Protein 3PS0 (pdb70)

Secondary structure (DSSP, 8-state):
--EEEEEEEEEEEHHHH--EEEEEEEEETTEEEEEEEEEB-HHHHHHHHHHHHHHHHHHHT----TTGGGT-TT-S-SHHHHHHHT-PPPSSGGGHHHHHHHHHHH-HHHHHS-EEE-SSS-EEE--SEEEB-BEE---SS-HHHHHHHHSS---------S-SEEEEEEEEEE-GGGTT---S-SS--THHHHHHHHHHHHHHHHHHTHHHHH------EEEEEEEEEEESS---PPPSSSTTHHHHHHHHHHHHHHHTT-S-EEEEEEESS------B-S-HHHHHHHHH-/---EEEEEEEEEEES---BSSS-EEEEEEEETTEEEEEEEE-B-HHHHHHHHHHHHHHHHHHHT----HHHHTT---TT-SHHHHHHHT-PPP-SGGGHHHHHHHHHHH-HHHHHS-EEE-SSS-EEE--SEEE--BEE-----EEEEEEEEEE-GGGTT---S-S---TTHHHHHHSHHHHHHHHHHTTHHHHHT---EEEEEEEEEEESS---PPPTTSTTHHHHHHHHHHHHHHHHT-S-EEEEEEESS------EEES-HHHHHHHH-/---EEEEEEEEEEETTT---EEEEEEEE-SS-EEEEEEEEB-HHHHHHHHHHHHHHHHHHHT----TTGGGT-TT-S-SHHHHHHHT-PPP-SGGGHHHHHHHHHHH-HHHHHS-EEE-SSS-EEE--SEEE--BEE---SS-HHHHHHHHSS------SEEEEEEEEEE-GGGTT---S-SS--TTHHHHHHHHHHHHHHHHHTHHHHHH----EEEEEEEEEEESS---PPPTTSTTHHHHHHHHHHHHHHHTT-S-EEEEEEESS-----TT--EES-HHHHHHHH---/---EEEEEEEEEEETTT---EEEEEEE-SSSEEEEEEE-B-HHHHHHHHHHHHHHHHHHHT----TTGGGT-TTTT-SHHHHHHHT-PPPSSGGGHHHHHHHHHHH-HHHHHH-EEE-SSS-EEE--SEEE--BEE-------EEEEEEEEEE-GGGTT---SSSS--TTHHHHHHHHHHHHHHHHHTHHHHHS-----EEEEEEEEEEESS---PPPTTSTTHHHHHHHHHHHHHHHHT-S-EEEEEEESS-----EEES-HHHHHHHHH-

Structure (mmCIF, N/CA/C/O backbone):
data_3PS0
#
_entry.id   3PS0
#
_cell.length_a   74.642
_cell.length_b   120.876
_cell.length_c   158.056
_cell.angle_alpha   90.00
_cell.angle_beta   90.00
_cell.angle_gamma   90.00
#
_symmetry.space_group_name_H-M   'P 21 21 21'
#
loop_
_entity.id
_entity.type
_entity.pdbx_description
1 polymer 'CRISPR-Associated protein, CSA2'
2 water water
#
loop_
_atom_site.group_PDB
_atom_site.id
_atom_site.type_symbol
_atom_site.label_atom_id
_atom_site.label_alt_id
_atom_site.label_comp_id
_atom_site.label_asym_id
_atom_site.label_entity_id
_atom_site.label_seq_id
_atom_site.pdbx_PDB_ins_code
_atom_site.Cartn_x
_atom_site.Cartn_y
_atom_site.Cartn_z
_atom_site.occupancy
_atom_site.B_iso_or_equiv
_atom_site.auth_seq_id
_atom_site.auth_comp_id
_atom_site.auth_asym_id
_atom_site.auth_atom_id
_atom_site.pdbx_PDB_model_num
ATOM 1 N N . HIS A 1 6 ? 108.306 79.781 108.221 1.00 57.66 -1 HIS A N 1
ATOM 2 C CA . HIS A 1 6 ? 109.477 79.350 107.398 1.00 57.42 -1 HIS A CA 1
ATOM 3 C C . HIS A 1 6 ? 109.512 80.086 106.059 1.00 52.69 -1 HIS A C 1
ATOM 4 O O . HIS A 1 6 ? 108.468 80.386 105.476 1.00 57.64 -1 HIS A O 1
ATOM 11 N N . HIS A 1 7 ? 110.718 80.364 105.576 1.00 43.94 0 HIS A N 1
ATOM 12 C CA . HIS A 1 7 ? 110.911 80.962 104.258 1.00 43.66 0 HIS A CA 1
ATOM 13 C C . HIS A 1 7 ? 110.745 79.922 103.143 1.00 43.92 0 HIS A C 1
ATOM 14 O O . HIS A 1 7 ? 111.339 78.835 103.194 1.00 44.74 0 HIS A O 1
ATOM 21 N N . MET A 1 8 ? 109.947 80.263 102.137 1.00 55.49 1 MET A N 1
ATOM 22 C CA . MET A 1 8 ? 109.830 79.440 100.936 1.00 48.65 1 MET A CA 1
ATOM 23 C C . MET A 1 8 ? 109.944 80.310 99.696 1.00 45.41 1 MET A C 1
ATOM 24 O O . MET A 1 8 ? 109.602 81.494 99.723 1.00 48.99 1 MET A O 1
ATOM 29 N N . ILE A 1 9 ? 110.436 79.712 98.616 1.00 41.27 2 ILE A N 1
ATOM 30 C CA . ILE A 1 9 ? 110.463 80.354 97.310 1.00 37.88 2 ILE A CA 1
ATOM 31 C C . ILE A 1 9 ? 109.486 79.616 96.403 1.00 36.82 2 ILE A C 1
ATOM 32 O O . ILE A 1 9 ? 109.595 78.407 96.232 1.00 33.60 2 ILE A O 1
ATOM 37 N N . SER A 1 10 ? 108.536 80.350 95.827 1.00 37.02 3 SER A N 1
ATOM 38 C CA . SER A 1 10 ? 107.522 79.767 94.954 1.00 37.25 3 SER A CA 1
ATOM 39 C C . SER A 1 10 ? 107.483 80.509 93.629 1.00 33.88 3 SER A C 1
ATOM 40 O O . SER A 1 10 ? 107.905 81.660 93.539 1.00 39.85 3 SER A O 1
ATOM 43 N N . GLY A 1 11 ? 106.968 79.858 92.595 1.00 35.69 4 GLY A N 1
ATOM 44 C CA . GLY A 1 11 ? 106.982 80.457 91.271 1.00 33.16 4 GLY A CA 1
ATOM 45 C C . GLY A 1 11 ? 105.999 79.865 90.285 1.00 30.38 4 GLY A C 1
ATOM 46 O O . GLY A 1 11 ? 105.577 78.721 90.417 1.00 30.32 4 GLY A O 1
ATOM 47 N N . SER A 1 12 ? 105.635 80.686 89.309 1.00 31.33 5 SER A N 1
ATOM 48 C CA . SER A 1 12 ? 104.825 80.278 88.172 1.00 28.45 5 SER A CA 1
ATOM 49 C C . SER A 1 12 ? 105.521 80.802 86.933 1.00 31.57 5 SER A C 1
ATOM 50 O O . SER A 1 12 ? 105.909 81.972 86.879 1.00 36.92 5 SER A O 1
ATOM 53 N N . VAL A 1 13 ? 105.676 79.924 85.946 1.00 33.48 6 VAL A N 1
ATOM 54 C CA . VAL A 1 13 ? 106.507 80.179 84.771 1.00 30.09 6 VAL A CA 1
ATOM 55 C C . VAL A 1 13 ? 105.759 79.824 83.491 1.00 31.94 6 VAL A C 1
ATOM 56 O O . VAL A 1 13 ? 105.012 78.849 83.445 1.00 30.27 6 VAL A O 1
ATOM 60 N N . ARG A 1 14 ? 105.990 80.622 82.455 1.00 34.83 7 ARG A N 1
ATOM 61 C CA . ARG A 1 14 ? 105.414 80.405 81.136 1.00 35.80 7 ARG A CA 1
ATOM 62 C C . ARG A 1 14 ? 106.554 80.182 80.142 1.00 29.54 7 ARG A C 1
ATOM 63 O O . ARG A 1 14 ? 107.478 80.989 80.055 1.00 33.09 7 ARG A O 1
ATOM 71 N N . PHE A 1 15 ? 106.486 79.065 79.423 1.00 28.69 8 PHE A N 1
ATOM 72 C CA . PHE A 1 15 ? 107.463 78.699 78.397 1.00 28.74 8 PHE A CA 1
ATOM 73 C C . PHE A 1 15 ? 106.767 78.511 77.060 1.00 32.68 8 PHE A C 1
ATOM 74 O O . PHE A 1 15 ? 105.641 78.021 77.007 1.00 34.54 8 PHE A O 1
ATOM 82 N N . LEU A 1 16 ? 107.448 78.894 75.987 1.00 34.02 9 LEU A N 1
ATOM 83 C CA . LEU A 1 16 ? 107.023 78.541 74.634 1.00 39.00 9 LEU A CA 1
ATOM 84 C C . LEU A 1 16 ? 107.773 77.267 74.283 1.00 38.82 9 LEU A C 1
ATOM 85 O O . LEU A 1 16 ? 109.007 77.258 74.273 1.00 35.52 9 LEU A O 1
ATOM 90 N N . VAL A 1 17 ? 107.026 76.194 74.024 1.00 32.32 10 VAL A N 1
ATOM 91 C CA . VAL A 1 17 ? 107.604 74.866 73.822 1.00 34.87 10 VAL A CA 1
ATOM 92 C C . VAL A 1 17 ? 107.483 74.431 72.362 1.00 36.26 10 VAL A C 1
ATOM 93 O O . VAL A 1 17 ? 106.442 74.607 71.726 1.00 39.05 10 VAL A O 1
ATOM 97 N N . ASN A 1 18 ? 108.558 73.852 71.844 1.00 32.90 11 ASN A N 1
ATOM 98 C CA . ASN A 1 18 ? 108.570 73.313 70.490 1.00 37.76 11 ASN A CA 1
ATOM 99 C C . ASN A 1 18 ? 107.817 71.978 70.433 1.00 34.82 11 ASN A C 1
ATOM 100 O O . ASN A 1 18 ? 108.206 71.020 71.094 1.00 34.85 11 ASN A O 1
ATOM 105 N N . LEU A 1 19 ? 106.746 71.924 69.636 1.00 38.43 12 LEU A N 1
ATOM 106 C CA . LEU A 1 19 ? 105.872 70.741 69.586 1.00 38.13 12 LEU A CA 1
ATOM 107 C C . LEU A 1 19 ? 106.573 69.502 69.019 1.00 40.76 12 LEU A C 1
ATOM 108 O O . LEU A 1 19 ? 106.326 68.384 69.469 1.00 38.62 12 LEU A O 1
ATOM 113 N N . GLU A 1 20 ? 107.441 69.696 68.032 1.00 43.37 13 GLU A N 1
ATOM 114 C CA . GLU A 1 20 ? 108.203 68.579 67.468 1.00 50.71 13 GLU A CA 1
ATOM 115 C C . GLU A 1 20 ? 109.102 67.969 68.542 1.00 50.78 13 GLU A C 1
ATOM 116 O O . GLU A 1 20 ? 109.180 66.749 68.678 1.00 51.79 13 GLU A O 1
ATOM 122 N N . SER A 1 21 ? 109.771 68.838 69.296 1.00 50.54 14 SER A N 1
ATOM 123 C CA . SER A 1 21 ? 110.652 68.433 70.401 1.00 50.27 14 SER A CA 1
ATOM 124 C C . SER A 1 21 ? 109.886 67.761 71.549 1.00 48.31 14 SER A C 1
ATOM 125 O O . SER A 1 21 ? 110.407 66.863 72.208 1.00 45.49 14 SER A O 1
ATOM 128 N N . LEU A 1 22 ? 108.661 68.220 71.790 1.00 50.07 15 LEU A N 1
ATOM 129 C CA . LEU A 1 22 ? 107.777 67.618 72.794 1.00 52.48 15 LEU A CA 1
ATOM 130 C C . LEU A 1 22 ? 107.280 66.248 72.332 1.00 59.06 15 LEU A C 1
ATOM 131 O O . LEU A 1 22 ? 107.352 65.266 73.074 1.00 57.04 15 LEU A O 1
ATOM 136 N N . ASN A 1 23 ? 106.760 66.208 71.109 1.00 63.94 16 ASN A N 1
ATOM 137 C CA . ASN A 1 23 ? 106.222 64.985 70.513 1.00 72.46 16 ASN A CA 1
ATOM 138 C C . ASN A 1 23 ? 107.301 64.220 69.748 1.00 75.24 16 ASN A C 1
ATOM 139 O O . ASN A 1 23 ? 107.125 63.859 68.581 1.00 79.23 16 ASN A O 1
ATOM 144 N N . HIS A 1 34 ? 105.492 60.047 76.592 1.00 64.23 27 HIS A N 1
ATOM 145 C CA . HIS A 1 34 ? 104.362 60.839 76.107 1.00 64.17 27 HIS A CA 1
ATOM 146 C C . HIS A 1 34 ? 103.178 60.815 77.083 1.00 56.25 27 HIS A C 1
ATOM 147 O O . HIS A 1 34 ? 102.271 59.991 76.971 1.00 55.48 27 HIS A O 1
ATOM 154 N N . ARG A 1 35 ? 103.214 61.730 78.045 1.00 50.56 28 ARG A N 1
ATOM 155 C CA . ARG A 1 35 ? 102.151 61.888 79.029 1.00 42.55 28 ARG A CA 1
ATOM 156 C C . ARG A 1 35 ? 101.064 62.800 78.482 1.00 40.55 28 ARG A C 1
ATOM 157 O O . ARG A 1 35 ? 101.349 63.738 77.733 1.00 37.56 28 ARG A O 1
ATOM 165 N N . THR A 1 36 ? 99.818 62.522 78.852 1.00 37.81 29 THR A N 1
ATOM 166 C CA . THR A 1 36 ? 98.724 63.452 78.597 1.00 37.75 29 THR A CA 1
ATOM 167 C C . THR A 1 36 ? 97.913 63.654 79.872 1.00 37.53 29 THR A C 1
ATOM 168 O O . THR A 1 36 ? 97.955 62.822 80.789 1.00 34.36 29 THR A O 1
ATOM 172 N N . ALA A 1 37 ? 97.192 64.771 79.920 1.00 36.07 30 ALA A N 1
ATOM 173 C CA . ALA A 1 37 ? 96.345 65.120 81.060 1.00 35.21 30 ALA A CA 1
ATOM 174 C C . ALA A 1 37 ? 95.094 65.847 80.570 1.00 33.30 30 ALA A C 1
ATOM 175 O O . ALA A 1 37 ? 95.120 66.479 79.513 1.00 32.78 30 ALA A O 1
ATOM 177 N N . PRO A 1 38 ? 93.983 65.730 81.320 1.00 35.17 31 PRO A N 1
ATOM 178 C CA . PRO A 1 38 ? 92.713 66.303 80.883 1.00 35.58 31 PRO A CA 1
ATOM 179 C C . PRO A 1 38 ? 92.608 67.817 81.019 1.00 36.89 31 PRO A C 1
ATOM 180 O O . PRO A 1 38 ? 93.133 68.406 81.969 1.00 34.50 31 PRO A O 1
ATOM 184 N N . VAL A 1 39 ? 91.939 68.417 80.039 1.00 33.55 32 VAL A N 1
ATOM 185 C CA . VAL A 1 39 ? 91.507 69.806 80.075 1.00 37.01 32 VAL A CA 1
ATOM 186 C C . VAL A 1 39 ? 89.998 69.790 79.873 1.00 41.55 32 VAL A C 1
ATOM 187 O O . VAL A 1 39 ? 89.485 69.042 79.035 1.00 44.58 32 VAL A O 1
ATOM 191 N N . VAL A 1 40 ? 89.292 70.598 80.655 1.00 40.18 33 VAL A N 1
ATOM 192 C CA . VAL A 1 40 ? 87.833 70.647 80.605 1.00 43.53 33 VAL A CA 1
ATOM 193 C C . VAL A 1 40 ? 87.370 71.981 80.028 1.00 39.81 33 VAL A C 1
ATOM 194 O O . VAL A 1 40 ? 87.838 73.039 80.439 1.00 45.50 33 VAL A O 1
ATOM 198 N N . LEU A 1 41 ? 86.470 71.918 79.057 1.00 43.29 34 LEU A N 1
ATOM 199 C CA . LEU A 1 41 ? 85.876 73.117 78.478 1.00 42.38 34 LEU A CA 1
ATOM 200 C C . LEU A 1 41 ? 84.389 73.139 78.794 1.00 43.65 34 LEU A C 1
ATOM 201 O O . LEU A 1 41 ? 83.668 72.202 78.454 1.00 46.79 34 LEU A O 1
ATOM 206 N N . LYS A 1 42 ? 83.938 74.200 79.455 1.00 46.51 35 LYS A N 1
ATOM 207 C CA . LYS A 1 42 ? 82.503 74.411 79.658 1.00 49.24 35 LYS A CA 1
ATOM 208 C C . LYS A 1 42 ? 81.919 75.047 78.399 1.00 47.41 35 LYS A C 1
ATOM 209 O O . LYS A 1 42 ? 82.266 76.172 78.046 1.00 51.99 35 LYS A O 1
ATOM 215 N N . THR A 1 43 ? 81.047 74.313 77.719 1.00 54.46 36 THR A N 1
ATOM 216 C CA . THR A 1 43 ? 80.344 74.829 76.545 1.00 56.22 36 THR A CA 1
ATOM 217 C C . THR A 1 43 ? 78.938 75.262 76.943 1.00 62.18 36 THR A C 1
ATOM 218 O O . THR A 1 43 ? 78.507 75.052 78.081 1.00 63.58 36 THR A O 1
ATOM 222 N N . SER A 1 44 ? 78.228 75.859 75.990 1.00 68.35 37 SER A N 1
ATOM 223 C CA . SER A 1 44 ? 76.834 76.271 76.181 1.00 72.50 37 SER A CA 1
ATOM 224 C C . SER A 1 44 ? 75.892 75.093 76.458 1.00 75.64 37 SER A C 1
ATOM 225 O O . SER A 1 44 ? 74.842 75.271 77.079 1.00 81.24 37 SER A O 1
ATOM 228 N N . THR A 1 45 ? 76.267 73.902 75.993 1.00 74.11 38 THR A N 1
ATOM 229 C CA . THR A 1 45 ? 75.453 72.696 76.172 1.00 73.83 38 THR A CA 1
ATOM 230 C C . THR A 1 45 ? 76.190 71.594 76.946 1.00 73.25 38 THR A C 1
ATOM 231 O O . THR A 1 45 ? 75.978 70.406 76.689 1.00 77.64 38 THR A O 1
ATOM 235 N N . GLY A 1 46 ? 77.053 71.986 77.882 1.00 69.57 39 GLY A N 1
ATOM 236 C CA . GLY A 1 46 ? 77.725 71.030 78.770 1.00 67.38 39 GLY A CA 1
ATOM 237 C C . GLY A 1 46 ? 79.238 71.147 78.800 1.00 64.08 39 GLY A C 1
ATOM 238 O O . GLY A 1 46 ? 79.808 72.147 78.367 1.00 63.58 39 GLY A O 1
ATOM 239 N N . TYR A 1 47 ? 79.882 70.110 79.325 1.00 63.02 40 TYR A N 1
ATOM 240 C CA . TYR A 1 47 ? 81.339 70.077 79.466 1.00 60.72 40 TYR A CA 1
ATOM 241 C C . TYR A 1 47 ? 81.981 69.145 78.444 1.00 61.58 40 TYR A C 1
ATOM 242 O O . TYR A 1 47 ? 81.407 68.112 78.086 1.00 64.88 40 TYR A O 1
ATOM 251 N N . LEU A 1 48 ? 83.169 69.519 77.976 1.00 56.07 41 LEU A N 1
ATOM 252 C CA . LEU A 1 48 ? 83.967 68.660 77.105 1.00 53.37 41 LEU A CA 1
ATOM 253 C C . LEU A 1 48 ? 85.323 68.409 77.750 1.00 50.85 41 LEU A C 1
ATOM 254 O O . LEU A 1 48 ? 86.021 69.354 78.109 1.00 50.18 41 LEU A O 1
ATOM 259 N N . VAL A 1 49 ? 85.677 67.134 77.901 1.00 49.76 42 VAL A N 1
ATOM 260 C CA . VAL A 1 49 ? 86.972 66.733 78.460 1.00 50.41 42 VAL A CA 1
ATOM 261 C C . VAL A 1 49 ? 87.871 66.202 77.349 1.00 46.84 42 VAL A C 1
ATOM 262 O O . VAL A 1 49 ? 87.502 65.262 76.642 1.00 45.58 42 VAL A O 1
ATOM 266 N N . ARG A 1 50 ? 89.044 66.811 77.198 1.00 43.08 43 ARG A N 1
ATOM 267 C CA . ARG A 1 50 ? 90.037 66.363 76.218 1.00 41.11 43 ARG A CA 1
ATOM 268 C C . ARG A 1 50 ? 91.414 66.260 76.863 1.00 40.26 43 ARG A C 1
ATOM 269 O O . ARG A 1 50 ? 91.757 67.044 77.741 1.00 40.10 43 ARG A O 1
ATOM 277 N N . TYR A 1 51 ? 92.186 65.274 76.423 1.00 37.97 44 TYR A N 1
ATOM 278 C CA . TYR A 1 51 ? 93.533 65.055 76.922 1.00 39.51 44 TYR A CA 1
ATOM 279 C C . TYR A 1 51 ? 94.554 65.704 75.994 1.00 39.86 44 TYR A C 1
ATOM 280 O O . TYR A 1 51 ? 94.471 65.558 74.769 1.00 39.00 44 TYR A O 1
ATOM 289 N N . VAL A 1 52 ? 95.516 66.405 76.593 1.00 34.80 45 VAL A N 1
ATOM 290 C CA . VAL A 1 52 ? 96.569 67.105 75.858 1.00 31.88 45 VAL A CA 1
ATOM 291 C C . VAL A 1 52 ? 97.954 66.737 76.399 1.00 33.42 45 VAL A C 1
ATOM 292 O O . VAL A 1 52 ? 98.082 66.345 77.557 1.00 29.58 45 VAL A O 1
ATOM 296 N N . PRO A 1 53 ? 99.003 66.857 75.558 1.00 32.83 46 PRO A N 1
ATOM 297 C CA . PRO A 1 53 ? 100.349 66.517 75.996 1.00 32.61 46 PRO A CA 1
ATOM 298 C C . PRO A 1 53 ? 100.821 67.367 77.167 1.00 31.23 46 PRO A C 1
ATOM 299 O O . PRO A 1 53 ? 100.612 68.577 77.175 1.00 31.20 46 PRO A O 1
ATOM 303 N N . VAL A 1 54 ? 101.441 66.717 78.144 1.00 30.10 47 VAL A N 1
ATOM 304 C CA . VAL A 1 54 ? 102.001 67.398 79.300 1.00 30.14 47 VAL A CA 1
ATOM 305 C C . VAL A 1 54 ? 103.409 66.876 79.552 1.00 33.56 47 VAL A C 1
ATOM 306 O O . VAL A 1 54 ? 103.804 65.821 79.047 1.00 32.23 47 VAL A O 1
ATOM 310 N N . ILE A 1 55 ? 104.164 67.642 80.321 1.00 34.27 48 ILE A N 1
ATOM 311 C CA . ILE A 1 55 ? 105.456 67.201 80.834 1.00 36.52 48 ILE A CA 1
ATOM 312 C C . ILE A 1 55 ? 105.287 67.004 82.331 1.00 33.53 48 ILE A C 1
ATOM 313 O O . ILE A 1 55 ? 104.801 67.895 83.026 1.00 34.78 48 ILE A O 1
ATOM 318 N N . SER A 1 56 ? 105.672 65.829 82.823 1.00 33.66 49 SER A N 1
ATOM 319 C CA . SER A 1 56 ? 105.457 65.483 84.223 1.00 27.99 49 SER A CA 1
ATOM 320 C C . SER A 1 56 ? 106.395 66.240 85.147 1.00 30.23 49 SER A C 1
ATOM 321 O O . SER A 1 56 ? 107.531 66.547 84.779 1.00 30.01 49 SER A O 1
ATOM 324 N N . GLY A 1 57 ? 105.917 66.503 86.359 1.00 28.39 50 GLY A N 1
ATOM 325 C CA . GLY A 1 57 ? 106.749 67.049 87.429 1.00 32.19 50 GLY A CA 1
ATOM 326 C C . GLY A 1 57 ? 107.953 66.167 87.732 1.00 35.71 50 GLY A C 1
ATOM 327 O O . GLY A 1 57 ? 109.005 66.657 88.150 1.00 35.03 50 GLY A O 1
ATOM 328 N N . GLU A 1 58 ? 107.796 64.863 87.522 1.00 38.70 51 GLU A N 1
ATOM 329 C CA . GLU A 1 58 ? 108.896 63.898 87.678 1.00 40.06 51 GLU A CA 1
ATOM 330 C C . GLU A 1 58 ? 110.038 64.153 86.693 1.00 37.41 51 GLU A C 1
ATOM 331 O O . GLU A 1 58 ? 111.210 64.083 87.065 1.00 34.09 51 GLU A O 1
ATOM 337 N N . ALA A 1 59 ? 109.687 64.430 85.439 1.00 33.77 52 ALA A N 1
ATOM 338 C CA . ALA A 1 59 ? 110.663 64.802 84.407 1.00 34.03 52 ALA A CA 1
ATOM 339 C C . ALA A 1 59 ? 111.402 66.086 84.779 1.00 28.48 52 ALA A C 1
ATOM 340 O O . ALA A 1 59 ? 112.627 66.172 84.658 1.00 31.30 52 ALA A O 1
ATOM 342 N N . LEU A 1 60 ? 110.644 67.091 85.213 1.00 27.47 53 LEU A N 1
ATOM 343 C CA . LEU A 1 60 ? 111.218 68.348 85.678 1.00 27.07 53 LEU A CA 1
ATOM 344 C C . LEU A 1 60 ? 112.128 68.121 86.883 1.00 29.90 53 LEU A C 1
ATOM 345 O O . LEU A 1 60 ? 113.183 68.728 86.975 1.00 29.83 53 LEU A O 1
ATOM 350 N N . ALA A 1 61 ? 111.690 67.267 87.808 1.00 28.12 54 ALA A N 1
ATOM 351 C CA . ALA A 1 61 ? 112.468 66.931 89.005 1.00 30.78 54 ALA A CA 1
ATOM 352 C C . ALA A 1 61 ? 113.790 66.244 88.663 1.00 31.26 54 ALA A C 1
ATOM 353 O O . ALA A 1 61 ? 114.807 66.467 89.330 1.00 31.21 54 ALA A O 1
ATOM 355 N N . HIS A 1 62 ? 113.773 65.390 87.647 1.00 31.94 55 HIS A N 1
ATOM 356 C CA A HIS A 1 62 ? 114.987 64.713 87.183 0.50 31.66 55 HIS A CA 1
ATOM 357 C CA B HIS A 1 62 ? 115.000 64.721 87.231 0.50 34.65 55 HIS A CA 1
ATOM 358 C C . HIS A 1 62 ? 115.989 65.719 86.629 1.00 34.54 55 HIS A C 1
ATOM 359 O O . HIS A 1 62 ? 117.190 65.636 86.898 1.00 32.93 55 HIS A O 1
ATOM 372 N N . ALA A 1 63 ? 115.488 66.674 85.848 1.00 32.27 56 ALA A N 1
ATOM 373 C CA . ALA A 1 63 ? 116.331 67.747 85.316 1.00 33.30 56 ALA A CA 1
ATOM 374 C C . ALA A 1 63 ? 116.900 68.613 86.454 1.00 32.18 56 ALA A C 1
ATOM 375 O O . ALA A 1 63 ? 118.091 68.938 86.472 1.00 28.73 56 ALA A O 1
ATOM 377 N N . TYR A 1 64 ? 116.039 68.982 87.400 1.00 29.89 57 TYR A N 1
ATOM 378 C CA . TYR A 1 64 ? 116.452 69.752 88.567 1.00 31.29 57 TYR A CA 1
ATOM 379 C C . TYR A 1 64 ? 117.529 69.021 89.366 1.00 29.77 57 TYR A C 1
ATOM 380 O O . TYR A 1 64 ? 118.549 69.607 89.743 1.00 34.18 57 TYR A O 1
ATOM 389 N N . GLN A 1 65 ? 117.293 67.743 89.630 1.00 27.99 58 GLN A N 1
ATOM 390 C CA . GLN A 1 65 ? 118.212 66.964 90.458 1.00 33.75 58 GLN A CA 1
ATOM 391 C C . GLN A 1 65 ? 119.540 66.723 89.748 1.00 32.39 58 GLN A C 1
ATOM 392 O O . GLN A 1 65 ? 120.592 66.748 90.380 1.00 31.53 58 GLN A O 1
ATOM 398 N N . ALA A 1 66 ? 119.495 66.513 88.436 1.00 32.24 59 ALA A N 1
ATOM 399 C CA . ALA A 1 66 ? 120.726 66.369 87.647 1.00 34.53 59 ALA A CA 1
ATOM 400 C C . ALA A 1 66 ? 121.569 67.648 87.683 1.00 33.72 59 ALA A C 1
ATOM 401 O O . ALA A 1 66 ? 122.794 67.596 87.807 1.00 33.89 59 ALA A O 1
ATOM 403 N N . SER A 1 67 ? 120.904 68.795 87.581 1.00 31.36 60 SER A N 1
ATOM 404 C CA . SER A 1 67 ? 121.572 70.088 87.694 1.00 30.50 60 SER A CA 1
ATOM 405 C C . SER A 1 67 ? 122.178 70.295 89.084 1.00 32.60 60 SER A C 1
ATOM 406 O O . SER A 1 67 ? 123.281 70.823 89.204 1.00 30.98 60 SER A O 1
ATOM 409 N N . LEU A 1 68 ? 121.464 69.871 90.126 1.00 31.15 61 LEU A N 1
ATOM 410 C CA . LEU A 1 68 ? 121.946 70.015 91.491 1.00 30.60 61 LEU A CA 1
ATOM 411 C C . LEU A 1 68 ? 123.188 69.140 91.724 1.00 30.83 61 LEU A C 1
ATOM 412 O O . LEU A 1 68 ? 124.119 69.543 92.426 1.00 30.70 61 LEU A O 1
ATOM 417 N N . VAL A 1 69 ? 123.192 67.949 91.126 1.00 29.45 62 VAL A N 1
ATOM 418 C CA . VAL A 1 69 ? 124.361 67.062 91.163 1.00 30.36 62 VAL A CA 1
ATOM 419 C C . VAL A 1 69 ? 125.593 67.760 90.570 1.00 34.25 62 VAL A C 1
ATOM 420 O O . VAL A 1 69 ? 126.688 67.704 91.138 1.00 33.66 62 VAL A O 1
ATOM 424 N N . ASP A 1 70 ? 125.406 68.421 89.434 1.00 32.90 63 ASP A N 1
ATOM 425 C CA . ASP A 1 70 ? 126.500 69.141 88.774 1.00 33.90 63 ASP A CA 1
ATOM 426 C C . ASP A 1 70 ? 126.987 70.306 89.621 1.00 36.17 63 ASP A C 1
ATOM 427 O O . ASP A 1 70 ? 128.194 70.502 89.771 1.00 40.23 63 ASP A O 1
ATOM 432 N N . ILE A 1 71 ? 126.057 71.0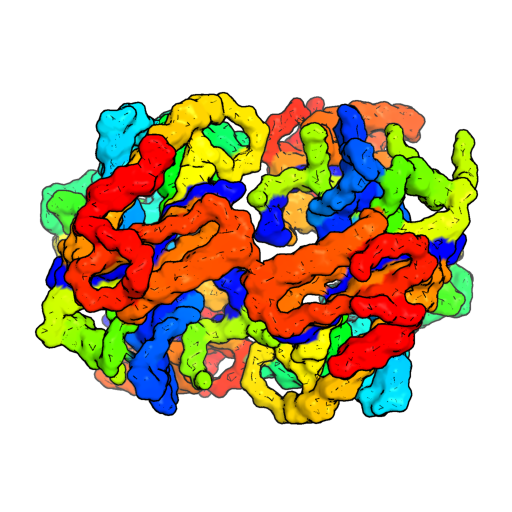70 90.188 1.00 32.38 64 ILE A N 1
ATOM 433 C CA . ILE A 1 71 ? 126.425 72.167 91.092 1.00 33.09 64 ILE A CA 1
ATOM 434 C C . ILE A 1 71 ? 127.176 71.656 92.328 1.00 40.86 64 ILE A C 1
ATOM 435 O O . ILE A 1 71 ? 128.242 72.175 92.678 1.00 37.12 64 ILE A O 1
ATOM 440 N N . ALA A 1 72 ? 126.616 70.635 92.973 1.00 39.79 65 ALA A N 1
ATOM 441 C CA . ALA A 1 72 ? 127.200 70.050 94.183 1.00 39.15 65 ALA A CA 1
ATOM 442 C C . ALA A 1 72 ? 128.621 69.548 93.954 1.00 42.79 65 ALA A C 1
ATOM 443 O O . ALA A 1 72 ? 129.496 69.763 94.790 1.00 47.41 65 ALA A O 1
ATOM 445 N N . LYS A 1 73 ? 128.844 68.875 92.827 1.00 41.32 66 LYS A N 1
ATOM 446 C CA . LYS A 1 73 ? 130.176 68.379 92.473 1.00 47.38 66 LYS A CA 1
ATOM 447 C C . LYS A 1 73 ? 131.163 69.517 92.216 1.00 50.20 66 LYS A C 1
ATOM 448 O O . LYS A 1 73 ? 132.340 69.428 92.573 1.00 43.99 66 LYS A O 1
ATOM 454 N N . LYS A 1 74 ? 130.675 70.580 91.586 1.00 47.43 67 LYS A N 1
ATOM 455 C CA . LYS A 1 74 ? 131.480 71.776 91.322 1.00 46.41 67 LYS A CA 1
ATOM 456 C C . LYS A 1 74 ? 131.846 72.470 92.637 1.00 43.41 67 LYS A C 1
ATOM 457 O O . LYS A 1 74 ? 132.951 72.974 92.797 1.00 43.98 67 LYS A O 1
ATOM 463 N N . GLU A 1 75 ? 130.910 72.458 93.582 1.00 37.89 68 GLU A N 1
ATOM 464 C CA . GLU A 1 75 ? 131.029 73.208 94.833 1.00 39.73 68 GLU A CA 1
ATOM 465 C C . GLU A 1 75 ? 131.565 72.384 96.013 1.00 39.57 68 GLU A C 1
ATOM 466 O O . GLU A 1 75 ? 131.785 72.925 97.097 1.00 42.23 68 GLU A O 1
ATOM 472 N N . GLY A 1 76 ? 131.768 71.086 95.800 1.00 37.30 69 GLY A N 1
ATOM 473 C CA . GLY A 1 76 ? 132.314 70.198 96.829 1.00 38.96 69 GLY A CA 1
ATOM 474 C C . GLY A 1 76 ? 131.329 69.702 97.875 1.00 37.85 69 GLY A C 1
ATOM 475 O O . GLY A 1 76 ? 131.742 69.260 98.946 1.00 35.68 69 GLY A O 1
ATOM 476 N N . LEU A 1 77 ? 130.031 69.773 97.579 1.00 36.73 70 LEU A N 1
ATOM 477 C CA . LEU A 1 77 ? 129.005 69.229 98.467 1.00 33.44 70 LEU A CA 1
ATOM 478 C C . LEU A 1 77 ? 128.863 67.724 98.236 1.00 33.51 70 LEU A C 1
ATOM 479 O O . LEU A 1 77 ? 129.070 67.252 97.121 1.00 31.97 70 LEU A O 1
ATOM 484 N N . PRO A 1 78 ? 128.481 66.969 99.283 1.00 29.22 71 PRO A N 1
ATOM 485 C CA . PRO A 1 78 ? 128.368 65.525 99.122 1.00 31.97 71 PRO A CA 1
ATOM 486 C C . PRO A 1 78 ? 127.229 65.106 98.188 1.00 28.98 71 PRO A C 1
ATOM 487 O O . PRO A 1 78 ? 126.117 65.627 98.263 1.00 28.23 71 PRO A O 1
ATOM 491 N N . VAL A 1 79 ? 127.544 64.183 97.291 1.00 27.86 72 VAL A N 1
ATOM 492 C CA . VAL A 1 79 ? 126.561 63.555 96.427 1.00 30.99 72 VAL A CA 1
ATOM 493 C C . VAL A 1 79 ? 126.781 62.054 96.548 1.00 33.93 72 VAL A C 1
ATOM 494 O O . VAL A 1 79 ? 127.921 61.584 96.571 1.00 33.93 72 VAL A O 1
ATOM 498 N N . GLY A 1 80 ? 125.686 61.314 96.655 1.00 31.91 73 GLY A N 1
ATOM 499 C CA . GLY A 1 80 ? 125.743 59.879 96.860 1.00 32.84 73 GLY A CA 1
ATOM 500 C C . GLY A 1 80 ? 126.235 59.127 95.641 1.00 35.56 73 GLY A C 1
ATOM 501 O O . GLY A 1 80 ? 126.398 59.704 94.569 1.00 36.13 73 GLY A O 1
ATOM 502 N N . SER A 1 81 ? 126.461 57.827 95.814 1.00 37.66 74 SER A N 1
ATOM 503 C CA . SER A 1 81 ? 126.977 56.973 94.742 1.00 38.53 74 SER A CA 1
ATOM 504 C C . SER A 1 81 ? 126.057 56.955 93.525 1.00 38.30 74 SER A C 1
ATOM 505 O O . SER A 1 81 ? 126.493 57.234 92.414 1.00 38.08 74 SER A O 1
ATOM 508 N N . LEU A 1 82 ? 124.785 56.633 93.743 1.00 38.51 75 LEU A N 1
ATOM 509 C CA . LEU A 1 82 ? 123.821 56.523 92.646 1.00 39.79 75 LEU A CA 1
ATOM 510 C C . LEU A 1 82 ? 123.407 57.890 92.089 1.00 37.61 75 LEU A C 1
ATOM 511 O O . LEU A 1 82 ? 123.288 58.055 90.875 1.00 39.82 75 LEU A O 1
ATOM 516 N N . SER A 1 83 ? 123.204 58.868 92.966 1.00 33.77 76 SER A N 1
ATOM 517 C CA . SER A 1 83 ? 122.848 60.225 92.531 1.00 31.40 76 SER A CA 1
ATOM 518 C C . SER A 1 83 ? 123.935 60.847 91.647 1.00 37.02 76 SER A C 1
ATOM 519 O O . SER A 1 83 ? 123.622 61.535 90.675 1.00 33.65 76 SER A O 1
ATOM 522 N N . SER A 1 84 ? 125.203 60.579 91.964 1.00 32.94 77 SER A N 1
ATOM 523 C CA . SER A 1 84 ? 126.333 61.069 91.151 1.00 38.80 77 SER A CA 1
ATOM 524 C C . SER A 1 84 ? 126.274 60.600 89.695 1.00 42.97 77 SER A C 1
ATOM 525 O O . SER A 1 84 ? 126.832 61.244 88.800 1.00 43.13 77 SER A O 1
ATOM 528 N N . GLN A 1 85 ? 125.603 59.472 89.479 1.00 41.50 78 GLN A N 1
ATOM 529 C CA . GLN A 1 85 ? 125.378 58.910 88.151 1.00 43.87 78 GLN A CA 1
ATOM 530 C C . GLN A 1 85 ? 123.983 59.254 87.606 1.00 47.71 78 GLN A C 1
ATOM 531 O O . GLN A 1 85 ? 123.493 58.610 86.672 1.00 46.24 78 GLN A O 1
ATOM 537 N N . TYR A 1 86 ? 123.356 60.275 88.190 1.00 38.74 79 TYR A N 1
ATOM 538 C CA . TYR A 1 86 ? 122.005 60.711 87.812 1.00 40.50 79 TYR A CA 1
ATOM 539 C C . TYR A 1 86 ? 120.989 59.577 87.885 1.00 41.35 79 TYR A C 1
ATOM 540 O O . TYR A 1 86 ? 120.057 59.508 87.083 1.00 42.14 79 TYR A O 1
ATOM 549 N N . GLU A 1 87 ? 121.193 58.683 88.845 1.00 41.53 80 GLU A N 1
ATOM 550 C CA . GLU A 1 87 ? 120.283 57.579 89.093 1.00 40.31 80 GLU A CA 1
ATOM 551 C C . GLU A 1 87 ? 119.668 57.827 90.452 1.00 40.82 80 GLU A C 1
ATOM 552 O O . GLU A 1 87 ? 120.258 57.536 91.486 1.00 38.55 80 GLU A O 1
ATOM 558 N N . PHE A 1 88 ? 118.471 58.388 90.445 1.00 40.29 81 PHE A N 1
ATOM 559 C CA . PHE A 1 88 ? 117.870 58.866 91.672 1.00 41.47 81 PHE A CA 1
ATOM 560 C C . PHE A 1 88 ? 116.973 57.841 92.350 1.00 40.29 81 PHE A C 1
ATOM 561 O O . PHE A 1 88 ? 115.863 58.164 92.772 1.00 43.91 81 PHE A O 1
ATOM 569 N N . ILE A 1 89 ? 117.492 56.619 92.479 1.00 42.35 82 ILE A N 1
ATOM 570 C CA . ILE A 1 89 ? 116.894 55.588 93.323 1.00 46.44 82 ILE A CA 1
ATOM 571 C C . ILE A 1 89 ? 116.812 56.109 94.763 1.00 43.35 82 ILE A C 1
ATOM 572 O O . ILE A 1 89 ? 115.833 55.866 95.465 1.00 45.84 82 ILE A O 1
ATOM 577 N N . LYS A 1 90 ? 117.850 56.825 95.187 1.00 37.68 83 LYS A N 1
ATOM 578 C CA . LYS A 1 90 ? 117.838 57.570 96.447 1.00 36.09 83 LYS A CA 1
ATOM 579 C C . LYS A 1 90 ? 117.434 56.716 97.653 1.00 34.91 83 LYS A C 1
ATOM 580 O O . LYS A 1 90 ? 116.387 56.940 98.273 1.00 35.80 83 LYS A O 1
ATOM 586 N N . PHE A 1 91 ? 118.268 55.728 97.962 1.00 32.24 84 PHE A N 1
ATOM 587 C CA . PHE A 1 91 ? 118.189 55.011 99.240 1.00 35.68 84 PHE A CA 1
ATOM 588 C C . PHE A 1 91 ? 116.817 54.371 99.482 1.00 35.01 84 PHE A C 1
ATOM 589 O O . PHE A 1 91 ? 116.369 54.258 100.623 1.00 36.80 84 PHE A O 1
ATOM 597 N N . SER A 1 92 ? 116.159 53.944 98.406 1.00 35.64 85 SER A N 1
ATOM 598 C CA . SER A 1 92 ? 114.764 53.516 98.483 1.00 37.00 85 SER A CA 1
ATOM 599 C C . SER A 1 92 ? 114.612 52.035 98.820 1.00 41.47 85 SER A C 1
ATOM 600 O O . SER A 1 92 ? 113.520 51.590 99.172 1.00 41.50 85 SER A O 1
ATOM 603 N N . THR A 1 93 ? 115.707 51.288 98.701 1.00 41.04 86 THR A N 1
ATOM 604 C CA . THR A 1 93 ? 115.721 49.842 98.925 1.00 45.40 86 THR A CA 1
ATOM 605 C C . THR A 1 93 ? 117.032 49.409 99.563 1.00 45.73 86 THR A C 1
ATOM 606 O O . THR A 1 93 ? 118.022 50.145 99.551 1.00 42.04 86 THR A O 1
ATOM 610 N N . ASP A 1 94 ? 117.032 48.189 100.091 1.00 49.00 87 ASP A N 1
ATOM 611 C CA . ASP A 1 94 ? 118.207 47.614 100.749 1.00 47.19 87 ASP A CA 1
ATOM 612 C C . ASP A 1 94 ? 119.419 47.500 99.829 1.00 43.85 87 ASP A C 1
ATOM 613 O O . ASP A 1 94 ? 120.556 47.644 100.283 1.00 40.10 87 ASP A O 1
ATOM 618 N N . GLU A 1 95 ? 119.176 47.247 98.544 1.00 45.66 88 GLU A N 1
ATOM 619 C CA . GLU A 1 95 ? 120.256 47.184 97.557 1.00 47.56 88 GLU A CA 1
ATOM 620 C C . GLU A 1 95 ? 120.934 48.539 97.442 1.00 44.88 88 GLU A C 1
ATOM 621 O O . GLU A 1 95 ? 122.162 48.625 97.396 1.00 47.54 88 GLU A O 1
ATOM 627 N N . ALA A 1 96 ? 120.121 49.592 97.390 1.00 42.63 89 ALA A N 1
ATOM 628 C CA . ALA A 1 96 ? 120.622 50.961 97.358 1.00 40.91 89 ALA A CA 1
ATOM 629 C C . ALA A 1 96 ? 121.454 51.257 98.600 1.00 39.91 89 ALA A C 1
ATOM 630 O O . ALA A 1 96 ? 122.554 51.797 98.499 1.00 39.83 89 ALA A O 1
ATOM 632 N N . LEU A 1 97 ? 120.928 50.896 99.769 1.00 38.59 90 LEU A N 1
ATOM 633 C CA . LEU A 1 97 ? 121.623 51.160 101.036 1.00 37.84 90 LEU A CA 1
ATOM 634 C C . LEU A 1 97 ? 122.977 50.457 101.099 1.00 35.70 90 LEU A C 1
ATOM 635 O O . LEU A 1 97 ? 123.949 51.028 101.587 1.00 38.81 90 LEU A O 1
ATOM 640 N N . LYS A 1 98 ? 123.027 49.219 100.608 1.00 38.06 91 LYS A N 1
ATOM 641 C CA . LYS A 1 98 ? 124.280 48.457 100.535 1.00 40.53 91 LYS A CA 1
ATOM 642 C C . LYS A 1 98 ? 125.288 49.155 99.621 1.00 42.54 91 LYS A C 1
ATOM 643 O O . LYS A 1 98 ? 126.459 49.298 99.969 1.00 43.11 91 LYS A O 1
ATOM 649 N N . ILE A 1 99 ? 124.827 49.592 98.455 1.00 43.10 92 ILE A N 1
ATOM 650 C CA . ILE A 1 99 ? 125.675 50.342 97.528 1.00 43.96 92 ILE A CA 1
ATOM 651 C C . ILE A 1 99 ? 126.210 51.618 98.201 1.00 40.30 92 ILE A C 1
ATOM 652 O O . ILE A 1 99 ? 127.396 51.930 98.101 1.00 43.08 92 ILE A O 1
ATOM 657 N N . GLU A 1 100 ? 125.340 52.312 98.931 1.00 37.72 93 GLU A N 1
ATOM 658 C CA . GLU A 1 100 ? 125.681 53.594 99.555 1.00 38.56 93 GLU A CA 1
ATOM 659 C C . GLU A 1 100 ? 126.455 53.457 100.874 1.00 36.95 93 GLU A C 1
ATOM 660 O O . GLU A 1 100 ? 127.021 54.434 101.363 1.00 41.34 93 GLU A O 1
ATOM 666 N N . GLY A 1 101 ? 126.476 52.255 101.442 1.00 38.18 94 GLY A N 1
ATOM 667 C CA . GLY A 1 101 ? 127.196 51.992 102.696 1.00 37.33 94 GLY A CA 1
ATOM 668 C C . GLY A 1 101 ? 126.470 52.494 103.935 1.00 38.31 94 GLY A C 1
ATOM 669 O O . GLY A 1 101 ? 127.095 52.871 104.928 1.00 40.86 94 GLY A O 1
ATOM 670 N N . ILE A 1 102 ? 125.144 52.490 103.884 1.00 36.90 95 ILE A N 1
ATOM 671 C CA . ILE A 1 102 ? 124.332 52.977 104.994 1.00 34.38 95 ILE A CA 1
ATOM 672 C C . ILE A 1 102 ? 123.493 51.831 105.539 1.00 34.78 95 ILE A C 1
ATOM 673 O O . ILE A 1 102 ? 122.834 51.123 104.783 1.00 36.37 95 ILE A O 1
ATOM 678 N N . LYS A 1 103 ? 123.526 51.656 106.854 1.00 35.78 96 LYS A N 1
ATOM 679 C CA . LYS A 1 103 ? 122.724 50.628 107.511 1.00 39.71 96 LYS A CA 1
ATOM 680 C C . LYS A 1 103 ? 121.275 51.084 107.649 1.00 37.33 96 LYS A C 1
ATOM 681 O O . LYS A 1 103 ? 121.007 52.241 107.961 1.00 36.06 96 LYS A O 1
ATOM 687 N N . GLU A 1 104 ? 120.344 50.165 107.420 1.00 40.91 97 GLU A N 1
ATOM 688 C CA . GLU A 1 104 ? 118.918 50.463 107.538 1.00 40.38 97 GLU A CA 1
ATOM 689 C C . GLU A 1 104 ? 118.555 50.852 108.973 1.00 41.14 97 GLU A C 1
ATOM 690 O O . GLU A 1 104 ? 119.280 50.508 109.909 1.00 41.05 97 GLU A O 1
ATOM 696 N N . PRO A 1 105 ? 117.427 51.562 109.156 1.00 39.14 98 PRO A N 1
ATOM 697 C CA . PRO A 1 105 ? 116.985 51.845 110.514 1.00 40.72 98 PRO A CA 1
ATOM 698 C C . PRO A 1 105 ? 116.691 50.544 111.271 1.00 42.37 98 PRO A C 1
ATOM 699 O O . PRO A 1 105 ? 115.980 49.685 110.759 1.00 40.71 98 PRO A O 1
ATOM 703 N N . LYS A 1 106 ? 117.264 50.401 112.460 1.00 44.08 99 LYS A N 1
ATOM 704 C CA . LYS A 1 106 ? 117.118 49.177 113.250 1.00 48.68 99 LYS A CA 1
ATOM 705 C C . LYS A 1 106 ? 115.806 49.178 114.041 1.00 50.45 99 LYS A C 1
ATOM 706 O O . LYS A 1 106 ? 115.283 48.123 114.397 1.00 49.71 99 LYS A O 1
ATOM 712 N N . ASP A 1 107 ? 115.300 50.374 114.325 1.00 45.61 100 ASP A N 1
ATOM 713 C CA . ASP A 1 107 ? 113.994 50.553 114.952 1.00 45.77 100 ASP A CA 1
ATOM 714 C C . ASP A 1 107 ? 113.479 51.956 114.643 1.00 43.62 100 ASP A C 1
ATOM 715 O O . ASP A 1 107 ? 114.171 52.742 113.991 1.00 40.25 100 ASP A O 1
ATOM 720 N N . TYR A 1 108 ? 112.270 52.273 115.104 1.00 45.12 101 TYR A N 1
ATOM 721 C CA . TYR A 1 108 ? 111.691 53.604 114.876 1.00 46.23 101 TYR A CA 1
ATOM 722 C C . TYR A 1 108 ? 112.554 54.723 115.468 1.00 46.08 101 TYR A C 1
ATOM 723 O O . TYR A 1 108 ? 112.602 55.827 114.926 1.00 48.42 101 TYR A O 1
ATOM 732 N N . ASN A 1 109 ? 113.250 54.429 116.562 1.00 43.15 102 ASN A N 1
ATOM 733 C CA . ASN A 1 109 ? 114.139 55.406 117.198 1.00 44.04 102 ASN A CA 1
ATOM 734 C C . ASN A 1 109 ? 115.440 55.655 116.421 1.00 43.87 102 ASN A C 1
ATOM 735 O O . ASN A 1 109 ? 116.156 56.615 116.695 1.00 43.64 102 ASN A O 1
ATOM 740 N N . ASP A 1 110 ? 115.740 54.779 115.466 1.00 36.96 103 ASP A N 1
ATOM 741 C CA . ASP A 1 110 ? 116.945 54.886 114.631 1.00 36.08 103 ASP A CA 1
ATOM 742 C C . ASP A 1 110 ? 116.665 55.659 113.336 1.00 34.23 103 ASP A C 1
ATOM 743 O O . ASP A 1 110 ? 117.577 55.908 112.532 1.00 33.61 103 ASP A O 1
ATOM 748 N N . ALA A 1 111 ? 115.407 56.060 113.155 1.00 33.35 104 ALA A N 1
ATOM 749 C CA . ALA A 1 111 ? 114.957 56.753 111.941 1.00 34.69 104 ALA A CA 1
ATOM 750 C C . ALA A 1 111 ? 115.687 58.071 111.720 1.00 34.41 104 ALA A C 1
ATOM 751 O O . ALA A 1 111 ? 116.045 58.401 110.587 1.00 32.71 104 ALA A O 1
ATOM 753 N N . ARG A 1 112 ? 115.908 58.823 112.794 1.00 33.43 105 ARG A N 1
ATOM 754 C CA . ARG A 1 112 ? 116.606 60.109 112.682 1.00 32.21 105 ARG A CA 1
ATOM 755 C C . ARG A 1 112 ? 118.086 59.925 112.337 1.00 30.89 105 ARG A C 1
ATOM 756 O O . ARG A 1 112 ? 118.601 60.607 111.455 1.00 29.86 105 ARG A O 1
ATOM 764 N N . ARG A 1 113 ? 118.767 59.006 113.020 1.00 28.06 106 ARG A N 1
ATOM 765 C CA . ARG A 1 113 ? 120.149 58.656 112.656 1.00 29.18 106 ARG A CA 1
ATOM 766 C C . ARG A 1 113 ? 120.237 58.361 111.153 1.00 31.97 106 ARG A C 1
ATOM 767 O O . ARG A 1 113 ? 121.088 58.911 110.446 1.00 27.41 106 ARG A O 1
ATOM 775 N N . PHE A 1 114 ? 119.345 57.492 110.683 1.00 28.48 107 PHE A N 1
ATOM 776 C CA . PHE A 1 114 ? 119.311 57.064 109.290 1.00 26.75 107 PHE A CA 1
ATOM 777 C C . PHE A 1 114 ? 119.101 58.239 108.343 1.00 30.85 107 PHE A C 1
ATOM 778 O O . PHE A 1 114 ? 119.854 58.409 107.371 1.00 27.00 107 PHE A O 1
ATOM 786 N N . GLU A 1 115 ? 118.083 59.054 108.620 1.00 27.95 108 GLU A N 1
ATOM 787 C CA . GLU A 1 115 ? 117.782 60.181 107.748 1.00 25.09 108 GLU A CA 1
ATOM 788 C C . GLU A 1 115 ? 118.969 61.141 107.669 1.00 24.08 108 GLU A C 1
ATOM 789 O O . GLU A 1 115 ? 119.329 61.581 106.590 1.00 24.33 108 GLU A O 1
ATOM 795 N N . VAL A 1 116 ? 119.573 61.454 108.811 1.00 25.48 109 VAL A N 1
ATOM 796 C CA . VAL A 1 116 ? 120.690 62.398 108.845 1.00 23.78 109 VAL A CA 1
ATOM 797 C C . VAL A 1 116 ? 121.888 61.829 108.068 1.00 26.04 109 VAL A C 1
ATOM 798 O O . VAL A 1 116 ? 122.542 62.545 107.318 1.00 23.89 109 VAL A O 1
ATOM 802 N N . GLU A 1 117 ? 122.153 60.537 108.240 1.00 25.18 110 GLU A N 1
ATOM 803 C CA . GLU A 1 117 ? 123.256 59.874 107.536 1.00 28.20 110 GLU A CA 1
ATOM 804 C C . GLU A 1 117 ? 123.068 59.921 106.015 1.00 27.18 110 GLU A C 1
ATOM 805 O O . GLU A 1 117 ? 124.010 60.186 105.263 1.00 23.94 110 GLU A O 1
ATOM 811 N N . VAL A 1 118 ? 121.843 59.653 105.577 1.00 26.37 111 VAL A N 1
ATOM 812 C CA . VAL A 1 118 ? 121.476 59.754 104.168 1.00 27.79 111 VAL A CA 1
ATOM 813 C C . VAL A 1 118 ? 121.673 61.181 103.663 1.00 24.19 111 VAL A C 1
ATOM 814 O O . VAL A 1 118 ? 122.267 61.400 102.610 1.00 25.43 111 VAL A O 1
ATOM 818 N N . MET A 1 119 ? 121.175 62.147 104.429 1.00 24.97 112 MET A N 1
ATOM 819 C CA . MET A 1 119 ? 121.322 63.558 104.066 1.00 23.39 112 MET A CA 1
ATOM 820 C C . MET A 1 119 ? 122.790 63.971 103.974 1.00 24.18 112 MET A C 1
ATOM 821 O O . MET A 1 119 ? 123.168 64.715 103.084 1.00 22.72 112 MET A O 1
ATOM 826 N N . LEU A 1 120 ? 123.612 63.487 104.893 1.00 24.90 113 LEU A N 1
ATOM 827 C CA . LEU A 1 120 ? 125.042 63.810 104.888 1.00 22.07 113 LEU A CA 1
ATOM 828 C C . LEU A 1 120 ? 125.775 63.185 103.700 1.00 26.76 113 LEU A C 1
ATOM 829 O O . LEU A 1 120 ? 126.709 63.780 103.169 1.00 27.72 113 LEU A O 1
ATOM 834 N N . LYS A 1 121 ? 125.315 62.010 103.274 1.00 27.24 114 LYS A N 1
ATOM 835 C CA . LYS A 1 121 ? 125.871 61.295 102.120 1.00 28.68 114 LYS A CA 1
ATOM 836 C C . LYS A 1 121 ? 125.470 61.924 100.782 1.00 28.23 114 LYS A C 1
ATOM 837 O O . LYS A 1 121 ? 126.236 61.890 99.822 1.00 25.69 114 LYS A O 1
ATOM 843 N N . ASP A 1 122 ? 124.270 62.488 100.714 1.00 26.03 115 ASP A N 1
ATOM 844 C CA . ASP A 1 122 ? 123.698 62.888 99.426 1.00 23.49 115 ASP A CA 1
ATOM 845 C C . ASP A 1 122 ? 122.810 64.105 99.549 1.00 24.53 115 ASP A C 1
ATOM 846 O O . ASP A 1 122 ? 121.686 64.012 100.038 1.00 25.89 115 ASP A O 1
ATOM 851 N N . VAL A 1 123 ? 123.296 65.247 99.065 1.00 24.36 116 VAL A N 1
ATOM 852 C CA . VAL A 1 123 ? 122.496 66.466 99.081 1.00 26.04 116 VAL A CA 1
ATOM 853 C C . VAL A 1 123 ? 121.214 66.326 98.237 1.00 24.21 116 VAL A C 1
ATOM 854 O O . VAL A 1 123 ? 120.230 67.023 98.477 1.00 24.81 116 VAL A O 1
ATOM 858 N N . ILE A 1 124 ? 121.216 65.415 97.267 1.00 24.92 117 ILE A N 1
ATOM 859 C CA . ILE A 1 124 ? 120.026 65.210 96.421 1.00 25.44 117 ILE A CA 1
ATOM 860 C C . ILE A 1 124 ? 118.886 64.591 97.237 1.00 24.36 117 ILE A C 1
ATOM 861 O O . ILE A 1 124 ? 117.723 64.958 97.057 1.00 27.76 117 ILE A O 1
ATOM 866 N N . ALA A 1 125 ? 119.229 63.659 98.128 1.00 25.34 118 ALA A N 1
ATOM 867 C CA . ALA A 1 125 ? 118.257 63.043 99.047 1.00 26.56 118 ALA A CA 1
ATOM 868 C C . ALA A 1 125 ? 117.784 64.035 100.111 1.00 26.96 118 ALA A C 1
ATOM 869 O O . ALA A 1 125 ? 116.652 63.956 100.583 1.00 27.73 118 ALA A O 1
ATOM 871 N N . ASP A 1 126 ? 118.657 64.969 100.486 1.00 24.35 119 ASP A N 1
ATOM 872 C CA . ASP A 1 126 ? 118.277 66.067 101.365 1.00 23.07 119 ASP A CA 1
ATOM 873 C C . ASP A 1 126 ? 117.241 66.972 100.678 1.00 27.60 119 ASP A C 1
ATOM 874 O O . ASP A 1 126 ? 116.086 67.086 101.120 1.00 25.32 119 ASP A O 1
ATOM 879 N N . VAL A 1 127 ? 117.661 67.619 99.602 1.00 26.36 120 VAL A N 1
ATOM 880 C CA . VAL A 1 127 ? 116.821 68.603 98.925 1.00 27.24 120 VAL A CA 1
ATOM 881 C C . VAL A 1 127 ? 115.636 67.928 98.212 1.00 26.81 120 VAL A C 1
ATOM 882 O O . VAL A 1 127 ? 114.509 68.404 98.295 1.00 28.49 120 VAL A O 1
ATOM 886 N N . GLY A 1 128 ? 115.896 66.816 97.530 1.00 25.05 121 GLY A N 1
ATOM 887 C CA . GLY A 1 128 ? 114.877 66.141 96.722 1.00 26.75 121 GLY A CA 1
ATOM 888 C C . GLY A 1 128 ? 114.058 65.119 97.480 1.00 33.31 121 GLY A C 1
ATOM 889 O O . GLY A 1 128 ? 113.117 64.532 96.930 1.00 30.38 121 GLY A O 1
ATOM 890 N N . GLY A 1 129 ? 114.418 64.897 98.742 1.00 29.80 122 GLY A N 1
ATOM 891 C CA . GLY A 1 129 ? 113.737 63.922 99.576 1.00 28.62 122 GLY A CA 1
ATOM 892 C C . GLY A 1 129 ? 114.087 62.507 99.175 1.00 33.91 122 GLY A C 1
ATOM 893 O O . GLY A 1 129 ? 114.827 62.277 98.219 1.00 31.90 122 GLY A O 1
ATOM 894 N N . PHE A 1 130 ? 113.548 61.555 99.921 1.00 31.43 123 PHE A N 1
ATOM 895 C CA . PHE A 1 130 ? 113.694 60.143 99.605 1.00 33.10 123 PHE A CA 1
ATOM 896 C C . PHE A 1 130 ? 112.654 59.359 100.384 1.00 34.38 123 PHE A C 1
ATOM 897 O O . PHE A 1 130 ? 111.992 59.901 101.269 1.00 33.78 123 PHE A O 1
ATOM 905 N N . MET A 1 131 ? 112.508 58.087 100.047 1.00 37.75 124 MET A N 1
ATOM 906 C CA . MET A 1 131 ? 111.634 57.203 100.815 1.00 40.58 124 MET A CA 1
ATOM 907 C C . MET A 1 131 ? 112.214 55.807 100.848 1.00 39.09 124 MET A C 1
ATOM 908 O O . MET A 1 131 ? 112.369 55.167 99.814 1.00 45.15 124 MET A O 1
ATOM 913 N N . TYR A 1 132 ? 112.550 55.360 102.051 1.00 37.12 125 TYR A N 1
ATOM 914 C CA . TYR A 1 132 ? 113.005 54.008 102.280 1.00 40.00 125 TYR A CA 1
ATOM 915 C C . TYR A 1 132 ? 111.852 53.170 102.814 1.00 44.87 125 TYR A C 1
ATOM 916 O O . TYR A 1 132 ? 111.314 53.445 103.892 1.00 43.41 125 TYR A O 1
ATOM 925 N N . ALA A 1 133 ? 111.476 52.158 102.037 1.00 53.37 126 ALA A N 1
ATOM 926 C CA . ALA A 1 133 ? 110.531 51.140 102.475 1.00 60.08 126 ALA A CA 1
ATOM 927 C C . ALA A 1 133 ? 111.324 50.024 103.146 1.00 63.46 126 ALA A C 1
ATOM 928 O O . ALA A 1 133 ? 112.358 49.593 102.636 1.00 68.31 126 ALA A O 1
ATOM 930 N N . GLY A 1 134 ? 110.840 49.564 104.293 1.00 65.43 127 GLY A N 1
ATOM 931 C CA . GLY A 1 134 ? 111.524 48.526 105.051 1.00 65.01 127 GLY A CA 1
ATOM 932 C C . GLY A 1 134 ? 110.855 48.282 106.387 1.00 69.09 127 GLY A C 1
ATOM 933 O O . GLY A 1 134 ? 109.737 48.745 106.621 1.00 70.77 127 GLY A O 1
ATOM 934 N N . GLY A 1 135 ? 111.543 47.551 107.259 1.00 69.03 128 GLY A N 1
ATOM 935 C CA . GLY A 1 135 ? 111.031 47.230 108.593 1.00 70.64 128 GLY A CA 1
ATOM 936 C C . GLY A 1 135 ? 110.584 48.472 109.340 1.00 69.77 128 GLY A C 1
ATOM 937 O O . GLY A 1 135 ? 109.457 48.543 109.833 1.00 73.19 128 GLY A O 1
ATOM 938 N N . ALA A 1 136 ? 111.484 49.447 109.421 1.00 65.81 129 ALA A N 1
ATOM 939 C CA . ALA A 1 136 ? 111.175 50.768 109.955 1.00 63.68 129 ALA A CA 1
ATOM 940 C C . ALA A 1 136 ? 111.286 51.774 108.810 1.00 61.12 129 ALA A C 1
ATOM 941 O O . ALA A 1 136 ? 112.377 52.277 108.543 1.00 56.32 129 ALA A O 1
ATOM 943 N N . PRO A 1 137 ? 110.166 52.053 108.111 1.00 58.59 130 PRO A N 1
ATOM 944 C CA . PRO A 1 137 ? 110.238 52.939 106.951 1.00 54.56 130 PRO A CA 1
ATOM 945 C C . PRO A 1 137 ? 110.520 54.389 107.318 1.00 51.51 130 PRO A C 1
ATOM 946 O O . PRO A 1 137 ? 110.045 54.874 108.346 1.00 46.26 130 PRO A O 1
ATOM 950 N N . VAL A 1 138 ? 111.297 55.062 106.473 1.00 49.02 131 VAL A N 1
ATOM 951 C CA . VAL A 1 138 ? 111.595 56.479 106.645 1.00 44.25 131 VAL A CA 1
ATOM 952 C C . VAL A 1 138 ? 111.297 57.224 105.346 1.00 42.00 131 VAL A C 1
ATOM 953 O O . VAL A 1 138 ? 111.788 56.855 104.285 1.00 41.12 131 VAL A O 1
ATOM 957 N N . ARG A 1 139 ? 110.480 58.266 105.440 1.00 38.09 132 ARG A N 1
ATOM 958 C CA . ARG A 1 139 ? 110.121 59.075 104.283 1.00 37.16 132 ARG A CA 1
ATOM 959 C C . ARG A 1 139 ? 110.508 60.519 104.533 1.00 38.26 132 ARG A C 1
ATOM 960 O O . ARG A 1 139 ? 110.079 61.117 105.514 1.00 39.54 132 ARG A O 1
ATOM 968 N N . ARG A 1 140 ? 111.327 61.068 103.642 1.00 32.07 133 ARG A N 1
ATOM 969 C CA . ARG A 1 140 ? 111.646 62.489 103.664 1.00 31.77 133 ARG A CA 1
ATOM 970 C C . ARG A 1 140 ? 111.004 63.136 102.459 1.00 31.39 133 ARG A C 1
ATOM 971 O O . ARG A 1 140 ? 111.395 62.862 101.321 1.00 29.84 133 ARG A O 1
ATOM 979 N N . THR A 1 141 ? 110.026 64.005 102.706 1.00 31.61 134 THR A N 1
ATOM 980 C CA . THR A 1 141 ? 109.341 64.698 101.623 1.00 33.31 134 THR A CA 1
ATOM 981 C C . THR A 1 141 ? 110.308 65.668 100.951 1.00 34.64 134 THR A C 1
ATOM 982 O O . THR A 1 141 ? 111.212 66.215 101.595 1.00 31.39 134 THR A O 1
ATOM 986 N N . SER A 1 142 ? 110.127 65.858 99.648 1.00 28.08 135 SER A N 1
ATOM 987 C CA . SER A 1 142 ? 110.981 66.745 98.870 1.00 27.55 135 SER A CA 1
ATOM 988 C C . SER A 1 142 ? 110.804 68.185 99.321 1.00 33.07 135 SER A C 1
ATOM 989 O O . SER A 1 142 ? 109.685 68.634 99.584 1.00 30.26 135 SER A O 1
ATOM 992 N N . ARG A 1 143 ? 111.920 68.898 99.429 1.00 27.53 136 ARG A N 1
ATOM 993 C CA . ARG A 1 143 ? 111.893 70.338 99.667 1.00 31.85 136 ARG A CA 1
ATOM 994 C C . ARG A 1 143 ? 111.662 71.103 98.367 1.00 29.60 136 ARG A C 1
ATOM 995 O O . ARG A 1 143 ? 111.302 72.274 98.402 1.00 30.51 136 ARG A O 1
ATOM 1003 N N . ILE A 1 144 ? 111.899 70.442 97.234 1.00 29.25 137 ILE A N 1
ATOM 1004 C CA . ILE A 1 144 ? 111.624 71.019 95.913 1.00 30.83 137 ILE A CA 1
ATOM 1005 C C . ILE A 1 144 ? 110.376 70.342 95.331 1.00 32.32 137 ILE A C 1
ATOM 1006 O O . ILE A 1 144 ? 110.345 69.133 95.117 1.00 32.64 137 ILE A O 1
ATOM 1011 N N . LYS A 1 145 ? 109.338 71.135 95.108 1.00 29.39 138 LYS A N 1
ATOM 1012 C CA . LYS A 1 145 ? 108.049 70.611 94.668 1.00 32.32 138 LYS A CA 1
ATOM 1013 C C . LYS A 1 145 ? 107.745 71.198 93.307 1.00 31.19 138 LYS A C 1
ATOM 1014 O O . LYS A 1 145 ? 107.624 72.405 93.169 1.00 30.00 138 LYS A O 1
ATOM 1020 N N . LEU A 1 146 ? 107.652 70.329 92.309 1.00 32.25 139 LEU A N 1
ATOM 1021 C CA . LEU A 1 146 ? 107.493 70.738 90.922 1.00 35.77 139 LEU A CA 1
ATOM 1022 C C . LEU A 1 146 ? 106.166 70.229 90.373 1.00 37.19 139 LEU A C 1
ATOM 1023 O O . LEU A 1 146 ? 105.859 69.042 90.449 1.00 39.42 139 LEU A O 1
ATOM 1028 N N . GLY A 1 147 ? 105.381 71.145 89.829 1.00 36.58 140 GLY A N 1
ATOM 1029 C CA . GLY A 1 147 ? 104.101 70.792 89.245 1.00 36.29 140 GLY A CA 1
ATOM 1030 C C . GLY A 1 147 ? 104.239 70.263 87.835 1.00 33.39 140 GLY A C 1
ATOM 1031 O O . GLY A 1 147 ? 105.301 70.360 87.214 1.00 31.56 140 GLY A O 1
ATOM 1032 N N . TYR A 1 148 ? 103.155 69.684 87.332 1.00 30.54 141 TYR A N 1
ATOM 1033 C CA . TYR A 1 148 ? 103.101 69.296 85.933 1.00 31.50 141 TYR A CA 1
ATOM 1034 C C . TYR A 1 148 ? 103.200 70.519 85.034 1.00 31.44 141 TYR A C 1
ATOM 1035 O O . TYR A 1 148 ? 102.698 71.602 85.364 1.00 31.30 141 TYR A O 1
ATOM 1044 N N . MET A 1 149 ? 103.866 70.343 83.902 1.00 28.00 142 MET A N 1
ATOM 1045 C CA . MET A 1 149 ? 103.937 71.387 82.903 1.00 29.89 142 MET A CA 1
ATOM 1046 C C . MET A 1 149 ? 102.879 71.121 81.842 1.00 29.00 142 MET A C 1
ATOM 1047 O O . MET A 1 149 ? 102.955 70.134 81.103 1.00 30.22 142 MET A O 1
ATOM 1052 N N . ILE A 1 150 ? 101.896 72.012 81.774 1.00 31.11 143 ILE A N 1
ATOM 1053 C CA . ILE A 1 150 ? 100.732 71.818 80.914 1.00 31.32 143 ILE A CA 1
ATOM 1054 C C . ILE A 1 150 ? 100.492 73.042 80.016 1.00 30.42 143 ILE A C 1
ATOM 1055 O O . ILE A 1 150 ? 101.047 74.115 80.265 1.00 30.78 143 ILE A O 1
ATOM 1060 N N . PRO A 1 151 ? 99.693 72.878 78.947 1.00 31.84 144 PRO A N 1
ATOM 1061 C CA . PRO A 1 151 ? 99.418 74.011 78.053 1.00 32.94 144 PRO A CA 1
ATOM 1062 C C . PRO A 1 151 ? 98.874 75.241 78.772 1.00 30.05 144 PRO A C 1
ATOM 1063 O O . PRO A 1 151 ? 97.967 75.123 79.596 1.00 34.23 144 PRO A O 1
ATOM 1067 N N . ALA A 1 152 ? 99.445 76.403 78.461 1.00 31.61 145 ALA A N 1
ATOM 1068 C CA . ALA A 1 152 ? 98.996 77.675 79.023 1.00 34.28 145 ALA A CA 1
ATOM 1069 C C . ALA A 1 152 ? 97.735 78.148 78.299 1.00 36.82 145 ALA A C 1
ATOM 1070 O O . ALA A 1 152 ? 97.756 78.414 77.097 1.00 42.01 145 ALA A O 1
ATOM 1072 N N . LEU A 1 153 ? 96.640 78.232 79.047 1.00 37.98 146 LEU A N 1
ATOM 1073 C CA . LEU A 1 153 ? 95.325 78.531 78.501 1.00 38.13 146 LEU A CA 1
ATOM 1074 C C . LEU A 1 153 ? 95.089 80.041 78.564 1.00 39.23 146 LEU A C 1
ATOM 1075 O O . LEU A 1 153 ? 94.386 80.549 79.444 1.00 40.90 146 LEU A O 1
ATOM 1080 N N . ARG A 1 154 ? 95.707 80.741 77.617 1.00 40.44 147 ARG A N 1
ATOM 1081 C CA . ARG A 1 154 ? 95.667 82.202 77.553 1.00 40.73 147 ARG A CA 1
ATOM 1082 C C . ARG A 1 154 ? 94.843 82.688 76.367 1.00 40.37 147 ARG A C 1
ATOM 1083 O O . ARG A 1 154 ? 94.623 81.957 75.402 1.00 37.60 147 ARG A O 1
ATOM 1091 N N . GLY A 1 155 ? 94.399 83.936 76.450 1.00 42.79 148 GLY A N 1
ATOM 1092 C CA . GLY A 1 155 ? 93.825 84.627 75.301 1.00 43.44 148 GLY A CA 1
ATOM 1093 C C . GLY A 1 155 ? 92.346 84.408 75.063 1.00 41.99 148 GLY A C 1
ATOM 1094 O O . GLY A 1 155 ? 91.631 83.850 75.897 1.00 38.57 148 GLY A O 1
ATOM 1095 N N . ASP A 1 156 ? 91.908 84.845 73.887 1.00 41.18 149 ASP A N 1
ATOM 1096 C CA . ASP A 1 156 ? 90.490 84.931 73.546 1.00 41.26 149 ASP A CA 1
ATOM 1097 C C . ASP A 1 156 ? 89.985 83.777 72.676 1.00 41.53 149 ASP A C 1
ATOM 1098 O O . ASP A 1 156 ? 88.824 83.781 72.273 1.00 39.59 149 ASP A O 1
ATOM 1103 N N . GLU A 1 157 ? 90.838 82.790 72.397 1.00 35.54 150 GLU A N 1
ATOM 1104 C CA . GLU A 1 157 ? 90.461 81.693 71.502 1.00 31.68 150 GLU A CA 1
ATOM 1105 C C . GLU A 1 157 ? 91.056 80.361 71.965 1.00 35.50 150 GLU A C 1
ATOM 1106 O O . GLU A 1 157 ? 91.633 79.609 71.179 1.00 33.62 150 GLU A O 1
ATOM 1112 N N . ILE A 1 158 ? 90.883 80.076 73.251 1.00 35.61 151 ILE A N 1
ATOM 1113 C CA . ILE A 1 158 ? 91.585 78.975 73.920 1.00 35.36 151 ILE A CA 1
ATOM 1114 C C . ILE A 1 158 ? 91.367 77.615 73.240 1.00 34.76 151 ILE A C 1
ATOM 1115 O O . ILE A 1 158 ? 92.344 76.950 72.886 1.00 31.30 151 ILE A O 1
ATOM 1120 N N . PRO A 1 159 ? 90.099 77.213 73.023 1.00 34.74 152 PRO A N 1
ATOM 1121 C CA . PRO A 1 159 ? 89.847 75.913 72.395 1.00 34.66 152 PRO A CA 1
ATOM 1122 C C . PRO A 1 159 ? 90.392 75.774 70.958 1.00 33.15 152 PRO A C 1
ATOM 1123 O O . PRO A 1 159 ? 90.842 74.694 70.584 1.00 33.74 152 PRO A O 1
ATOM 1127 N N . ALA A 1 160 ? 90.348 76.851 70.175 1.00 32.66 153 ALA A N 1
ATOM 1128 C CA . ALA A 1 160 ? 90.897 76.844 68.811 1.00 32.33 153 ALA A CA 1
ATOM 1129 C C . ALA A 1 160 ? 92.406 76.666 68.834 1.00 35.59 153 ALA A C 1
ATOM 1130 O O . ALA A 1 160 ? 92.976 75.947 68.012 1.00 29.59 153 ALA A O 1
ATOM 1132 N N . GLN A 1 161 ? 93.056 77.329 69.779 1.00 33.44 154 GLN A N 1
ATOM 1133 C CA . GLN A 1 161 ? 94.499 77.209 69.915 1.00 31.89 154 GLN A CA 1
ATOM 1134 C C . GLN A 1 161 ? 94.902 75.776 70.281 1.00 32.03 154 GLN A C 1
ATOM 1135 O O . GLN A 1 161 ? 95.885 75.251 69.761 1.00 30.68 154 GLN A O 1
ATOM 1141 N N . LEU A 1 162 ? 94.130 75.140 71.157 1.00 29.12 155 LEU A N 1
ATOM 1142 C CA . LEU A 1 162 ? 94.384 73.749 71.528 1.00 30.96 155 LEU A CA 1
ATOM 1143 C C . LEU A 1 162 ? 94.249 72.817 70.325 1.00 33.61 155 LEU A C 1
ATOM 1144 O O . LEU A 1 162 ? 95.081 71.934 70.124 1.00 30.89 155 LEU A O 1
ATOM 1149 N N . GLU A 1 163 ? 93.209 73.033 69.521 1.00 30.92 156 GLU A N 1
ATOM 1150 C CA . GLU A 1 163 ? 93.008 72.264 68.296 1.00 32.15 156 GLU A CA 1
ATOM 1151 C C . GLU A 1 163 ? 94.117 72.484 67.274 1.00 29.93 156 GLU A C 1
ATOM 1152 O O . GLU A 1 163 ? 94.466 71.571 66.531 1.00 33.23 156 GLU A O 1
ATOM 1158 N N . ALA A 1 164 ? 94.649 73.702 67.229 1.00 28.47 157 ALA A N 1
ATOM 1159 C CA . ALA A 1 164 ? 95.719 74.056 66.289 1.00 31.51 157 ALA A CA 1
ATOM 1160 C C . ALA A 1 164 ? 97.035 73.377 66.652 1.00 32.14 157 ALA A C 1
ATOM 1161 O O . ALA A 1 164 ? 97.863 73.111 65.780 1.00 29.50 157 ALA A O 1
ATOM 1163 N N . GLN A 1 165 ? 97.201 73.098 67.943 1.00 31.48 158 GLN A N 1
ATOM 1164 C CA . GLN A 1 165 ? 98.447 72.582 68.512 1.00 32.25 158 GLN A CA 1
ATOM 1165 C C . GLN A 1 165 ? 98.463 71.067 68.673 1.00 32.82 158 GLN A C 1
ATOM 1166 O O . GLN A 1 165 ? 99.509 70.435 68.530 1.00 33.32 158 GLN A O 1
ATOM 1172 N N . PHE A 1 166 ? 97.304 70.500 68.995 1.00 32.75 159 PHE A N 1
ATOM 1173 C CA . PHE A 1 166 ? 97.188 69.095 69.368 1.00 31.58 159 PHE A CA 1
ATOM 1174 C C . PHE A 1 166 ? 96.090 68.390 68.582 1.00 36.37 159 PHE A C 1
ATOM 1175 O O . PHE A 1 166 ? 95.191 69.030 68.049 1.00 34.40 159 PHE A O 1
ATOM 1183 N N . HIS A 1 167 ? 96.154 67.065 68.535 1.00 40.82 160 HIS A N 1
ATOM 1184 C CA . HIS A 1 167 ? 95.107 66.271 67.893 1.00 45.09 160 HIS A CA 1
ATOM 1185 C C . HIS A 1 167 ? 93.933 66.072 68.850 1.00 48.77 160 HIS A C 1
ATOM 1186 O O . HIS A 1 167 ? 93.706 64.981 69.382 1.00 51.46 160 HIS A O 1
ATOM 1193 N N . VAL A 1 168 ? 93.210 67.168 69.067 1.00 44.77 161 VAL A N 1
ATOM 1194 C CA . VAL A 1 168 ? 91.991 67.173 69.860 1.00 43.76 161 VAL A CA 1
ATOM 1195 C C . VAL A 1 168 ? 90.943 67.987 69.122 1.00 42.57 161 VAL A C 1
ATOM 1196 O O . VAL A 1 168 ? 91.274 68.908 68.374 1.00 40.63 161 VAL A O 1
ATOM 1200 N N . ARG A 1 169 ? 89.683 67.622 69.327 1.00 42.44 162 ARG A N 1
ATOM 1201 C CA . ARG A 1 169 ? 88.545 68.326 68.739 1.00 44.16 162 ARG A CA 1
ATOM 1202 C C . ARG A 1 169 ? 87.499 68.542 69.819 1.00 44.73 162 ARG A C 1
ATOM 1203 O O . ARG A 1 169 ? 87.109 67.595 70.494 1.00 48.34 162 ARG A O 1
ATOM 1211 N N . PHE A 1 170 ? 87.047 69.783 69.981 1.00 46.09 163 PHE A N 1
ATOM 1212 C CA . PHE A 1 170 ? 86.057 70.116 71.009 1.00 51.69 163 PHE A CA 1
ATOM 1213 C C . PHE A 1 170 ? 84.644 70.127 70.437 1.00 55.39 163 PHE A C 1
ATOM 1214 O O . PHE A 1 170 ? 83.969 71.157 70.423 1.00 59.30 163 PHE A O 1
ATOM 1222 N N . SER A 1 171 ? 84.210 68.962 69.971 1.00 61.39 164 SER A N 1
ATOM 1223 C CA . SER A 1 171 ? 82.855 68.772 69.453 1.00 67.94 164 SER A CA 1
ATOM 1224 C C . SER A 1 171 ? 82.364 67.350 69.711 1.00 70.95 164 SER A C 1
ATOM 1225 O O . SER A 1 171 ? 83.160 66.413 69.789 1.00 74.91 164 SER A O 1
ATOM 1228 N N . ALA A 1 180 ? 89.745 62.055 56.769 1.00 73.55 173 ALA A N 1
ATOM 1229 C CA . ALA A 1 180 ? 91.196 62.158 56.639 1.00 75.12 173 ALA A CA 1
ATOM 1230 C C . ALA A 1 180 ? 91.791 62.997 57.771 1.00 76.30 173 ALA A C 1
ATOM 1231 O O . ALA A 1 180 ? 91.245 64.046 58.129 1.00 74.40 173 ALA A O 1
ATOM 1233 N N . ILE A 1 181 ? 92.908 62.528 58.327 1.00 76.75 174 ILE A N 1
ATOM 1234 C CA . ILE A 1 181 ? 93.560 63.194 59.465 1.00 75.60 174 ILE A CA 1
ATOM 1235 C C . ILE A 1 181 ? 94.931 63.764 59.074 1.00 73.40 174 ILE A C 1
ATOM 1236 O O . ILE A 1 181 ? 95.823 63.032 58.639 1.00 73.50 174 ILE A O 1
ATOM 1241 N N . PHE A 1 182 ? 95.079 65.078 59.245 1.00 68.92 175 PHE A N 1
ATOM 1242 C CA . PHE A 1 182 ? 96.292 65.805 58.862 1.00 65.88 175 PHE A CA 1
ATOM 1243 C C . PHE A 1 182 ? 97.153 66.209 60.071 1.00 64.17 175 PHE A C 1
ATOM 1244 O O . PHE A 1 182 ? 96.754 66.032 61.225 1.00 61.89 175 PHE A O 1
ATOM 1252 N N . ASN A 1 183 ? 98.333 66.760 59.780 1.00 59.40 176 ASN A N 1
ATOM 1253 C CA . ASN A 1 183 ? 99.228 67.334 60.797 1.00 57.08 176 ASN A CA 1
ATOM 1254 C C . ASN A 1 183 ? 98.581 68.514 61.508 1.00 50.48 176 ASN A C 1
ATOM 1255 O O . ASN A 1 183 ? 97.730 69.195 60.937 1.00 45.24 176 ASN A O 1
ATOM 1260 N N . VAL A 1 184 ? 99.006 68.769 62.742 1.00 48.02 177 VAL A N 1
ATOM 1261 C CA . VAL A 1 184 ? 98.531 69.945 63.474 1.00 45.57 177 VAL A CA 1
ATOM 1262 C C . VAL A 1 184 ? 98.980 71.222 62.750 1.00 43.74 177 VAL A C 1
ATOM 1263 O O . VAL A 1 184 ? 99.946 71.204 61.987 1.00 43.38 177 VAL A O 1
ATOM 1267 N N . GLU A 1 185 ? 98.265 72.319 62.981 1.00 36.73 178 GLU A N 1
ATOM 1268 C CA . GLU A 1 185 ? 98.533 73.580 62.282 1.00 35.59 178 GLU A CA 1
ATOM 1269 C C . GLU A 1 185 ? 99.852 74.253 62.691 1.00 36.99 178 GLU A C 1
ATOM 1270 O O . GLU A 1 185 ? 100.681 74.586 61.835 1.00 37.83 178 GLU A O 1
ATOM 1276 N N . VAL A 1 186 ? 100.031 74.464 63.993 1.00 38.67 179 VAL A N 1
ATOM 1277 C CA . VAL A 1 186 ? 101.164 75.257 64.510 1.00 37.13 179 VAL A CA 1
ATOM 1278 C C . VAL A 1 186 ? 102.321 74.404 65.052 1.00 36.39 179 VAL A C 1
ATOM 1279 O O . VAL A 1 186 ? 102.173 73.203 65.284 1.00 34.05 179 VAL A O 1
ATOM 1283 N N . SER A 1 187 ? 103.468 75.055 65.254 1.00 36.78 180 SER A N 1
ATOM 1284 C CA . SER A 1 187 ? 104.731 74.383 65.592 1.00 39.66 180 SER A CA 1
ATOM 1285 C C . SER A 1 187 ? 105.155 74.546 67.056 1.00 39.14 180 SER A C 1
ATOM 1286 O O . SER A 1 187 ? 106.051 73.846 67.543 1.00 34.02 180 SER A O 1
ATOM 1289 N N . SER A 1 188 ? 104.536 75.494 67.746 1.00 36.59 181 SER A N 1
ATOM 1290 C CA . SER A 1 188 ? 104.865 75.746 69.133 1.00 40.16 181 SER A CA 1
ATOM 1291 C C . SER A 1 188 ? 103.605 75.958 69.938 1.00 39.62 181 SER A C 1
ATOM 1292 O O . SER A 1 188 ? 102.521 76.209 69.388 1.00 33.50 181 SER A O 1
ATOM 1295 N N . ALA A 1 189 ? 103.766 75.839 71.250 1.00 36.43 182 ALA A N 1
ATOM 1296 C CA . ALA A 1 189 ? 102.684 76.065 72.188 1.00 32.53 182 ALA A CA 1
ATOM 1297 C C . ALA A 1 189 ? 103.235 76.627 73.487 1.00 33.14 182 ALA A C 1
ATOM 1298 O O . ALA A 1 189 ? 104.330 76.262 73.928 1.00 32.90 182 ALA A O 1
ATOM 1300 N N . LEU A 1 190 ? 102.460 77.516 74.090 1.00 34.76 183 LEU A N 1
ATOM 1301 C CA . LEU A 1 190 ? 102.769 78.031 75.414 1.00 36.43 183 LEU A CA 1
ATOM 1302 C C . LEU A 1 190 ? 102.410 76.995 76.463 1.00 32.67 183 LEU A C 1
ATOM 1303 O O . LEU A 1 190 ? 101.325 76.405 76.422 1.00 29.16 183 LEU A O 1
ATOM 1308 N N . TYR A 1 191 ? 103.342 76.769 77.387 1.00 29.34 184 TYR A N 1
ATOM 1309 C CA . TYR A 1 191 ? 103.164 75.847 78.510 1.00 28.81 184 TYR A CA 1
ATOM 1310 C C . TYR A 1 191 ? 103.437 76.584 79.807 1.00 29.14 184 TYR A C 1
ATOM 1311 O O . TYR A 1 191 ? 104.157 77.583 79.815 1.00 27.99 184 TYR A O 1
ATOM 1320 N N . THR A 1 192 ? 102.868 76.079 80.896 1.00 28.27 185 THR A N 1
ATOM 1321 C CA . THR A 1 192 ? 103.146 76.617 82.220 1.00 32.64 185 THR A CA 1
ATOM 1322 C C . THR A 1 192 ? 103.356 75.514 83.260 1.00 33.64 185 THR A C 1
ATOM 1323 O O . THR A 1 192 ? 102.760 74.440 83.178 1.00 33.29 185 THR A O 1
ATOM 1327 N N . PHE A 1 193 ? 104.224 75.798 84.227 1.00 31.47 186 PHE A N 1
ATOM 1328 C CA . PHE A 1 193 ? 104.280 75.030 85.460 1.00 34.25 186 PHE A CA 1
ATOM 1329 C C . PHE A 1 193 ? 104.576 75.960 86.628 1.00 32.84 186 PHE A C 1
ATOM 1330 O O . PHE A 1 193 ? 104.961 77.116 86.437 1.00 30.05 186 PHE A O 1
ATOM 1338 N N . SER A 1 194 ? 104.357 75.443 87.830 1.00 31.94 187 SER A N 1
ATOM 1339 C CA . SER A 1 194 ? 104.640 76.162 89.061 1.00 30.08 187 SER A CA 1
ATOM 1340 C C . SER A 1 194 ? 105.523 75.291 89.952 1.00 32.05 187 SER A C 1
ATOM 1341 O O . SER A 1 194 ? 105.612 74.075 89.761 1.00 30.09 187 SER A O 1
ATOM 1344 N N . PHE A 1 195 ? 106.193 75.926 90.905 1.00 32.00 188 PHE A N 1
ATOM 1345 C CA . PHE A 1 195 ? 107.105 75.220 91.800 1.00 32.67 188 PHE A CA 1
ATOM 1346 C C . PHE A 1 195 ? 107.146 75.854 93.183 1.00 30.98 188 PHE A C 1
ATOM 1347 O O . PHE A 1 195 ? 106.774 77.012 93.359 1.00 29.98 188 PHE A O 1
ATOM 1355 N N . GLU A 1 196 ? 107.597 75.065 94.153 1.00 29.57 189 GLU A N 1
ATOM 1356 C CA . GLU A 1 196 ? 107.815 75.517 95.525 1.00 30.06 189 GLU A CA 1
ATOM 1357 C C . GLU A 1 196 ? 109.140 74.924 96.009 1.00 30.12 189 GLU A C 1
ATOM 1358 O O . GLU A 1 196 ? 109.373 73.731 95.859 1.00 29.44 189 GLU A O 1
ATOM 1364 N N . LEU A 1 197 ? 110.005 75.774 96.555 1.00 29.64 190 LEU A N 1
ATOM 1365 C CA . LEU A 1 197 ? 111.249 75.332 97.187 1.00 30.90 190 LEU A CA 1
ATOM 1366 C C . LEU A 1 197 ? 111.205 75.763 98.645 1.00 32.47 190 LEU A C 1
ATOM 1367 O O . LEU A 1 197 ? 111.220 76.957 98.949 1.00 33.62 190 LEU A O 1
ATOM 1372 N N . ASP A 1 198 ? 111.120 74.783 99.536 1.00 32.18 191 ASP A N 1
ATOM 1373 C CA . ASP A 1 198 ? 111.071 75.032 100.977 1.00 29.99 191 ASP A CA 1
ATOM 1374 C C . ASP A 1 198 ? 112.488 75.167 101.506 1.00 31.57 191 ASP A C 1
ATOM 1375 O O . ASP A 1 198 ? 113.005 74.267 102.180 1.00 30.86 191 ASP A O 1
ATOM 1380 N N . GLU A 1 199 ? 113.100 76.306 101.191 1.00 33.91 192 GLU A N 1
ATOM 1381 C CA . GLU A 1 199 ? 114.536 76.523 101.386 1.00 38.32 192 GLU A CA 1
ATOM 1382 C C . GLU A 1 199 ? 114.983 76.399 102.843 1.00 39.17 192 GLU A C 1
ATOM 1383 O O . GLU A 1 199 ? 116.069 75.894 103.111 1.00 34.69 192 GLU A O 1
ATOM 1389 N N . ASP A 1 200 ? 114.132 76.843 103.764 1.00 37.11 193 ASP A N 1
ATOM 1390 C CA . ASP A 1 200 ? 114.413 76.771 105.207 1.00 39.17 193 ASP A CA 1
ATOM 1391 C C . ASP A 1 200 ? 114.347 75.362 105.794 1.00 36.45 193 ASP A C 1
ATOM 1392 O O . ASP A 1 200 ? 114.783 75.149 106.927 1.00 34.33 193 ASP A O 1
ATOM 1397 N N . LEU A 1 201 ? 113.784 74.413 105.050 1.00 32.65 194 LEU A N 1
ATOM 1398 C CA . LEU A 1 201 ? 113.748 73.014 105.481 1.00 26.91 194 LEU A CA 1
ATOM 1399 C C . LEU A 1 201 ? 114.874 72.174 104.869 1.00 27.24 194 LEU A C 1
ATOM 1400 O O . LEU A 1 201 ? 115.021 70.997 105.191 1.00 28.68 194 LEU A O 1
ATOM 1405 N N . ILE A 1 202 ? 115.673 72.773 103.993 1.00 26.73 195 ILE A N 1
ATOM 1406 C CA . ILE A 1 202 ? 116.847 72.097 103.445 1.00 22.74 195 ILE A CA 1
ATOM 1407 C C . ILE A 1 202 ? 117.861 71.852 104.576 1.00 23.58 195 ILE A C 1
ATOM 1408 O O . ILE A 1 202 ? 118.119 72.735 105.391 1.00 25.07 195 ILE A O 1
ATOM 1413 N N . ALA A 1 203 ? 118.408 70.642 104.619 1.00 23.69 196 ALA A N 1
ATOM 1414 C CA . ALA A 1 203 ? 119.389 70.225 105.640 1.00 26.88 196 ALA A CA 1
ATOM 1415 C C . ALA A 1 203 ? 118.813 70.126 107.058 1.00 27.33 196 ALA A C 1
ATOM 1416 O O . ALA A 1 203 ? 119.567 69.981 108.030 1.00 25.99 196 ALA A O 1
ATOM 1418 N N . VAL A 1 204 ? 117.487 70.181 107.166 1.00 25.01 197 VAL A N 1
ATOM 1419 C CA . VAL A 1 204 ? 116.788 70.062 108.438 1.00 29.45 197 VAL A CA 1
ATOM 1420 C C . VAL A 1 204 ? 116.129 68.687 108.466 1.00 29.03 197 VAL A C 1
ATOM 1421 O O . VAL A 1 204 ? 115.317 68.396 107.598 1.00 27.46 197 VAL A O 1
ATOM 1425 N N . PRO A 1 205 ? 116.479 67.829 109.450 1.00 29.99 198 PRO A N 1
ATOM 1426 C CA . PRO A 1 205 ? 115.844 66.506 109.513 1.00 30.18 198 PRO A CA 1
ATOM 1427 C C . PRO A 1 205 ? 114.318 66.583 109.699 1.00 32.70 198 PRO A C 1
ATOM 1428 O O . PRO A 1 205 ? 113.824 67.531 110.295 1.00 32.23 198 PRO A O 1
ATOM 1432 N N . SER A 1 206 ? 113.600 65.598 109.158 1.00 32.40 199 SER A N 1
ATOM 1433 C CA . SER A 1 206 ? 112.128 65.551 109.197 1.00 31.56 199 SER A CA 1
ATOM 1434 C C . SER A 1 206 ? 111.569 64.451 110.107 1.00 33.33 199 SER A C 1
ATOM 1435 O O . SER A 1 206 ? 110.395 64.468 110.461 1.00 32.68 199 SER A O 1
ATOM 1438 N N . THR A 1 207 ? 112.408 63.488 110.466 1.00 29.76 200 THR A N 1
ATOM 1439 C CA . THR A 1 207 ? 111.981 62.336 111.251 1.00 34.57 200 THR A CA 1
ATOM 1440 C C . THR A 1 207 ? 111.985 62.680 112.723 1.00 38.87 200 THR A C 1
ATOM 1441 O O . THR A 1 207 ? 112.810 63.471 113.179 1.00 35.87 200 THR A O 1
ATOM 1445 N N . PHE A 1 208 ? 111.071 62.077 113.474 1.00 35.96 201 PHE A N 1
ATOM 1446 C CA . PHE A 1 208 ? 111.027 62.286 114.916 1.00 34.69 201 PHE A CA 1
ATOM 1447 C C . PHE A 1 208 ? 112.194 61.561 115.576 1.00 37.36 201 PHE A C 1
ATOM 1448 O O . PHE A 1 208 ? 112.567 60.466 115.154 1.00 34.62 201 PHE A O 1
ATOM 1456 N N . GLY A 1 209 ? 112.765 62.184 116.604 1.00 38.01 202 GLY A N 1
ATOM 1457 C CA . GLY A 1 209 ? 113.873 61.594 117.355 1.00 43.60 202 GLY A CA 1
ATOM 1458 C C . GLY A 1 209 ? 114.703 62.625 118.098 1.00 42.32 202 GLY A C 1
ATOM 1459 O O . GLY A 1 209 ? 114.614 63.825 117.834 1.00 45.46 202 GLY A O 1
ATOM 1460 N N . GLU A 1 210 ? 115.512 62.151 119.038 1.00 45.37 203 GLU A N 1
ATOM 1461 C CA . GLU A 1 210 ? 116.445 63.016 119.747 1.00 44.62 203 GLU A CA 1
ATOM 1462 C C . GLU A 1 210 ? 117.575 63.399 118.789 1.00 43.83 203 GLU A C 1
ATOM 1463 O O . GLU A 1 210 ? 117.879 62.663 117.844 1.00 37.91 203 GLU A O 1
ATOM 1469 N N . LYS A 1 211 ? 118.187 64.552 119.041 1.00 44.59 204 LYS A N 1
ATOM 1470 C CA . LYS A 1 211 ? 119.291 65.051 118.218 1.00 42.58 204 LYS A CA 1
ATOM 1471 C C . LYS A 1 211 ? 120.390 63.998 118.045 1.00 38.63 204 LYS A C 1
ATOM 1472 O O . LYS A 1 211 ? 120.787 63.352 119.008 1.00 44.92 204 LYS A O 1
ATOM 1478 N N . VAL A 1 212 ? 120.873 63.832 116.812 1.00 35.85 205 VAL A N 1
ATOM 1479 C CA . VAL A 1 212 ? 122.046 62.996 116.534 1.00 34.01 205 VAL A CA 1
ATOM 1480 C C . VAL A 1 212 ? 123.226 63.880 116.121 1.00 33.14 205 VAL A C 1
ATOM 1481 O O . VAL A 1 212 ? 123.036 64.986 115.622 1.00 29.61 205 VAL A O 1
ATOM 1485 N N . LYS A 1 213 ? 124.437 63.385 116.340 1.00 33.41 206 LYS A N 1
ATOM 1486 C CA . LYS A 1 213 ? 125.656 64.193 116.161 1.00 36.77 206 LYS A CA 1
ATOM 1487 C C . LYS A 1 213 ? 125.790 64.795 114.757 1.00 35.36 206 LYS A C 1
ATOM 1488 O O . LYS A 1 213 ? 126.179 65.956 114.618 1.00 32.69 206 LYS A O 1
ATOM 1494 N N . GLY A 1 214 ? 125.464 64.011 113.731 1.00 33.46 207 GLY A N 1
ATOM 1495 C CA . GLY A 1 214 ? 125.549 64.464 112.336 1.00 31.61 207 GLY A CA 1
ATOM 1496 C C . GLY A 1 214 ? 124.786 65.746 112.048 1.00 28.87 207 GLY A C 1
ATOM 1497 O O . GLY A 1 214 ? 125.070 66.435 111.073 1.00 26.19 207 GLY A O 1
ATOM 1498 N N . GLU A 1 215 ? 123.812 66.071 112.896 1.00 27.22 208 GLU A N 1
ATOM 1499 C CA . GLU A 1 215 ? 123.044 67.303 112.737 1.00 25.91 208 GLU A CA 1
ATOM 1500 C C . GLU A 1 215 ? 123.920 68.553 112.881 1.00 25.11 208 GLU A C 1
ATOM 1501 O O . GLU A 1 215 ? 123.630 69.576 112.279 1.00 25.95 208 GLU A O 1
ATOM 1507 N N . GLU A 1 216 ? 124.994 68.470 113.664 1.00 24.79 209 GLU A N 1
ATOM 1508 C CA . GLU A 1 216 ? 125.950 69.581 113.751 1.00 22.99 209 GLU A CA 1
ATOM 1509 C C . GLU A 1 216 ? 126.579 69.877 112.385 1.00 23.12 209 GLU A C 1
ATOM 1510 O O . GLU A 1 216 ? 126.767 71.031 112.013 1.00 25.68 209 GLU A O 1
ATOM 1516 N N . GLU A 1 217 ? 126.902 68.822 111.648 1.00 26.23 210 GLU A N 1
ATOM 1517 C CA . GLU A 1 217 ? 127.514 68.957 110.332 1.00 25.46 210 GLU A CA 1
ATOM 1518 C C . GLU A 1 217 ? 126.500 69.436 109.289 1.00 22.32 210 GLU A C 1
ATOM 1519 O O . GLU A 1 217 ? 126.833 70.254 108.448 1.00 23.37 210 GLU A O 1
ATOM 1525 N N . LEU A 1 218 ? 125.263 68.945 109.354 1.00 23.36 211 LEU A N 1
ATOM 1526 C CA . LEU A 1 218 ? 124.195 69.469 108.497 1.00 23.94 211 LEU A CA 1
ATOM 1527 C C . LEU A 1 218 ? 124.043 70.974 108.677 1.00 25.43 211 LEU A C 1
ATOM 1528 O O . LEU A 1 218 ? 123.933 71.710 107.701 1.00 25.05 211 LEU A O 1
ATOM 1533 N N . GLU A 1 219 ? 124.053 71.421 109.930 1.00 29.05 212 GLU A N 1
ATOM 1534 C CA . GLU A 1 219 ? 123.943 72.850 110.244 1.00 28.28 212 GLU A CA 1
ATOM 1535 C C . GLU A 1 219 ? 125.070 73.647 109.579 1.00 29.09 212 GLU A C 1
ATOM 1536 O O . GLU A 1 219 ? 124.837 74.717 109.025 1.00 28.59 212 GLU A O 1
ATOM 1542 N N . ARG A 1 220 ? 126.292 73.117 109.639 1.00 26.64 213 ARG A N 1
ATOM 1543 C CA . ARG A 1 220 ? 127.444 73.758 108.994 1.00 26.10 213 ARG A CA 1
ATOM 1544 C C . ARG A 1 220 ? 127.316 73.817 107.465 1.00 28.69 213 ARG A C 1
ATOM 1545 O O . ARG A 1 220 ? 127.773 74.775 106.836 1.00 27.54 213 ARG A O 1
ATOM 1553 N N . GLN A 1 221 ? 126.706 72.795 106.876 1.00 22.74 214 GLN A N 1
ATOM 1554 C CA . GLN A 1 221 ? 126.551 72.721 105.417 1.00 25.84 214 GLN A CA 1
ATOM 1555 C C . GLN A 1 221 ? 125.282 73.399 104.889 1.00 28.09 214 GLN A C 1
ATOM 1556 O O . GLN A 1 221 ? 125.132 73.566 103.672 1.00 27.51 214 GLN A O 1
ATOM 1562 N N . LYS A 1 222 ? 124.388 73.797 105.793 1.00 27.00 215 LYS A N 1
ATOM 1563 C CA . LYS A 1 222 ? 123.044 74.270 105.412 1.00 29.03 215 LYS A CA 1
ATOM 1564 C C . LYS A 1 222 ? 123.064 75.450 104.441 1.00 29.92 215 LYS A C 1
ATOM 1565 O O . LYS A 1 222 ? 122.369 75.430 103.425 1.00 28.75 215 LYS A O 1
ATOM 1571 N N . ALA A 1 223 ? 123.846 76.481 104.753 1.00 29.80 216 ALA A N 1
ATOM 1572 C CA . ALA A 1 223 ? 123.908 77.679 103.901 1.00 32.22 216 ALA A CA 1
ATOM 1573 C C . ALA A 1 223 ? 124.292 77.333 102.464 1.00 34.22 216 ALA A C 1
ATOM 1574 O O . ALA A 1 223 ? 123.670 77.807 101.510 1.00 33.17 216 ALA A O 1
ATOM 1576 N N . LYS A 1 224 ? 125.318 76.498 102.325 1.00 32.45 217 LYS A N 1
ATOM 1577 C CA . LYS A 1 224 ? 125.800 76.051 101.018 1.00 30.68 217 LYS A CA 1
ATOM 1578 C C . LYS A 1 224 ? 124.786 75.159 100.296 1.00 30.74 217 LYS A C 1
ATOM 1579 O O . LYS A 1 224 ? 124.634 75.253 99.075 1.00 29.61 217 LYS A O 1
ATOM 1585 N N . ARG A 1 225 ? 124.121 74.278 101.044 1.00 26.41 218 ARG A N 1
ATOM 1586 C CA . ARG A 1 225 ? 123.080 73.408 100.479 1.00 26.41 218 ARG A CA 1
ATOM 1587 C C . ARG A 1 225 ? 121.898 74.227 99.958 1.00 26.22 218 ARG A C 1
ATOM 1588 O O . ARG A 1 225 ? 121.361 73.940 98.887 1.00 26.34 218 ARG A O 1
ATOM 1596 N N . VAL A 1 226 ? 121.494 75.241 100.716 1.00 27.91 219 VAL A N 1
ATOM 1597 C CA . VAL A 1 226 ? 120.409 76.127 100.295 1.00 30.30 219 VAL A CA 1
ATOM 1598 C C . VAL A 1 226 ? 120.790 76.891 99.019 1.00 30.18 219 VAL A C 1
ATOM 1599 O O . VAL A 1 226 ? 120.003 76.962 98.073 1.00 32.00 219 VAL A O 1
ATOM 1603 N N . LYS A 1 227 ? 121.992 77.465 99.004 1.00 31.61 220 LYS A N 1
ATOM 1604 C CA . LYS A 1 227 ? 122.492 78.201 97.833 1.00 34.93 220 LYS A CA 1
ATOM 1605 C C . LYS A 1 227 ? 122.512 77.328 96.575 1.00 34.43 220 LYS A C 1
ATOM 1606 O O . LYS A 1 227 ? 122.104 77.766 95.496 1.00 32.50 220 LYS A O 1
ATOM 1612 N N . SER A 1 228 ? 122.987 76.096 96.730 1.00 31.09 221 SER A N 1
ATOM 1613 C CA . SER A 1 228 ? 123.065 75.141 95.626 1.00 28.45 221 SER A CA 1
ATOM 1614 C C . SER A 1 228 ? 121.681 74.749 95.108 1.00 29.14 221 SER A C 1
ATOM 1615 O O . SER A 1 228 ? 121.493 74.626 93.904 1.00 29.83 221 SER A O 1
ATOM 1618 N N . ALA A 1 229 ? 120.718 74.571 96.015 1.00 28.45 222 ALA A N 1
ATOM 1619 C CA . ALA A 1 229 ? 119.336 74.260 95.628 1.00 28.32 222 ALA A CA 1
ATOM 1620 C C . ALA A 1 229 ? 118.689 75.409 94.841 1.00 32.57 222 ALA A C 1
ATOM 1621 O O . ALA A 1 229 ? 117.934 75.172 93.892 1.00 29.68 222 ALA A O 1
ATOM 1623 N N . ILE A 1 230 ? 118.985 76.643 95.251 1.00 30.15 223 ILE A N 1
ATOM 1624 C CA . ILE A 1 230 ? 118.513 77.838 94.560 1.00 31.41 223 ILE A CA 1
ATOM 1625 C C . ILE A 1 230 ? 119.170 77.962 93.183 1.00 33.39 223 ILE A C 1
ATOM 1626 O O . ILE A 1 230 ? 118.505 78.276 92.205 1.00 34.12 223 ILE A O 1
ATOM 1631 N N . LYS A 1 231 ? 120.474 77.697 93.119 1.00 32.53 224 LYS A N 1
ATOM 1632 C CA . LYS A 1 231 ? 121.218 77.696 91.857 1.00 32.93 224 LYS A CA 1
ATOM 1633 C C . LYS A 1 231 ? 120.715 76.655 90.861 1.00 32.41 224 LYS A C 1
ATOM 1634 O O . LYS A 1 231 ? 120.687 76.912 89.655 1.00 33.78 224 LYS A O 1
ATOM 1640 N N . ALA A 1 232 ? 120.318 75.488 91.368 1.00 28.34 225 ALA A N 1
ATOM 1641 C CA . ALA A 1 232 ? 119.763 74.421 90.536 1.00 28.07 225 ALA A CA 1
ATOM 1642 C C . ALA A 1 232 ? 118.471 74.827 89.822 1.00 29.65 225 ALA A C 1
ATOM 1643 O O . ALA A 1 232 ? 118.088 74.201 88.835 1.00 34.74 225 ALA A O 1
ATOM 1645 N N . LEU A 1 233 ? 117.788 75.850 90.334 1.00 33.05 226 LEU A N 1
ATOM 1646 C CA . LEU A 1 233 ? 116.597 76.395 89.674 1.00 33.16 226 LEU A CA 1
ATOM 1647 C C . LEU A 1 233 ? 116.898 76.957 88.284 1.00 37.36 226 LEU A C 1
ATOM 1648 O O . LEU A 1 233 ? 116.031 76.949 87.405 1.00 37.75 226 LEU A O 1
ATOM 1653 N N . TYR A 1 234 ? 118.117 77.451 88.090 1.00 42.71 227 TYR A N 1
ATOM 1654 C CA . TYR A 1 234 ? 118.509 78.067 86.813 1.00 43.32 227 TYR A CA 1
ATOM 1655 C C . TYR A 1 234 ? 118.125 77.231 85.589 1.00 45.78 227 TYR A C 1
ATOM 1656 O O . TYR A 1 234 ? 117.510 77.743 84.658 1.00 44.02 227 TYR A O 1
ATOM 1665 N N . SER A 1 235 ? 118.476 75.948 85.591 1.00 48.66 228 SER A N 1
ATOM 1666 C CA . SER A 1 235 ? 118.219 75.094 84.420 1.00 53.10 228 SER A CA 1
ATOM 1667 C C . SER A 1 235 ? 116.730 74.778 84.175 1.00 47.70 228 SER A C 1
ATOM 1668 O O . SER A 1 235 ? 116.341 74.530 83.038 1.00 58.38 228 SER A O 1
ATOM 1671 N N . LEU A 1 236 ? 115.908 74.786 85.219 1.00 44.80 229 LEU A N 1
ATOM 1672 C CA . LEU A 1 236 ? 114.451 74.656 85.044 1.00 41.98 229 LEU A CA 1
ATOM 1673 C C . LEU A 1 236 ? 113.833 75.940 84.495 1.00 41.33 229 LEU A C 1
ATOM 1674 O O . LEU A 1 236 ? 112.898 75.892 83.700 1.00 41.22 229 LEU A O 1
ATOM 1679 N N . LEU A 1 237 ? 114.341 77.079 84.958 1.00 35.43 230 LEU A N 1
ATOM 1680 C CA . LEU A 1 237 ? 113.724 78.378 84.706 1.00 33.95 230 LEU A CA 1
ATOM 1681 C C . LEU A 1 237 ? 114.230 79.075 83.439 1.00 35.43 230 LEU A C 1
ATOM 1682 O O . LEU A 1 237 ? 113.549 79.948 82.899 1.00 35.50 230 LEU A O 1
ATOM 1687 N N . SER A 1 238 ? 115.411 78.687 82.969 1.00 35.35 231 SER A N 1
ATOM 1688 C CA . SER A 1 238 ? 116.048 79.345 81.830 1.00 40.62 231 SER A CA 1
ATOM 1689 C C . SER A 1 238 ? 115.620 78.763 80.485 1.00 46.13 231 SER A C 1
ATOM 1690 O O . SER A 1 238 ? 115.748 79.421 79.454 1.00 44.67 231 SER A O 1
ATOM 1693 N N . GLY A 1 239 ? 115.140 77.522 80.498 1.00 42.92 232 GLY A N 1
ATOM 1694 C CA . GLY A 1 239 ? 114.727 76.837 79.276 1.00 47.40 232 GLY A CA 1
ATOM 1695 C C . GLY A 1 239 ? 115.892 76.492 78.366 1.00 55.15 232 GLY A C 1
ATOM 1696 O O . GLY A 1 239 ? 117.050 76.502 78.791 1.00 58.13 232 GLY A O 1
ATOM 1697 N N . PHE A 1 248 ? 116.413 65.580 79.042 1.00 80.41 241 PHE A N 1
ATOM 1698 C CA . PHE A 1 248 ? 115.183 65.210 79.754 1.00 77.63 241 PHE A CA 1
ATOM 1699 C C . PHE A 1 248 ? 113.949 66.013 79.315 1.00 73.44 241 PHE A C 1
ATOM 1700 O O . PHE A 1 248 ? 112.826 65.505 79.367 1.00 75.07 241 PHE A O 1
ATOM 1708 N N . LEU A 1 249 ? 114.165 67.261 78.896 1.00 64.32 242 LEU A N 1
ATOM 1709 C CA . LEU A 1 249 ? 113.080 68.193 78.586 1.00 56.06 242 LEU A CA 1
ATOM 1710 C C . LEU A 1 249 ? 113.128 68.678 77.136 1.00 53.26 242 LEU A C 1
ATOM 1711 O O . LEU A 1 249 ? 114.200 68.743 76.537 1.00 50.21 242 LEU A O 1
ATOM 1716 N N . PRO A 1 250 ? 111.963 69.056 76.578 1.00 48.87 243 PRO A N 1
ATOM 1717 C CA . PRO A 1 250 ? 111.927 69.529 75.205 1.00 47.94 243 PRO A CA 1
ATOM 1718 C C . PRO A 1 250 ? 112.497 70.932 75.081 1.00 45.84 243 PRO A C 1
ATOM 1719 O O . PRO A 1 250 ? 112.700 71.620 76.085 1.00 38.61 243 PRO A O 1
ATOM 1723 N N . SER A 1 251 ? 112.750 71.341 73.844 1.00 44.81 244 SER A N 1
ATOM 1724 C CA . SER A 1 251 ? 113.213 72.686 73.555 1.00 42.08 244 SER A CA 1
ATOM 1725 C C . SER A 1 251 ? 112.137 73.682 73.940 1.00 39.68 244 SER A C 1
ATOM 1726 O O . SER A 1 251 ? 110.973 73.524 73.561 1.00 42.28 244 SER A O 1
ATOM 1729 N N . MET A 1 252 ? 112.528 74.697 74.701 1.00 38.56 245 MET A N 1
ATOM 1730 C CA . MET A 1 252 ? 111.590 75.712 75.162 1.00 38.52 245 MET A CA 1
ATOM 1731 C C . MET A 1 252 ? 112.284 77.037 75.462 1.00 40.20 245 MET A C 1
ATOM 1732 O O . MET A 1 252 ? 113.483 77.089 75.745 1.00 36.68 245 MET A O 1
ATOM 1737 N N . LYS A 1 253 ? 111.489 78.098 75.406 1.00 37.55 246 LYS A N 1
ATOM 1738 C CA . LYS A 1 253 ? 111.959 79.473 75.509 1.00 38.25 246 LYS A CA 1
ATOM 1739 C C . LYS A 1 253 ? 111.182 80.126 76.642 1.00 35.55 246 LYS A C 1
ATOM 1740 O O . LYS A 1 253 ? 109.954 80.052 76.666 1.00 34.96 246 LYS A O 1
ATOM 1746 N N . LEU A 1 254 ? 111.887 80.750 77.582 1.00 35.44 247 LEU A N 1
ATOM 1747 C CA . LEU A 1 254 ? 111.236 81.449 78.692 1.00 33.08 247 LEU A CA 1
ATOM 1748 C C . LEU A 1 254 ? 110.476 82.677 78.185 1.00 36.98 247 LEU A C 1
ATOM 1749 O O . LEU A 1 254 ? 111.064 83.581 77.591 1.00 38.51 247 LEU A O 1
ATOM 1754 N N . MET A 1 255 ? 109.174 82.707 78.437 1.00 32.67 248 MET A N 1
ATOM 1755 C CA . MET A 1 255 ? 108.342 83.838 78.040 1.00 36.16 248 MET A CA 1
ATOM 1756 C C . MET A 1 255 ? 108.171 84.816 79.191 1.00 38.01 248 MET A C 1
ATOM 1757 O O . MET A 1 255 ? 108.376 86.018 79.023 1.00 37.61 248 MET A O 1
ATOM 1762 N N . SER A 1 256 ? 107.771 84.295 80.347 1.00 39.42 249 SER A N 1
ATOM 1763 C CA . SER A 1 256 ? 107.689 85.090 81.573 1.00 38.67 249 SER A CA 1
ATOM 1764 C C . SER A 1 256 ? 107.582 84.232 82.827 1.00 40.27 249 SER A C 1
ATOM 1765 O O . SER A 1 256 ? 107.315 83.030 82.756 1.00 35.44 249 SER A O 1
ATOM 1768 N N . LEU A 1 257 ? 107.817 84.865 83.975 1.00 39.16 250 LEU A N 1
ATOM 1769 C CA . LEU A 1 257 ? 107.623 84.219 85.271 1.00 40.13 250 LEU A CA 1
ATOM 1770 C C . LEU A 1 257 ? 107.408 85.233 86.390 1.00 39.84 250 LEU A C 1
ATOM 1771 O O . LEU A 1 257 ? 107.754 86.406 86.259 1.00 41.06 250 LEU A O 1
ATOM 1776 N N . VAL A 1 258 ? 106.792 84.764 87.467 1.00 40.82 251 VAL A N 1
ATOM 1777 C CA . VAL A 1 258 ? 106.776 85.478 88.740 1.00 42.63 251 VAL A CA 1
ATOM 1778 C C . VAL A 1 258 ? 107.205 84.489 89.820 1.00 40.56 251 VAL A C 1
ATOM 1779 O O . VAL A 1 258 ? 106.660 83.386 89.920 1.00 41.26 251 VAL A O 1
ATOM 1783 N N . VAL A 1 259 ? 108.206 84.879 90.602 1.00 40.45 252 VAL A N 1
ATOM 1784 C CA . VAL A 1 259 ? 108.742 84.034 91.662 1.00 38.66 252 VAL A CA 1
ATOM 1785 C C . VAL A 1 259 ? 108.666 84.824 92.970 1.00 44.01 252 VAL A C 1
ATOM 1786 O O . VAL A 1 259 ? 109.121 85.972 93.026 1.00 42.49 252 VAL A O 1
ATOM 1790 N N . THR A 1 260 ? 108.070 84.216 94.000 1.00 40.97 253 THR A N 1
ATOM 1791 C CA . THR A 1 260 ? 107.866 84.874 95.295 1.00 39.07 253 THR A CA 1
ATOM 1792 C C . THR A 1 260 ? 108.744 84.288 96.397 1.00 43.36 253 THR A C 1
ATOM 1793 O O . THR A 1 260 ? 109.098 83.112 96.370 1.00 41.17 253 THR A O 1
ATOM 1797 N N . LYS A 1 261 ? 109.086 85.140 97.360 1.00 41.58 254 LYS A N 1
ATOM 1798 C CA . LYS A 1 261 ? 109.781 84.743 98.575 1.00 45.03 254 LYS A CA 1
ATOM 1799 C C . LYS A 1 261 ? 108.929 85.166 99.761 1.00 47.24 254 LYS A C 1
ATOM 1800 O O . LYS A 1 261 ? 108.735 86.357 99.989 1.00 48.03 254 LYS A O 1
ATOM 1806 N N . THR A 1 262 ? 108.424 84.193 100.511 1.00 46.85 255 THR A N 1
ATOM 1807 C CA . THR A 1 262 ? 107.526 84.469 101.629 1.00 47.68 255 THR A CA 1
ATOM 1808 C C . THR A 1 262 ? 107.962 83.740 102.895 1.00 50.62 255 THR A C 1
ATOM 1809 O O . THR A 1 262 ? 108.616 82.702 102.819 1.00 46.87 255 THR A O 1
ATOM 1813 N N . ASP A 1 263 ? 107.601 84.298 104.052 1.00 48.53 256 ASP A N 1
ATOM 1814 C CA . ASP A 1 263 ? 107.737 83.598 105.339 1.00 47.44 256 ASP A CA 1
ATOM 1815 C C . ASP A 1 263 ? 106.382 83.019 105.778 1.00 49.47 256 ASP A C 1
ATOM 1816 O O . ASP A 1 263 ? 106.054 82.959 106.965 1.00 48.76 256 ASP A O 1
ATOM 1821 N N . PHE A 1 264 ? 105.606 82.607 104.786 1.00 48.67 257 PHE A N 1
ATOM 1822 C CA . PHE A 1 264 ? 104.329 81.936 104.976 1.00 52.32 257 PHE A CA 1
ATOM 1823 C C . PHE A 1 264 ? 104.057 81.157 103.695 1.00 49.84 257 PHE A C 1
ATOM 1824 O O . PHE A 1 264 ? 104.590 81.512 102.642 1.00 47.55 257 PHE A O 1
ATOM 1832 N N . PRO A 1 265 ? 103.252 80.085 103.774 1.00 52.81 258 PRO A N 1
ATOM 1833 C CA . PRO A 1 265 ? 102.868 79.369 102.556 1.00 52.25 258 PRO A CA 1
ATOM 1834 C C . PRO A 1 265 ? 102.193 80.265 101.513 1.00 52.94 258 PRO A C 1
ATOM 1835 O O . PRO A 1 265 ? 101.193 80.925 101.811 1.00 50.20 258 PRO A O 1
ATOM 1839 N N . PHE A 1 266 ? 102.760 80.294 100.308 1.00 50.89 259 PHE A N 1
ATOM 1840 C CA . PHE A 1 266 ? 102.181 81.041 99.190 1.00 46.60 259 PHE A CA 1
ATOM 1841 C C . PHE A 1 266 ? 102.571 80.432 97.847 1.00 48.30 259 PHE A C 1
ATOM 1842 O O . PHE A 1 266 ? 103.734 80.080 97.622 1.00 50.30 259 PHE A O 1
ATOM 1850 N N . MET A 1 267 ? 101.582 80.315 96.965 1.00 49.86 260 MET A N 1
ATOM 1851 C CA . MET A 1 267 ? 101.785 79.835 95.602 1.00 47.45 260 MET A CA 1
ATOM 1852 C C . MET A 1 267 ? 101.219 80.867 94.634 1.00 47.39 260 MET A C 1
ATOM 1853 O O . MET A 1 267 ? 100.017 81.154 94.678 1.00 44.32 260 MET A O 1
ATOM 1858 N N . PRO A 1 268 ? 102.079 81.449 93.773 1.00 40.93 261 PRO A N 1
ATOM 1859 C CA . PRO A 1 268 ? 101.608 82.354 92.718 1.00 43.96 261 PRO A CA 1
ATOM 1860 C C . PRO A 1 268 ? 100.558 81.747 91.782 1.00 39.21 261 PRO A C 1
ATOM 1861 O O . PRO A 1 268 ? 100.415 80.522 91.712 1.00 41.41 261 PRO A O 1
ATOM 1865 N N . GLU A 1 269 ? 99.846 82.618 91.070 1.00 41.67 262 GLU A N 1
ATOM 1866 C CA . GLU A 1 269 ? 98.829 82.205 90.114 1.00 41.70 262 GLU A CA 1
ATOM 1867 C C . GLU A 1 269 ? 99.454 81.378 88.996 1.00 39.79 262 GLU A C 1
ATOM 1868 O O . GLU A 1 269 ? 100.545 81.697 88.528 1.00 41.45 262 GLU A O 1
ATOM 1874 N N . PRO A 1 270 ? 98.756 80.316 88.559 1.00 39.73 263 PRO A N 1
ATOM 1875 C CA . PRO A 1 270 ? 99.197 79.594 87.379 1.00 39.64 263 PRO A CA 1
ATOM 1876 C C . PRO A 1 270 ? 99.233 80.555 86.202 1.00 36.97 263 PRO A C 1
ATOM 1877 O O . PRO A 1 270 ? 98.422 81.480 86.147 1.00 39.49 263 PRO A O 1
ATOM 1881 N N . ALA A 1 271 ? 100.152 80.339 85.269 1.00 33.34 264 ALA A N 1
ATOM 1882 C CA . ALA A 1 271 ? 100.368 81.288 84.182 1.00 36.10 264 ALA A CA 1
ATOM 1883 C C . ALA A 1 271 ? 99.422 81.064 82.999 1.00 37.68 264 ALA A C 1
ATOM 1884 O O . ALA A 1 271 ? 99.851 81.098 81.850 1.00 35.68 264 ALA A O 1
ATOM 1886 N N . HIS A 1 272 ? 98.137 80.852 83.275 1.00 37.82 265 HIS A N 1
ATOM 1887 C CA . HIS A 1 272 ? 97.151 80.671 82.206 1.00 34.19 265 HIS A CA 1
ATOM 1888 C C . HIS A 1 272 ? 96.654 82.023 81.712 1.00 38.46 265 HIS A C 1
ATOM 1889 O O . HIS A 1 272 ? 96.843 82.367 80.553 1.00 40.75 265 HIS A O 1
ATOM 1896 N N . ASP A 1 273 ? 96.034 82.796 82.595 1.00 40.99 266 ASP A N 1
ATOM 1897 C CA . ASP A 1 273 ? 95.606 84.151 82.245 1.00 45.17 266 ASP A CA 1
ATOM 1898 C C . ASP A 1 273 ? 96.808 85.089 82.132 1.00 43.81 266 ASP A C 1
ATOM 1899 O O . ASP A 1 273 ? 97.775 84.965 82.880 1.00 44.05 266 ASP A O 1
ATOM 1904 N N . ASP A 1 274 ? 96.730 86.025 81.193 1.00 46.35 267 ASP A N 1
ATOM 1905 C CA . ASP A 1 274 ? 97.779 87.032 80.991 1.00 46.81 267 ASP A CA 1
ATOM 1906 C C . ASP A 1 274 ? 97.972 87.969 82.189 1.00 46.10 267 ASP A C 1
ATOM 1907 O O . ASP A 1 274 ? 99.021 88.600 82.316 1.00 42.12 267 ASP A O 1
ATOM 1912 N N . ASP A 1 275 ? 96.957 88.063 83.048 1.00 49.73 268 ASP A N 1
ATOM 1913 C CA . ASP A 1 275 ? 97.020 88.889 84.254 1.00 49.17 268 ASP A CA 1
ATOM 1914 C C . ASP A 1 275 ? 97.499 88.094 85.481 1.00 49.22 268 ASP A C 1
ATOM 1915 O O . ASP A 1 275 ? 97.292 88.528 86.617 1.00 51.70 268 ASP A O 1
ATOM 1920 N N . TYR A 1 276 ? 98.157 86.956 85.260 1.00 47.40 269 TYR A N 1
ATOM 1921 C CA . TYR A 1 276 ? 98.555 86.072 86.366 1.00 43.65 269 TYR A CA 1
ATOM 1922 C C . TYR A 1 276 ? 99.606 86.680 87.285 1.00 44.60 269 TYR A C 1
ATOM 1923 O O . TYR A 1 276 ? 99.647 86.370 88.477 1.00 45.18 269 TYR A O 1
ATOM 1932 N N . ILE A 1 277 ? 100.457 87.540 86.733 1.00 42.98 270 ILE A N 1
ATOM 1933 C CA . ILE A 1 277 ? 101.440 88.251 87.539 1.00 43.61 270 ILE A CA 1
ATOM 1934 C C . ILE A 1 277 ? 100.746 89.338 88.376 1.00 48.37 270 ILE A C 1
ATOM 1935 O O . ILE A 1 277 ? 101.003 89.462 89.569 1.00 45.12 270 ILE A O 1
ATOM 1940 N N . LYS A 1 278 ? 99.841 90.091 87.759 1.00 48.86 271 LYS A N 1
ATOM 1941 C CA . LYS A 1 278 ? 99.086 91.120 88.481 1.00 54.93 271 LYS A CA 1
ATOM 1942 C C . LYS A 1 278 ? 98.265 90.487 89.609 1.00 53.40 271 LYS A C 1
ATOM 1943 O O . LYS A 1 278 ? 98.306 90.946 90.749 1.00 61.47 271 LYS A O 1
ATOM 1949 N N . THR A 1 279 ? 97.543 89.419 89.283 1.00 53.31 272 THR A N 1
ATOM 1950 C CA . THR A 1 279 ? 96.713 88.700 90.254 1.00 54.66 272 THR A CA 1
ATOM 1951 C C . THR A 1 279 ? 97.533 88.079 91.396 1.00 56.84 272 THR A C 1
ATOM 1952 O O . THR A 1 279 ? 97.089 88.053 92.552 1.00 54.12 272 THR A O 1
ATOM 1956 N N . THR A 1 280 ? 98.724 87.579 91.070 1.00 51.80 273 THR A N 1
ATOM 1957 C CA . THR A 1 280 ? 99.636 87.031 92.075 1.00 47.69 273 THR A CA 1
ATOM 1958 C C . THR A 1 280 ? 99.982 88.062 93.162 1.00 52.08 273 THR A C 1
ATOM 1959 O O . THR A 1 280 ? 99.936 87.749 94.356 1.00 50.95 273 THR A O 1
ATOM 1963 N N . ILE A 1 281 ? 100.322 89.280 92.747 1.00 54.86 274 ILE A N 1
ATOM 1964 C CA . ILE A 1 281 ? 100.670 90.350 93.696 1.00 61.22 274 ILE A CA 1
ATOM 1965 C C . ILE A 1 281 ? 99.474 90.727 94.578 1.00 61.76 274 ILE A C 1
ATOM 1966 O O . ILE A 1 281 ? 99.635 90.999 95.766 1.00 64.80 274 ILE A O 1
ATOM 1971 N N . MET A 1 282 ? 98.279 90.747 93.994 1.00 62.42 275 MET A N 1
ATOM 1972 C CA . MET A 1 282 ? 97.059 91.014 94.757 1.00 65.89 275 MET A CA 1
ATOM 1973 C C . MET A 1 282 ? 96.913 90.001 95.892 1.00 63.89 275 MET A C 1
ATOM 1974 O O . MET A 1 282 ? 96.805 90.378 97.056 1.00 63.08 275 MET A O 1
ATOM 1979 N N . ARG A 1 283 ? 96.915 88.717 95.542 1.00 62.50 276 ARG A N 1
ATOM 1980 C CA . ARG A 1 283 ? 96.778 87.645 96.535 1.00 62.56 276 ARG A CA 1
ATOM 1981 C C . ARG A 1 283 ? 97.931 87.611 97.535 1.00 62.09 276 ARG A C 1
ATOM 1982 O O . ARG A 1 283 ? 97.731 87.284 98.710 1.00 64.44 276 ARG A O 1
ATOM 1990 N N . LEU A 1 284 ? 99.130 87.942 97.061 1.00 59.52 277 LEU A N 1
ATOM 1991 C CA . LEU A 1 284 ? 100.321 88.005 97.913 1.00 54.02 277 LEU A CA 1
ATOM 1992 C C . LEU A 1 284 ? 100.088 88.939 99.098 1.00 56.69 277 LEU A C 1
ATOM 1993 O O . LEU A 1 284 ? 100.305 88.560 100.251 1.00 55.07 277 LEU A O 1
ATOM 1998 N N . GLY A 1 285 ? 99.650 90.157 98.794 1.00 55.27 278 GLY A N 1
ATOM 1999 C CA . GLY A 1 285 ? 99.354 91.165 99.818 1.00 61.04 278 GLY A CA 1
ATOM 2000 C C . GLY A 1 285 ? 98.298 90.706 100.808 1.00 61.60 278 GLY A C 1
ATOM 2001 O O . GLY A 1 285 ? 98.461 90.867 102.021 1.00 61.65 278 GLY A O 1
ATOM 2002 N N . LYS A 1 286 ? 97.225 90.117 100.282 1.00 63.87 279 LYS A N 1
ATOM 2003 C CA . LYS A 1 286 ? 96.115 89.609 101.099 1.00 67.52 279 LYS A CA 1
ATOM 2004 C C . LYS A 1 286 ? 96.554 88.461 102.022 1.00 67.15 279 LYS A C 1
ATOM 2005 O O . LYS A 1 286 ? 96.263 88.472 103.223 1.00 64.10 279 LYS A O 1
ATOM 2011 N N . ALA A 1 287 ? 97.262 87.486 101.453 1.00 60.57 280 ALA A N 1
ATOM 2012 C CA . ALA A 1 287 ? 97.771 86.332 102.210 1.00 59.69 280 ALA A CA 1
ATOM 2013 C C . ALA A 1 287 ? 98.748 86.748 103.312 1.00 60.10 280 ALA A C 1
ATOM 2014 O O . ALA A 1 287 ? 98.697 86.221 104.428 1.00 56.89 280 ALA A O 1
ATOM 2016 N N . LYS A 1 288 ? 99.637 87.685 102.991 1.00 56.25 281 LYS A N 1
ATOM 2017 C CA . LYS A 1 288 ? 100.593 88.224 103.967 1.00 54.66 281 LYS A CA 1
ATOM 2018 C C . LYS A 1 288 ? 99.876 88.768 105.209 1.00 59.87 281 LYS A C 1
ATOM 2019 O O . LYS A 1 288 ? 100.282 88.496 106.343 1.00 58.77 281 LYS A O 1
ATOM 2025 N N . GLY A 1 289 ? 98.813 89.538 104.984 1.00 62.54 282 GLY A N 1
ATOM 2026 C CA . GLY A 1 289 ? 97.989 90.057 106.073 1.00 67.11 282 GLY A CA 1
ATOM 2027 C C . GLY A 1 289 ? 97.287 88.945 106.835 1.00 69.48 282 GLY A C 1
ATOM 2028 O O . GLY A 1 289 ? 97.344 88.896 108.064 1.00 69.94 282 GLY A O 1
ATOM 2029 N N . VAL A 1 290 ? 96.639 88.045 106.097 1.00 69.37 283 VAL A N 1
ATOM 2030 C CA . VAL A 1 290 ? 95.883 86.933 106.688 1.00 71.54 283 VAL A CA 1
ATOM 2031 C C . VAL A 1 290 ? 96.770 85.980 107.492 1.00 71.50 283 VAL A C 1
ATOM 2032 O O . VAL A 1 290 ? 96.412 85.582 108.606 1.00 70.84 283 VAL A O 1
ATOM 2036 N N . LEU A 1 291 ? 97.925 85.628 106.930 1.00 69.49 284 LEU A N 1
ATOM 2037 C CA . LEU A 1 291 ? 98.866 84.712 107.588 1.00 70.47 284 LEU A CA 1
ATOM 2038 C C . LEU A 1 291 ? 99.904 85.419 108.477 1.00 70.00 284 LEU A C 1
ATOM 2039 O O . LEU A 1 291 ? 100.792 84.765 109.026 1.00 71.15 284 LEU A O 1
ATOM 2044 N N . ASN A 1 292 ? 99.782 86.740 108.618 1.00 72.27 285 ASN A N 1
ATOM 2045 C CA . ASN A 1 292 ? 100.621 87.531 109.534 1.00 72.81 285 ASN A CA 1
ATOM 2046 C C . ASN A 1 292 ? 102.112 87.485 109.162 1.00 69.78 285 ASN A C 1
ATOM 2047 O O . ASN A 1 292 ? 102.982 87.288 110.015 1.00 67.15 285 ASN A O 1
ATOM 2052 N N . GLY A 1 293 ? 102.392 87.684 107.879 1.00 64.51 286 GLY A N 1
ATOM 2053 C CA . GLY A 1 293 ? 103.751 87.563 107.351 1.00 64.23 286 GLY A CA 1
ATOM 2054 C C . GLY A 1 293 ? 104.596 88.820 107.472 1.00 66.34 286 GLY A C 1
ATOM 2055 O O . GLY A 1 293 ? 104.073 89.932 107.562 1.00 69.32 286 GLY A O 1
ATOM 2056 N N . ASN A 1 294 ? 105.914 88.619 107.477 1.00 66.15 287 ASN A N 1
ATOM 2057 C CA . ASN A 1 294 ? 106.911 89.698 107.517 1.00 68.09 287 ASN A CA 1
ATOM 2058 C C . ASN A 1 294 ? 107.697 89.865 106.218 1.00 67.29 287 ASN A C 1
ATOM 2059 O O . ASN A 1 294 ? 108.235 90.941 105.954 1.00 67.96 287 ASN A O 1
ATOM 2064 N N . LEU A 1 295 ? 107.779 88.789 105.435 1.00 65.75 288 LEU A N 1
ATOM 2065 C CA . LEU A 1 295 ? 108.521 88.770 104.177 1.00 64.36 288 LEU A CA 1
ATOM 2066 C C . LEU A 1 295 ? 107.591 88.386 103.030 1.00 61.27 288 LEU A C 1
ATOM 2067 O O . LEU A 1 295 ? 106.842 87.404 103.109 1.00 52.89 288 LEU A O 1
ATOM 2072 N N . ALA A 1 296 ? 107.650 89.181 101.969 1.00 61.13 289 ALA A N 1
ATOM 2073 C CA . ALA A 1 296 ? 106.868 88.946 100.766 1.00 59.37 289 ALA A CA 1
ATOM 2074 C C . ALA A 1 296 ? 107.484 89.732 99.615 1.00 59.66 289 ALA A C 1
ATOM 2075 O O . ALA A 1 296 ? 107.044 90.837 99.303 1.00 62.22 289 ALA A O 1
ATOM 2077 N N . LYS A 1 297 ? 108.524 89.159 99.013 1.00 55.93 290 LYS A N 1
ATOM 2078 C CA . LYS A 1 297 ? 109.180 89.747 97.845 1.00 52.61 290 LYS A CA 1
ATOM 2079 C C . LYS A 1 297 ? 108.671 89.043 96.587 1.00 54.85 290 LYS A C 1
ATOM 2080 O O . LYS A 1 297 ? 108.342 87.854 96.627 1.00 48.02 290 LYS A O 1
ATOM 2086 N N . ALA A 1 298 ? 108.600 89.780 95.478 1.00 53.77 291 ALA A N 1
ATOM 2087 C CA . ALA A 1 298 ? 108.196 89.217 94.185 1.00 52.17 291 ALA A CA 1
ATOM 2088 C C . ALA A 1 298 ? 109.132 89.698 93.082 1.00 51.32 291 ALA A C 1
ATOM 2089 O O . ALA A 1 298 ? 109.391 90.890 92.961 1.00 54.10 291 ALA A O 1
ATOM 2091 N N . TYR A 1 299 ? 109.639 88.755 92.290 1.00 44.99 292 TYR A N 1
ATOM 2092 C CA . TYR A 1 299 ? 110.543 89.046 91.175 1.00 38.85 292 TYR A CA 1
ATOM 2093 C C . TYR A 1 299 ? 109.908 88.614 89.857 1.00 42.82 292 TYR A C 1
ATOM 2094 O O . TYR A 1 299 ? 109.280 87.553 89.777 1.00 41.30 292 TYR A O 1
ATOM 2103 N N . VAL A 1 300 ? 110.095 89.427 88.822 1.00 45.81 293 VAL A N 1
ATOM 2104 C CA . VAL A 1 300 ? 109.471 89.179 87.521 1.00 45.52 293 VAL A CA 1
ATOM 2105 C C . VAL A 1 300 ? 110.474 89.210 86.370 1.00 43.93 293 VAL A C 1
ATOM 2106 O O . VAL A 1 300 ? 111.364 90.053 86.327 1.00 47.86 293 VAL A O 1
ATOM 2110 N N . ILE A 1 301 ? 110.308 88.273 85.442 1.00 42.83 294 ILE A N 1
ATOM 2111 C CA . ILE A 1 301 ? 110.944 88.332 84.129 1.00 40.18 294 ILE A CA 1
ATOM 2112 C C . ILE A 1 301 ? 109.816 88.305 83.098 1.00 43.35 294 ILE A C 1
ATOM 2113 O O . ILE A 1 301 ? 108.932 87.454 83.160 1.00 39.11 294 ILE A O 1
ATOM 2118 N N . ASN A 1 302 ? 109.838 89.260 82.175 1.00 42.75 295 ASN A N 1
ATOM 2119 C CA . ASN A 1 302 ? 108.778 89.413 81.190 1.00 48.87 295 ASN A CA 1
ATOM 2120 C C . ASN A 1 302 ? 109.381 89.632 79.812 1.00 49.64 295 ASN A C 1
ATOM 2121 O O . ASN A 1 302 ? 109.800 90.739 79.482 1.00 58.66 295 ASN A O 1
ATOM 2126 N N . ASN A 1 303 ? 109.428 88.559 79.024 1.00 49.38 296 ASN A N 1
ATOM 2127 C CA . ASN A 1 303 ? 109.818 88.613 77.609 1.00 49.71 296 ASN A CA 1
ATOM 2128 C C . ASN A 1 303 ? 108.599 88.468 76.710 1.00 50.95 296 ASN A C 1
ATOM 2129 O O . ASN A 1 303 ? 108.706 88.034 75.560 1.00 50.32 296 ASN A O 1
ATOM 2134 N N . GLU A 1 304 ? 107.445 88.863 77.239 1.00 52.22 297 GLU A N 1
ATOM 2135 C CA . GLU A 1 304 ? 106.155 88.562 76.626 1.00 55.10 297 GLU A CA 1
ATOM 2136 C C . GLU A 1 304 ? 105.301 89.807 76.326 1.00 57.10 297 GLU A C 1
ATOM 2137 O O . GLU A 1 304 ? 104.391 89.750 75.501 1.00 58.44 297 GLU A O 1
ATOM 2143 N N . GLY A 1 305 ? 105.586 90.921 76.996 1.00 56.84 298 GLY A N 1
ATOM 2144 C CA . GLY A 1 305 ? 104.825 92.155 76.815 1.00 61.87 298 GLY A CA 1
ATOM 2145 C C . GLY A 1 305 ? 103.571 92.246 77.670 1.00 65.70 298 GLY A C 1
ATOM 2146 O O . GLY A 1 305 ? 102.792 93.188 77.525 1.00 69.99 298 GLY A O 1
ATOM 2147 N N . ILE A 1 306 ? 103.378 91.280 78.567 1.00 63.12 299 ILE A N 1
ATOM 2148 C CA . ILE A 1 306 ? 102.206 91.263 79.458 1.00 65.19 299 ILE A CA 1
ATOM 2149 C C . ILE A 1 306 ? 102.329 92.316 80.553 1.00 64.01 299 ILE A C 1
ATOM 2150 O O . ILE A 1 306 ? 103.424 92.792 80.848 1.00 62.80 299 ILE A O 1
ATOM 2155 N N . GLU A 1 307 ? 101.193 92.663 81.152 1.00 69.08 300 GLU A N 1
ATOM 2156 C CA . GLU A 1 307 ? 101.142 93.680 82.201 1.00 72.13 300 GLU A CA 1
ATOM 2157 C C . GLU A 1 307 ? 101.554 93.109 83.557 1.00 71.71 300 GLU A C 1
ATOM 2158 O O . GLU A 1 307 ? 101.157 92.004 83.922 1.00 72.27 300 GLU A O 1
ATOM 2164 N N . VAL A 1 308 ? 102.345 93.885 84.296 1.00 73.55 301 VAL A N 1
ATOM 2165 C CA . VAL A 1 308 ? 102.945 93.448 85.561 1.00 74.29 301 VAL A CA 1
ATOM 2166 C C . VAL A 1 308 ? 102.476 94.291 86.747 1.00 80.06 301 VAL A C 1
ATOM 2167 O O . VAL A 1 308 ? 102.038 93.749 87.766 1.00 80.82 301 VAL A O 1
ATOM 2171 N N . GLY A 1 309 ? 102.592 95.612 86.610 1.00 84.19 302 GLY A N 1
ATOM 2172 C CA . GLY A 1 309 ? 102.186 96.556 87.655 1.00 87.49 302 GLY A CA 1
ATOM 2173 C C . GLY A 1 309 ? 103.356 97.218 88.361 1.00 89.21 302 GLY A C 1
ATOM 2174 O O . GLY A 1 309 ? 104.520 96.933 88.075 1.00 89.55 302 GLY A O 1
ATOM 2175 N N . THR A 1 313 ? 109.356 94.256 91.319 1.00 65.11 306 THR A N 1
ATOM 2176 C CA . THR A 1 313 ? 110.752 94.118 90.914 1.00 64.32 306 THR A CA 1
ATOM 2177 C C . THR A 1 313 ? 110.876 93.294 89.637 1.00 63.16 306 THR A C 1
ATOM 2178 O O . THR A 1 313 ? 110.673 92.076 89.650 1.00 61.69 306 THR A O 1
ATOM 2182 N N . VAL A 1 314 ? 111.215 93.963 88.540 1.00 60.50 307 VAL A N 1
ATOM 2183 C CA . VAL A 1 314 ? 111.384 93.298 87.256 1.00 57.55 307 VAL A CA 1
ATOM 2184 C C . VAL A 1 314 ? 112.866 93.075 86.995 1.00 55.02 307 VAL A C 1
ATOM 2185 O O . VAL A 1 314 ? 113.666 94.000 87.095 1.00 54.82 307 VAL A O 1
ATOM 2189 N N . LEU A 1 315 ? 113.213 91.836 86.664 1.00 49.14 308 LEU A N 1
ATOM 2190 C CA . LEU A 1 315 ? 114.592 91.451 86.395 1.00 48.35 308 LEU A CA 1
ATOM 2191 C C . LEU A 1 315 ? 114.755 91.034 84.945 1.00 49.42 308 LEU A C 1
ATOM 2192 O O . LEU A 1 315 ? 113.795 90.628 84.281 1.00 49.62 308 LEU A O 1
ATOM 2197 N N . SER A 1 316 ? 115.997 91.090 84.486 1.00 46.33 309 SER A N 1
ATOM 2198 C CA . SER A 1 316 ? 116.327 90.873 83.078 1.00 51.69 309 SER A CA 1
ATOM 2199 C C . SER A 1 316 ? 116.492 89.404 82.720 1.00 47.61 309 SER A C 1
ATOM 2200 O O . SER A 1 316 ? 115.995 88.952 81.685 1.00 48.08 309 SER A O 1
ATOM 2203 N N . THR A 1 317 ? 117.204 88.668 83.570 1.00 47.25 310 THR A N 1
ATOM 2204 C CA . THR A 1 317 ? 117.567 87.278 83.290 1.00 45.49 310 THR A CA 1
ATOM 2205 C C . THR A 1 317 ? 117.360 86.361 84.488 1.00 45.21 310 THR A C 1
ATOM 2206 O O . THR A 1 317 ? 117.284 86.822 85.629 1.00 36.74 310 THR A O 1
ATOM 2210 N N . VAL A 1 318 ? 117.305 85.060 84.211 1.00 40.77 311 VAL A N 1
ATOM 2211 C CA . VAL A 1 318 ? 117.176 84.029 85.251 1.00 41.55 311 VAL A CA 1
ATOM 2212 C C . VAL A 1 318 ? 118.395 84.054 86.182 1.00 44.40 311 VAL A C 1
ATOM 2213 O O . VAL A 1 318 ? 118.277 83.789 87.376 1.00 44.13 311 VAL A O 1
ATOM 2217 N N . GLU A 1 319 ? 119.556 84.391 85.622 1.00 45.95 312 GLU A N 1
ATOM 2218 C CA . GLU A 1 319 ? 120.790 84.549 86.398 1.00 51.76 312 GLU A CA 1
ATOM 2219 C C . GLU A 1 319 ? 120.615 85.599 87.493 1.00 49.56 312 GLU A C 1
ATOM 2220 O O . GLU A 1 319 ? 120.987 85.376 88.644 1.00 51.87 312 GLU A O 1
ATOM 2226 N N . ASP A 1 320 ? 120.050 86.745 87.118 1.00 49.63 313 ASP A N 1
ATOM 2227 C CA . ASP A 1 320 ? 119.780 87.841 88.058 1.00 50.59 313 ASP A CA 1
ATOM 2228 C C . ASP A 1 320 ? 118.784 87.427 89.142 1.00 51.65 313 ASP A C 1
ATOM 2229 O O . ASP A 1 320 ? 118.871 87.880 90.282 1.00 50.23 313 ASP A O 1
ATOM 2234 N N . LEU A 1 321 ? 117.833 86.575 88.769 1.00 45.84 314 LEU A N 1
ATOM 2235 C CA . LEU A 1 321 ? 116.843 86.049 89.706 1.00 46.08 314 LEU A CA 1
ATOM 2236 C C . LEU A 1 321 ? 117.526 85.164 90.747 1.00 45.33 314 LEU A C 1
ATOM 2237 O O . LEU A 1 321 ? 117.294 85.316 91.948 1.00 44.84 314 LEU A O 1
ATOM 2242 N N . VAL A 1 322 ? 118.377 84.253 90.280 1.00 44.49 315 VAL A N 1
ATOM 2243 C CA . VAL A 1 322 ? 119.093 83.333 91.162 1.00 43.00 315 VAL A CA 1
ATOM 2244 C C . VAL A 1 322 ? 119.897 84.110 92.201 1.00 43.59 315 VAL A C 1
ATOM 2245 O O . VAL A 1 322 ? 119.763 83.871 93.399 1.00 43.94 315 VAL A O 1
ATOM 2249 N N . VAL A 1 323 ? 120.705 85.055 91.732 1.00 46.11 316 VAL A N 1
ATOM 2250 C CA . VAL A 1 323 ? 121.503 85.912 92.622 1.00 47.74 316 VAL A CA 1
ATOM 2251 C C . VAL A 1 323 ? 120.619 86.600 93.674 1.00 49.99 316 VAL A C 1
ATOM 2252 O O . VAL A 1 323 ? 120.951 86.601 94.853 1.00 52.32 316 VAL A O 1
ATOM 2256 N N . LYS A 1 324 ? 119.485 87.150 93.247 1.00 48.95 317 LYS A N 1
ATOM 2257 C CA . LYS A 1 324 ? 118.557 87.831 94.163 1.00 49.40 317 LYS A CA 1
ATOM 2258 C C . LYS A 1 324 ? 117.880 86.906 95.179 1.00 51.55 317 LYS A C 1
ATOM 2259 O O . LYS A 1 324 ? 117.674 87.292 96.331 1.00 53.50 317 LYS A O 1
ATOM 2265 N N . LEU A 1 325 ? 117.529 85.697 94.749 1.00 46.86 318 LEU A N 1
ATOM 2266 C CA . LEU A 1 325 ? 116.916 84.707 95.642 1.00 44.46 318 LEU A CA 1
ATOM 2267 C C . LEU A 1 325 ? 117.892 84.185 96.704 1.00 42.96 318 LEU A C 1
ATOM 2268 O O . LEU A 1 325 ? 117.478 83.770 97.786 1.00 43.30 318 LEU A O 1
ATOM 2273 N N . GLU A 1 326 ? 119.182 84.208 96.388 1.00 41.79 319 GLU A N 1
ATOM 2274 C CA . GLU A 1 326 ? 120.223 83.800 97.335 1.00 50.10 319 GLU A CA 1
ATOM 2275 C C . GLU A 1 326 ? 120.435 84.804 98.473 1.00 58.48 319 GLU A C 1
ATOM 2276 O O . GLU A 1 326 ? 120.927 84.435 99.541 1.00 58.45 319 GLU A O 1
ATOM 2282 N N . GLU A 1 327 ? 120.066 86.062 98.237 1.00 61.90 320 GLU A N 1
ATOM 2283 C CA . GLU A 1 327 ? 120.312 87.150 99.189 1.00 69.32 320 GLU A CA 1
ATOM 2284 C C . GLU A 1 327 ? 119.492 87.004 100.470 1.00 71.62 320 GLU A C 1
ATOM 2285 O O . GLU A 1 327 ? 118.286 86.764 100.423 1.00 74.39 320 GLU A O 1
ATOM 2291 N N . HIS B 1 5 ? 90.614 34.705 69.602 1.00 61.57 -2 HIS B N 1
ATOM 2292 C CA . HIS B 1 5 ? 90.785 36.186 69.649 1.00 60.56 -2 HIS B CA 1
ATOM 2293 C C . HIS B 1 5 ? 91.344 36.634 70.997 1.00 61.71 -2 HIS B C 1
ATOM 2294 O O . HIS B 1 5 ? 91.336 35.871 71.969 1.00 62.67 -2 HIS B O 1
ATOM 2301 N N . HIS B 1 6 ? 91.822 37.877 71.046 1.00 57.35 -1 HIS B N 1
ATOM 2302 C CA . HIS B 1 6 ? 92.360 38.460 72.280 1.00 55.43 -1 HIS B CA 1
ATOM 2303 C C . HIS B 1 6 ? 91.254 39.070 73.141 1.00 50.74 -1 HIS B C 1
ATOM 2304 O O . HIS B 1 6 ? 90.529 39.959 72.698 1.00 53.90 -1 HIS B O 1
ATOM 2311 N N . HIS B 1 7 ? 91.141 38.578 74.372 1.00 51.42 0 HIS B N 1
ATOM 2312 C CA . HIS B 1 7 ? 90.165 39.076 75.342 1.00 51.17 0 HIS B CA 1
ATOM 2313 C C . HIS B 1 7 ? 90.730 40.274 76.104 1.00 44.58 0 HIS B C 1
ATOM 2314 O O . HIS B 1 7 ? 91.909 40.281 76.467 1.00 44.79 0 HIS B O 1
ATOM 2321 N N . MET B 1 8 ? 89.886 41.272 76.351 1.00 61.41 1 MET B N 1
ATOM 2322 C CA . MET B 1 8 ? 90.263 42.410 77.188 1.00 57.44 1 MET B CA 1
ATOM 2323 C C . MET B 1 8 ? 89.157 42.767 78.180 1.00 53.50 1 MET B C 1
ATOM 2324 O O . MET B 1 8 ? 87.968 42.574 77.912 1.00 48.20 1 MET B O 1
ATOM 2329 N N . ILE B 1 9 ? 89.574 43.293 79.326 1.00 48.38 2 ILE B N 1
ATOM 2330 C CA . ILE B 1 9 ? 88.658 43.749 80.358 1.00 48.28 2 ILE B CA 1
ATOM 2331 C C . ILE B 1 9 ? 88.753 45.267 80.436 1.00 44.72 2 ILE B C 1
ATOM 2332 O O . ILE B 1 9 ? 89.840 45.814 80.605 1.00 48.12 2 ILE B O 1
ATOM 2337 N N . SER B 1 10 ? 87.614 45.933 80.289 1.00 40.77 3 SER B N 1
ATOM 2338 C CA . SER B 1 10 ? 87.538 47.387 80.338 1.00 41.33 3 SER B CA 1
ATOM 2339 C C . SER B 1 10 ? 86.425 47.815 81.274 1.00 41.63 3 SER B C 1
ATOM 2340 O O . SER B 1 10 ? 85.485 47.055 81.521 1.00 44.69 3 SER B O 1
ATOM 2343 N N . GLY B 1 11 ? 86.525 49.037 81.790 1.00 38.58 4 GLY B N 1
ATOM 2344 C CA . GLY B 1 11 ? 85.570 49.510 82.786 1.00 40.26 4 GLY B CA 1
ATOM 2345 C C . GLY B 1 11 ? 85.473 51.012 82.950 1.00 43.43 4 GLY B C 1
ATOM 2346 O O . GLY B 1 11 ? 86.387 51.760 82.594 1.00 35.54 4 GLY B O 1
ATOM 2347 N N . SER B 1 12 ? 84.333 51.435 83.485 1.00 42.69 5 SER B N 1
ATOM 2348 C CA . SER B 1 12 ? 84.076 52.824 83.847 1.00 45.23 5 SER B CA 1
ATOM 2349 C C . SER B 1 12 ? 83.412 52.829 85.221 1.00 44.97 5 SER B C 1
ATOM 2350 O O . SER B 1 12 ? 82.328 52.269 85.391 1.00 46.33 5 SER B O 1
ATOM 2353 N N . VAL B 1 13 ? 84.081 53.452 86.190 1.00 42.09 6 VAL B N 1
ATOM 2354 C CA . VAL B 1 13 ? 83.680 53.411 87.595 1.00 41.53 6 VAL B CA 1
ATOM 2355 C C . VAL B 1 13 ? 83.324 54.803 88.101 1.00 43.65 6 VAL B C 1
ATOM 2356 O O . VAL B 1 13 ? 83.975 55.786 87.746 1.00 46.03 6 VAL B O 1
ATOM 2360 N N . ARG B 1 14 ? 82.303 54.871 88.952 1.00 45.83 7 ARG B N 1
ATOM 2361 C CA . ARG B 1 14 ? 81.885 56.126 89.568 1.00 48.41 7 ARG B CA 1
ATOM 2362 C C . ARG B 1 14 ? 82.039 56.040 91.088 1.00 48.39 7 ARG B C 1
ATOM 2363 O O . ARG B 1 14 ? 81.495 55.132 91.729 1.00 50.61 7 ARG B O 1
ATOM 2371 N N . PHE B 1 15 ? 82.789 56.991 91.646 1.00 45.98 8 PHE B N 1
ATOM 2372 C CA . PHE B 1 15 ? 83.040 57.086 93.086 1.00 45.37 8 PHE B CA 1
ATOM 2373 C C . PHE B 1 15 ? 82.437 58.344 93.705 1.00 46.20 8 PHE B C 1
ATOM 2374 O O . PHE B 1 15 ? 82.362 59.388 93.067 1.00 45.11 8 PHE B O 1
ATOM 2382 N N . LEU B 1 16 ? 82.016 58.232 94.959 1.00 48.79 9 LEU B N 1
ATOM 2383 C CA . LEU B 1 16 ? 81.716 59.401 95.773 1.00 50.01 9 LEU B CA 1
ATOM 2384 C C . LEU B 1 16 ? 82.972 59.689 96.583 1.00 49.68 9 LEU B C 1
ATOM 2385 O O . LEU B 1 16 ? 83.391 58.865 97.388 1.00 48.20 9 LEU B O 1
ATOM 2390 N N . VAL B 1 17 ? 83.585 60.845 96.347 1.00 47.37 10 VAL B N 1
ATOM 2391 C CA . VAL B 1 17 ? 84.879 61.170 96.953 1.00 48.86 10 VAL B CA 1
ATOM 2392 C C . VAL B 1 17 ? 84.761 62.283 97.995 1.00 49.93 10 VAL B C 1
ATOM 2393 O O . VAL B 1 17 ? 84.182 63.336 97.729 1.00 50.40 10 VAL B O 1
ATOM 2397 N N . ASN B 1 18 ? 85.316 62.038 99.179 1.00 55.53 11 ASN B N 1
ATOM 2398 C CA . ASN B 1 18 ? 85.438 63.069 100.208 1.00 57.41 11 ASN B CA 1
ATOM 2399 C C . ASN B 1 18 ? 86.512 64.080 99.797 1.00 57.53 11 ASN B C 1
ATOM 2400 O O . ASN B 1 18 ? 87.679 63.720 99.661 1.00 56.82 11 ASN B O 1
ATOM 2405 N N . LEU B 1 19 ? 86.119 65.334 99.588 1.00 57.95 12 LEU B N 1
ATOM 2406 C CA . LEU B 1 19 ? 87.038 66.340 99.043 1.00 62.67 12 LEU B CA 1
ATOM 2407 C C . LEU B 1 19 ? 88.208 66.654 99.978 1.00 71.15 12 LEU B C 1
ATOM 2408 O O . LEU B 1 19 ? 89.290 67.023 99.515 1.00 73.84 12 LEU B O 1
ATOM 2413 N N . GLU B 1 20 ? 87.988 66.509 101.284 1.00 77.40 13 GLU B N 1
ATOM 2414 C CA . GLU B 1 20 ? 89.058 66.662 102.271 1.00 83.65 13 GLU B CA 1
ATOM 2415 C C . GLU B 1 20 ? 89.767 65.314 102.458 1.00 86.39 13 GLU B C 1
ATOM 2416 O O . GLU B 1 20 ? 89.667 64.675 103.507 1.00 92.30 13 GLU B O 1
ATOM 2422 N N . SER B 1 21 ? 90.474 64.891 101.414 1.00 86.50 14 SER B N 1
ATOM 2423 C CA . SER B 1 21 ? 91.244 63.645 101.431 1.00 87.17 14 SER B CA 1
ATOM 2424 C C . SER B 1 21 ? 92.215 63.605 100.252 1.00 85.56 14 SER B C 1
ATOM 2425 O O . SER B 1 21 ? 91.964 64.209 99.207 1.00 85.95 14 SER B O 1
ATOM 2428 N N . ASN B 1 30 ? 98.944 72.522 90.769 1.00 52.35 23 ASN B N 1
ATOM 2429 C CA . ASN B 1 30 ? 99.052 71.321 89.941 1.00 52.06 23 ASN B CA 1
ATOM 2430 C C . ASN B 1 30 ? 100.332 70.515 90.209 1.00 53.16 23 ASN B C 1
ATOM 2431 O O . ASN B 1 30 ? 100.941 69.961 89.283 1.00 48.20 23 ASN B O 1
ATOM 2436 N N . LEU B 1 31 ? 100.729 70.447 91.481 1.00 53.63 24 LEU B N 1
ATOM 2437 C CA . LEU B 1 31 ? 101.899 69.671 91.890 1.00 54.50 24 LEU B CA 1
ATOM 2438 C C . LEU B 1 31 ? 101.623 68.182 91.687 1.00 54.45 24 LEU B C 1
ATOM 2439 O O . LEU B 1 31 ? 100.468 67.755 91.687 1.00 55.19 24 LEU B O 1
ATOM 2444 N N . THR B 1 32 ? 102.686 67.403 91.508 1.00 56.99 25 THR B N 1
ATOM 2445 C CA . THR B 1 32 ? 102.571 65.958 91.275 1.00 60.59 25 THR B CA 1
ATOM 2446 C C . THR B 1 32 ? 101.681 65.261 92.312 1.00 59.91 25 THR B C 1
ATOM 2447 O O . THR B 1 32 ? 100.899 64.375 91.973 1.00 62.65 25 THR B O 1
ATOM 2451 N N . LYS B 1 33 ? 101.801 65.680 93.568 1.00 63.90 26 LYS B N 1
ATOM 2452 C CA . LYS B 1 33 ? 101.031 65.098 94.667 1.00 62.41 26 LYS B CA 1
ATOM 2453 C C . LYS B 1 33 ? 99.619 65.666 94.734 1.00 62.00 26 LYS B C 1
ATOM 2454 O O . LYS B 1 33 ? 98.702 65.012 95.236 1.00 65.65 26 LYS B O 1
ATOM 2460 N N . HIS B 1 34 ? 99.464 66.898 94.257 1.00 57.65 27 HIS B N 1
ATOM 2461 C CA . HIS B 1 34 ? 98.201 67.624 94.346 1.00 55.52 27 HIS B CA 1
ATOM 2462 C C . HIS B 1 34 ? 97.800 68.106 92.955 1.00 52.18 27 HIS B C 1
ATOM 2463 O O . HIS B 1 34 ? 98.000 69.268 92.591 1.00 52.73 27 HIS B O 1
ATOM 2470 N N . ARG B 1 35 ? 97.241 67.191 92.175 1.00 47.00 28 ARG B N 1
ATOM 2471 C CA . ARG B 1 35 ? 96.971 67.455 90.776 1.00 41.54 28 ARG B CA 1
ATOM 2472 C C . ARG B 1 35 ? 95.631 68.140 90.586 1.00 40.92 28 ARG B C 1
ATOM 2473 O O . ARG B 1 35 ? 94.684 67.916 91.341 1.00 35.61 28 ARG B O 1
ATOM 2481 N N . THR B 1 36 ? 95.572 68.992 89.572 1.00 39.30 29 THR B N 1
ATOM 2482 C CA . THR B 1 36 ? 94.321 69.600 89.155 1.00 40.47 29 THR B CA 1
ATOM 2483 C C . THR B 1 36 ? 94.193 69.534 87.644 1.00 38.94 29 THR B C 1
ATOM 2484 O O . THR B 1 36 ? 95.181 69.349 86.916 1.00 36.86 29 THR B O 1
ATOM 2488 N N . ALA B 1 37 ? 92.954 69.660 87.193 1.00 32.97 30 ALA B N 1
ATOM 2489 C CA . ALA B 1 37 ? 92.636 69.797 85.782 1.00 38.38 30 ALA B CA 1
ATOM 2490 C C . ALA B 1 37 ? 92.030 71.180 85.605 1.00 35.77 30 ALA B C 1
ATOM 2491 O O . ALA B 1 37 ? 91.185 71.590 86.406 1.00 38.57 30 ALA B O 1
ATOM 2493 N N . PRO B 1 38 ? 92.470 71.918 84.573 1.00 36.72 31 PRO B N 1
ATOM 2494 C CA . PRO B 1 38 ? 91.895 73.236 84.350 1.00 40.90 31 PRO B CA 1
ATOM 2495 C C . PRO B 1 38 ? 90.518 73.122 83.711 1.00 41.29 31 PRO B C 1
ATOM 2496 O O . PRO B 1 38 ? 90.299 72.251 82.862 1.00 37.72 31 PRO B O 1
ATOM 2500 N N . VAL B 1 39 ? 89.605 73.985 84.151 1.00 41.44 32 VAL B N 1
ATOM 2501 C CA . VAL B 1 39 ? 88.265 74.086 83.589 1.00 42.69 32 VAL B CA 1
ATOM 2502 C C . VAL B 1 39 ? 88.110 75.471 82.980 1.00 41.05 32 VAL B C 1
ATOM 2503 O O . VAL B 1 39 ? 88.202 76.484 83.677 1.00 46.23 32 VAL B O 1
ATOM 2507 N N . VAL B 1 40 ? 87.877 75.493 81.671 1.00 43.02 33 VAL B N 1
ATOM 2508 C CA . VAL B 1 40 ? 87.832 76.724 80.893 1.00 40.39 33 VAL B CA 1
ATOM 2509 C C . VAL B 1 40 ? 86.381 77.174 80.740 1.00 46.68 33 VAL B C 1
ATOM 2510 O O . VAL B 1 40 ? 85.553 76.449 80.185 1.00 42.81 33 VAL B O 1
ATOM 2514 N N . LEU B 1 41 ? 86.091 78.368 81.252 1.00 51.22 34 LEU B N 1
ATOM 2515 C CA . LEU B 1 41 ? 84.748 78.944 81.215 1.00 53.21 34 LEU B CA 1
ATOM 2516 C C . LEU B 1 41 ? 84.784 80.245 80.424 1.00 54.17 34 LEU B C 1
ATOM 2517 O O . LEU B 1 41 ? 85.678 81.070 80.619 1.00 49.85 34 LEU B O 1
ATOM 2522 N N . LYS B 1 42 ? 83.807 80.428 79.542 1.00 58.32 35 LYS B N 1
ATOM 2523 C CA . LYS B 1 42 ? 83.707 81.644 78.737 1.00 60.64 35 LYS B CA 1
ATOM 2524 C C . LYS B 1 42 ? 83.120 82.804 79.549 1.00 63.42 35 LYS B C 1
ATOM 2525 O O . LYS B 1 42 ? 82.115 82.638 80.244 1.00 63.61 35 LYS B O 1
ATOM 2531 N N . THR B 1 43 ? 83.758 83.970 79.449 1.00 66.66 36 THR B N 1
ATOM 2532 C CA . THR B 1 43 ? 83.285 85.198 80.102 1.00 74.19 36 THR B CA 1
ATOM 2533 C C . THR B 1 43 ? 83.191 86.351 79.108 1.00 75.97 36 THR B C 1
ATOM 2534 O O . THR B 1 43 ? 83.695 86.267 77.996 1.00 79.67 36 THR B O 1
ATOM 2538 N N . SER B 1 44 ? 82.558 87.439 79.529 1.00 82.49 37 SER B N 1
ATOM 2539 C CA . SER B 1 44 ? 82.462 88.647 78.704 1.00 87.29 37 SER B CA 1
ATOM 2540 C C . SER B 1 44 ? 83.838 89.165 78.272 1.00 90.18 37 SER B C 1
ATOM 2541 O O . SER B 1 44 ? 84.015 89.637 77.147 1.00 90.45 37 SER B O 1
ATOM 2544 N N . THR B 1 45 ? 84.801 89.053 79.184 1.00 93.17 38 THR B N 1
ATOM 2545 C CA . THR B 1 45 ? 86.146 89.604 79.012 1.00 95.54 38 THR B CA 1
ATOM 2546 C C . THR B 1 45 ? 87.122 88.609 78.374 1.00 91.54 38 THR B C 1
ATOM 2547 O O . THR B 1 45 ? 88.324 88.875 78.299 1.00 94.88 38 THR B O 1
ATOM 2551 N N . GLY B 1 46 ? 86.605 87.475 77.906 1.00 85.48 39 GLY B N 1
ATOM 2552 C CA . GLY B 1 46 ? 87.436 86.412 77.338 1.00 79.12 39 GLY B CA 1
ATOM 2553 C C . GLY B 1 46 ? 87.138 85.080 77.999 1.00 71.65 39 GLY B C 1
ATOM 2554 O O . GLY B 1 46 ? 86.076 84.500 77.787 1.00 69.53 39 GLY B O 1
ATOM 2555 N N . TYR B 1 47 ? 88.074 84.605 78.816 1.00 64.26 40 TYR B N 1
ATOM 2556 C CA . TYR B 1 47 ? 87.928 83.321 79.503 1.00 58.46 40 TYR B CA 1
ATOM 2557 C C . TYR B 1 47 ? 88.385 83.409 80.951 1.00 56.72 40 TYR B C 1
ATOM 2558 O O . TYR B 1 47 ? 89.221 84.243 81.305 1.00 52.22 40 TYR B O 1
ATOM 2567 N N . LEU B 1 48 ? 87.826 82.524 81.769 1.00 52.80 41 LEU B N 1
ATOM 2568 C CA . LEU B 1 48 ? 88.252 82.330 83.144 1.00 54.64 41 LEU B CA 1
ATOM 2569 C C . LEU B 1 48 ? 88.638 80.862 83.295 1.00 52.27 41 LEU B C 1
ATOM 2570 O O . LEU B 1 48 ? 87.910 79.973 82.846 1.00 49.04 41 LEU B O 1
ATOM 2575 N N . VAL B 1 49 ? 89.791 80.615 83.911 1.00 51.03 42 VAL B N 1
ATOM 2576 C CA . VAL B 1 49 ? 90.255 79.250 84.148 1.00 49.86 42 VAL B CA 1
ATOM 2577 C C . VAL B 1 49 ? 90.107 78.905 85.623 1.00 51.47 42 VAL B C 1
ATOM 2578 O O . VAL B 1 49 ? 90.718 79.543 86.483 1.00 53.54 42 VAL B O 1
ATOM 2582 N N . ARG B 1 50 ? 89.277 77.903 85.901 1.00 51.45 43 ARG B N 1
ATOM 2583 C CA . ARG B 1 50 ? 89.134 77.345 87.244 1.00 51.40 43 ARG B CA 1
ATOM 2584 C C . ARG B 1 50 ? 89.766 75.956 87.277 1.00 48.78 43 ARG B C 1
ATOM 2585 O O . ARG B 1 50 ? 90.147 75.416 86.243 1.00 41.73 43 ARG B O 1
ATOM 2593 N N . TYR B 1 51 ? 89.891 75.393 88.473 1.00 48.52 44 TYR B N 1
ATOM 2594 C CA . TYR B 1 51 ? 90.645 74.155 88.664 1.00 44.30 44 TYR B CA 1
ATOM 2595 C C . TYR B 1 51 ? 89.878 73.213 89.560 1.00 44.53 44 TYR B C 1
ATOM 2596 O O . TYR B 1 51 ? 89.288 73.634 90.557 1.00 45.10 44 TYR B O 1
ATOM 2605 N N . VAL B 1 52 ? 89.878 71.939 89.183 1.00 41.63 45 VAL B N 1
ATOM 2606 C CA . VAL B 1 52 ? 89.266 70.887 89.979 1.00 40.19 45 VAL B CA 1
ATOM 2607 C C . VAL B 1 52 ? 90.350 69.871 90.316 1.00 42.10 45 VAL B C 1
ATOM 2608 O O . VAL B 1 52 ? 91.229 69.616 89.492 1.00 37.39 45 VAL B O 1
ATOM 2612 N N . PRO B 1 53 ? 90.310 69.310 91.538 1.00 38.27 46 PRO B N 1
ATOM 2613 C CA . PRO B 1 53 ? 91.268 68.269 91.886 1.00 39.80 46 PRO B CA 1
ATOM 2614 C C . PRO B 1 53 ? 91.038 66.984 91.087 1.00 37.24 46 PRO B C 1
ATOM 2615 O O . PRO B 1 53 ? 89.891 66.599 90.844 1.00 39.44 46 PRO B O 1
ATOM 2619 N N . VAL B 1 54 ? 92.130 66.362 90.653 1.00 36.54 47 VAL B N 1
ATOM 2620 C CA . VAL B 1 54 ? 92.088 65.083 89.950 1.00 34.85 47 VAL B CA 1
ATOM 2621 C C . VAL B 1 54 ? 93.170 64.149 90.468 1.00 36.78 47 VAL B C 1
ATOM 2622 O O . VAL B 1 54 ? 94.118 64.581 91.132 1.00 33.97 47 VAL B O 1
ATOM 2626 N N . ILE B 1 55 ? 93.015 62.867 90.153 1.00 37.76 48 ILE B N 1
ATOM 2627 C CA . ILE B 1 55 ? 94.035 61.853 90.421 1.00 37.89 48 ILE B CA 1
ATOM 2628 C C . ILE B 1 55 ? 94.519 61.299 89.090 1.00 37.03 48 ILE B C 1
ATOM 2629 O O . ILE B 1 55 ? 93.711 60.876 88.264 1.00 38.93 48 ILE B O 1
ATOM 2634 N N . SER B 1 56 ? 95.833 61.283 88.889 1.00 35.20 49 SER B N 1
ATOM 2635 C CA . SER B 1 56 ? 96.401 60.830 87.620 1.00 34.92 49 SER B CA 1
ATOM 2636 C C . SER B 1 56 ? 96.296 59.318 87.462 1.00 36.76 49 SER B C 1
ATOM 2637 O O . SER B 1 56 ? 96.254 58.578 88.447 1.00 37.59 49 SER B O 1
ATOM 2640 N N . GLY B 1 57 ? 96.245 58.874 86.210 1.00 37.61 50 GLY B N 1
ATOM 2641 C CA . GLY B 1 57 ? 96.296 57.451 85.881 1.00 36.66 50 GLY B CA 1
ATOM 2642 C C . GLY B 1 57 ? 97.562 56.794 86.405 1.00 42.67 50 GLY B C 1
ATOM 2643 O O . GLY B 1 57 ? 97.540 55.635 86.823 1.00 39.50 50 GLY B O 1
ATOM 2644 N N . GLU B 1 58 ? 98.663 57.544 86.389 1.00 39.67 51 GLU B N 1
ATOM 2645 C CA . GLU B 1 58 ? 99.945 57.064 86.914 1.00 41.36 51 GLU B CA 1
ATOM 2646 C C . GLU B 1 58 ? 99.873 56.788 88.418 1.00 41.10 51 GLU B C 1
ATOM 2647 O O . GLU B 1 58 ? 100.419 55.801 88.895 1.00 43.60 51 GLU B O 1
ATOM 2653 N N . ALA B 1 59 ? 99.184 57.658 89.152 1.00 39.85 52 ALA B N 1
ATOM 2654 C CA . ALA B 1 59 ? 98.947 57.460 90.585 1.00 43.40 52 ALA B CA 1
ATOM 2655 C C . ALA B 1 59 ? 98.127 56.194 90.833 1.00 43.72 52 ALA B C 1
ATOM 2656 O O . ALA B 1 59 ? 98.433 55.404 91.733 1.00 40.75 52 ALA B O 1
ATOM 2658 N N . LEU B 1 60 ? 97.081 56.013 90.034 1.00 40.94 53 LEU B N 1
ATOM 2659 C CA . LEU B 1 60 ? 96.246 54.815 90.109 1.00 40.13 53 LEU B CA 1
ATOM 2660 C C . LEU B 1 60 ? 97.041 53.568 89.727 1.00 45.15 53 LEU B C 1
ATOM 2661 O O . LEU B 1 60 ? 96.869 52.512 90.335 1.00 47.06 53 LEU B O 1
ATOM 2666 N N . ALA B 1 61 ? 97.909 53.697 88.724 1.00 45.24 54 ALA B N 1
ATOM 2667 C CA . ALA B 1 61 ? 98.744 52.583 88.269 1.00 44.84 54 ALA B CA 1
ATOM 2668 C C . ALA B 1 61 ? 99.766 52.170 89.328 1.00 46.75 54 ALA B C 1
ATOM 2669 O O . ALA B 1 61 ? 100.135 50.997 89.415 1.00 46.74 54 ALA B O 1
ATOM 2671 N N . HIS B 1 62 ? 100.220 53.134 90.129 1.00 48.57 55 HIS B N 1
ATOM 2672 C CA . HIS B 1 62 ? 101.132 52.853 91.238 1.00 51.03 55 HIS B CA 1
ATOM 2673 C C . HIS B 1 62 ? 100.431 51.997 92.283 1.00 50.60 55 HIS B C 1
ATOM 2674 O O . HIS B 1 62 ? 100.986 51.003 92.750 1.00 49.63 55 HIS B O 1
ATOM 2681 N N . ALA B 1 63 ? 99.212 52.394 92.641 1.00 49.26 56 ALA B N 1
ATOM 2682 C CA . ALA B 1 63 ? 98.388 51.635 93.587 1.00 49.62 56 ALA B CA 1
ATOM 2683 C C . ALA B 1 63 ? 98.165 50.207 93.093 1.00 47.62 56 ALA B C 1
ATOM 2684 O O . ALA B 1 63 ? 98.351 49.245 93.837 1.00 43.60 56 ALA B O 1
ATOM 2686 N N . TYR B 1 64 ? 97.769 50.086 91.829 1.00 48.05 57 TYR B N 1
ATOM 2687 C CA . TYR B 1 64 ? 97.572 48.781 91.184 1.00 45.86 57 TYR B CA 1
ATOM 2688 C C . TYR B 1 64 ? 98.819 47.886 91.263 1.00 43.67 57 TYR B C 1
ATOM 2689 O O . TYR B 1 64 ? 98.736 46.726 91.663 1.00 45.59 57 TYR B O 1
ATOM 2698 N N . GLN B 1 65 ? 99.970 48.431 90.884 1.00 46.09 58 GLN B N 1
ATOM 2699 C CA . GLN B 1 65 ? 101.216 47.658 90.857 1.00 45.07 58 GLN B CA 1
ATOM 2700 C C . GLN B 1 65 ? 101.681 47.245 92.256 1.00 48.32 58 GLN B C 1
ATOM 2701 O O . GLN B 1 65 ? 102.223 46.158 92.428 1.00 45.20 58 GLN B O 1
ATOM 2707 N N . ALA B 1 66 ? 101.464 48.113 93.242 1.00 49.07 59 ALA B N 1
ATOM 2708 C CA . ALA B 1 66 ? 101.762 47.796 94.646 1.00 54.33 59 ALA B CA 1
ATOM 2709 C C . ALA B 1 66 ? 100.859 46.674 95.161 1.00 55.21 59 ALA B C 1
ATOM 2710 O O . ALA B 1 66 ? 101.314 45.770 95.859 1.00 57.64 59 ALA B O 1
ATOM 2712 N N . SER B 1 67 ? 99.577 46.751 94.820 1.00 53.46 60 SER B N 1
ATOM 2713 C CA . SER B 1 67 ? 98.633 45.678 95.124 1.00 52.32 60 SER B CA 1
ATOM 2714 C C . SER B 1 67 ? 99.029 44.373 94.430 1.00 52.83 60 SER B C 1
ATOM 2715 O O . SER B 1 67 ? 98.903 43.299 95.012 1.00 54.48 60 SER B O 1
ATOM 2718 N N . LEU B 1 68 ? 99.510 44.474 93.189 1.00 51.12 61 LEU B N 1
ATOM 2719 C CA . LEU B 1 68 ? 99.930 43.297 92.419 1.00 50.47 61 LEU B CA 1
ATOM 2720 C C . LEU B 1 68 ? 101.201 42.663 92.997 1.00 52.38 61 LEU B C 1
ATOM 2721 O O . LEU B 1 68 ? 101.377 41.442 92.921 1.00 50.84 61 LEU B O 1
ATOM 2726 N N . VAL B 1 69 ? 102.081 43.487 93.567 1.00 49.25 62 VAL B N 1
ATOM 2727 C CA . VAL B 1 69 ? 103.269 42.987 94.272 1.00 52.22 62 VAL B CA 1
ATOM 2728 C C . VAL B 1 69 ? 102.866 42.070 95.428 1.00 53.56 62 VAL B C 1
ATOM 2729 O O . VAL B 1 69 ? 103.435 40.991 95.601 1.00 56.50 62 VAL B O 1
ATOM 2733 N N . ASP B 1 70 ? 101.875 42.505 96.201 1.00 53.92 63 ASP B N 1
ATOM 2734 C CA . ASP B 1 70 ? 101.369 41.728 97.337 1.00 57.91 63 ASP B CA 1
ATOM 2735 C C . ASP B 1 70 ? 100.748 40.403 96.903 1.00 58.42 63 ASP B C 1
ATOM 2736 O O . ASP B 1 70 ? 100.989 39.369 97.529 1.00 54.45 63 ASP B O 1
ATOM 2741 N N . ILE B 1 71 ? 99.949 40.436 95.839 1.00 54.63 64 ILE B N 1
ATOM 2742 C CA . ILE B 1 71 ? 99.291 39.225 95.332 1.00 57.97 64 ILE B CA 1
ATOM 2743 C C . ILE B 1 71 ? 100.300 38.230 94.749 1.00 61.84 64 ILE B C 1
ATOM 2744 O O . ILE B 1 71 ? 100.237 37.030 95.040 1.00 60.46 64 ILE B O 1
ATOM 2749 N N . ALA B 1 72 ? 101.223 38.731 93.931 1.00 61.88 65 ALA B N 1
ATOM 2750 C CA . ALA B 1 72 ? 102.276 37.896 93.336 1.00 64.94 65 ALA B CA 1
ATOM 2751 C C . ALA B 1 72 ? 103.108 37.179 94.404 1.00 67.74 65 ALA B C 1
ATOM 2752 O O . ALA B 1 72 ? 103.490 36.020 94.227 1.00 71.09 65 ALA B O 1
ATOM 2754 N N . LYS B 1 73 ? 103.383 37.873 95.505 1.00 70.54 66 LYS B N 1
ATOM 2755 C CA . LYS B 1 73 ? 104.125 37.292 96.627 1.00 76.90 66 LYS B CA 1
ATOM 2756 C C . LYS B 1 73 ? 103.340 36.168 97.310 1.00 79.36 66 LYS B C 1
ATOM 2757 O O . LYS B 1 73 ? 103.927 35.181 97.757 1.00 80.67 66 LYS B O 1
ATOM 2763 N N . LYS B 1 74 ? 102.019 36.324 97.386 1.00 81.89 67 LYS B N 1
ATOM 2764 C CA . LYS B 1 74 ? 101.141 35.287 97.943 1.00 84.63 67 LYS B CA 1
ATOM 2765 C C . LYS B 1 74 ? 101.043 34.076 97.019 1.00 84.40 67 LYS B C 1
ATOM 2766 O O . LYS B 1 74 ? 101.254 32.941 97.447 1.00 87.78 67 LYS B O 1
ATOM 2772 N N . GLU B 1 75 ? 100.721 34.326 95.752 1.00 81.29 68 GLU B N 1
ATOM 2773 C CA . GLU B 1 75 ? 100.571 33.251 94.762 1.00 83.65 68 GLU B CA 1
ATOM 2774 C C . GLU B 1 75 ? 101.891 32.560 94.389 1.00 81.69 68 GLU B C 1
ATOM 2775 O O . GLU B 1 75 ? 101.880 31.496 93.766 1.00 83.57 68 GLU B O 1
ATOM 2781 N N . GLY B 1 76 ? 103.014 33.168 94.763 1.00 78.06 69 GLY B N 1
ATOM 2782 C CA . GLY B 1 76 ? 104.335 32.601 94.497 1.00 76.47 69 GLY B CA 1
ATOM 2783 C C . GLY B 1 76 ? 104.856 32.926 93.109 1.00 73.60 69 GLY B C 1
ATOM 2784 O O . GLY B 1 76 ? 105.716 32.214 92.581 1.00 70.75 69 GLY B O 1
ATOM 2785 N N . LEU B 1 77 ? 104.333 33.999 92.515 1.00 69.23 70 LEU B N 1
ATOM 2786 C CA . LEU B 1 77 ? 104.803 34.472 91.211 1.00 66.08 70 LEU B CA 1
ATOM 2787 C C . LEU B 1 77 ? 106.062 35.321 91.382 1.00 64.08 70 LEU B C 1
ATOM 2788 O O . LEU B 1 77 ? 106.241 35.962 92.417 1.00 64.47 70 LEU B O 1
ATOM 2793 N N . PRO B 1 78 ? 106.934 35.340 90.360 1.00 61.70 71 PRO B N 1
ATOM 2794 C CA . PRO B 1 78 ? 108.193 36.067 90.483 1.00 60.28 71 PRO B CA 1
ATOM 2795 C C . PRO B 1 78 ? 108.002 37.580 90.486 1.00 58.33 71 PRO B C 1
ATOM 2796 O O . PRO B 1 78 ? 107.411 38.133 89.556 1.00 54.41 71 PRO B O 1
ATOM 2800 N N . VAL B 1 79 ? 108.484 38.223 91.546 1.00 57.62 72 VAL B N 1
ATOM 2801 C CA . VAL B 1 79 ? 108.555 39.677 91.628 1.00 53.02 72 VAL B CA 1
ATOM 2802 C C . VAL B 1 79 ? 110.028 40.049 91.725 1.00 54.84 72 VAL B C 1
ATOM 2803 O O . VAL B 1 79 ? 110.787 39.414 92.453 1.00 58.21 72 VAL B O 1
ATOM 2807 N N . GLY B 1 80 ? 110.430 41.074 90.984 1.00 53.54 73 GLY B N 1
ATOM 2808 C CA . GLY B 1 80 ? 111.834 41.474 90.916 1.00 54.83 73 GLY B CA 1
ATOM 2809 C C . GLY B 1 80 ? 112.348 42.060 92.219 1.00 56.37 73 GLY B C 1
ATOM 2810 O O . GLY B 1 80 ? 111.568 42.378 93.118 1.00 55.01 73 GLY B O 1
ATOM 2811 N N . SER B 1 81 ? 113.667 42.201 92.316 1.00 57.57 74 SER B N 1
ATOM 2812 C CA . SER B 1 81 ? 114.312 42.691 93.540 1.00 57.23 74 SER B CA 1
ATOM 2813 C C . SER B 1 81 ? 113.765 44.060 93.945 1.00 55.88 74 SER B C 1
ATOM 2814 O O . SER B 1 81 ? 113.331 44.258 95.081 1.00 54.67 74 SER B O 1
ATOM 2817 N N . LEU B 1 82 ? 113.782 44.996 93.002 1.00 52.97 75 LEU B N 1
ATOM 2818 C CA . LEU B 1 82 ? 113.359 46.371 93.270 1.00 49.55 75 LEU B CA 1
ATOM 2819 C C . LEU B 1 82 ? 111.839 46.485 93.401 1.00 49.01 75 LEU B C 1
ATOM 2820 O O . LEU B 1 82 ? 111.339 47.151 94.311 1.00 47.73 75 LEU B O 1
ATOM 2825 N N . SER B 1 83 ? 111.112 45.823 92.502 1.00 51.59 76 SER B N 1
ATOM 2826 C CA . SER B 1 83 ? 109.642 45.813 92.539 1.00 48.95 76 SER B CA 1
ATOM 2827 C C . SER B 1 83 ? 109.093 45.227 93.844 1.00 54.06 76 SER B C 1
ATOM 2828 O O . SER B 1 83 ? 108.022 45.633 94.308 1.00 51.54 76 SER B O 1
ATOM 2831 N N . SER B 1 84 ? 109.833 44.279 94.422 1.00 55.07 77 SER B N 1
ATOM 2832 C CA . SER B 1 84 ? 109.487 43.673 95.716 1.00 59.55 77 SER B CA 1
ATOM 2833 C C . SER B 1 84 ? 109.351 44.705 96.837 1.00 59.87 77 SER B C 1
ATOM 2834 O O . SER B 1 84 ? 108.521 44.543 97.734 1.00 59.56 77 SER B O 1
ATOM 2837 N N . GLN B 1 85 ? 110.174 45.753 96.774 1.00 58.80 78 GLN B N 1
ATOM 2838 C CA . GLN B 1 85 ? 110.160 46.838 97.758 1.00 55.85 78 GLN B CA 1
ATOM 2839 C C . GLN B 1 85 ? 109.443 48.085 97.217 1.00 57.31 78 GLN B C 1
ATOM 2840 O O . GLN B 1 85 ? 109.720 49.208 97.646 1.00 57.43 78 GLN B O 1
ATOM 2846 N N . TYR B 1 86 ? 108.520 47.868 96.278 1.00 55.33 79 TYR B N 1
ATOM 2847 C CA . TYR B 1 86 ? 107.686 48.926 95.688 1.00 54.44 79 TYR B CA 1
ATOM 2848 C C . TYR B 1 86 ? 108.488 50.041 95.010 1.00 52.74 79 TYR B C 1
ATOM 2849 O O . TYR B 1 86 ? 108.014 51.168 94.890 1.00 50.81 79 TYR B O 1
ATOM 2858 N N . GLU B 1 87 ? 109.695 49.706 94.557 1.00 52.11 80 GLU B N 1
ATOM 2859 C CA . GLU B 1 87 ? 110.539 50.611 93.784 1.00 51.06 80 GLU B CA 1
ATOM 2860 C C . GLU B 1 87 ? 110.394 50.186 92.324 1.00 50.12 80 GLU B C 1
ATOM 2861 O O . GLU B 1 87 ? 110.930 49.153 91.915 1.00 52.64 80 GLU B O 1
ATOM 2867 N N . PHE B 1 88 ? 109.656 50.979 91.549 1.00 46.75 81 PHE B N 1
ATOM 2868 C CA . PHE B 1 88 ? 109.251 50.587 90.192 1.00 45.51 81 PHE B CA 1
ATOM 2869 C C . PHE B 1 88 ? 110.069 51.231 89.069 1.00 46.86 81 PHE B C 1
ATOM 2870 O O . PHE B 1 88 ? 109.530 51.574 88.008 1.00 49.40 81 PHE B O 1
ATOM 2878 N N . ILE B 1 89 ? 111.370 51.378 89.309 1.00 46.92 82 ILE B N 1
ATOM 2879 C CA . ILE B 1 89 ? 112.336 51.765 88.273 1.00 49.92 82 ILE B CA 1
ATOM 2880 C C . ILE B 1 89 ? 112.237 50.772 87.102 1.00 47.28 82 ILE B C 1
ATOM 2881 O O . ILE B 1 89 ? 112.488 51.120 85.946 1.00 48.40 82 ILE B O 1
ATOM 2886 N N . LYS B 1 90 ? 111.862 49.538 87.436 1.00 45.03 83 LYS B N 1
ATOM 2887 C CA . LYS B 1 90 ? 111.536 48.484 86.473 1.00 44.49 83 LYS B CA 1
ATOM 2888 C C . LYS B 1 90 ? 112.508 48.412 85.301 1.00 45.30 83 LYS B C 1
ATOM 2889 O O . LYS B 1 90 ? 112.152 48.696 84.159 1.00 45.50 83 LYS B O 1
ATOM 2895 N N . PHE B 1 91 ? 113.747 48.040 85.604 1.00 47.57 84 PHE B N 1
ATOM 2896 C CA . PHE B 1 91 ? 114.707 47.655 84.574 1.00 48.66 84 PHE B CA 1
ATOM 2897 C C . PHE B 1 91 ? 114.980 48.770 83.549 1.00 49.14 84 PHE B C 1
ATOM 2898 O O . PHE B 1 91 ? 115.359 48.493 82.411 1.00 49.11 84 PHE B O 1
ATOM 2906 N N . SER B 1 92 ? 114.801 50.024 83.960 1.00 46.90 85 SER B N 1
ATOM 2907 C CA . SER B 1 92 ? 114.889 51.159 83.038 1.00 51.41 85 SER B CA 1
ATOM 2908 C C . SER B 1 92 ? 116.315 51.688 82.868 1.00 56.30 85 SER B C 1
ATOM 2909 O O . SER B 1 92 ? 116.599 52.406 81.903 1.00 58.67 85 SER B O 1
ATOM 2912 N N . THR B 1 93 ? 117.200 51.336 83.799 1.00 58.68 86 THR B N 1
ATOM 2913 C CA . THR B 1 93 ? 118.592 51.798 83.767 1.00 60.87 86 THR B CA 1
ATOM 2914 C C . THR B 1 93 ? 119.587 50.646 83.890 1.00 62.40 86 THR B C 1
ATOM 2915 O O . THR B 1 93 ? 119.274 49.596 84.461 1.00 56.33 86 THR B O 1
ATOM 2919 N N . ASP B 1 94 ? 120.793 50.870 83.367 1.00 64.24 87 ASP B N 1
ATOM 2920 C CA . ASP B 1 94 ? 121.892 49.902 83.456 1.00 66.16 87 ASP B CA 1
ATOM 2921 C C . ASP B 1 94 ? 122.189 49.496 84.905 1.00 64.40 87 ASP B C 1
ATOM 2922 O O . ASP B 1 94 ? 122.525 48.343 85.180 1.00 63.79 87 ASP B O 1
ATOM 2927 N N . GLU B 1 95 ? 122.059 50.451 85.821 1.00 65.04 88 GLU B N 1
ATOM 2928 C CA . GLU B 1 95 ? 122.240 50.193 87.250 1.00 64.67 88 GLU B CA 1
ATOM 2929 C C . GLU B 1 95 ? 121.161 49.254 87.789 1.00 61.95 88 GLU B C 1
ATOM 2930 O O . GLU B 1 95 ? 121.454 48.340 88.559 1.00 60.67 88 GLU B O 1
ATOM 2936 N N . ALA B 1 96 ? 119.915 49.497 87.389 1.00 60.07 89 ALA B N 1
ATOM 2937 C CA . ALA B 1 96 ? 118.792 48.647 87.791 1.00 56.06 89 ALA B CA 1
ATOM 2938 C C . ALA B 1 96 ? 118.986 47.215 87.291 1.00 57.41 89 ALA B C 1
ATOM 2939 O O . ALA B 1 96 ? 118.686 46.256 88.000 1.00 53.69 89 ALA B O 1
ATOM 2941 N N . LEU B 1 97 ? 119.501 47.086 86.072 1.00 55.61 90 LEU B N 1
ATOM 2942 C CA . LEU B 1 97 ? 119.777 45.776 85.478 1.00 56.33 90 LEU B CA 1
ATOM 2943 C C . LEU B 1 97 ? 120.884 45.036 86.230 1.00 56.68 90 LEU B C 1
ATOM 2944 O O . LEU B 1 97 ? 120.793 43.827 86.447 1.00 56.47 90 LEU B O 1
ATOM 2949 N N . LYS B 1 98 ? 121.924 45.770 86.618 1.00 59.64 91 LYS B N 1
ATOM 2950 C CA . LYS B 1 98 ? 123.015 45.222 87.437 1.00 63.01 91 LYS B CA 1
ATOM 2951 C C . LYS B 1 98 ? 122.496 44.702 88.782 1.00 61.61 91 LYS B C 1
ATOM 2952 O O . LYS B 1 98 ? 122.852 43.603 89.207 1.00 64.24 91 LYS B O 1
ATOM 2958 N N . ILE B 1 99 ? 121.654 45.496 89.440 1.00 62.67 92 ILE B N 1
ATOM 2959 C CA . ILE B 1 99 ? 121.003 45.087 90.691 1.00 61.94 92 ILE B CA 1
ATOM 2960 C C . ILE B 1 99 ? 120.154 43.830 90.483 1.00 61.60 92 ILE B C 1
ATOM 2961 O O . ILE B 1 99 ? 120.238 42.880 91.260 1.00 62.87 92 ILE B O 1
ATOM 2966 N N . GLU B 1 100 ? 119.345 43.839 89.425 1.00 61.15 93 GLU B N 1
ATOM 2967 C CA . GLU B 1 100 ? 118.468 42.708 89.093 1.00 60.34 93 GLU B CA 1
ATOM 2968 C C . GLU B 1 100 ? 119.225 41.487 88.543 1.00 64.65 93 GLU B C 1
ATOM 2969 O O . GLU B 1 100 ? 118.701 40.369 88.553 1.00 62.51 93 GLU B O 1
ATOM 2975 N N . GLY B 1 101 ? 120.445 41.704 88.057 1.00 65.19 94 GLY B N 1
ATOM 2976 C CA . GLY B 1 101 ? 121.273 40.619 87.525 1.00 65.95 94 GLY B CA 1
ATOM 2977 C C . GLY B 1 101 ? 120.854 40.194 86.127 1.00 66.69 94 GLY B C 1
ATOM 2978 O O . GLY B 1 101 ? 120.781 38.999 85.825 1.00 68.33 94 GLY B O 1
ATOM 2979 N N . ILE B 1 102 ? 120.582 41.182 85.278 1.00 64.74 95 ILE B N 1
ATOM 2980 C CA . ILE B 1 102 ? 120.189 40.951 83.887 1.00 63.47 95 ILE B CA 1
ATOM 2981 C C . ILE B 1 102 ? 121.098 41.761 82.962 1.00 63.41 95 ILE B C 1
ATOM 2982 O O . ILE B 1 102 ? 121.292 42.957 83.169 1.00 59.47 95 ILE B O 1
ATOM 2987 N N . LYS B 1 103 ? 121.665 41.104 81.953 1.00 63.87 96 LYS B N 1
ATOM 2988 C CA . LYS B 1 103 ? 122.519 41.788 80.985 1.00 65.75 96 LYS B CA 1
ATOM 2989 C C . LYS B 1 103 ? 121.698 42.754 80.145 1.00 64.90 96 LYS B C 1
ATOM 2990 O O . LYS B 1 103 ? 120.557 42.463 79.793 1.00 67.79 96 LYS B O 1
ATOM 2996 N N . GLU B 1 104 ? 122.281 43.909 79.841 1.00 65.95 97 GLU B N 1
ATOM 2997 C CA . GLU B 1 104 ? 121.647 44.882 78.958 1.00 65.49 97 GLU B CA 1
ATOM 2998 C C . GLU B 1 104 ? 121.572 44.319 77.541 1.00 66.08 97 GLU B C 1
ATOM 2999 O O . GLU B 1 104 ? 122.436 43.533 77.145 1.00 69.25 97 GLU B O 1
ATOM 3005 N N . PRO B 1 105 ? 120.539 44.708 76.772 1.00 63.76 98 PRO B N 1
ATOM 3006 C CA . PRO B 1 105 ? 120.470 44.259 75.383 1.00 63.57 98 PRO B CA 1
ATOM 3007 C C . PRO B 1 105 ? 121.640 44.797 74.558 1.00 66.34 98 PRO B C 1
ATOM 3008 O O . PRO B 1 105 ? 121.870 46.007 74.526 1.00 65.78 98 PRO B O 1
ATOM 3012 N N . LYS B 1 106 ? 122.376 43.894 73.915 1.00 70.44 99 LYS B N 1
ATOM 3013 C CA . LYS B 1 106 ? 123.538 44.263 73.104 1.00 74.53 99 LYS B CA 1
ATOM 3014 C C . LYS B 1 106 ? 123.122 45.029 71.853 1.00 76.41 99 LYS B C 1
ATOM 3015 O O . LYS B 1 106 ? 123.756 46.018 71.477 1.00 76.68 99 LYS B O 1
ATOM 3021 N N . ASP B 1 107 ? 122.058 44.553 71.213 1.00 75.54 100 ASP B N 1
ATOM 3022 C CA . ASP B 1 107 ? 121.511 45.184 70.013 1.00 77.29 100 ASP B CA 1
ATOM 3023 C C . ASP B 1 107 ? 120.019 44.860 69.869 1.00 76.74 100 ASP B C 1
ATOM 3024 O O . ASP B 1 107 ? 119.438 44.199 70.733 1.00 76.08 100 ASP B O 1
ATOM 3029 N N . TYR B 1 108 ? 119.406 45.335 68.788 1.00 79.69 101 TYR B N 1
ATOM 3030 C CA . TYR B 1 108 ? 117.975 45.110 68.527 1.00 80.18 101 TYR B CA 1
ATOM 3031 C C . TYR B 1 108 ? 117.593 43.627 68.458 1.00 75.87 101 TYR B C 1
ATOM 3032 O O . TYR B 1 108 ? 116.492 43.246 68.860 1.00 72.28 101 TYR B O 1
ATOM 3041 N N . ASN B 1 109 ? 118.503 42.801 67.948 1.00 76.01 102 ASN B N 1
ATOM 3042 C CA . ASN B 1 109 ? 118.308 41.345 67.908 1.00 74.98 102 ASN B CA 1
ATOM 3043 C C . ASN B 1 109 ? 118.238 40.725 69.306 1.00 70.24 102 ASN B C 1
ATOM 3044 O O . ASN B 1 109 ? 117.651 39.658 69.493 1.00 66.53 102 ASN B O 1
ATOM 3049 N N . ASP B 1 110 ? 118.848 41.407 70.273 1.00 67.61 103 ASP B N 1
ATOM 3050 C CA . ASP B 1 110 ? 118.902 40.963 71.665 1.00 66.40 103 ASP B CA 1
ATOM 3051 C C . ASP B 1 110 ? 117.718 41.458 72.510 1.00 64.28 103 ASP B C 1
ATOM 3052 O O . ASP B 1 110 ? 117.628 41.146 73.701 1.00 64.54 103 ASP B O 1
ATOM 3057 N N . ALA B 1 111 ? 116.816 42.221 71.892 1.00 62.04 104 ALA B N 1
ATOM 3058 C CA . ALA B 1 111 ? 115.700 42.864 72.599 1.00 57.62 104 ALA B CA 1
ATOM 3059 C C . ALA B 1 111 ? 114.689 41.880 73.189 1.00 56.99 104 ALA B C 1
ATOM 3060 O O . ALA B 1 111 ? 114.193 42.088 74.295 1.00 54.06 104 ALA B O 1
ATOM 3062 N N . ARG B 1 112 ? 114.384 40.814 72.456 1.00 60.40 105 ARG B N 1
ATOM 3063 C CA . ARG B 1 112 ? 113.381 39.848 72.907 1.00 60.40 105 ARG B CA 1
ATOM 3064 C C . ARG B 1 112 ? 113.881 38.957 74.046 1.00 60.85 105 ARG B C 1
ATOM 3065 O O . ARG B 1 112 ? 113.105 38.625 74.947 1.00 57.29 105 ARG B O 1
ATOM 3073 N N . ARG B 1 113 ? 115.156 38.564 74.005 1.00 60.70 106 ARG B N 1
ATOM 3074 C CA . ARG B 1 113 ? 115.772 37.881 75.152 1.00 61.81 106 ARG B CA 1
ATOM 3075 C C . ARG B 1 113 ? 115.607 38.746 76.390 1.00 59.74 106 ARG B C 1
ATOM 3076 O O . ARG B 1 113 ? 115.118 38.287 77.421 1.00 61.54 106 ARG B O 1
ATOM 3084 N N . PHE B 1 114 ? 116.049 39.994 76.267 1.00 58.02 107 PHE B N 1
ATOM 3085 C CA . PHE B 1 114 ? 115.998 40.961 77.357 1.00 56.31 107 PHE B CA 1
ATOM 3086 C C . PHE B 1 114 ? 114.596 41.075 77.952 1.00 54.19 107 PHE B C 1
ATOM 3087 O O . PHE B 1 114 ? 114.434 41.016 79.169 1.00 56.08 107 PHE B O 1
ATOM 3095 N N . GLU B 1 115 ? 113.594 41.218 77.085 1.00 51.03 108 GLU B N 1
ATOM 3096 C CA . GLU B 1 115 ? 112.200 41.386 77.510 1.00 48.74 108 GLU B CA 1
ATOM 3097 C C . GLU B 1 115 ? 111.655 40.152 78.222 1.00 51.11 108 GLU B C 1
ATOM 3098 O O . GLU B 1 115 ? 111.004 40.268 79.258 1.00 49.21 108 GLU B O 1
ATOM 3104 N N . VAL B 1 116 ? 111.906 38.976 77.656 1.00 55.02 109 VAL B N 1
ATOM 3105 C CA . VAL B 1 116 ? 111.446 37.721 78.259 1.00 55.01 109 VAL B CA 1
ATOM 3106 C C . VAL B 1 116 ? 112.122 37.472 79.612 1.00 54.92 109 VAL B C 1
ATOM 3107 O O . VAL B 1 116 ? 111.477 37.023 80.560 1.00 54.37 109 VAL B O 1
ATOM 3111 N N . GLU B 1 117 ? 113.417 37.766 79.691 1.00 54.62 110 GLU B N 1
ATOM 3112 C CA . GLU B 1 117 ? 114.168 37.620 80.943 1.00 56.63 110 GLU B CA 1
ATOM 3113 C C . GLU B 1 117 ? 113.662 38.596 82.013 1.00 53.88 110 GLU B C 1
ATOM 3114 O O . GLU B 1 117 ? 113.581 38.246 83.192 1.00 53.11 110 GLU B O 1
ATOM 3120 N N . VAL B 1 118 ? 113.326 39.813 81.592 1.00 51.80 111 VAL B N 1
ATOM 3121 C CA . VAL B 1 118 ? 112.729 40.814 82.481 1.00 48.48 111 VAL B CA 1
ATOM 3122 C C . VAL B 1 118 ? 111.353 40.354 82.963 1.00 48.83 111 VAL B C 1
ATOM 3123 O O . VAL B 1 118 ? 111.042 40.436 84.153 1.00 48.31 111 VAL B O 1
ATOM 3127 N N . MET B 1 119 ? 110.538 39.861 82.034 1.00 48.37 112 MET B N 1
ATOM 3128 C CA . MET B 1 119 ? 109.186 39.406 82.357 1.00 49.48 112 MET B CA 1
ATOM 3129 C C . MET B 1 119 ? 109.227 38.253 83.349 1.00 50.99 112 MET B C 1
ATOM 3130 O O . MET B 1 119 ? 108.554 38.290 84.369 1.00 54.30 112 MET B O 1
ATOM 3135 N N . LEU B 1 120 ? 110.037 37.242 83.051 1.00 55.84 113 LEU B N 1
ATOM 3136 C CA . LEU B 1 120 ? 110.217 36.102 83.952 1.00 54.83 113 LEU B CA 1
ATOM 3137 C C . LEU B 1 120 ? 110.711 36.526 85.335 1.00 56.35 113 LEU B C 1
ATOM 3138 O O . LEU B 1 120 ? 110.334 35.929 86.339 1.00 58.18 113 LEU B O 1
ATOM 3143 N N . LYS B 1 121 ? 111.554 37.554 85.376 1.00 55.69 114 LYS B N 1
ATOM 3144 C CA . LYS B 1 121 ? 112.083 38.081 86.639 1.00 54.82 114 LYS B CA 1
ATOM 3145 C C . LYS B 1 121 ? 111.030 38.832 87.453 1.00 52.25 114 LYS B C 1
ATOM 3146 O O . LYS B 1 121 ? 111.055 38.799 88.683 1.00 52.31 114 LYS B O 1
ATOM 3152 N N . ASP B 1 122 ? 110.106 39.506 86.770 1.00 50.96 115 ASP B N 1
ATOM 3153 C CA . ASP B 1 122 ? 109.200 40.441 87.436 1.00 49.07 115 ASP B CA 1
ATOM 3154 C C . ASP B 1 122 ? 107.847 40.548 86.721 1.00 49.92 115 ASP B C 1
ATOM 3155 O O . ASP B 1 122 ? 107.734 41.171 85.660 1.00 49.20 115 ASP B O 1
ATOM 3160 N N . VAL B 1 123 ? 106.823 39.945 87.325 1.00 47.75 116 VAL B N 1
ATOM 3161 C CA . VAL B 1 123 ? 105.447 40.014 86.813 1.00 48.20 116 VAL B CA 1
ATOM 3162 C C . VAL B 1 123 ? 104.904 41.450 86.754 1.00 46.34 116 VAL B C 1
ATOM 3163 O O . VAL B 1 123 ? 103.983 41.741 85.990 1.00 50.62 116 VAL B O 1
ATOM 3167 N N . ILE B 1 124 ? 105.478 42.342 87.559 1.00 45.17 117 ILE B N 1
ATOM 3168 C CA . ILE B 1 124 ? 105.104 43.760 87.525 1.00 44.65 117 ILE B CA 1
ATOM 3169 C C . ILE B 1 124 ? 105.546 44.402 86.203 1.00 44.14 117 ILE B C 1
ATOM 3170 O O . ILE B 1 124 ? 104.806 45.189 85.609 1.00 41.43 117 ILE B O 1
ATOM 3175 N N . ALA B 1 125 ? 106.750 44.061 85.749 1.00 41.16 118 ALA B N 1
ATOM 3176 C CA . ALA B 1 125 ? 107.253 44.538 84.455 1.00 42.94 118 ALA B CA 1
ATOM 3177 C C . ALA B 1 125 ? 106.480 43.918 83.291 1.00 44.53 118 ALA B C 1
ATOM 3178 O O . ALA B 1 125 ? 106.396 44.503 82.211 1.00 45.04 118 ALA B O 1
ATOM 3180 N N . ASP B 1 126 ? 105.929 42.730 83.519 1.00 43.48 119 ASP B N 1
ATOM 3181 C CA . ASP B 1 126 ? 105.091 42.051 82.529 1.00 43.84 119 ASP B CA 1
ATOM 3182 C C . ASP B 1 126 ? 103.756 42.789 82.397 1.00 44.80 119 ASP B C 1
ATOM 3183 O O . ASP B 1 126 ? 103.453 43.373 81.358 1.00 47.87 119 ASP B O 1
ATOM 3188 N N . VAL B 1 127 ? 102.977 42.786 83.468 1.00 43.50 120 VAL B N 1
ATOM 3189 C CA . VAL B 1 127 ? 101.640 43.379 83.458 1.00 43.62 120 VAL B CA 1
ATOM 3190 C C . VAL B 1 127 ? 101.673 44.908 83.330 1.00 42.77 120 VAL B C 1
ATOM 3191 O O . VAL B 1 127 ? 100.898 45.493 82.570 1.00 42.85 120 VAL B O 1
ATOM 3195 N N . GLY B 1 128 ? 102.572 45.545 84.075 1.00 40.85 121 GLY B N 1
ATOM 3196 C CA . GLY B 1 128 ? 102.657 47.007 84.120 1.00 37.74 121 GLY B CA 1
ATOM 3197 C C . GLY B 1 128 ? 103.585 47.624 83.084 1.00 42.63 121 GLY B C 1
ATOM 3198 O O . GLY B 1 128 ? 103.664 48.851 82.965 1.00 41.48 121 GLY B O 1
ATOM 3199 N N . GLY B 1 129 ? 104.302 46.782 82.347 1.00 39.81 122 GLY B N 1
ATOM 3200 C CA . GLY B 1 129 ? 105.213 47.254 81.316 1.00 41.61 122 GLY B CA 1
ATOM 3201 C C . GLY B 1 129 ? 106.494 47.848 81.867 1.00 43.09 122 GLY B C 1
ATOM 3202 O O . GLY B 1 129 ? 106.671 47.991 83.081 1.00 45.79 122 GLY B O 1
ATOM 3203 N N . PHE B 1 130 ? 107.395 48.189 80.957 1.00 42.45 123 PHE B N 1
ATOM 3204 C CA . PHE B 1 130 ? 108.671 48.782 81.321 1.00 43.14 123 PHE B CA 1
ATOM 3205 C C . PHE B 1 130 ? 109.292 49.440 80.104 1.00 44.48 123 PHE B C 1
ATOM 3206 O O . PHE B 1 130 ? 108.887 49.184 78.966 1.00 43.20 123 PHE B O 1
ATOM 3214 N N . MET B 1 131 ? 110.285 50.281 80.358 1.00 43.63 124 MET B N 1
ATOM 3215 C CA . MET B 1 131 ? 111.029 50.939 79.294 1.00 47.45 124 MET B CA 1
ATOM 3216 C C . MET B 1 131 ? 112.495 51.076 79.684 1.00 47.52 124 MET B C 1
ATOM 3217 O O . MET B 1 131 ? 112.835 51.828 80.597 1.00 47.63 124 MET B O 1
ATOM 3222 N N . TYR B 1 132 ? 113.349 50.325 78.993 1.00 45.39 125 TYR B N 1
ATOM 3223 C CA . TYR B 1 132 ? 114.797 50.443 79.139 1.00 50.65 125 TYR B CA 1
ATOM 3224 C C . TYR B 1 132 ? 115.330 51.426 78.093 1.00 54.14 125 TYR B C 1
ATOM 3225 O O . TYR B 1 132 ? 115.208 51.186 76.891 1.00 53.76 125 TYR B O 1
ATOM 3234 N N . ALA B 1 133 ? 115.926 52.521 78.559 1.00 59.37 126 ALA B N 1
ATOM 3235 C CA . ALA B 1 133 ? 116.326 53.629 77.686 1.00 64.86 126 ALA B CA 1
ATOM 3236 C C . ALA B 1 133 ? 117.846 53.733 77.538 1.00 70.24 126 ALA B C 1
ATOM 3237 O O . ALA B 1 133 ? 118.414 54.828 77.593 1.00 72.83 126 ALA B O 1
ATOM 3239 N N . GLY B 1 134 ? 118.494 52.590 77.336 1.00 70.05 127 GLY B N 1
ATOM 3240 C CA . GLY B 1 134 ? 119.947 52.540 77.175 1.00 73.85 127 GLY B CA 1
ATOM 3241 C C . GLY B 1 134 ? 120.358 52.682 75.722 1.00 75.79 127 GLY B C 1
ATOM 3242 O O . GLY B 1 134 ? 119.656 53.309 74.925 1.00 76.49 127 GLY B O 1
ATOM 3243 N N . GLY B 1 135 ? 121.502 52.096 75.382 1.00 77.87 128 GLY B N 1
ATOM 3244 C CA . GLY B 1 135 ? 122.012 52.115 74.010 1.00 79.63 128 GLY B CA 1
ATOM 3245 C C . GLY B 1 135 ? 121.103 51.388 73.032 1.00 77.34 128 GLY B C 1
ATOM 3246 O O . GLY B 1 135 ? 120.884 51.857 71.914 1.00 78.85 128 GLY B O 1
ATOM 3247 N N . ALA B 1 136 ? 120.590 50.237 73.461 1.00 73.60 129 ALA B N 1
ATOM 3248 C CA . ALA B 1 136 ? 119.637 49.446 72.678 1.00 72.22 129 ALA B CA 1
ATOM 3249 C C . ALA B 1 136 ? 118.279 49.465 73.386 1.00 67.53 129 ALA B C 1
ATOM 3250 O O . ALA B 1 136 ? 117.980 48.569 74.178 1.00 62.07 129 ALA B O 1
ATOM 3252 N N . PRO B 1 137 ? 117.447 50.486 73.101 1.00 68.15 130 PRO B N 1
ATOM 3253 C CA . PRO B 1 137 ? 116.255 50.694 73.922 1.00 66.89 130 PRO B CA 1
ATOM 3254 C C . PRO B 1 137 ? 115.114 49.723 73.621 1.00 64.15 130 PRO B C 1
ATOM 3255 O O . PRO B 1 137 ? 114.756 49.524 72.457 1.00 64.86 130 PRO B O 1
ATOM 3259 N N . VAL B 1 138 ? 114.561 49.135 74.680 1.00 59.08 131 VAL B N 1
ATOM 3260 C CA . VAL B 1 138 ? 113.416 48.226 74.585 1.00 56.26 131 VAL B CA 1
ATOM 3261 C C . VAL B 1 138 ? 112.274 48.722 75.471 1.00 55.87 131 VAL B C 1
ATOM 3262 O O . VAL B 1 138 ? 112.488 49.070 76.634 1.00 53.70 131 VAL B O 1
ATOM 3266 N N . ARG B 1 139 ? 111.064 48.761 74.916 1.00 54.78 132 ARG B N 1
ATOM 3267 C CA . ARG B 1 139 ? 109.884 49.152 75.682 1.00 52.90 132 ARG B CA 1
ATOM 3268 C C . ARG B 1 139 ? 108.791 48.092 75.585 1.00 53.53 132 ARG B C 1
ATOM 3269 O O . ARG B 1 139 ? 108.499 47.571 74.505 1.00 56.81 132 ARG B O 1
ATOM 3277 N N . ARG B 1 140 ? 108.212 47.771 76.736 1.00 49.22 133 ARG B N 1
ATOM 3278 C CA . ARG B 1 140 ? 107.024 46.942 76.816 1.00 47.82 133 ARG B CA 1
ATOM 3279 C C . ARG B 1 140 ? 105.905 47.826 77.335 1.00 44.58 133 ARG B C 1
ATOM 3280 O O . ARG B 1 140 ? 105.979 48.319 78.456 1.00 44.32 133 ARG B O 1
ATOM 3288 N N . THR B 1 141 ? 104.881 48.039 76.516 1.00 44.42 134 THR B N 1
ATOM 3289 C CA . THR B 1 141 ? 103.745 48.864 76.913 1.00 45.47 134 THR B CA 1
ATOM 3290 C C . THR B 1 141 ? 102.950 48.160 78.013 1.00 43.64 134 THR B C 1
ATOM 3291 O O . THR B 1 141 ? 102.892 46.933 78.061 1.00 43.89 134 THR B O 1
ATOM 3295 N N . SER B 1 142 ? 102.349 48.947 78.896 1.00 38.87 135 SER B N 1
ATOM 3296 C CA . SER B 1 142 ? 101.565 48.410 80.004 1.00 39.84 135 SER B CA 1
ATOM 3297 C C . SER B 1 142 ? 100.294 47.711 79.517 1.00 42.60 135 SER B C 1
ATOM 3298 O O . SER B 1 142 ? 99.593 48.215 78.643 1.00 42.29 135 SER B O 1
ATOM 3301 N N . ARG B 1 143 ? 100.007 46.549 80.096 1.00 40.39 136 ARG B N 1
ATOM 3302 C CA . ARG B 1 143 ? 98.765 45.826 79.819 1.00 38.73 136 ARG B CA 1
ATOM 3303 C C . ARG B 1 143 ? 97.597 46.420 80.616 1.00 41.17 136 ARG B C 1
ATOM 3304 O O . ARG B 1 143 ? 96.429 46.233 80.257 1.00 37.83 136 ARG B O 1
ATOM 3312 N N . ILE B 1 144 ? 97.922 47.104 81.713 1.00 38.12 137 ILE B N 1
ATOM 3313 C CA . ILE B 1 144 ? 96.925 47.807 82.520 1.00 41.79 137 ILE B CA 1
ATOM 3314 C C . ILE B 1 144 ? 96.988 49.290 82.141 1.00 40.21 137 ILE B C 1
ATOM 3315 O O . ILE B 1 144 ? 98.024 49.938 82.285 1.00 41.69 137 ILE B O 1
ATOM 3320 N N . LYS B 1 145 ? 95.879 49.799 81.614 1.00 37.80 138 LYS B N 1
ATOM 3321 C CA . LYS B 1 145 ? 95.790 51.177 81.152 1.00 39.40 138 LYS B CA 1
ATOM 3322 C C . LYS B 1 145 ? 94.730 51.917 81.963 1.00 40.94 138 LYS B C 1
ATOM 3323 O O . LYS B 1 145 ? 93.580 51.498 82.022 1.00 34.99 138 LYS B O 1
ATOM 3329 N N . LEU B 1 146 ? 95.136 53.009 82.601 1.00 40.86 139 LEU B N 1
ATOM 3330 C CA . LEU B 1 146 ? 94.266 53.758 83.504 1.00 42.62 139 LEU B CA 1
ATOM 3331 C C . LEU B 1 146 ? 94.190 55.218 83.088 1.00 40.90 139 LEU B C 1
ATOM 3332 O O . LEU B 1 146 ? 95.215 55.854 82.857 1.00 37.91 139 LEU B O 1
ATOM 3337 N N . GLY B 1 147 ? 92.973 55.737 82.969 1.00 35.57 140 GLY B N 1
ATOM 3338 C CA . GLY B 1 147 ? 92.772 57.165 82.734 1.00 34.60 140 GLY B CA 1
ATOM 3339 C C . GLY B 1 147 ? 92.829 57.929 84.046 1.00 36.99 140 GLY B C 1
ATOM 3340 O O . GLY B 1 147 ? 92.963 57.334 85.121 1.00 39.07 140 GLY B O 1
ATOM 3341 N N . TYR B 1 148 ? 92.726 59.250 83.963 1.00 36.16 141 TYR B N 1
ATOM 3342 C CA . TYR B 1 148 ? 92.631 60.083 85.160 1.00 34.20 141 TYR B CA 1
ATOM 3343 C C . TYR B 1 148 ? 91.300 59.862 85.874 1.00 41.05 141 TYR B C 1
ATOM 3344 O O . TYR B 1 148 ? 90.299 59.470 85.256 1.00 37.04 141 TYR B O 1
ATOM 3353 N N . MET B 1 149 ? 91.299 60.114 87.181 1.00 34.64 142 MET B N 1
ATOM 3354 C CA . MET B 1 149 ? 90.059 60.193 87.933 1.00 35.27 142 MET B CA 1
ATOM 3355 C C . MET B 1 149 ? 89.681 61.665 88.039 1.00 34.39 142 MET B C 1
ATOM 3356 O O . MET B 1 149 ? 90.396 62.459 88.660 1.00 30.92 142 MET B O 1
ATOM 3361 N N . ILE B 1 150 ? 88.564 62.017 87.408 1.00 34.96 143 ILE B N 1
ATOM 3362 C CA . ILE B 1 150 ? 88.108 63.404 87.305 1.00 40.88 143 ILE B CA 1
ATOM 3363 C C . ILE B 1 150 ? 86.663 63.530 87.790 1.00 36.92 143 ILE B C 1
ATOM 3364 O O . ILE B 1 150 ? 85.946 62.532 87.846 1.00 38.08 143 ILE B O 1
ATOM 3369 N N . PRO B 1 151 ? 86.228 64.755 88.142 1.00 39.74 144 PRO B N 1
ATOM 3370 C CA . PRO B 1 151 ? 84.847 64.921 88.592 1.00 41.54 144 PRO B CA 1
ATOM 3371 C C . PRO B 1 151 ? 83.840 64.554 87.503 1.00 43.23 144 PRO B C 1
ATOM 3372 O O . PRO B 1 151 ? 84.110 64.754 86.319 1.00 45.66 144 PRO B O 1
ATOM 3376 N N . ALA B 1 152 ? 82.697 64.013 87.909 1.00 45.57 145 ALA B N 1
ATOM 3377 C CA . ALA B 1 152 ? 81.654 63.620 86.960 1.00 47.11 145 ALA B CA 1
ATOM 3378 C C . ALA B 1 152 ? 81.107 64.826 86.191 1.00 53.40 145 ALA B C 1
ATOM 3379 O O . ALA B 1 152 ? 80.950 64.767 84.975 1.00 57.32 145 ALA B O 1
ATOM 3381 N N . LEU B 1 153 ? 80.836 65.920 86.898 1.00 61.11 146 LEU B N 1
ATOM 3382 C CA . LEU B 1 153 ? 80.253 67.122 86.283 1.00 71.06 146 LEU B CA 1
ATOM 3383 C C . LEU B 1 153 ? 78.951 66.755 85.566 1.00 75.63 146 LEU B C 1
ATOM 3384 O O . LEU B 1 153 ? 78.779 67.020 84.373 1.00 77.40 146 LEU B O 1
ATOM 3389 N N . ARG B 1 154 ? 78.043 66.135 86.314 1.00 81.78 147 ARG B N 1
ATOM 3390 C CA . ARG B 1 154 ? 76.801 65.593 85.758 1.00 85.91 147 ARG B CA 1
ATOM 3391 C C . ARG B 1 154 ? 75.790 66.684 85.385 1.00 89.86 147 ARG B C 1
ATOM 3392 O O . ARG B 1 154 ? 74.804 66.409 84.699 1.00 94.23 147 ARG B O 1
ATOM 3400 N N . GLY B 1 155 ? 76.034 67.912 85.843 1.00 91.86 148 GLY B N 1
ATOM 3401 C CA . GLY B 1 155 ? 75.153 69.044 85.555 1.00 95.84 148 GLY B CA 1
ATOM 3402 C C . GLY B 1 155 ? 75.263 69.527 84.120 1.00 97.26 148 GLY B C 1
ATOM 3403 O O . GLY B 1 155 ? 76.347 69.537 83.537 1.00 96.33 148 GLY B O 1
ATOM 3404 N N . SER B 1 187 ? 82.810 69.409 100.265 1.00 69.64 180 SER B N 1
ATOM 3405 C CA . SER B 1 187 ? 82.371 68.298 101.106 1.00 68.90 180 SER B CA 1
ATOM 3406 C C . SER B 1 187 ? 82.607 66.943 100.423 1.00 63.81 180 SER B C 1
ATOM 3407 O O . SER B 1 187 ? 83.584 66.250 100.718 1.00 61.10 180 SER B O 1
ATOM 3410 N N . SER B 1 188 ? 81.718 66.583 99.502 1.00 61.22 181 SER B N 1
ATOM 3411 C CA . SER B 1 188 ? 81.775 65.292 98.816 1.00 58.71 181 SER B CA 1
ATOM 3412 C C . SER B 1 188 ? 81.349 65.471 97.362 1.00 54.85 181 SER B C 1
ATOM 3413 O O . SER B 1 188 ? 80.445 66.254 97.080 1.00 58.54 181 SER B O 1
ATOM 3416 N N . ALA B 1 189 ? 82.003 64.761 96.442 1.00 52.13 182 ALA B N 1
ATOM 3417 C CA . ALA B 1 189 ? 81.704 64.902 95.009 1.00 51.56 182 ALA B CA 1
ATOM 3418 C C . ALA B 1 189 ? 81.865 63.596 94.229 1.00 48.84 182 ALA B C 1
ATOM 3419 O O . ALA B 1 189 ? 82.656 62.722 94.594 1.00 45.73 182 ALA B O 1
ATOM 3421 N N . LEU B 1 190 ? 81.098 63.474 93.149 1.00 44.39 183 LEU B N 1
ATOM 3422 C CA . LEU B 1 190 ? 81.173 62.301 92.287 1.00 45.63 183 LEU B CA 1
ATOM 3423 C C . LEU B 1 190 ? 82.407 62.384 91.407 1.00 39.03 183 LEU B C 1
ATOM 3424 O O . LEU B 1 190 ? 82.649 63.407 90.767 1.00 39.78 183 LEU B O 1
ATOM 3429 N N . TYR B 1 191 ? 83.180 61.305 91.389 1.00 43.02 184 TYR B N 1
ATOM 3430 C CA . TYR B 1 191 ? 84.331 61.179 90.499 1.00 43.25 184 TYR B CA 1
ATOM 3431 C C . TYR B 1 191 ? 84.197 59.945 89.631 1.00 43.05 184 TYR B C 1
ATOM 3432 O O . TYR B 1 191 ? 83.455 59.019 89.959 1.00 43.97 184 TYR B O 1
ATOM 3441 N N . THR B 1 192 ? 84.921 59.950 88.517 1.00 42.73 185 THR B N 1
ATOM 3442 C CA . THR B 1 192 ? 84.917 58.831 87.590 1.00 42.76 185 THR B CA 1
ATOM 3443 C C . THR B 1 192 ? 86.305 58.584 86.998 1.00 40.21 185 THR B C 1
ATOM 3444 O O . THR B 1 192 ? 87.066 59.520 86.767 1.00 33.89 185 THR B O 1
ATOM 3448 N N . PHE B 1 193 ? 86.629 57.312 86.784 1.00 38.18 186 PHE B N 1
ATOM 3449 C CA . PHE B 1 193 ? 87.782 56.932 85.970 1.00 38.72 186 PHE B CA 1
ATOM 3450 C C . PHE B 1 193 ? 87.432 55.711 85.121 1.00 38.13 186 PHE B C 1
ATOM 3451 O O . PHE B 1 193 ? 86.455 55.008 85.382 1.00 40.94 186 PHE B O 1
ATOM 3459 N N . SER B 1 194 ? 88.233 55.492 84.088 1.00 36.63 187 SER B N 1
ATOM 3460 C CA . SER B 1 194 ? 88.073 54.353 83.190 1.00 35.04 187 SER B CA 1
ATOM 3461 C C . SER B 1 194 ? 89.387 53.593 83.105 1.00 36.28 187 SER B C 1
ATOM 3462 O O . SER B 1 194 ? 90.460 54.161 83.319 1.00 34.21 187 SER B O 1
ATOM 3465 N N . PHE B 1 195 ? 89.298 52.301 82.812 1.00 36.50 188 PHE B N 1
ATOM 3466 C CA . PHE B 1 195 ? 90.486 51.461 82.699 1.00 37.22 188 PHE B CA 1
ATOM 3467 C C . PHE B 1 195 ? 90.328 50.398 81.622 1.00 39.54 188 PHE B C 1
ATOM 3468 O O . PHE B 1 195 ? 89.220 50.110 81.167 1.00 36.36 188 PHE B O 1
ATOM 3476 N N . GLU B 1 196 ? 91.461 49.824 81.234 1.00 37.65 189 GLU B N 1
ATOM 3477 C CA . GLU B 1 196 ? 91.506 48.699 80.308 1.00 40.99 189 GLU B CA 1
ATOM 3478 C C . GLU B 1 196 ? 92.608 47.741 80.750 1.00 41.08 189 GLU B C 1
ATOM 3479 O O . GLU B 1 196 ? 93.729 48.163 81.042 1.00 41.51 189 GLU B O 1
ATOM 3485 N N . LEU B 1 197 ? 92.276 46.456 80.808 1.00 43.66 190 LEU B N 1
ATOM 3486 C CA . LEU B 1 197 ? 93.249 45.403 81.081 1.00 41.26 190 LEU B CA 1
ATOM 3487 C C . LEU B 1 197 ? 93.281 44.456 79.885 1.00 44.35 190 LEU B C 1
ATOM 3488 O O . LEU B 1 197 ? 92.294 43.778 79.591 1.00 39.69 190 LEU B O 1
ATOM 3493 N N . ASP B 1 198 ? 94.415 44.429 79.193 1.00 42.67 191 ASP B N 1
ATOM 3494 C CA . ASP B 1 198 ? 94.609 43.557 78.040 1.00 44.45 191 ASP B CA 1
ATOM 3495 C C . ASP B 1 198 ? 95.085 42.195 78.519 1.00 46.57 191 ASP B C 1
ATOM 3496 O O . ASP B 1 198 ? 96.233 41.811 78.297 1.00 44.51 191 ASP B O 1
ATOM 3501 N N . GLU B 1 199 ? 94.179 41.474 79.175 1.00 46.22 192 GLU B N 1
ATOM 3502 C CA . GLU B 1 199 ? 94.517 40.244 79.906 1.00 51.24 192 GLU B CA 1
ATOM 3503 C C . GLU B 1 199 ? 95.237 39.189 79.064 1.00 51.61 192 GLU B C 1
ATOM 3504 O O . GLU B 1 199 ? 96.197 38.577 79.534 1.00 54.53 192 GLU B O 1
ATOM 3510 N N . ASP B 1 200 ? 94.787 38.995 77.827 1.00 51.50 193 ASP B N 1
ATOM 3511 C CA . ASP B 1 200 ? 95.341 37.948 76.949 1.00 54.91 193 ASP B CA 1
ATOM 3512 C C . ASP B 1 200 ? 96.734 38.260 76.397 1.00 54.75 193 ASP B C 1
ATOM 3513 O O . ASP B 1 200 ? 97.382 37.387 75.809 1.00 56.68 193 ASP B O 1
ATOM 3518 N N . LEU B 1 201 ? 97.188 39.497 76.581 1.00 51.45 194 LEU B N 1
ATOM 3519 C CA . LEU B 1 201 ? 98.552 39.882 76.223 1.00 51.99 194 LEU B CA 1
ATOM 3520 C C . LEU B 1 201 ? 99.485 39.903 77.433 1.00 50.50 194 LEU B C 1
ATOM 3521 O O . LEU B 1 201 ? 100.662 40.223 77.300 1.00 54.09 194 LEU B O 1
ATOM 3526 N N . ILE B 1 202 ? 98.966 39.554 78.605 1.00 51.46 195 ILE B N 1
ATOM 3527 C CA . ILE B 1 202 ? 99.806 39.353 79.781 1.00 50.96 195 ILE B CA 1
ATOM 3528 C C . ILE B 1 202 ? 100.650 38.100 79.552 1.00 53.28 195 ILE B C 1
ATOM 3529 O O . ILE B 1 202 ? 100.133 37.074 79.115 1.00 57.52 195 ILE B O 1
ATOM 3534 N N . ALA B 1 203 ? 101.949 38.204 79.820 1.00 53.98 196 ALA B N 1
ATOM 3535 C CA . ALA B 1 203 ? 102.898 37.089 79.635 1.00 57.75 196 ALA B CA 1
ATOM 3536 C C . ALA B 1 203 ? 103.208 36.792 78.161 1.00 58.13 196 ALA B C 1
ATOM 3537 O O . ALA B 1 203 ? 103.942 35.852 77.854 1.00 59.65 196 ALA B O 1
ATOM 3539 N N . VAL B 1 204 ? 102.652 37.601 77.262 1.00 58.82 197 VAL B N 1
ATOM 3540 C CA . VAL B 1 204 ? 102.894 37.483 75.830 1.00 59.59 197 VAL B CA 1
ATOM 3541 C C . VAL B 1 204 ? 103.927 38.541 75.450 1.00 60.44 197 VAL B C 1
ATOM 3542 O O . VAL B 1 204 ? 103.657 39.735 75.592 1.00 57.47 197 VAL B O 1
ATOM 3546 N N . PRO B 1 205 ? 105.119 38.113 74.986 1.00 61.91 198 PRO B N 1
ATOM 3547 C CA . PRO B 1 205 ? 106.150 39.074 74.597 1.00 62.44 198 PRO B CA 1
ATOM 3548 C C . PRO B 1 205 ? 105.693 40.027 73.495 1.00 65.22 198 PRO B C 1
ATOM 3549 O O . PRO B 1 205 ? 104.964 39.624 72.587 1.00 61.31 198 PRO B O 1
ATOM 3553 N N . SER B 1 206 ? 106.124 41.280 73.596 1.00 54.89 199 SER B N 1
ATOM 3554 C CA . SER B 1 206 ? 105.742 42.330 72.650 1.00 59.54 199 SER B CA 1
ATOM 3555 C C . SER B 1 206 ? 106.874 42.715 71.691 1.00 62.05 199 SER B C 1
ATOM 3556 O O . SER B 1 206 ? 106.620 43.278 70.627 1.00 66.28 199 SER B O 1
ATOM 3559 N N . THR B 1 207 ? 108.116 42.419 72.068 1.00 63.87 200 THR B N 1
ATOM 3560 C CA . THR B 1 207 ? 109.273 42.815 71.270 1.00 64.56 200 THR B CA 1
ATOM 3561 C C . THR B 1 207 ? 109.359 41.990 69.987 1.00 63.82 200 THR B C 1
ATOM 3562 O O . THR B 1 207 ? 108.984 40.817 69.959 1.00 65.37 200 THR B O 1
ATOM 3566 N N . PHE B 1 208 ? 109.844 42.627 68.927 1.00 62.59 201 PHE B N 1
ATOM 3567 C CA . PHE B 1 208 ? 109.999 41.985 67.628 1.00 59.95 201 PHE B CA 1
ATOM 3568 C C . PHE B 1 208 ? 111.234 41.095 67.636 1.00 62.44 201 PHE B C 1
ATOM 3569 O O . PHE B 1 208 ? 112.315 41.534 68.033 1.00 61.46 201 PHE B O 1
ATOM 3577 N N . GLY B 1 209 ? 111.072 39.849 67.198 1.00 63.36 202 GLY B N 1
ATOM 3578 C CA . GLY B 1 209 ? 112.206 38.934 67.052 1.00 65.08 202 GLY B CA 1
ATOM 3579 C C . GLY B 1 209 ? 111.869 37.456 67.098 1.00 65.91 202 GLY B C 1
ATOM 3580 O O . GLY B 1 209 ? 110.708 37.059 67.218 1.00 63.03 202 GLY B O 1
ATOM 3581 N N . GLU B 1 210 ? 112.916 36.645 67.006 1.00 70.80 203 GLU B N 1
ATOM 3582 C CA . GLU B 1 210 ? 112.795 35.189 67.057 1.00 75.11 203 GLU B CA 1
ATOM 3583 C C . GLU B 1 210 ? 112.355 34.727 68.443 1.00 74.62 203 GLU B C 1
ATOM 3584 O O . GLU B 1 210 ? 112.610 35.400 69.444 1.00 72.61 203 GLU B O 1
ATOM 3590 N N . LYS B 1 211 ? 111.702 33.569 68.487 1.00 76.14 204 LYS B N 1
ATOM 3591 C CA . LYS B 1 211 ? 111.370 32.914 69.749 1.00 74.73 204 LYS B CA 1
ATOM 3592 C C . LYS B 1 211 ? 112.654 32.614 70.520 1.00 76.16 204 LYS B C 1
ATOM 3593 O O . LYS B 1 211 ? 113.583 32.002 69.982 1.00 76.45 204 LYS B O 1
ATOM 3599 N N . VAL B 1 212 ? 112.698 33.057 71.774 1.00 74.54 205 VAL B N 1
ATOM 3600 C CA . VAL B 1 212 ? 113.828 32.782 72.663 1.00 74.65 205 VAL B CA 1
ATOM 3601 C C . VAL B 1 212 ? 113.430 31.747 73.710 1.00 76.83 205 VAL B C 1
ATOM 3602 O O . VAL B 1 212 ? 112.245 31.450 73.883 1.00 76.26 205 VAL B O 1
ATOM 3606 N N . LYS B 1 213 ? 114.427 31.187 74.391 1.00 78.88 206 LYS B N 1
ATOM 3607 C CA . LYS B 1 213 ? 114.175 30.318 75.536 1.00 81.65 206 LYS B CA 1
ATOM 3608 C C . LYS B 1 213 ? 113.686 31.180 76.699 1.00 78.48 206 LYS B C 1
ATOM 3609 O O . LYS B 1 213 ? 114.189 32.285 76.922 1.00 78.21 206 LYS B O 1
ATOM 3615 N N . GLY B 1 214 ? 112.697 30.669 77.425 1.00 76.87 207 GLY B N 1
ATOM 3616 C CA . GLY B 1 214 ? 112.013 31.429 78.471 1.00 70.70 207 GLY B CA 1
ATOM 3617 C C . GLY B 1 214 ? 110.536 31.608 78.161 1.00 69.07 207 GLY B C 1
ATOM 3618 O O . GLY B 1 214 ? 109.716 31.716 79.072 1.00 67.68 207 GLY B O 1
ATOM 3619 N N . GLU B 1 215 ? 110.198 31.636 76.873 1.00 66.42 208 GLU B N 1
ATOM 3620 C CA . GLU B 1 215 ? 108.818 31.865 76.433 1.00 65.76 208 GLU B CA 1
ATOM 3621 C C . GLU B 1 215 ? 107.864 30.725 76.799 1.00 67.08 208 GLU B C 1
ATOM 3622 O O . GLU B 1 215 ? 106.666 30.949 76.974 1.00 66.21 208 GLU B O 1
ATOM 3628 N N . GLU B 1 216 ? 108.397 29.511 76.906 1.00 71.06 209 GLU B N 1
ATOM 3629 C CA . GLU B 1 216 ? 107.612 28.360 77.358 1.00 73.60 209 GLU B CA 1
ATOM 3630 C C . GLU B 1 216 ? 107.294 28.478 78.846 1.00 70.84 209 GLU B C 1
ATOM 3631 O O . GLU B 1 216 ? 106.155 28.263 79.262 1.00 70.88 209 GLU B O 1
ATOM 3637 N N . GLU B 1 217 ? 108.307 28.825 79.636 1.00 70.74 210 GLU B N 1
ATOM 3638 C CA . GLU B 1 217 ? 108.133 29.088 81.069 1.00 72.24 210 GLU B CA 1
ATOM 3639 C C . GLU B 1 217 ? 107.124 30.211 81.286 1.00 69.47 210 GLU B C 1
ATOM 3640 O O . GLU B 1 217 ? 106.252 30.117 82.149 1.00 69.89 210 GLU B O 1
ATOM 3646 N N . LEU B 1 218 ? 107.262 31.266 80.487 1.00 69.96 211 LEU B N 1
ATOM 3647 C CA . LEU B 1 218 ? 106.370 32.431 80.521 1.00 70.00 211 LEU B CA 1
ATOM 3648 C C . LEU B 1 218 ? 104.913 32.013 80.294 1.00 71.46 211 LEU B C 1
ATOM 3649 O O . LEU B 1 218 ? 104.029 32.359 81.076 1.00 72.12 211 LEU B O 1
ATOM 3654 N N . GLU B 1 219 ? 104.681 31.255 79.225 1.00 73.22 212 GLU B N 1
ATOM 3655 C CA . GLU B 1 219 ? 103.339 30.751 78.887 1.00 78.34 212 GLU B CA 1
ATOM 3656 C C . GLU B 1 219 ? 102.816 29.696 79.880 1.00 76.54 212 GLU B C 1
ATOM 3657 O O . GLU B 1 219 ? 101.613 29.432 79.940 1.00 76.94 212 GLU B O 1
ATOM 3663 N N . ARG B 1 220 ? 103.721 29.090 80.640 1.00 71.48 213 ARG B N 1
ATOM 3664 C CA . ARG B 1 220 ? 103.335 28.193 81.728 1.00 75.05 213 ARG B CA 1
ATOM 3665 C C . ARG B 1 220 ? 102.719 28.995 82.885 1.00 70.67 213 ARG B C 1
ATOM 3666 O O . ARG B 1 220 ? 101.745 28.563 83.504 1.00 66.56 213 ARG B O 1
ATOM 3674 N N . GLN B 1 221 ? 103.293 30.167 83.158 1.00 67.66 214 GLN B N 1
ATOM 3675 C CA . GLN B 1 221 ? 102.828 31.046 84.240 1.00 65.25 214 GLN B CA 1
ATOM 3676 C C . GLN B 1 221 ? 101.712 32.009 83.809 1.00 64.57 214 GLN B C 1
ATOM 3677 O O . GLN B 1 221 ? 101.199 32.769 84.631 1.00 66.03 214 GLN B O 1
ATOM 3683 N N . LYS B 1 222 ? 101.338 31.976 82.531 1.00 65.91 215 LYS B N 1
ATOM 3684 C CA . LYS B 1 222 ? 100.370 32.933 81.970 1.00 63.30 215 LYS B CA 1
ATOM 3685 C C . LYS B 1 222 ? 99.015 32.916 82.684 1.00 65.32 215 LYS B C 1
ATOM 3686 O O . LYS B 1 222 ? 98.419 33.971 82.915 1.00 61.58 215 LYS B O 1
ATOM 3692 N N . ALA B 1 223 ? 98.543 31.721 83.027 1.00 63.80 216 ALA B N 1
ATOM 3693 C CA . ALA B 1 223 ? 97.245 31.547 83.686 1.00 67.21 216 ALA B CA 1
ATOM 3694 C C . ALA B 1 223 ? 97.210 32.216 85.062 1.00 68.39 216 ALA B C 1
ATOM 3695 O O . ALA B 1 223 ? 96.252 32.918 85.396 1.00 69.94 216 ALA B O 1
ATOM 3697 N N . LYS B 1 224 ? 98.259 31.985 85.849 1.00 70.24 217 LYS B N 1
ATOM 3698 C CA . LYS B 1 224 ? 98.389 32.586 87.182 1.00 68.90 217 LYS B CA 1
ATOM 3699 C C . LYS B 1 224 ? 98.700 34.081 87.100 1.00 63.33 217 LYS B C 1
ATOM 3700 O O . LYS B 1 224 ? 98.207 34.861 87.915 1.00 59.62 217 LYS B O 1
ATOM 3706 N N . ARG B 1 225 ? 99.525 34.470 86.130 1.00 60.64 218 ARG B N 1
ATOM 3707 C CA . ARG B 1 225 ? 99.849 35.883 85.914 1.00 57.34 218 ARG B CA 1
ATOM 3708 C C . ARG B 1 225 ? 98.603 36.692 85.554 1.00 55.99 218 ARG B C 1
ATOM 3709 O O . ARG B 1 225 ? 98.407 37.799 86.062 1.00 48.96 218 ARG B O 1
ATOM 3717 N N . VAL B 1 226 ? 97.765 36.130 84.683 1.00 54.13 219 VAL B N 1
ATOM 3718 C CA . VAL B 1 226 ? 96.497 36.758 84.298 1.00 53.62 219 VAL B CA 1
ATOM 3719 C C . VAL B 1 226 ? 95.553 36.842 85.500 1.00 55.79 219 VAL B C 1
ATOM 3720 O O . VAL B 1 226 ? 94.938 37.881 85.744 1.00 53.28 219 VAL B O 1
ATOM 3724 N N . LYS B 1 227 ? 95.457 35.742 86.244 1.00 62.68 220 LYS B N 1
ATOM 3725 C CA . LYS B 1 227 ? 94.626 35.663 87.449 1.00 62.03 220 LYS B CA 1
ATOM 3726 C C . LYS B 1 227 ? 94.968 36.769 88.449 1.00 58.92 220 LYS B C 1
ATOM 3727 O O . LYS B 1 227 ? 94.085 37.480 88.926 1.00 59.86 220 LYS B O 1
ATOM 3733 N N . SER B 1 228 ? 96.254 36.893 88.758 1.00 57.92 221 SER B N 1
ATOM 3734 C CA . SER B 1 228 ? 96.749 37.896 89.709 1.00 58.62 221 SER B CA 1
ATOM 3735 C C . SER B 1 228 ? 96.479 39.328 89.240 1.00 55.35 221 SER B C 1
ATOM 3736 O O . SER B 1 228 ? 96.115 40.192 90.040 1.00 52.34 221 SER B O 1
ATOM 3739 N N . ALA B 1 229 ? 96.662 39.565 87.942 1.00 52.23 222 ALA B N 1
ATOM 3740 C CA . ALA B 1 229 ? 96.389 40.873 87.333 1.00 52.09 222 ALA B CA 1
ATOM 3741 C C . ALA B 1 229 ? 94.932 41.307 87.524 1.00 49.88 222 ALA B C 1
ATOM 3742 O O . ALA B 1 229 ? 94.654 42.468 87.822 1.00 49.24 222 ALA B O 1
ATOM 3744 N N . ILE B 1 230 ? 94.012 40.364 87.350 1.00 54.42 223 ILE B N 1
ATOM 3745 C CA . ILE B 1 230 ? 92.582 40.619 87.555 1.00 53.35 223 ILE B CA 1
ATOM 3746 C C . ILE B 1 230 ? 92.270 40.863 89.039 1.00 54.50 223 ILE B C 1
ATOM 3747 O O . ILE B 1 230 ? 91.515 41.773 89.376 1.00 55.19 223 ILE B O 1
ATOM 3752 N N . LYS B 1 231 ? 92.864 40.063 89.919 1.00 54.60 224 LYS B N 1
ATOM 3753 C CA . LYS B 1 231 ? 92.674 40.237 91.365 1.00 56.75 224 LYS B CA 1
ATOM 3754 C C . LYS B 1 231 ? 93.229 41.571 91.879 1.00 53.73 224 LYS B C 1
ATOM 3755 O O . LYS B 1 231 ? 92.730 42.121 92.864 1.00 53.22 224 LYS B O 1
ATOM 3761 N N . ALA B 1 232 ? 94.247 42.091 91.200 1.00 49.40 225 ALA B N 1
ATOM 3762 C CA . ALA B 1 232 ? 94.829 43.390 91.535 1.00 46.34 225 ALA B CA 1
ATOM 3763 C C . ALA B 1 232 ? 93.874 44.564 91.258 1.00 50.60 225 ALA B C 1
ATOM 3764 O O . ALA B 1 232 ? 94.094 45.674 91.751 1.00 50.51 225 ALA B O 1
ATOM 3766 N N . LEU B 1 233 ? 92.829 44.320 90.467 1.00 49.91 226 LEU B N 1
ATOM 3767 C CA . LEU B 1 233 ? 91.821 45.343 90.165 1.00 50.92 226 LEU B CA 1
ATOM 3768 C C . LEU B 1 233 ? 90.940 45.698 91.361 1.00 51.14 226 LEU B C 1
ATOM 3769 O O . LEU B 1 233 ? 90.351 46.779 91.390 1.00 52.68 226 LEU B O 1
ATOM 3774 N N . TYR B 1 234 ? 90.838 44.792 92.331 1.00 54.51 227 TYR B N 1
ATOM 3775 C CA . TYR B 1 234 ? 89.988 45.005 93.508 1.00 57.46 227 TYR B CA 1
ATOM 3776 C C . TYR B 1 234 ? 90.313 46.316 94.212 1.00 59.28 227 TYR B C 1
ATOM 3777 O O . TYR B 1 234 ? 89.414 47.051 94.617 1.00 56.50 227 TYR B O 1
ATOM 3786 N N . SER B 1 235 ? 91.606 46.590 94.36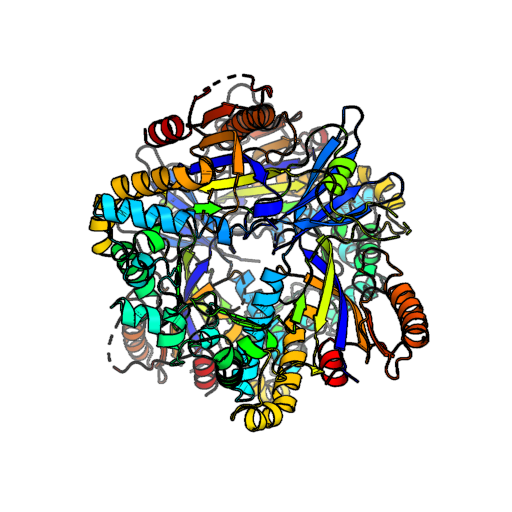1 1.00 64.67 228 SER B N 1
ATOM 3787 C CA . SER B 1 235 ? 92.080 47.814 95.012 1.00 66.22 228 SER B CA 1
ATOM 3788 C C . SER B 1 235 ? 91.540 49.073 94.330 1.00 64.48 228 SER B C 1
ATOM 3789 O O . SER B 1 235 ? 91.180 50.044 94.998 1.00 67.70 228 SER B O 1
ATOM 3792 N N . LEU B 1 236 ? 91.474 49.039 93.003 1.00 60.87 229 LEU B N 1
ATOM 3793 C CA . LEU B 1 236 ? 91.027 50.183 92.215 1.00 58.95 229 LEU B CA 1
ATOM 3794 C C . LEU B 1 236 ? 89.512 50.341 92.220 1.00 56.42 229 LEU B C 1
ATOM 3795 O O . LEU B 1 236 ? 89.006 51.450 92.365 1.00 59.40 229 LEU B O 1
ATOM 3800 N N . LEU B 1 237 ? 88.797 49.235 92.049 1.00 54.85 230 LEU B N 1
ATOM 3801 C CA . LEU B 1 237 ? 87.343 49.272 91.876 1.00 54.45 230 LEU B CA 1
ATOM 3802 C C . LEU B 1 237 ? 86.562 49.417 93.189 1.00 58.23 230 LEU B C 1
ATOM 3803 O O . LEU B 1 237 ? 85.446 49.945 93.194 1.00 55.73 230 LEU B O 1
ATOM 3808 N N . SER B 1 238 ? 87.144 48.948 94.291 1.00 61.82 231 SER B N 1
ATOM 3809 C CA . SER B 1 238 ? 86.504 49.031 95.608 1.00 66.35 231 SER B CA 1
ATOM 3810 C C . SER B 1 238 ? 86.739 50.384 96.279 1.00 70.25 231 SER B C 1
ATOM 3811 O O . SER B 1 238 ? 85.903 50.855 97.049 1.00 74.65 231 SER B O 1
ATOM 3814 N N . GLY B 1 239 ? 87.888 50.989 95.994 1.00 75.18 232 GLY B N 1
ATOM 3815 C CA . GLY B 1 239 ? 88.270 52.265 96.595 1.00 79.80 232 GLY B CA 1
ATOM 3816 C C . GLY B 1 239 ? 89.015 52.067 97.903 1.00 84.25 232 GLY B C 1
ATOM 3817 O O . GLY B 1 239 ? 88.404 51.789 98.936 1.00 86.88 232 GLY B O 1
ATOM 3818 N N . ASN B 1 240 ? 90.339 52.206 97.848 1.00 86.85 233 ASN B N 1
ATOM 3819 C CA . ASN B 1 240 ? 91.200 52.078 99.028 1.00 90.92 233 ASN B CA 1
ATOM 3820 C C . ASN B 1 240 ? 91.828 53.415 99.417 1.00 90.94 233 ASN B C 1
ATOM 3821 O O . ASN B 1 240 ? 92.583 54.007 98.646 1.00 89.97 233 ASN B O 1
ATOM 3826 N N . PRO B 1 250 ? 93.041 58.659 98.707 1.00 79.27 243 PRO B N 1
ATOM 3827 C CA . PRO B 1 250 ? 91.847 59.324 99.214 1.00 78.93 243 PRO B CA 1
ATOM 3828 C C . PRO B 1 250 ? 90.702 58.354 99.477 1.00 76.03 243 PRO B C 1
ATOM 3829 O O . PRO B 1 250 ? 90.625 57.294 98.850 1.00 71.78 243 PRO B O 1
ATOM 3833 N N . SER B 1 251 ? 89.821 58.733 100.397 1.00 75.86 244 SER B N 1
ATOM 3834 C CA . SER B 1 251 ? 88.677 57.909 100.776 1.00 75.52 244 SER B CA 1
ATOM 3835 C C . SER B 1 251 ? 87.528 58.137 99.804 1.00 71.52 244 SER B C 1
ATOM 3836 O O . SER B 1 251 ? 87.212 59.278 99.457 1.00 70.51 244 SER B O 1
ATOM 3839 N N . MET B 1 252 ? 86.899 57.050 99.374 1.00 66.64 245 MET B N 1
ATOM 3840 C CA . MET B 1 252 ? 85.826 57.142 98.393 1.00 64.52 245 MET B CA 1
ATOM 3841 C C . MET B 1 252 ? 84.913 55.920 98.392 1.00 61.37 245 MET B C 1
ATOM 3842 O O . MET B 1 252 ? 85.349 54.797 98.654 1.00 59.52 245 MET B O 1
ATOM 3847 N N . LYS B 1 253 ? 83.643 56.165 98.081 1.00 60.27 246 LYS B N 1
ATOM 3848 C CA . LYS B 1 253 ? 82.610 55.134 98.093 1.00 60.86 246 LYS B CA 1
ATOM 3849 C C . LYS B 1 253 ? 82.209 54.772 96.671 1.00 56.91 246 LYS B C 1
ATOM 3850 O O . LYS B 1 253 ? 81.951 55.654 95.852 1.00 56.21 246 LYS B O 1
ATOM 3856 N N . LEU B 1 254 ? 82.153 53.474 96.386 1.00 54.95 247 LEU B N 1
ATOM 3857 C CA . LEU B 1 254 ? 81.720 52.988 95.079 1.00 52.58 247 LEU B CA 1
ATOM 3858 C C . LEU B 1 254 ? 80.229 53.237 94.904 1.00 50.73 247 LEU B C 1
ATOM 3859 O O . LEU B 1 254 ? 79.402 52.668 95.625 1.00 56.53 247 LEU B O 1
ATOM 3864 N N . MET B 1 255 ? 79.899 54.104 93.954 1.00 45.45 248 MET B N 1
ATOM 3865 C CA . MET B 1 255 ? 78.513 54.409 93.628 1.00 47.07 248 MET B CA 1
ATOM 3866 C C . MET B 1 255 ? 78.002 53.403 92.608 1.00 50.47 248 MET B C 1
ATOM 3867 O O . MET B 1 255 ? 76.973 52.760 92.817 1.00 53.51 248 MET B O 1
ATOM 3872 N N . SER B 1 256 ? 78.735 53.265 91.508 1.00 47.53 249 SER B N 1
ATOM 3873 C CA . SER B 1 256 ? 78.427 52.258 90.499 1.00 47.59 249 SER B CA 1
ATOM 3874 C C . SER B 1 256 ? 79.614 52.024 89.570 1.00 47.70 249 SER B C 1
ATOM 3875 O O . SER B 1 256 ? 80.575 52.795 89.560 1.00 45.84 249 SER B O 1
ATOM 3878 N N . LEU B 1 257 ? 79.536 50.941 88.805 1.00 46.92 250 LEU B N 1
ATOM 3879 C CA . LEU B 1 257 ? 80.486 50.680 87.725 1.00 46.38 250 LEU B CA 1
ATOM 3880 C C . LEU B 1 257 ? 79.885 49.753 86.685 1.00 47.92 250 LEU B C 1
ATOM 3881 O O . LEU B 1 257 ? 78.948 49.005 86.965 1.00 49.83 250 LEU B O 1
ATOM 3886 N N . VAL B 1 258 ? 80.428 49.830 85.477 1.00 48.32 251 VAL B N 1
ATOM 3887 C CA . VAL B 1 258 ? 80.165 48.838 84.446 1.00 46.94 251 VAL B CA 1
ATOM 3888 C C . VAL B 1 258 ? 81.512 48.337 83.935 1.00 47.96 251 VAL B C 1
ATOM 3889 O O . VAL B 1 258 ? 82.389 49.132 83.568 1.00 41.05 251 VAL B O 1
ATOM 3893 N N . VAL B 1 259 ? 81.682 47.018 83.957 1.00 44.13 252 VAL B N 1
ATOM 3894 C CA . VAL B 1 259 ? 82.911 46.380 83.496 1.00 42.55 252 VAL B CA 1
ATOM 3895 C C . VAL B 1 259 ? 82.567 45.364 82.407 1.00 45.97 252 VAL B C 1
ATOM 3896 O O . VAL B 1 259 ? 81.709 44.504 82.604 1.00 49.71 252 VAL B O 1
ATOM 3900 N N . THR B 1 260 ? 83.229 45.477 81.258 1.00 45.83 253 THR B N 1
ATOM 3901 C CA . THR B 1 260 ? 82.945 44.605 80.114 1.00 49.68 253 THR B CA 1
ATOM 3902 C C . THR B 1 260 ? 84.092 43.649 79.808 1.00 49.15 253 THR B C 1
ATOM 3903 O O . THR B 1 260 ? 85.259 43.973 80.026 1.00 48.11 253 THR B O 1
ATOM 3907 N N . LYS B 1 261 ? 83.739 42.465 79.310 1.00 51.18 254 LYS B N 1
ATOM 3908 C CA . LYS B 1 261 ? 84.712 41.511 78.783 1.00 51.69 254 LYS B CA 1
ATOM 3909 C C . LYS B 1 261 ? 84.396 41.299 77.308 1.00 49.54 254 LYS B C 1
ATOM 3910 O O . LYS B 1 261 ? 83.294 40.890 76.957 1.00 48.23 254 LYS B O 1
ATOM 3916 N N . THR B 1 262 ? 85.368 41.597 76.451 1.00 46.24 255 THR B N 1
ATOM 3917 C CA . THR B 1 262 ? 85.173 41.535 75.006 1.00 45.08 255 THR B CA 1
ATOM 3918 C C . THR B 1 262 ? 86.363 40.870 74.321 1.00 46.52 255 THR B C 1
ATOM 3919 O O . THR B 1 262 ? 87.479 40.911 74.837 1.00 49.30 255 THR B O 1
ATOM 3923 N N . ASP B 1 263 ? 86.119 40.259 73.161 1.00 47.50 256 ASP B N 1
ATOM 3924 C CA . ASP B 1 263 ? 87.206 39.743 72.306 1.00 45.83 256 ASP B CA 1
ATOM 3925 C C . ASP B 1 263 ? 87.529 40.728 71.164 1.00 46.99 256 ASP B C 1
ATOM 3926 O O . ASP B 1 263 ? 87.886 40.333 70.043 1.00 47.26 256 ASP B O 1
ATOM 3931 N N . PHE B 1 264 ? 87.405 42.012 71.488 1.00 42.64 257 PHE B N 1
ATOM 3932 C CA . PHE B 1 264 ? 87.680 43.114 70.579 1.00 44.70 257 PHE B CA 1
ATOM 3933 C C . PHE B 1 264 ? 87.886 44.377 71.420 1.00 43.31 257 PHE B C 1
ATOM 3934 O O . PHE B 1 264 ? 87.405 44.441 72.557 1.00 45.23 257 PHE B O 1
ATOM 3942 N N . PRO B 1 265 ? 88.616 45.374 70.887 1.00 42.25 258 PRO B N 1
ATOM 3943 C CA . PRO B 1 265 ? 88.741 46.630 71.619 1.00 38.99 258 PRO B CA 1
ATOM 3944 C C . PRO B 1 265 ? 87.396 47.315 71.874 1.00 40.49 258 PRO B C 1
ATOM 3945 O O . PRO B 1 265 ? 86.589 47.482 70.959 1.00 42.88 258 PRO B O 1
ATOM 3949 N N . PHE B 1 266 ? 87.175 47.691 73.126 1.00 38.63 259 PHE B N 1
ATOM 3950 C CA . PHE B 1 266 ? 85.960 48.385 73.536 1.00 41.52 259 PHE B CA 1
ATOM 3951 C C . PHE B 1 266 ? 86.212 49.145 74.833 1.00 39.68 259 PHE B C 1
ATOM 3952 O O . PHE B 1 266 ? 86.851 48.625 75.742 1.00 43.28 259 PHE B O 1
ATOM 3960 N N . MET B 1 267 ? 85.718 50.376 74.905 1.00 44.29 260 MET B N 1
ATOM 3961 C CA . MET B 1 267 ? 85.808 51.178 76.125 1.00 46.20 260 MET B CA 1
ATOM 3962 C C . MET B 1 267 ? 84.416 51.640 76.533 1.00 46.39 260 MET B C 1
ATOM 3963 O O . MET B 1 267 ? 83.784 52.387 75.790 1.00 42.24 260 MET B O 1
ATOM 3968 N N . PRO B 1 268 ? 83.911 51.169 77.693 1.00 47.42 261 PRO B N 1
ATOM 3969 C CA . PRO B 1 268 ? 82.670 51.714 78.240 1.00 45.95 261 PRO B CA 1
ATOM 3970 C C . PRO B 1 268 ? 82.625 53.237 78.332 1.00 47.18 261 PRO B C 1
ATOM 3971 O O . PRO B 1 268 ? 83.657 53.905 78.348 1.00 41.87 261 PRO B O 1
ATOM 3975 N N . GLU B 1 269 ? 81.407 53.757 78.405 1.00 50.99 262 GLU B N 1
ATOM 3976 C CA . GLU B 1 269 ? 81.156 55.191 78.462 1.00 52.04 262 GLU B CA 1
ATOM 3977 C C . GLU B 1 269 ? 81.715 55.787 79.765 1.00 48.86 262 GLU B C 1
ATOM 3978 O O . GLU B 1 269 ? 81.560 55.186 80.825 1.00 53.57 262 GLU B O 1
ATOM 3984 N N . PRO B 1 270 ? 82.398 56.947 79.689 1.00 45.94 263 PRO B N 1
ATOM 3985 C CA . PRO B 1 270 ? 82.737 57.658 80.926 1.00 47.93 263 PRO B CA 1
ATOM 3986 C C . PRO B 1 270 ? 81.502 57.979 81.764 1.00 47.74 263 PRO B C 1
ATOM 3987 O O . PRO B 1 270 ? 80.429 58.226 81.212 1.00 50.06 263 PRO B O 1
ATOM 3991 N N . ALA B 1 271 ? 81.664 57.992 83.086 1.00 47.91 264 ALA B N 1
ATOM 3992 C CA . ALA B 1 271 ? 80.526 58.079 84.010 1.00 47.79 264 ALA B CA 1
ATOM 3993 C C . ALA B 1 271 ? 80.121 59.507 84.370 1.00 46.90 264 ALA B C 1
ATOM 3994 O O . ALA B 1 271 ? 79.852 59.794 85.528 1.00 55.36 264 ALA B O 1
ATOM 3996 N N . HIS B 1 272 ? 80.072 60.396 83.386 1.00 49.34 265 HIS B N 1
ATOM 3997 C CA . HIS B 1 272 ? 79.590 61.759 83.610 1.00 54.77 265 HIS B CA 1
ATOM 3998 C C . HIS B 1 272 ? 78.065 61.785 83.713 1.00 60.48 265 HIS B C 1
ATOM 3999 O O . HIS B 1 272 ? 77.509 62.314 84.678 1.00 60.01 265 HIS B O 1
ATOM 4006 N N . ASP B 1 273 ? 77.399 61.208 82.713 1.00 62.05 266 ASP B N 1
ATOM 4007 C CA . ASP B 1 273 ? 75.932 61.119 82.697 1.00 66.07 266 ASP B CA 1
ATOM 4008 C C . ASP B 1 273 ? 75.435 59.924 83.507 1.00 66.17 266 ASP B C 1
ATOM 4009 O O . ASP B 1 273 ? 76.127 58.912 83.624 1.00 64.41 266 ASP B O 1
ATOM 4014 N N . ASP B 1 274 ? 74.228 60.050 84.056 1.00 67.09 267 ASP B N 1
ATOM 4015 C CA . ASP B 1 274 ? 73.599 58.976 84.837 1.00 66.33 267 ASP B CA 1
ATOM 4016 C C . ASP B 1 274 ? 73.240 57.749 83.996 1.00 66.36 267 ASP B C 1
ATOM 4017 O O . ASP B 1 274 ? 73.150 56.640 84.528 1.00 66.10 267 ASP B O 1
ATOM 4022 N N . ASP B 1 275 ? 73.034 57.949 82.694 1.00 66.56 268 ASP B N 1
ATOM 4023 C CA . ASP B 1 275 ? 72.712 56.847 81.772 1.00 67.40 268 ASP B CA 1
ATOM 4024 C C . ASP B 1 275 ? 73.952 56.226 81.102 1.00 62.48 268 ASP B C 1
ATOM 4025 O O . ASP B 1 275 ? 73.845 55.611 80.041 1.00 61.66 268 ASP B O 1
ATOM 4030 N N . TYR B 1 276 ? 75.118 56.374 81.727 1.00 57.69 269 TYR B N 1
ATOM 4031 C CA . TYR B 1 276 ? 76.370 55.895 81.137 1.00 52.41 269 TYR B CA 1
ATOM 4032 C C . TYR B 1 276 ? 76.427 54.373 80.998 1.00 52.93 269 TYR B C 1
ATOM 4033 O O . TYR B 1 276 ? 77.050 53.854 80.071 1.00 51.80 269 TYR B O 1
ATOM 4042 N N . ILE B 1 277 ? 75.781 53.668 81.920 1.00 51.96 270 ILE B N 1
ATOM 4043 C CA . ILE B 1 277 ? 75.704 52.211 81.855 1.00 53.01 270 ILE B CA 1
ATOM 4044 C C . ILE B 1 277 ? 74.789 51.790 80.703 1.00 55.08 270 ILE B C 1
ATOM 4045 O O . ILE B 1 277 ? 75.109 50.865 79.955 1.00 51.80 270 ILE B O 1
ATOM 4050 N N . LYS B 1 278 ? 73.671 52.497 80.554 1.00 55.66 271 LYS B N 1
ATOM 4051 C CA . LYS B 1 278 ? 72.716 52.243 79.470 1.00 57.40 271 LYS B CA 1
ATOM 4052 C C . LYS B 1 278 ? 73.385 52.455 78.115 1.00 53.77 271 LYS B C 1
ATOM 4053 O O . LYS B 1 278 ? 73.274 51.617 77.219 1.00 52.60 271 LYS B O 1
ATOM 4059 N N . THR B 1 279 ? 74.083 53.579 77.983 1.00 49.78 272 THR B N 1
ATOM 4060 C CA . THR B 1 279 ? 74.797 53.921 76.749 1.00 50.94 272 THR B CA 1
ATOM 4061 C C . THR B 1 279 ? 75.892 52.899 76.425 1.00 48.03 272 THR B C 1
ATOM 4062 O O . THR B 1 279 ? 76.039 52.473 75.280 1.00 49.43 272 THR B O 1
ATOM 4066 N N . THR B 1 280 ? 76.653 52.515 77.445 1.00 47.95 273 THR B N 1
ATOM 4067 C CA . THR B 1 280 ? 77.676 51.478 77.320 1.00 46.90 273 THR B CA 1
ATOM 4068 C C . THR B 1 280 ? 77.127 50.184 76.687 1.00 49.38 273 THR B C 1
ATOM 4069 O O . THR B 1 280 ? 77.719 49.654 75.749 1.00 48.15 273 THR B O 1
ATOM 4073 N N . ILE B 1 281 ? 75.994 49.699 77.189 1.00 50.85 274 ILE B N 1
ATOM 4074 C CA . ILE B 1 281 ? 75.400 48.433 76.718 1.00 52.23 274 ILE B CA 1
ATOM 4075 C C . ILE B 1 281 ? 74.899 48.525 75.275 1.00 53.78 274 ILE B C 1
ATOM 4076 O O . ILE B 1 281 ? 75.025 47.572 74.499 1.00 57.61 274 ILE B O 1
ATOM 4081 N N . MET B 1 282 ? 74.315 49.668 74.930 1.00 52.76 275 MET B N 1
ATOM 4082 C CA . MET B 1 282 ? 73.900 49.951 73.552 1.00 52.63 275 MET B CA 1
ATOM 4083 C C . MET B 1 282 ? 75.102 49.980 72.602 1.00 52.09 275 MET B C 1
ATOM 4084 O O . MET B 1 282 ? 75.059 49.418 71.505 1.00 49.41 275 MET B O 1
ATOM 4089 N N . ARG B 1 283 ? 76.175 50.634 73.033 1.00 48.22 276 ARG B N 1
ATOM 4090 C CA . ARG B 1 283 ? 77.412 50.700 72.249 1.00 46.88 276 ARG B CA 1
ATOM 4091 C C . ARG B 1 283 ? 78.103 49.337 72.149 1.00 44.94 276 ARG B C 1
ATOM 4092 O O . ARG B 1 283 ? 78.660 48.992 71.106 1.00 46.88 276 ARG B O 1
ATOM 4100 N N . LEU B 1 284 ? 78.060 48.576 73.240 1.00 44.05 277 LEU B N 1
ATOM 4101 C CA . LEU B 1 284 ? 78.633 47.228 73.301 1.00 42.33 277 LEU B CA 1
ATOM 4102 C C . LEU B 1 284 ? 78.023 46.330 72.223 1.00 48.06 277 LEU B C 1
ATOM 4103 O O . LEU B 1 284 ? 78.741 45.641 71.488 1.00 46.40 277 LEU B O 1
ATOM 4108 N N . GLY B 1 285 ? 76.695 46.356 72.135 1.00 48.74 278 GLY B N 1
ATOM 4109 C CA . GLY B 1 285 ? 75.951 45.599 71.127 1.00 51.79 278 GLY B CA 1
ATOM 4110 C C . GLY B 1 285 ? 76.308 45.996 69.707 1.00 51.86 278 GLY B C 1
ATOM 4111 O O . GLY B 1 285 ? 76.593 45.139 68.866 1.00 51.78 278 GLY B O 1
ATOM 4112 N N . LYS B 1 286 ? 76.309 47.300 69.442 1.00 54.00 279 LYS B N 1
ATOM 4113 C CA . LYS B 1 286 ? 76.657 47.812 68.114 1.00 55.28 279 LYS B CA 1
ATOM 4114 C C . LYS B 1 286 ? 78.101 47.482 67.736 1.00 51.87 279 LYS B C 1
ATOM 4115 O O . LYS B 1 286 ? 78.372 47.076 66.609 1.00 50.35 279 LYS B O 1
ATOM 4121 N N . ALA B 1 287 ? 79.020 47.660 68.681 1.00 47.88 280 ALA B N 1
ATOM 4122 C CA . ALA B 1 287 ? 80.436 47.362 68.457 1.00 49.39 280 ALA B CA 1
ATOM 4123 C C . ALA B 1 287 ? 80.668 45.877 68.160 1.00 50.62 280 ALA B C 1
ATOM 4124 O O . ALA B 1 287 ? 81.457 45.531 67.282 1.00 48.74 280 ALA B O 1
ATOM 4126 N N . LYS B 1 288 ? 79.979 45.005 68.888 1.00 47.48 281 LYS B N 1
ATOM 4127 C CA . LYS B 1 288 ? 80.115 43.557 68.698 1.00 48.83 281 LYS B CA 1
ATOM 4128 C C . LYS B 1 288 ? 79.740 43.155 67.267 1.00 52.79 281 LYS B C 1
ATOM 4129 O O . LYS B 1 288 ? 80.408 42.320 66.648 1.00 50.78 281 LYS B O 1
ATOM 4135 N N . GLY B 1 289 ? 78.670 43.758 66.755 1.00 52.36 282 GLY B N 1
ATOM 4136 C CA . GLY B 1 289 ? 78.202 43.499 65.394 1.00 54.69 282 GLY B CA 1
ATOM 4137 C C . GLY B 1 289 ? 79.145 44.048 64.341 1.00 56.38 282 GLY B C 1
ATOM 4138 O O . GLY B 1 289 ? 79.558 43.330 63.434 1.00 54.84 282 GLY B O 1
ATOM 4139 N N . VAL B 1 290 ? 79.490 45.326 64.472 1.00 55.46 283 VAL B N 1
ATOM 4140 C CA . VAL B 1 290 ? 80.374 46.002 63.521 1.00 54.66 283 VAL B CA 1
ATOM 4141 C C . VAL B 1 290 ? 81.732 45.312 63.426 1.00 51.21 283 VAL B C 1
ATOM 4142 O O . VAL B 1 290 ? 82.233 45.057 62.331 1.00 50.41 283 VAL B O 1
ATOM 4146 N N . LEU B 1 291 ? 82.306 45.000 64.582 1.00 46.90 284 LEU B N 1
ATOM 4147 C CA . LEU B 1 291 ? 83.636 44.402 64.663 1.00 49.39 284 LEU B CA 1
ATOM 4148 C C . LEU B 1 291 ? 83.646 42.878 64.514 1.00 52.13 284 LEU B C 1
ATOM 4149 O O . LEU B 1 291 ? 84.719 42.273 64.432 1.00 56.87 284 LEU B O 1
ATOM 4154 N N . ASN B 1 292 ? 82.457 42.274 64.479 1.00 52.21 285 ASN B N 1
ATOM 4155 C CA . ASN B 1 292 ? 82.286 40.826 64.296 1.00 52.93 285 ASN B CA 1
ATOM 4156 C C . ASN B 1 292 ? 82.844 40.027 65.476 1.00 51.93 285 ASN B C 1
ATOM 4157 O O . ASN B 1 292 ? 83.468 38.977 65.301 1.00 52.32 285 ASN B O 1
ATOM 4162 N N . GLY B 1 293 ? 82.593 40.528 66.681 1.00 49.94 286 GLY B N 1
ATOM 4163 C CA . GLY B 1 293 ? 83.073 39.887 67.899 1.00 51.89 286 GLY B CA 1
ATOM 4164 C C . GLY B 1 293 ? 82.252 38.664 68.263 1.00 53.37 286 GLY B C 1
ATOM 4165 O O . GLY B 1 293 ? 81.095 38.547 67.866 1.00 55.98 286 GLY B O 1
ATOM 4166 N N . ASN B 1 294 ? 82.873 37.746 69.001 1.00 58.10 287 ASN B N 1
ATOM 4167 C CA . ASN B 1 294 ? 82.197 36.563 69.552 1.00 59.73 287 ASN B CA 1
ATOM 4168 C C . ASN B 1 294 ? 81.817 36.733 71.024 1.00 60.92 287 ASN B C 1
ATOM 4169 O O . ASN B 1 294 ? 80.886 36.086 71.505 1.00 64.38 287 ASN B O 1
ATOM 4174 N N . LEU B 1 295 ? 82.547 37.596 71.731 1.00 60.39 288 LEU B N 1
ATOM 4175 C CA . LEU B 1 295 ? 82.398 37.762 73.179 1.00 56.40 288 LEU B CA 1
ATOM 4176 C C . LEU B 1 295 ? 82.089 39.210 73.539 1.00 55.13 288 LEU B C 1
ATOM 4177 O O . LEU B 1 295 ? 82.814 40.121 73.145 1.00 46.98 288 LEU B O 1
ATOM 4182 N N . ALA B 1 296 ? 81.018 39.411 74.298 1.00 48.99 289 ALA B N 1
ATOM 4183 C CA . ALA B 1 296 ? 80.631 40.744 74.755 1.00 50.73 289 ALA B CA 1
ATOM 4184 C C . ALA B 1 296 ? 79.798 40.620 76.021 1.00 55.57 289 ALA B C 1
ATOM 4185 O O . ALA B 1 296 ? 78.571 40.522 75.964 1.00 60.64 289 ALA B O 1
ATOM 4187 N N . LYS B 1 297 ? 80.488 40.615 77.159 1.00 53.08 290 LYS B N 1
ATOM 4188 C CA . LYS B 1 297 ? 79.865 40.456 78.466 1.00 53.42 290 LYS B CA 1
ATOM 4189 C C . LYS B 1 297 ? 79.980 41.765 79.228 1.00 53.48 290 LYS B C 1
ATOM 4190 O O . LYS B 1 297 ? 80.983 42.467 79.113 1.00 52.72 290 LYS B O 1
ATOM 4196 N N . ALA B 1 298 ? 78.954 42.077 80.012 1.00 54.76 291 ALA B N 1
ATOM 4197 C CA . ALA B 1 298 ? 78.902 43.311 80.786 1.00 52.97 291 ALA B CA 1
ATOM 4198 C C . ALA B 1 298 ? 78.445 43.003 82.210 1.00 53.53 291 ALA B C 1
ATOM 4199 O O . ALA B 1 298 ? 77.422 42.355 82.411 1.00 59.97 291 ALA B O 1
ATOM 4201 N N . TYR B 1 299 ? 79.228 43.457 83.185 1.00 51.80 292 TYR B N 1
ATOM 4202 C CA . TYR B 1 299 ? 78.919 43.289 84.602 1.00 54.56 292 TYR B CA 1
ATOM 4203 C C . TYR B 1 299 ? 78.729 44.658 85.240 1.00 55.25 292 TYR B C 1
ATOM 4204 O O . TYR B 1 299 ? 79.464 45.604 84.936 1.00 51.79 292 TYR B O 1
ATOM 4213 N N . VAL B 1 300 ? 77.751 44.750 86.135 1.00 55.41 293 VAL B N 1
ATOM 4214 C CA . VAL B 1 300 ? 77.408 46.008 86.794 1.00 54.53 293 VAL B CA 1
ATOM 4215 C C . VAL B 1 300 ? 77.349 45.837 88.306 1.00 56.24 293 VAL B C 1
ATOM 4216 O O . VAL B 1 300 ? 76.802 44.860 88.807 1.00 55.39 293 VAL B O 1
ATOM 4220 N N . ILE B 1 301 ? 77.938 46.790 89.019 1.00 52.55 294 ILE B N 1
ATOM 4221 C CA . ILE B 1 301 ? 77.703 46.960 90.447 1.00 53.50 294 ILE B CA 1
ATOM 4222 C C . ILE B 1 301 ? 76.983 48.297 90.583 1.00 54.30 294 ILE B C 1
ATOM 4223 O O . ILE B 1 301 ? 77.378 49.279 89.965 1.00 56.40 294 ILE B O 1
ATOM 4228 N N . ASN B 1 302 ? 75.911 48.319 91.369 1.00 60.00 295 ASN B N 1
ATOM 4229 C CA . ASN B 1 302 ? 75.035 49.489 91.455 1.00 61.63 295 ASN B CA 1
ATOM 4230 C C . ASN B 1 302 ? 74.635 49.785 92.901 1.00 64.00 295 ASN B C 1
ATOM 4231 O O . ASN B 1 302 ? 73.805 49.078 93.479 1.00 67.15 295 ASN B O 1
ATOM 4236 N N . ASN B 1 303 ? 75.236 50.831 93.469 1.00 64.29 296 ASN B N 1
ATOM 4237 C CA . ASN B 1 303 ? 74.954 51.274 94.839 1.00 62.83 296 ASN B CA 1
ATOM 4238 C C . ASN B 1 303 ? 74.379 52.691 94.893 1.00 64.27 296 ASN B C 1
ATOM 4239 O O . ASN B 1 303 ? 74.461 53.361 95.928 1.00 63.58 296 ASN B O 1
ATOM 4244 N N . GLU B 1 304 ? 73.795 53.147 93.787 1.00 61.70 297 GLU B N 1
ATOM 4245 C CA . GLU B 1 304 ? 73.197 54.487 93.738 1.00 64.40 297 GLU B CA 1
ATOM 4246 C C . GLU B 1 304 ? 71.829 54.492 93.053 1.00 65.03 297 GLU B C 1
ATOM 4247 O O . GLU B 1 304 ? 71.403 55.513 92.507 1.00 62.16 297 GLU B O 1
ATOM 4253 N N . GLY B 1 305 ? 71.140 53.353 93.109 1.00 70.40 298 GLY B N 1
ATOM 4254 C CA . GLY B 1 305 ? 69.816 53.195 92.493 1.00 76.01 298 GLY B CA 1
ATOM 4255 C C . GLY B 1 305 ? 69.778 53.765 91.089 1.00 78.51 298 GLY B C 1
ATOM 4256 O O . GLY B 1 305 ? 68.829 54.450 90.705 1.00 78.93 298 GLY B O 1
ATOM 4257 N N . ILE B 1 306 ? 70.827 53.468 90.328 1.00 77.65 299 ILE B N 1
ATOM 4258 C CA . ILE B 1 306 ? 71.069 54.110 89.044 1.00 79.21 299 ILE B CA 1
ATOM 4259 C C . ILE B 1 306 ? 69.978 53.760 88.036 1.00 84.52 299 ILE B C 1
ATOM 4260 O O . ILE B 1 306 ? 69.348 52.703 88.124 1.00 84.04 299 ILE B O 1
ATOM 4265 N N . GLU B 1 307 ? 69.776 54.663 87.078 1.00 89.19 300 GLU B N 1
ATOM 4266 C CA . GLU B 1 307 ? 68.709 54.549 86.073 1.00 95.68 300 GLU B CA 1
ATOM 4267 C C . GLU B 1 307 ? 68.747 53.218 85.312 1.00 96.40 300 GLU B C 1
ATOM 4268 O O . GLU B 1 307 ? 67.713 52.723 84.858 1.00 99.71 300 GLU B O 1
ATOM 4274 N N . VAL B 1 308 ? 69.946 52.657 85.180 1.00 91.66 301 VAL B N 1
ATOM 4275 C CA . VAL B 1 308 ? 70.163 51.384 84.501 1.00 91.69 301 VAL B CA 1
ATOM 4276 C C . VAL B 1 308 ? 70.109 50.222 85.490 1.00 89.69 301 VAL B C 1
ATOM 4277 O O . VAL B 1 308 ? 69.928 49.067 85.103 1.00 87.89 301 VAL B O 1
ATOM 4281 N N . GLY B 1 311 ? 68.895 43.980 80.534 1.00 106.40 304 GLY B N 1
ATOM 4282 C CA . GLY B 1 311 ? 68.875 42.793 81.386 1.00 106.63 304 GLY B CA 1
ATOM 4283 C C . GLY B 1 311 ? 70.278 42.367 81.776 1.00 101.53 304 GLY B C 1
ATOM 4284 O O . GLY B 1 311 ? 70.677 41.221 81.551 1.00 101.69 304 GLY B O 1
ATOM 4285 N N . VAL B 1 312 ? 71.014 43.302 82.373 1.00 94.84 305 VAL B N 1
ATOM 4286 C CA . VAL B 1 312 ? 72.442 43.134 82.656 1.00 88.59 305 VAL B CA 1
ATOM 4287 C C . VAL B 1 312 ? 72.684 42.250 83.875 1.00 85.42 305 VAL B C 1
ATOM 4288 O O . VAL B 1 312 ? 71.853 42.186 84.784 1.00 89.58 305 VAL B O 1
ATOM 4292 N N . THR B 1 313 ? 73.832 41.578 83.885 1.00 77.94 306 THR B N 1
ATOM 4293 C CA . THR B 1 313 ? 74.298 40.849 85.062 1.00 75.61 306 THR B CA 1
ATOM 4294 C C . THR B 1 313 ? 74.775 41.821 86.147 1.00 71.83 306 THR B C 1
ATOM 4295 O O . THR B 1 313 ? 75.909 42.311 86.103 1.00 67.60 306 THR B O 1
ATOM 4299 N N . VAL B 1 314 ? 73.899 42.099 87.111 1.00 69.81 307 VAL B N 1
ATOM 4300 C CA . VAL B 1 314 ? 74.218 42.988 88.231 1.00 68.26 307 VAL B CA 1
ATOM 4301 C C . VAL B 1 314 ? 74.804 42.196 89.401 1.00 68.41 307 VAL B C 1
ATOM 4302 O O . VAL B 1 314 ? 74.234 41.193 89.824 1.00 71.32 307 VAL B O 1
ATOM 4306 N N . LEU B 1 315 ? 75.945 42.652 89.910 1.00 68.82 308 LEU B N 1
ATOM 4307 C CA . LEU B 1 315 ? 76.602 42.017 91.054 1.00 72.14 308 LEU B CA 1
ATOM 4308 C C . LEU B 1 315 ? 76.524 42.883 92.305 1.00 73.11 308 LEU B C 1
ATOM 4309 O O . LEU B 1 315 ? 76.278 44.090 92.232 1.00 70.28 308 LEU B O 1
ATOM 4314 N N . SER B 1 316 ? 76.754 42.246 93.449 1.00 75.80 309 SER B N 1
ATOM 4315 C CA . SER B 1 316 ? 76.613 42.888 94.755 1.00 74.74 309 SER B CA 1
ATOM 4316 C C . SER B 1 316 ? 77.910 43.543 95.219 1.00 70.72 309 SER B C 1
ATOM 4317 O O . SER B 1 316 ? 77.898 44.692 95.664 1.00 68.25 309 SER B O 1
ATOM 4320 N N . THR B 1 317 ? 79.020 42.810 95.114 1.00 68.67 310 THR B N 1
ATOM 4321 C CA . THR B 1 317 ? 80.330 43.295 95.573 1.00 66.98 310 THR B CA 1
ATOM 4322 C C . THR B 1 317 ? 81.394 43.301 94.467 1.00 65.28 310 THR B C 1
ATOM 4323 O O . THR B 1 317 ? 81.173 42.788 93.371 1.00 65.44 310 THR B O 1
ATOM 4327 N N . VAL B 1 318 ? 82.545 43.896 94.778 1.00 63.54 311 VAL B N 1
ATOM 4328 C CA . VAL B 1 318 ? 83.706 43.888 93.884 1.00 63.75 311 VAL B CA 1
ATOM 4329 C C . VAL B 1 318 ? 84.396 42.517 93.907 1.00 63.68 311 VAL B C 1
ATOM 4330 O O . VAL B 1 318 ? 84.932 42.066 92.892 1.00 59.90 311 VAL B O 1
ATOM 4334 N N . GLU B 1 319 ? 84.374 41.860 95.065 1.00 65.97 312 GLU B N 1
ATOM 4335 C CA . GLU B 1 319 ? 84.859 40.480 95.193 1.00 70.11 312 GLU B CA 1
ATOM 4336 C C . GLU B 1 319 ? 84.129 39.547 94.224 1.00 70.61 312 GLU B C 1
ATOM 4337 O O . GLU B 1 319 ? 84.749 38.678 93.605 1.00 73.28 312 GLU B O 1
ATOM 4343 N N . ASP B 1 320 ? 82.816 39.735 94.097 1.00 68.83 313 ASP B N 1
ATOM 4344 C CA . ASP B 1 320 ? 82.004 38.963 93.155 1.00 70.73 313 ASP B CA 1
ATOM 4345 C C . ASP B 1 320 ? 82.444 39.207 91.713 1.00 67.58 313 ASP B C 1
ATOM 4346 O O . ASP B 1 320 ? 82.568 38.265 90.931 1.00 69.00 313 ASP B O 1
ATOM 4351 N N . LEU B 1 321 ? 82.672 40.473 91.373 1.00 64.99 314 LEU B N 1
ATOM 4352 C CA . LEU B 1 321 ? 83.131 40.860 90.033 1.00 62.85 314 LEU B CA 1
ATOM 4353 C C . LEU B 1 321 ? 84.443 40.163 89.682 1.00 61.35 314 LEU B C 1
ATOM 4354 O O . LEU B 1 321 ? 84.562 39.541 88.626 1.00 60.67 314 LEU B O 1
ATOM 4359 N N . VAL B 1 322 ? 85.414 40.264 90.586 1.00 60.98 315 VAL B N 1
ATOM 4360 C CA . VAL B 1 322 ? 86.756 39.711 90.374 1.00 62.27 315 VAL B CA 1
ATOM 4361 C C . VAL B 1 322 ? 86.735 38.201 90.136 1.00 62.84 315 VAL B C 1
ATOM 4362 O O . VAL B 1 322 ? 87.463 37.697 89.284 1.00 60.53 315 VAL B O 1
ATOM 4366 N N . VAL B 1 323 ? 85.891 37.487 90.874 1.00 67.92 316 VAL B N 1
ATOM 4367 C CA . VAL B 1 323 ? 85.744 36.040 90.683 1.00 69.31 316 VAL B CA 1
ATOM 4368 C C . VAL B 1 323 ? 85.148 35.733 89.307 1.00 69.08 316 VAL B C 1
ATOM 4369 O O . VAL B 1 323 ? 85.613 34.831 88.612 1.00 68.13 316 VAL B O 1
ATOM 4373 N N . LYS B 1 324 ? 84.126 36.492 88.918 1.00 69.10 317 LYS B N 1
ATOM 4374 C CA . LYS B 1 324 ? 83.461 36.297 87.627 1.00 70.69 317 LYS B CA 1
ATOM 4375 C C . LYS B 1 324 ? 84.372 36.637 86.447 1.00 70.14 317 LYS B C 1
ATOM 4376 O O . LYS B 1 324 ? 84.402 35.910 85.454 1.00 72.62 317 LYS B O 1
ATOM 4382 N N . LEU B 1 325 ? 85.114 37.736 86.563 1.00 66.46 318 LEU B N 1
ATOM 4383 C CA . LEU B 1 325 ? 86.096 38.117 85.542 1.00 65.14 318 LEU B CA 1
ATOM 4384 C C . LEU B 1 325 ? 87.204 37.071 85.434 1.00 66.82 318 LEU B C 1
ATOM 4385 O O . LEU B 1 325 ? 87.720 36.814 84.343 1.00 70.70 318 LEU B O 1
ATOM 4390 N N . GLU B 1 326 ? 87.570 36.488 86.573 1.00 70.09 319 GLU B N 1
ATOM 4391 C CA . GLU B 1 326 ? 88.459 35.326 86.608 1.00 73.25 319 GLU B CA 1
ATOM 4392 C C . GLU B 1 326 ? 87.755 34.126 85.979 1.00 77.06 319 GLU B C 1
ATOM 4393 O O . GLU B 1 326 ? 88.394 33.251 85.398 1.00 81.44 319 GLU B O 1
ATOM 4399 N N . HIS C 1 5 ? 79.696 84.228 102.675 1.00 50.25 -2 HIS C N 1
ATOM 4400 C CA . HIS C 1 5 ? 79.985 84.938 103.958 1.00 46.73 -2 HIS C CA 1
ATOM 4401 C C . HIS C 1 5 ? 78.962 84.530 105.016 1.00 43.58 -2 HIS C C 1
ATOM 4402 O O . HIS C 1 5 ? 77.959 85.216 105.234 1.00 46.94 -2 HIS C O 1
ATOM 4409 N N . HIS C 1 6 ? 79.222 83.405 105.669 1.00 33.70 -1 HIS C N 1
ATOM 4410 C CA . HIS C 1 6 ? 78.280 82.860 106.632 1.00 33.61 -1 HIS C CA 1
ATOM 4411 C C . HIS C 1 6 ? 78.343 83.609 107.947 1.00 28.52 -1 HIS C C 1
ATOM 4412 O O . HIS C 1 6 ? 79.425 83.870 108.484 1.00 28.52 -1 HIS C O 1
ATOM 4419 N N . HIS C 1 7 ? 77.168 83.955 108.454 1.00 24.76 0 HIS C N 1
ATOM 4420 C CA . HIS C 1 7 ? 77.025 84.457 109.807 1.00 22.90 0 HIS C CA 1
ATOM 4421 C C . HIS C 1 7 ? 77.364 83.353 110.817 1.00 27.45 0 HIS C C 1
ATOM 4422 O O . HIS C 1 7 ? 76.824 82.247 110.751 1.00 25.71 0 HIS C O 1
ATOM 4429 N N . MET C 1 8 ? 78.246 83.687 111.754 1.00 29.13 1 MET C N 1
ATOM 4430 C CA . MET C 1 8 ? 78.635 82.805 112.840 1.00 32.68 1 MET C CA 1
ATOM 4431 C C . MET C 1 8 ? 78.461 83.560 114.150 1.00 28.47 1 MET C C 1
ATOM 4432 O O . MET C 1 8 ? 78.762 84.752 114.218 1.00 27.78 1 MET C O 1
ATOM 4437 N N . ILE C 1 9 ? 77.977 82.858 115.175 1.00 23.12 2 ILE C N 1
ATOM 4438 C CA . ILE C 1 9 ? 77.955 83.366 116.545 1.00 21.30 2 ILE C CA 1
ATOM 4439 C C . ILE C 1 9 ? 78.887 82.507 117.401 1.00 25.09 2 ILE C C 1
ATOM 4440 O O . ILE C 1 9 ? 78.736 81.285 117.460 1.00 24.02 2 ILE C O 1
ATOM 4445 N N . SER C 1 10 ? 79.864 83.144 118.041 1.00 22.48 3 SER C N 1
ATOM 4446 C CA . SER C 1 10 ? 80.843 82.436 118.869 1.00 23.58 3 SER C CA 1
ATOM 4447 C C . SER C 1 10 ? 80.975 83.119 120.217 1.00 25.80 3 SER C C 1
ATOM 4448 O O . SER C 1 10 ? 80.613 84.279 120.367 1.00 26.00 3 SER C O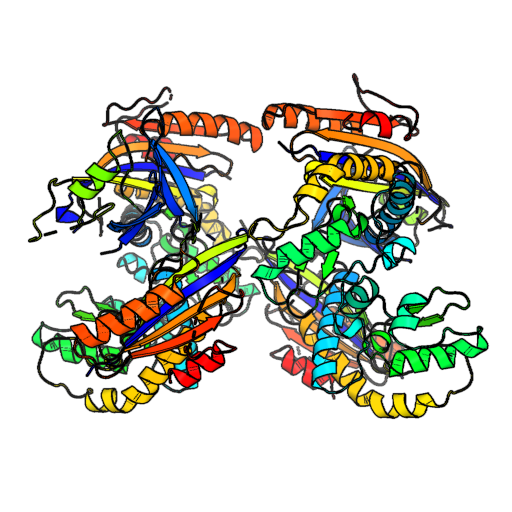 1
ATOM 4451 N N . GLY C 1 11 ? 81.502 82.395 121.203 1.00 23.56 4 GLY C N 1
ATOM 4452 C CA . GLY C 1 11 ? 81.586 82.927 122.546 1.00 26.69 4 GLY C CA 1
ATOM 4453 C C . GLY C 1 11 ? 82.543 82.196 123.470 1.00 25.76 4 GLY C C 1
ATOM 4454 O O . GLY C 1 11 ? 82.842 81.021 123.274 1.00 26.99 4 GLY C O 1
ATOM 4455 N N . SER C 1 12 ? 83.048 82.930 124.456 1.00 25.41 5 SER C N 1
ATOM 4456 C CA . SER C 1 12 ? 83.777 82.351 125.595 1.00 26.17 5 SER C CA 1
ATOM 4457 C C . SER C 1 12 ? 83.154 82.927 126.844 1.00 26.15 5 SER C C 1
ATOM 4458 O O . SER C 1 12 ? 82.897 84.129 126.916 1.00 30.50 5 SER C O 1
ATOM 4461 N N . VAL C 1 13 ? 82.890 82.053 127.808 1.00 27.61 6 VAL C N 1
ATOM 4462 C CA . VAL C 1 13 ? 82.102 82.382 128.986 1.00 26.79 6 VAL C CA 1
ATOM 4463 C C . VAL C 1 13 ? 82.816 81.887 130.240 1.00 29.05 6 VAL C C 1
ATOM 4464 O O . VAL C 1 13 ? 83.456 80.831 130.219 1.00 31.35 6 VAL C O 1
ATOM 4468 N N . ARG C 1 14 ? 82.693 82.660 131.317 1.00 32.21 7 ARG C N 1
ATOM 4469 C CA . ARG C 1 14 ? 83.175 82.275 132.635 1.00 33.05 7 ARG C CA 1
ATOM 4470 C C . ARG C 1 14 ? 82.006 82.093 133.586 1.00 32.03 7 ARG C C 1
ATOM 4471 O O . ARG C 1 14 ? 81.166 82.985 133.717 1.00 34.21 7 ARG C O 1
ATOM 4479 N N . PHE C 1 15 ? 81.973 80.942 134.250 1.00 33.37 8 PHE C N 1
ATOM 4480 C CA . PHE C 1 15 ? 80.969 80.629 135.258 1.00 35.19 8 PHE C CA 1
ATOM 4481 C C . PHE C 1 15 ? 81.631 80.318 136.592 1.00 37.39 8 PHE C C 1
ATOM 4482 O O . PHE C 1 15 ? 82.660 79.640 136.634 1.00 39.05 8 PHE C O 1
ATOM 4490 N N . LEU C 1 16 ? 81.021 80.801 137.672 1.00 39.52 9 LEU C N 1
ATOM 4491 C CA . LEU C 1 16 ? 81.363 80.366 139.019 1.00 44.13 9 LEU C CA 1
ATOM 4492 C C . LEU C 1 16 ? 80.522 79.124 139.297 1.00 44.73 9 LEU C C 1
ATOM 4493 O O . LEU C 1 16 ? 79.298 79.204 139.379 1.00 46.17 9 LEU C O 1
ATOM 4498 N N . VAL C 1 17 ? 81.186 77.982 139.433 1.00 42.53 10 VAL C N 1
ATOM 4499 C CA . VAL C 1 17 ? 80.506 76.697 139.582 1.00 43.41 10 VAL C CA 1
ATOM 4500 C C . VAL C 1 17 ? 80.570 76.202 141.025 1.00 48.54 10 VAL C C 1
ATOM 4501 O O . VAL C 1 17 ? 81.622 76.236 141.663 1.00 48.09 10 VAL C O 1
ATOM 4505 N N . ASN C 1 18 ? 79.427 75.746 141.524 1.00 52.16 11 ASN C N 1
ATOM 4506 C CA . ASN C 1 18 ? 79.338 75.130 142.842 1.00 56.87 11 ASN C CA 1
ATOM 4507 C C . ASN C 1 18 ? 79.982 73.739 142.802 1.00 54.11 11 ASN C C 1
ATOM 4508 O O . ASN C 1 18 ? 79.470 72.835 142.146 1.00 53.95 11 ASN C O 1
ATOM 4513 N N . LEU C 1 19 ? 81.116 73.595 143.489 1.00 57.49 12 LEU C N 1
ATOM 4514 C CA . LEU C 1 19 ? 81.877 72.337 143.508 1.00 58.20 12 LEU C CA 1
ATOM 4515 C C . LEU C 1 19 ? 81.097 71.190 144.153 1.00 63.33 12 LEU C C 1
ATOM 4516 O O . LEU C 1 19 ? 81.244 70.034 143.757 1.00 63.12 12 LEU C O 1
ATOM 4521 N N . GLU C 1 20 ? 80.280 71.521 145.150 1.00 67.29 13 GLU C N 1
ATOM 4522 C CA . GLU C 1 20 ? 79.415 70.544 145.818 1.00 71.79 13 GLU C CA 1
ATOM 4523 C C . GLU C 1 20 ? 78.399 69.998 144.813 1.00 71.13 13 GLU C C 1
ATOM 4524 O O . GLU C 1 20 ? 78.111 68.803 144.791 1.00 70.22 13 GLU C O 1
ATOM 4530 N N . SER C 1 21 ? 77.867 70.898 143.989 1.00 71.42 14 SER C N 1
ATOM 4531 C CA . SER C 1 21 ? 76.928 70.552 142.915 1.00 71.19 14 SER C CA 1
ATOM 4532 C C . SER C 1 21 ? 77.635 69.776 141.804 1.00 70.90 14 SER C C 1
ATOM 4533 O O . SER C 1 21 ? 77.065 68.860 141.217 1.00 71.11 14 SER C O 1
ATOM 4536 N N . LEU C 1 22 ? 78.879 70.159 141.522 1.00 74.49 15 LEU C N 1
ATOM 4537 C CA . LEU C 1 22 ? 79.709 69.479 140.526 1.00 73.32 15 LEU C CA 1
ATOM 4538 C C . LEU C 1 22 ? 80.039 68.059 140.979 1.00 75.89 15 LEU C C 1
ATOM 4539 O O . LEU C 1 22 ? 79.770 67.096 140.263 1.00 77.53 15 LEU C O 1
ATOM 4544 N N . LYS C 1 33 ? 77.145 63.420 134.949 1.00 79.29 26 LYS C N 1
ATOM 4545 C CA . LYS C 1 33 ? 78.143 62.443 135.383 1.00 81.58 26 LYS C CA 1
ATOM 4546 C C . LYS C 1 33 ? 79.484 63.099 135.717 1.00 77.15 26 LYS C C 1
ATOM 4547 O O . LYS C 1 33 ? 79.733 64.248 135.348 1.00 77.97 26 LYS C O 1
ATOM 4553 N N . HIS C 1 34 ? 80.340 62.349 136.408 1.00 74.47 27 HIS C N 1
ATOM 4554 C CA . HIS C 1 34 ? 81.564 62.893 137.016 1.00 70.57 27 HIS C CA 1
ATOM 4555 C C . HIS C 1 34 ? 82.838 62.577 136.218 1.00 62.48 27 HIS C C 1
ATOM 4556 O O . HIS C 1 34 ? 83.502 61.560 136.435 1.00 67.25 27 HIS C O 1
ATOM 4563 N N . ARG C 1 35 ? 83.170 63.482 135.305 1.00 50.30 28 ARG C N 1
ATOM 4564 C CA . ARG C 1 35 ? 84.312 63.336 134.409 1.00 45.27 28 ARG C CA 1
ATOM 4565 C C . ARG C 1 35 ? 85.505 64.154 134.878 1.00 39.83 28 ARG C C 1
ATOM 4566 O O . ARG C 1 35 ? 85.343 65.170 135.546 1.00 36.04 28 ARG C O 1
ATOM 4574 N N . THR C 1 36 ? 86.703 63.707 134.516 1.00 31.81 29 THR C N 1
ATOM 4575 C CA . THR C 1 36 ? 87.915 64.477 134.776 1.00 35.04 29 THR C CA 1
ATOM 4576 C C . THR C 1 36 ? 88.747 64.573 133.508 1.00 36.61 29 THR C C 1
ATOM 4577 O O . THR C 1 36 ? 88.589 63.770 132.585 1.00 37.35 29 THR C O 1
ATOM 4581 N N . ALA C 1 37 ? 89.628 65.564 133.465 1.00 31.62 30 ALA C N 1
ATOM 4582 C CA . ALA C 1 37 ? 90.514 65.747 132.322 1.00 32.60 30 ALA C CA 1
ATOM 4583 C C . ALA C 1 37 ? 91.847 66.320 132.766 1.00 31.14 30 ALA C C 1
ATOM 4584 O O . ALA C 1 37 ? 91.930 66.985 133.807 1.00 30.62 30 ALA C O 1
ATOM 4586 N N . PRO C 1 38 ? 92.899 66.063 131.977 1.00 31.21 31 PRO C N 1
ATOM 4587 C CA . PRO C 1 38 ? 94.231 66.460 132.384 1.00 31.98 31 PRO C CA 1
ATOM 4588 C C . PRO C 1 38 ? 94.514 67.956 132.222 1.00 35.76 31 PRO C C 1
ATOM 4589 O O . PRO C 1 38 ? 94.035 68.606 131.287 1.00 32.49 31 PRO C O 1
ATOM 4593 N N . VAL C 1 39 ? 95.269 68.475 133.179 1.00 32.82 32 VAL C N 1
ATOM 4594 C CA . VAL C 1 39 ? 95.880 69.791 133.112 1.00 33.23 32 VAL C CA 1
ATOM 4595 C C . VAL C 1 39 ? 97.369 69.543 133.282 1.00 33.84 32 VAL C C 1
ATOM 4596 O O . VAL C 1 39 ? 97.762 68.698 134.080 1.00 34.85 32 VAL C O 1
ATOM 4600 N N . VAL C 1 40 ? 98.188 70.264 132.521 1.00 33.68 33 VAL C N 1
ATOM 4601 C CA . VAL C 1 40 ? 99.638 70.066 132.524 1.00 33.34 33 VAL C CA 1
ATOM 4602 C C . VAL C 1 40 ? 100.311 71.314 133.089 1.00 36.48 33 VAL C C 1
ATOM 4603 O O . VAL C 1 40 ? 100.057 72.417 132.618 1.00 34.16 33 VAL C O 1
ATOM 4607 N N . LEU C 1 41 ? 101.143 71.132 134.109 1.00 36.48 34 LEU C N 1
ATOM 4608 C CA . LEU C 1 41 ? 101.887 72.231 134.712 1.00 36.68 34 LEU C CA 1
ATOM 4609 C C . LEU C 1 41 ? 103.366 72.062 134.404 1.00 38.77 34 LEU C C 1
ATOM 4610 O O . LEU C 1 41 ? 103.964 71.045 134.753 1.00 44.10 34 LEU C O 1
ATOM 4615 N N . LYS C 1 42 ? 103.955 73.058 133.748 1.00 39.68 35 LYS C N 1
ATOM 4616 C CA . LYS C 1 42 ? 105.398 73.065 133.525 1.00 42.99 35 LYS C CA 1
ATOM 4617 C C . LYS C 1 42 ? 106.101 73.589 134.776 1.00 44.47 35 LYS C C 1
ATOM 4618 O O . LYS C 1 42 ? 105.812 74.690 135.243 1.00 46.88 35 LYS C O 1
ATOM 4624 N N . THR C 1 43 ? 107.013 72.784 135.310 1.00 44.61 36 THR C N 1
ATOM 4625 C CA . THR C 1 43 ? 107.840 73.160 136.455 1.00 47.14 36 THR C CA 1
ATOM 4626 C C . THR C 1 43 ? 109.278 73.399 135.990 1.00 53.22 36 THR C C 1
ATOM 4627 O O . THR C 1 43 ? 109.588 73.258 134.804 1.00 51.79 36 THR C O 1
ATOM 4631 N N . SER C 1 44 ? 110.152 73.753 136.932 1.00 59.61 37 SER C N 1
ATOM 4632 C CA . SER C 1 44 ? 111.588 73.876 136.660 1.00 62.32 37 SER C CA 1
ATOM 4633 C C . SER C 1 44 ? 112.237 72.517 136.378 1.00 66.46 37 SER C C 1
ATOM 4634 O O . SER C 1 44 ? 113.223 72.433 135.645 1.00 73.52 37 SER C O 1
ATOM 4637 N N . THR C 1 45 ? 111.677 71.466 136.971 1.00 64.45 38 THR C N 1
ATOM 4638 C CA . THR C 1 45 ? 112.192 70.100 136.819 1.00 65.57 38 THR C CA 1
ATOM 4639 C C . THR C 1 45 ? 111.555 69.352 135.639 1.00 65.52 38 THR C C 1
ATOM 4640 O O . THR C 1 45 ? 112.110 68.358 135.163 1.00 65.35 38 THR C O 1
ATOM 4644 N N . GLY C 1 46 ? 110.399 69.826 135.176 1.00 60.43 39 GLY C N 1
ATOM 4645 C CA . GLY C 1 46 ? 109.698 69.198 134.054 1.00 59.12 39 GLY C CA 1
ATOM 4646 C C . GLY C 1 46 ? 108.217 69.531 134.026 1.00 56.29 39 GLY C C 1
ATOM 4647 O O . GLY C 1 46 ? 107.809 70.626 134.412 1.00 55.03 39 GLY C O 1
ATOM 4648 N N . TYR C 1 47 ? 107.413 68.584 133.552 1.00 55.30 40 TYR C N 1
ATOM 4649 C CA . TYR C 1 47 ? 105.958 68.743 133.503 1.00 51.72 40 TYR C CA 1
ATOM 4650 C C . TYR C 1 47 ? 105.262 67.825 134.505 1.00 51.46 40 TYR C C 1
ATOM 4651 O O . TYR C 1 47 ? 105.713 66.708 134.749 1.00 53.79 40 TYR C O 1
ATOM 4660 N N . LEU C 1 48 ? 104.168 68.311 135.087 1.00 43.84 41 LEU C N 1
ATOM 4661 C CA . LEU C 1 48 ? 103.323 67.502 135.957 1.00 42.57 41 LEU C CA 1
ATOM 4662 C C . LEU C 1 48 ? 101.926 67.456 135.364 1.00 40.25 41 LEU C C 1
ATOM 4663 O O . LEU C 1 48 ? 101.396 68.490 134.960 1.00 39.20 41 LEU C O 1
ATOM 4668 N N . VAL C 1 49 ? 101.344 66.262 135.300 1.00 39.66 42 VAL C N 1
ATOM 4669 C CA . VAL C 1 49 ? 99.983 66.086 134.784 1.00 43.06 42 VAL C CA 1
ATOM 4670 C C . VAL C 1 49 ? 99.046 65.704 135.916 1.00 40.87 42 VAL C C 1
ATOM 4671 O O . VAL C 1 49 ? 99.283 64.723 136.614 1.00 39.11 42 VAL C O 1
ATOM 4675 N N . ARG C 1 50 ? 97.986 66.484 136.100 1.00 34.99 43 ARG C N 1
ATOM 4676 C CA . ARG C 1 50 ? 96.962 66.161 137.089 1.00 31.14 43 ARG C CA 1
ATOM 4677 C C . ARG C 1 50 ? 95.587 66.266 136.454 1.00 34.76 43 ARG C C 1
ATOM 4678 O O . ARG C 1 50 ? 95.368 67.077 135.557 1.00 34.65 43 ARG C O 1
ATOM 4686 N N . TYR C 1 51 ? 94.672 65.417 136.910 1.00 37.25 44 TYR C N 1
ATOM 4687 C CA . TYR C 1 51 ? 93.305 65.417 136.416 1.00 37.13 44 TYR C CA 1
ATOM 4688 C C . TYR C 1 51 ? 92.403 66.231 137.343 1.00 36.53 44 TYR C C 1
ATOM 4689 O O . TYR C 1 51 ? 92.523 66.164 138.572 1.00 34.58 44 TYR C O 1
ATOM 4698 N N . VAL C 1 52 ? 91.507 67.003 136.740 1.00 34.59 45 VAL C N 1
ATOM 4699 C CA . VAL C 1 52 ? 90.589 67.870 137.470 1.00 31.06 45 VAL C CA 1
ATOM 4700 C C . VAL C 1 52 ? 89.178 67.656 136.938 1.00 33.25 45 VAL C C 1
ATOM 4701 O O . VAL C 1 52 ? 89.015 67.271 135.780 1.00 30.49 45 VAL C O 1
ATOM 4705 N N . PRO C 1 53 ? 88.156 67.903 137.774 1.00 31.38 46 PRO C N 1
ATOM 4706 C CA . PRO C 1 53 ? 86.780 67.716 137.334 1.00 36.14 46 PRO C CA 1
ATOM 4707 C C . PRO C 1 53 ? 86.373 68.678 136.216 1.00 33.12 46 PRO C C 1
ATOM 4708 O O . PRO C 1 53 ? 86.692 69.870 136.278 1.00 31.37 46 PRO C O 1
ATOM 4712 N N . VAL C 1 54 ? 85.679 68.146 135.209 1.00 32.21 47 VAL C N 1
ATOM 4713 C CA . VAL C 1 54 ? 85.182 68.935 134.081 1.00 29.28 47 VAL C CA 1
ATOM 4714 C C . VAL C 1 54 ? 83.726 68.580 133.786 1.00 32.38 47 VAL C C 1
ATOM 4715 O O . VAL C 1 54 ? 83.220 67.554 134.234 1.00 31.14 47 VAL C O 1
ATOM 4719 N N . ILE C 1 55 ? 83.059 69.451 133.039 1.00 31.46 48 ILE C N 1
ATOM 4720 C CA . ILE C 1 55 ? 81.721 69.174 132.508 1.00 35.79 48 ILE C CA 1
ATOM 4721 C C . ILE C 1 55 ? 81.863 69.009 131.004 1.00 35.16 48 ILE C C 1
ATOM 4722 O O . ILE C 1 55 ? 82.386 69.886 130.324 1.00 35.95 48 ILE C O 1
ATOM 4727 N N . SER C 1 56 ? 81.406 67.878 130.480 1.00 37.27 49 SER C N 1
ATOM 4728 C CA . SER C 1 56 ? 81.591 67.587 129.065 1.00 31.66 49 SER C CA 1
ATOM 4729 C C . SER C 1 56 ? 80.725 68.478 128.174 1.00 30.89 49 SER C C 1
ATOM 4730 O O . SER C 1 56 ? 79.662 68.948 128.585 1.00 31.42 49 SER C O 1
ATOM 4733 N N . GLY C 1 57 ? 81.208 68.699 126.957 1.00 29.89 50 GLY C N 1
ATOM 4734 C CA . GLY C 1 57 ? 80.451 69.365 125.908 1.00 34.66 50 GLY C CA 1
ATOM 4735 C C . GLY C 1 57 ? 79.147 68.655 125.589 1.00 34.68 50 GLY C C 1
ATOM 4736 O O . GLY C 1 57 ? 78.180 69.292 125.186 1.00 30.92 50 GLY C O 1
ATOM 4737 N N . GLU C 1 58 ? 79.131 67.337 125.778 1.00 33.70 51 GLU C N 1
ATOM 4738 C CA . GLU C 1 58 ? 77.923 66.522 125.624 1.00 34.84 51 GLU C CA 1
ATOM 4739 C C . GLU C 1 58 ? 76.848 66.907 126.629 1.00 31.30 51 GLU C C 1
ATOM 4740 O O . GLU C 1 58 ? 75.672 66.971 126.284 1.00 31.37 51 GLU C O 1
ATOM 4746 N N . ALA C 1 59 ? 77.258 67.162 127.870 1.00 29.97 52 ALA C N 1
ATOM 4747 C CA . ALA C 1 59 ? 76.344 67.631 128.917 1.00 30.39 52 ALA C CA 1
ATOM 4748 C C . ALA C 1 59 ? 75.777 69.014 128.572 1.00 29.62 52 ALA C C 1
ATOM 4749 O O . ALA C 1 59 ? 74.574 69.241 128.659 1.00 30.94 52 ALA C O 1
ATOM 4751 N N . LEU C 1 60 ? 76.656 69.924 128.167 1.00 29.95 53 LEU C N 1
ATOM 4752 C CA . LEU C 1 60 ? 76.247 71.247 127.704 1.00 24.44 53 LEU C CA 1
ATOM 4753 C C . LEU C 1 60 ? 75.291 71.132 126.520 1.00 27.08 53 LEU C C 1
ATOM 4754 O O . LEU C 1 60 ? 74.293 71.847 126.451 1.00 29.77 53 LEU C O 1
ATOM 4759 N N . ALA C 1 61 ? 75.614 70.239 125.587 1.00 25.90 54 ALA C N 1
ATOM 4760 C CA . ALA C 1 61 ? 74.774 70.006 124.411 1.00 28.80 54 ALA C CA 1
ATOM 4761 C C . ALA C 1 61 ? 73.387 69.497 124.801 1.00 28.63 54 ALA C C 1
ATOM 4762 O O . ALA C 1 61 ? 72.388 69.870 124.182 1.00 27.81 54 ALA C O 1
ATOM 4764 N N . HIS C 1 62 ? 73.316 68.642 125.818 1.00 29.59 55 HIS C N 1
ATOM 4765 C CA A HIS C 1 62 ? 72.023 68.146 126.307 0.50 27.44 55 HIS C CA 1
ATOM 4766 C CA B HIS C 1 62 ? 72.024 68.156 126.281 0.50 28.14 55 HIS C CA 1
ATOM 4767 C C . HIS C 1 62 ? 71.164 69.291 126.826 1.00 31.22 55 HIS C C 1
ATOM 4768 O O . HIS C 1 62 ? 69.971 69.373 126.512 1.00 27.42 55 HIS C O 1
ATOM 4781 N N . ALA C 1 63 ? 71.772 70.170 127.621 1.00 29.74 56 ALA C N 1
ATOM 4782 C CA . ALA C 1 63 ? 71.070 71.344 128.154 1.00 30.42 56 ALA C CA 1
ATOM 4783 C C . ALA C 1 63 ? 70.582 72.253 127.025 1.00 28.40 56 ALA C C 1
ATOM 4784 O O . ALA C 1 63 ? 69.438 72.698 127.029 1.00 25.87 56 ALA C O 1
ATOM 4786 N N . TYR C 1 64 ? 71.459 72.522 126.062 1.00 27.18 57 TYR C N 1
ATOM 4787 C CA . TYR C 1 64 ? 71.126 73.382 124.928 1.00 26.17 57 TYR C CA 1
ATOM 4788 C C . TYR C 1 64 ? 69.947 72.785 124.138 1.00 24.06 57 TYR C C 1
ATOM 4789 O O . TYR C 1 64 ? 68.970 73.475 123.831 1.00 26.16 57 TYR C O 1
ATOM 4798 N N . GLN C 1 65 ? 70.052 71.501 123.812 1.00 22.49 58 GLN C N 1
ATOM 4799 C CA . GLN C 1 65 ? 69.047 70.827 122.986 1.00 25.04 58 GLN C CA 1
ATOM 4800 C C . GLN C 1 65 ? 67.688 70.747 123.701 1.00 26.10 58 GLN C C 1
ATOM 4801 O O . GLN C 1 65 ? 66.641 70.888 123.070 1.00 25.51 58 GLN C O 1
ATOM 4807 N N . ALA C 1 66 ? 67.719 70.553 125.017 1.00 26.83 59 ALA C N 1
ATOM 4808 C CA . ALA C 1 66 ? 66.500 70.538 125.836 1.00 25.43 59 ALA C CA 1
ATOM 4809 C C . ALA C 1 66 ? 65.799 71.888 125.796 1.00 25.00 59 ALA C C 1
ATOM 4810 O O . ALA C 1 66 ? 64.574 71.965 125.687 1.00 25.73 59 ALA C O 1
ATOM 4812 N N . SER C 1 67 ? 66.584 72.956 125.900 1.00 28.20 60 SER C N 1
ATOM 4813 C CA . SER C 1 67 ? 66.054 74.307 125.774 1.00 32.75 60 SER C CA 1
ATOM 4814 C C . SER C 1 67 ? 65.468 74.539 124.378 1.00 27.04 60 SER C C 1
ATOM 4815 O O . SER C 1 67 ? 64.397 75.124 124.251 1.00 25.66 60 SER C O 1
ATOM 4818 N N . LEU C 1 68 ? 66.166 74.070 123.338 1.00 25.24 61 LEU C N 1
ATOM 4819 C CA . LEU C 1 68 ? 65.681 74.191 121.954 1.00 25.96 61 LEU C CA 1
ATOM 4820 C C . LEU C 1 68 ? 64.371 73.433 121.723 1.00 22.79 61 LEU C C 1
ATOM 4821 O O . LEU C 1 68 ? 63.495 73.903 120.993 1.00 24.92 61 LEU C O 1
ATOM 4826 N N . VAL C 1 69 ? 64.242 72.263 122.339 1.00 24.75 62 VAL C N 1
ATOM 4827 C CA . VAL C 1 69 ? 62.978 71.517 122.318 1.00 24.66 62 VAL C CA 1
ATOM 4828 C C . VAL C 1 69 ? 61.812 72.372 122.807 1.00 25.92 62 VAL C C 1
ATOM 4829 O O . VAL C 1 69 ? 60.771 72.456 122.148 1.00 24.75 62 VAL C O 1
ATOM 4833 N N . ASP C 1 70 ? 61.997 73.015 123.952 1.00 27.41 63 ASP C N 1
ATOM 4834 C CA . ASP C 1 70 ? 60.933 73.826 124.558 1.00 27.78 63 ASP C CA 1
ATOM 4835 C C . ASP C 1 70 ? 60.586 75.034 123.684 1.00 26.37 63 ASP C C 1
ATOM 4836 O O . ASP C 1 70 ? 59.414 75.361 123.491 1.00 28.43 63 ASP C O 1
ATOM 4841 N N . ILE C 1 71 ? 61.616 75.684 123.145 1.00 28.21 64 ILE C N 1
ATOM 4842 C CA . ILE C 1 71 ? 61.451 76.839 122.263 1.00 27.32 64 ILE C CA 1
ATOM 4843 C C . ILE C 1 71 ? 60.753 76.440 120.962 1.00 28.57 64 ILE C C 1
ATOM 4844 O O . ILE C 1 71 ? 59.779 77.079 120.543 1.00 26.98 64 ILE C O 1
ATOM 4849 N N . ALA C 1 72 ? 61.242 75.369 120.341 1.00 27.11 65 ALA C N 1
ATOM 4850 C CA . ALA C 1 72 ? 60.668 74.836 119.100 1.00 29.66 65 ALA C CA 1
ATOM 4851 C C . ALA C 1 72 ? 59.175 74.514 119.237 1.00 32.26 65 ALA C C 1
ATOM 4852 O O . ALA C 1 72 ? 58.368 74.912 118.394 1.00 34.98 65 ALA C O 1
ATOM 4854 N N . LYS C 1 73 ? 58.825 73.779 120.291 1.00 32.11 66 LYS C N 1
ATOM 4855 C CA . LYS C 1 73 ? 57.438 73.382 120.552 1.00 35.29 66 LYS C CA 1
ATOM 4856 C C . LYS C 1 73 ? 56.539 74.607 120.713 1.00 41.28 66 LYS C C 1
ATOM 4857 O O . LYS C 1 73 ? 55.413 74.636 120.207 1.00 38.99 66 LYS C O 1
ATOM 4863 N N . LYS C 1 74 ? 57.045 75.614 121.418 1.00 35.42 67 LYS C N 1
ATOM 4864 C CA . LYS C 1 74 ? 56.306 76.857 121.627 1.00 38.94 67 LYS C CA 1
ATOM 4865 C C . LYS C 1 74 ? 56.119 77.619 120.311 1.00 38.25 67 LYS C C 1
ATOM 4866 O O . LYS C 1 74 ? 55.091 78.246 120.090 1.00 39.71 67 LYS C O 1
ATOM 4872 N N . GLU C 1 75 ? 57.117 77.548 119.439 1.00 34.24 68 GLU C N 1
ATOM 4873 C CA . GLU C 1 75 ? 57.109 78.289 118.188 1.00 36.49 68 GLU C CA 1
ATOM 4874 C C . GLU C 1 75 ? 56.449 77.519 117.050 1.00 37.42 68 GLU C C 1
ATOM 4875 O O . GLU C 1 75 ? 56.253 78.066 115.970 1.00 37.59 68 GLU C O 1
ATOM 4881 N N . GLY C 1 76 ? 56.119 76.254 117.296 1.00 32.76 69 GLY C N 1
ATOM 4882 C CA . GLY C 1 76 ? 55.443 75.419 116.308 1.00 33.88 69 GLY C CA 1
ATOM 4883 C C . GLY C 1 76 ? 56.372 74.710 115.341 1.00 28.31 69 GLY C C 1
ATOM 4884 O O . GLY C 1 76 ? 55.929 74.251 114.299 1.00 30.74 69 GLY C O 1
ATOM 4885 N N . LEU C 1 77 ? 57.658 74.618 115.673 1.00 28.99 70 LEU C N 1
ATOM 4886 C CA . LEU C 1 77 ? 58.618 73.892 114.843 1.00 25.32 70 LEU C CA 1
ATOM 4887 C C . LEU C 1 77 ? 58.554 72.405 115.160 1.00 27.11 70 LEU C C 1
ATOM 4888 O O . LEU C 1 77 ? 58.179 72.033 116.270 1.00 26.68 70 LEU C O 1
ATOM 4893 N N . PRO C 1 78 ? 58.942 71.545 114.198 1.00 24.70 71 PRO C N 1
ATOM 4894 C CA . PRO C 1 78 ? 58.925 70.104 114.436 1.00 25.52 71 PRO C CA 1
ATOM 4895 C C . PRO C 1 78 ? 59.973 69.634 115.445 1.00 23.65 71 PRO C C 1
ATOM 4896 O O . PRO C 1 78 ? 61.135 69.985 115.321 1.00 23.87 71 PRO C O 1
ATOM 4900 N N . VAL C 1 79 ? 59.541 68.864 116.443 1.00 24.09 72 VAL C N 1
ATOM 4901 C CA . VAL C 1 79 ? 60.442 68.152 117.336 1.00 23.16 72 VAL C CA 1
ATOM 4902 C C . VAL C 1 79 ? 60.063 66.675 117.257 1.00 27.90 72 VAL C C 1
ATOM 4903 O O . VAL C 1 79 ? 58.894 66.320 117.353 1.00 27.45 72 VAL C O 1
ATOM 4907 N N . GLY C 1 80 ? 61.059 65.816 117.082 1.00 26.25 73 GLY C N 1
ATOM 4908 C CA . GLY C 1 80 ? 60.817 64.385 116.890 1.00 27.70 73 GLY C CA 1
ATOM 4909 C C . GLY C 1 80 ? 60.293 63.684 118.132 1.00 29.81 73 GLY C C 1
ATOM 4910 O O . GLY C 1 80 ? 60.206 64.287 119.199 1.00 27.88 73 GLY C O 1
ATOM 4911 N N . SER C 1 81 ? 59.950 62.406 117.994 1.00 29.02 74 SER C N 1
ATOM 4912 C CA . SER C 1 81 ? 59.349 61.649 119.096 1.00 31.70 74 SER C CA 1
ATOM 4913 C C . SER C 1 81 ? 60.293 61.512 120.284 1.00 28.69 74 SER C C 1
ATOM 4914 O O . SER C 1 81 ? 59.912 61.772 121.420 1.00 31.60 74 SER C O 1
ATOM 4917 N N . LEU C 1 82 ? 61.535 61.125 120.024 1.00 28.48 75 LEU C N 1
ATOM 4918 C CA . LEU C 1 82 ? 62.476 60.903 121.115 1.00 26.48 75 LEU C CA 1
ATOM 4919 C C . LEU C 1 82 ? 63.009 62.233 121.643 1.00 24.91 75 LEU C C 1
ATOM 4920 O O . LEU C 1 82 ? 63.093 62.426 122.850 1.00 28.07 75 LEU C O 1
ATOM 4925 N N . SER C 1 83 ? 63.346 63.156 120.744 1.00 26.30 76 SER C N 1
ATOM 4926 C CA . SER C 1 83 ? 63.795 64.490 121.156 1.00 24.66 76 SER C CA 1
ATOM 4927 C C . SER C 1 83 ? 62.740 65.202 122.018 1.00 25.99 76 SER C C 1
ATOM 4928 O O . SER C 1 83 ? 63.085 65.895 122.970 1.00 25.92 76 SER C O 1
ATOM 4931 N N . SER C 1 84 ? 61.459 65.007 121.701 1.00 27.56 77 SER C N 1
ATOM 4932 C CA . SER C 1 84 ? 60.377 65.603 122.494 1.00 31.88 77 SER C CA 1
ATOM 4933 C C . SER C 1 84 ? 60.370 65.154 123.964 1.00 33.57 77 SER C C 1
ATOM 4934 O O . SER C 1 84 ? 59.839 65.850 124.835 1.00 31.87 77 SER C O 1
ATOM 4937 N N . GLN C 1 85 ? 60.963 63.995 124.231 1.00 28.98 78 GLN C N 1
ATOM 4938 C CA . GLN C 1 85 ? 61.111 63.482 125.601 1.00 32.30 78 GLN C CA 1
ATOM 4939 C C . GLN C 1 85 ? 62.522 63.735 126.149 1.00 34.45 78 GLN C C 1
ATOM 4940 O O . GLN C 1 85 ? 62.932 63.123 127.132 1.00 32.95 78 GLN C O 1
ATOM 4946 N N . TYR C 1 86 ? 63.258 64.645 125.511 1.00 28.32 79 TYR C N 1
ATOM 4947 C CA . TYR C 1 86 ? 64.626 64.997 125.905 1.00 29.86 79 TYR C CA 1
ATOM 4948 C C . TYR C 1 86 ? 65.563 63.793 125.879 1.00 30.22 79 TYR C C 1
ATOM 4949 O O . TYR C 1 86 ? 66.490 63.691 126.683 1.00 34.42 79 TYR C O 1
ATOM 4958 N N . GLU C 1 87 ? 65.304 62.890 124.938 1.00 30.08 80 GLU C N 1
ATOM 4959 C CA . GLU C 1 87 ? 66.121 61.708 124.725 1.00 29.86 80 GLU C CA 1
ATOM 4960 C C . GLU C 1 87 ? 66.750 61.862 123.351 1.00 30.76 80 GLU C C 1
ATOM 4961 O O . GLU C 1 87 ? 66.139 61.580 122.312 1.00 29.51 80 GLU C O 1
ATOM 4967 N N . PHE C 1 88 ? 67.976 62.357 123.347 1.00 30.23 81 PHE C N 1
ATOM 4968 C CA . PHE C 1 88 ? 68.597 62.806 122.105 1.00 30.53 81 PHE C CA 1
ATOM 4969 C C . PHE C 1 88 ? 69.427 61.724 121.447 1.00 29.33 81 PHE C C 1
ATOM 4970 O O . PHE C 1 88 ? 70.592 61.941 121.099 1.00 30.36 81 PHE C O 1
ATOM 4978 N N . ILE C 1 89 ? 68.798 60.565 121.268 1.00 30.06 82 ILE C N 1
ATOM 4979 C CA . ILE C 1 89 ? 69.325 59.490 120.445 1.00 32.30 82 ILE C CA 1
ATOM 4980 C C . ILE C 1 89 ? 69.463 59.950 118.993 1.00 32.02 82 ILE C C 1
ATOM 4981 O O . ILE C 1 89 ? 70.399 59.567 118.298 1.00 30.95 82 ILE C O 1
ATOM 4986 N N . LYS C 1 90 ? 68.519 60.774 118.551 1.00 29.05 83 LYS C N 1
ATOM 4987 C CA . LYS C 1 90 ? 68.582 61.425 117.255 1.00 24.79 83 LYS C CA 1
ATOM 4988 C C . LYS C 1 90 ? 68.891 60.463 116.112 1.00 23.77 83 LYS C C 1
ATOM 4989 O O . LYS C 1 90 ? 69.952 60.537 115.491 1.00 23.61 83 LYS C O 1
ATOM 4995 N N . PHE C 1 91 ? 67.950 59.560 115.852 1.00 26.32 84 PHE C N 1
ATOM 4996 C CA . PHE C 1 91 ? 67.909 58.799 114.597 1.00 28.75 84 PHE C CA 1
ATOM 4997 C C . PHE C 1 91 ? 69.160 57.945 114.362 1.00 26.88 84 PHE C C 1
ATOM 4998 O O . PHE C 1 91 ? 69.552 57.719 113.220 1.00 28.42 84 PHE C O 1
ATOM 5006 N N . SER C 1 92 ? 69.765 57.456 115.443 1.00 27.69 85 SER C N 1
ATOM 5007 C CA . SER C 1 92 ? 71.092 56.845 115.376 1.00 28.46 85 SER C CA 1
ATOM 5008 C C . SER C 1 92 ? 71.080 55.372 114.975 1.00 29.40 85 SER C C 1
ATOM 5009 O O . SER C 1 92 ? 72.111 54.833 114.551 1.00 28.21 85 SER C O 1
ATOM 5012 N N . THR C 1 93 ? 69.930 54.724 115.123 1.00 26.46 86 THR C N 1
ATOM 5013 C CA . THR C 1 93 ? 69.795 53.296 114.835 1.00 25.32 86 THR C CA 1
ATOM 5014 C C . THR C 1 93 ? 68.473 53.027 114.139 1.00 26.96 86 THR C C 1
ATOM 5015 O O . THR C 1 93 ? 67.604 53.890 114.089 1.00 26.03 86 THR C O 1
ATOM 5019 N N . ASP C 1 94 ? 68.318 51.815 113.620 1.00 28.19 87 ASP C N 1
ATOM 5020 C CA . ASP C 1 94 ? 67.064 51.418 112.967 1.00 33.85 87 ASP C CA 1
ATOM 5021 C C . ASP C 1 94 ? 65.882 51.376 113.937 1.00 34.51 87 ASP C C 1
ATOM 5022 O O . ASP C 1 94 ? 64.729 51.551 113.534 1.00 29.58 87 ASP C O 1
ATOM 5027 N N . GLU C 1 95 ? 66.178 51.161 115.216 1.00 34.46 88 GLU C N 1
ATOM 5028 C CA . GLU C 1 95 ? 65.156 51.198 116.265 1.00 35.13 88 GLU C CA 1
ATOM 5029 C C . GLU C 1 95 ? 64.576 52.604 116.354 1.00 29.65 88 GLU C C 1
ATOM 5030 O O . GLU C 1 95 ? 63.359 52.786 116.375 1.00 32.64 88 GLU C O 1
ATOM 5036 N N . ALA C 1 96 ? 65.461 53.597 116.387 1.00 28.34 89 ALA C N 1
ATOM 5037 C CA . ALA C 1 96 ? 65.046 54.994 116.447 1.00 28.15 89 ALA C CA 1
ATOM 5038 C C . ALA C 1 96 ? 64.236 55.382 115.217 1.00 28.01 89 ALA C C 1
ATOM 5039 O O . ALA C 1 96 ? 63.216 56.059 115.336 1.00 29.62 89 ALA C O 1
ATOM 5041 N N . LEU C 1 97 ? 64.692 54.958 114.039 1.00 27.85 90 LEU C N 1
ATOM 5042 C CA . LEU C 1 97 ? 63.994 55.263 112.781 1.00 23.73 90 LEU C CA 1
ATOM 5043 C C . LEU C 1 97 ? 62.585 54.674 112.761 1.00 26.98 90 LEU C C 1
ATOM 5044 O O . LEU C 1 97 ? 61.652 55.301 112.258 1.00 30.92 90 LEU C O 1
ATOM 5049 N N . LYS C 1 98 ? 62.442 53.465 113.293 1.00 29.83 91 LYS C N 1
ATOM 5050 C CA . LYS C 1 98 ? 61.129 52.833 113.407 1.00 32.39 91 LYS C CA 1
ATOM 5051 C C . LYS C 1 98 ? 60.208 53.693 114.272 1.00 33.51 91 LYS C C 1
ATOM 5052 O O . LYS C 1 98 ? 59.092 54.005 113.879 1.00 32.58 91 LYS C O 1
ATOM 5058 N N . ILE C 1 99 ? 60.701 54.094 115.438 1.00 33.82 92 ILE C N 1
ATOM 5059 C CA . ILE C 1 99 ? 59.934 54.938 116.361 1.00 33.56 92 ILE C CA 1
ATOM 5060 C C . ILE C 1 99 ? 59.555 56.279 115.720 1.00 34.68 92 ILE C C 1
ATOM 5061 O O . ILE C 1 99 ? 58.448 56.783 115.905 1.00 32.02 92 ILE C O 1
ATOM 5066 N N . GLU C 1 100 ? 60.481 56.840 114.949 1.00 31.88 93 GLU C N 1
ATOM 5067 C CA . GLU C 1 100 ? 60.301 58.159 114.352 1.00 31.77 93 GLU C CA 1
ATOM 5068 C C . GLU C 1 100 ? 59.493 58.119 113.049 1.00 33.04 93 GLU C C 1
ATOM 5069 O O . GLU C 1 100 ? 59.020 59.152 112.591 1.00 32.31 93 GLU C O 1
ATOM 5075 N N . GLY C 1 101 ? 59.344 56.934 112.462 1.00 30.85 94 GLY C N 1
ATOM 5076 C CA . GLY C 1 101 ? 58.566 56.762 111.230 1.00 35.72 94 GLY C CA 1
ATOM 5077 C C . GLY C 1 101 ? 59.324 57.159 109.969 1.00 36.54 94 GLY C C 1
ATOM 5078 O O . GLY C 1 101 ? 58.742 57.694 109.025 1.00 33.03 94 GLY C O 1
ATOM 5079 N N . ILE C 1 102 ? 60.625 56.882 109.946 1.00 30.69 95 ILE C N 1
ATOM 5080 C CA . ILE C 1 102 ? 61.472 57.255 108.816 1.00 29.96 95 ILE C CA 1
ATOM 5081 C C . ILE C 1 102 ? 62.155 56.011 108.260 1.00 29.54 95 ILE C C 1
ATOM 5082 O O . ILE C 1 102 ? 62.711 55.215 109.012 1.00 34.99 95 ILE C O 1
ATOM 5087 N N . LYS C 1 103 ? 62.105 55.849 106.942 1.00 31.91 96 LYS C N 1
ATOM 5088 C CA . LYS C 1 103 ? 62.746 54.720 106.276 1.00 31.45 96 LYS C CA 1
ATOM 5089 C C . LYS C 1 103 ? 64.244 54.941 106.185 1.00 32.60 96 LYS C C 1
ATOM 5090 O O . LYS C 1 103 ? 64.695 56.031 105.856 1.00 31.59 96 LYS C O 1
ATOM 5096 N N . GLU C 1 104 ? 65.011 53.901 106.483 1.00 33.52 97 GLU C N 1
ATOM 5097 C CA . GLU C 1 104 ? 66.467 53.980 106.420 1.00 35.48 97 GLU C CA 1
ATOM 5098 C C . GLU C 1 104 ? 66.891 54.315 104.998 1.00 36.00 97 GLU C C 1
ATOM 5099 O O . GLU C 1 104 ? 66.174 53.990 104.044 1.00 35.18 97 GLU C O 1
ATOM 5105 N N . PRO C 1 105 ? 68.060 54.955 104.843 1.00 37.30 98 PRO C N 1
ATOM 5106 C CA . PRO C 1 105 ? 68.552 55.174 103.502 1.00 36.77 98 PRO C CA 1
ATOM 5107 C C . PRO C 1 105 ? 68.938 53.836 102.885 1.00 39.86 98 PRO C C 1
ATOM 5108 O O . PRO C 1 105 ? 69.601 53.023 103.533 1.00 45.09 98 PRO C O 1
ATOM 5112 N N . LYS C 1 106 ? 68.489 53.617 101.656 1.00 40.92 99 LYS C N 1
ATOM 5113 C CA . LYS C 1 106 ? 68.694 52.361 100.951 1.00 51.57 99 LYS C CA 1
ATOM 5114 C C . LYS C 1 106 ? 70.124 52.297 100.442 1.00 57.37 99 LYS C C 1
ATOM 5115 O O . LYS C 1 106 ? 70.841 51.314 100.651 1.00 62.23 99 LYS C O 1
ATOM 5121 N N . ASP C 1 107 ? 70.513 53.366 99.756 1.00 53.10 100 ASP C N 1
ATOM 5122 C CA . ASP C 1 107 ? 71.807 53.460 99.111 1.00 53.80 100 ASP C CA 1
ATOM 5123 C C . ASP C 1 107 ? 72.378 54.861 99.301 1.00 48.36 100 ASP C C 1
ATOM 5124 O O . ASP C 1 107 ? 71.770 55.707 99.961 1.00 42.07 100 ASP C O 1
ATOM 5129 N N . TYR C 1 108 ? 73.550 55.095 98.725 1.00 50.26 101 TYR C N 1
ATOM 5130 C CA . TYR C 1 108 ? 74.223 56.391 98.833 1.00 47.80 101 TYR C CA 1
ATOM 5131 C C . TYR C 1 108 ? 73.424 57.525 98.195 1.00 46.73 101 TYR C C 1
ATOM 5132 O O . TYR C 1 108 ? 73.470 58.659 98.671 1.00 47.25 101 TYR C O 1
ATOM 5141 N N . ASN C 1 109 ? 72.687 57.229 97.128 1.00 41.20 102 ASN C N 1
ATOM 5142 C CA . ASN C 1 109 ? 71.884 58.260 96.470 1.00 44.85 102 ASN C CA 1
ATOM 5143 C C . ASN C 1 109 ? 70.614 58.635 97.244 1.00 39.65 102 ASN C C 1
ATOM 5144 O O . ASN C 1 109 ? 69.930 59.591 96.886 1.00 39.85 102 ASN C O 1
ATOM 5149 N N . ASP C 1 110 ? 70.321 57.881 98.301 1.00 35.25 103 ASP C N 1
ATOM 5150 C CA . ASP C 1 110 ? 69.144 58.095 99.142 1.00 34.50 103 ASP C CA 1
ATOM 5151 C C . ASP C 1 110 ? 69.490 58.865 100.421 1.00 33.15 103 ASP C C 1
ATOM 5152 O O . ASP C 1 110 ? 68.613 59.128 101.243 1.00 32.57 103 ASP C O 1
ATOM 5157 N N . ALA C 1 111 ? 70.758 59.241 100.579 1.00 31.39 104 ALA C N 1
ATOM 5158 C CA . ALA C 1 111 ? 71.225 59.889 101.818 1.00 31.36 104 ALA C CA 1
ATOM 5159 C C . ALA C 1 111 ? 70.588 61.260 102.040 1.00 29.53 104 ALA C C 1
ATOM 5160 O O . ALA C 1 111 ? 70.237 61.612 103.165 1.00 29.00 104 ALA C O 1
ATOM 5162 N N . ARG C 1 112 ? 70.460 62.034 100.968 1.00 28.69 105 ARG C N 1
ATOM 5163 C CA . ARG C 1 112 ? 69.898 63.381 101.055 1.00 29.72 105 ARG C CA 1
ATOM 5164 C C . ARG C 1 112 ? 68.410 63.364 101.375 1.00 29.61 105 ARG C C 1
ATOM 5165 O O . ARG C 1 112 ? 67.945 64.137 102.208 1.00 26.35 105 ARG C O 1
ATOM 5173 N N . ARG C 1 113 ? 67.667 62.494 100.700 1.00 30.98 106 ARG C N 1
ATOM 5174 C CA . ARG C 1 113 ? 66.264 62.257 101.045 1.00 30.01 106 ARG C CA 1
ATOM 5175 C C . ARG C 1 113 ? 66.160 62.001 102.543 1.00 27.88 106 ARG C C 1
ATOM 5176 O O . ARG C 1 113 ? 65.402 62.654 103.241 1.00 26.66 106 ARG C O 1
ATOM 5184 N N . PHE C 1 114 ? 66.937 61.038 103.024 1.00 27.36 107 PHE C N 1
ATOM 5185 C CA . PHE C 1 114 ? 66.953 60.680 104.440 1.00 24.66 107 PHE C CA 1
ATOM 5186 C C . PHE C 1 114 ? 67.274 61.857 105.353 1.00 24.09 107 PHE C C 1
ATOM 5187 O O . PHE C 1 114 ? 66.557 62.115 106.317 1.00 23.74 107 PHE C O 1
ATOM 5195 N N . GLU C 1 115 ? 68.356 62.574 105.062 1.00 24.19 108 GLU C N 1
ATOM 5196 C CA . GLU C 1 115 ? 68.758 63.687 105.930 1.00 20.47 108 GLU C CA 1
ATOM 5197 C C . GLU C 1 115 ? 67.656 64.746 106.012 1.00 25.86 108 GLU C C 1
ATOM 5198 O O . GLU C 1 115 ? 67.320 65.216 107.093 1.00 22.71 108 GLU C O 1
ATOM 5204 N N . VAL C 1 116 ? 67.079 65.098 104.864 1.00 24.24 109 VAL C N 1
ATOM 5205 C CA . VAL C 1 116 ? 66.046 66.138 104.814 1.00 22.13 109 VAL C CA 1
ATOM 5206 C C . VAL C 1 116 ? 64.800 65.702 105.579 1.00 23.62 109 VAL C C 1
ATOM 5207 O O . VAL C 1 116 ? 64.208 66.495 106.306 1.00 23.15 109 VAL C O 1
ATOM 5211 N N . GLU C 1 117 ? 64.422 64.434 105.434 1.00 24.14 110 GLU C N 1
ATOM 5212 C CA . GLU C 1 117 ? 63.279 63.892 106.182 1.00 25.51 110 GLU C CA 1
ATOM 5213 C C . GLU C 1 117 ? 63.512 63.916 107.698 1.00 23.59 110 GLU C C 1
ATOM 5214 O O . GLU C 1 117 ? 62.606 64.255 108.478 1.00 22.76 110 GLU C O 1
ATOM 5220 N N . VAL C 1 118 ? 64.727 63.569 108.109 1.00 23.90 111 VAL C N 1
ATOM 5221 C CA . VAL C 1 118 ? 65.108 63.649 109.522 1.00 22.30 111 VAL C CA 1
ATOM 5222 C C . VAL C 1 118 ? 65.022 65.102 110.009 1.00 22.71 111 VAL C C 1
ATOM 5223 O O . VAL C 1 118 ? 64.406 65.394 111.043 1.00 21.03 111 VAL C O 1
ATOM 5227 N N . MET C 1 119 ? 65.609 66.019 109.243 1.00 22.09 112 MET C N 1
ATOM 5228 C CA . MET C 1 119 ? 65.569 67.441 109.599 1.00 20.24 112 MET C CA 1
ATOM 5229 C C . MET C 1 119 ? 64.139 67.991 109.681 1.00 23.31 112 MET C C 1
ATOM 5230 O O . MET C 1 119 ? 63.832 68.792 110.559 1.00 22.33 112 MET C O 1
ATOM 5235 N N . LEU C 1 120 ? 63.259 67.550 108.783 1.00 23.69 113 LEU C N 1
ATOM 5236 C CA . LEU C 1 120 ? 61.864 68.005 108.796 1.00 20.28 113 LEU C CA 1
ATOM 5237 C C . LEU C 1 120 ? 61.049 67.408 109.948 1.00 23.83 113 LEU C C 1
ATOM 5238 O O . LEU C 1 120 ? 60.047 67.986 110.383 1.00 27.00 113 LEU C O 1
ATOM 5243 N N . LYS C 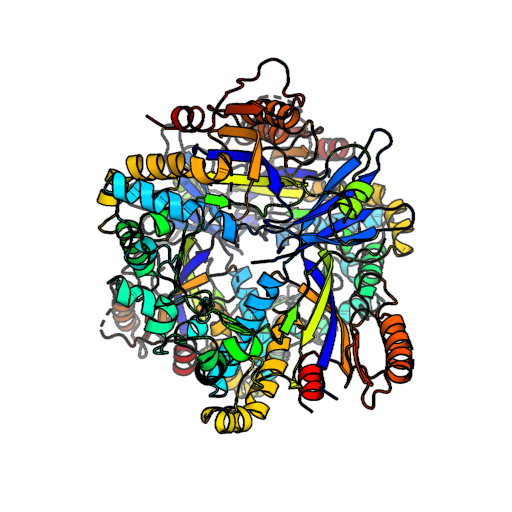1 121 ? 61.495 66.261 110.442 1.00 26.18 114 LYS C N 1
ATOM 5244 C CA . LYS C 1 121 ? 60.881 65.616 111.606 1.00 26.77 114 LYS C CA 1
ATOM 5245 C C . LYS C 1 121 ? 61.343 66.223 112.931 1.00 24.64 114 LYS C C 1
ATOM 5246 O O . LYS C 1 121 ? 60.596 66.237 113.922 1.00 21.22 114 LYS C O 1
ATOM 5252 N N . ASP C 1 122 ? 62.566 66.738 112.956 1.00 22.16 115 ASP C N 1
ATOM 5253 C CA . ASP C 1 122 ? 63.196 67.092 114.217 1.00 20.05 115 ASP C CA 1
ATOM 5254 C C . ASP C 1 122 ? 64.234 68.196 114.050 1.00 21.47 115 ASP C C 1
ATOM 5255 O O . ASP C 1 122 ? 65.350 67.949 113.595 1.00 22.07 115 ASP C O 1
ATOM 5260 N N . VAL C 1 123 ? 63.871 69.409 114.455 1.00 19.28 116 VAL C N 1
ATOM 5261 C CA . VAL C 1 123 ? 64.812 70.540 114.430 1.00 21.34 116 VAL C CA 1
ATOM 5262 C C . VAL C 1 123 ? 66.071 70.285 115.285 1.00 22.14 116 VAL C C 1
ATOM 5263 O O . VAL C 1 123 ? 67.138 70.829 115.010 1.00 19.70 116 VAL C O 1
ATOM 5267 N N . ILE C 1 124 ? 65.951 69.437 116.297 1.00 20.47 117 ILE C N 1
ATOM 5268 C CA . ILE C 1 124 ? 67.102 69.091 117.144 1.00 19.72 117 ILE C CA 1
ATOM 5269 C C . ILE C 1 124 ? 68.175 68.350 116.334 1.00 21.34 117 ILE C C 1
ATOM 5270 O O . ILE C 1 124 ? 69.370 68.611 116.500 1.00 21.53 117 ILE C O 1
ATOM 5275 N N . ALA C 1 125 ? 67.745 67.443 115.453 1.00 22.53 118 ALA C N 1
ATOM 5276 C CA . ALA C 1 125 ? 68.656 66.731 114.548 1.00 21.52 118 ALA C CA 1
ATOM 5277 C C . ALA C 1 125 ? 69.230 67.637 113.461 1.00 21.81 118 ALA C C 1
ATOM 5278 O O . ALA C 1 125 ? 70.318 67.383 112.953 1.00 23.75 118 ALA C O 1
ATOM 5280 N N . ASP C 1 126 ? 68.488 68.679 113.088 1.00 20.33 119 ASP C N 1
ATOM 5281 C CA . ASP C 1 126 ? 69.000 69.720 112.198 1.00 19.74 119 ASP C CA 1
ATOM 5282 C C . ASP C 1 126 ? 70.120 70.527 112.884 1.00 23.46 119 ASP C C 1
ATOM 5283 O O . ASP C 1 126 ? 71.292 70.487 112.478 1.00 18.39 119 ASP C O 1
ATOM 5288 N N . VAL C 1 127 ? 69.764 71.253 113.931 1.00 21.57 120 VAL C N 1
ATOM 5289 C CA . VAL C 1 127 ? 70.715 72.151 114.596 1.00 22.13 120 VAL C CA 1
ATOM 5290 C C . VAL C 1 127 ? 71.846 71.396 115.314 1.00 23.28 120 VAL C C 1
ATOM 5291 O O . VAL C 1 127 ? 73.013 71.772 115.208 1.00 24.15 120 VAL C O 1
ATOM 5295 N N . GLY C 1 128 ? 71.490 70.340 116.036 1.00 23.15 121 GLY C N 1
ATOM 5296 C CA . GLY C 1 128 ? 72.443 69.581 116.834 1.00 22.16 121 GLY C CA 1
ATOM 5297 C C . GLY C 1 128 ? 73.125 68.432 116.114 1.00 24.29 121 GLY C C 1
ATOM 5298 O O . GLY C 1 128 ? 73.962 67.744 116.696 1.00 22.90 121 GLY C O 1
ATOM 5299 N N . GLY C 1 129 ? 72.758 68.213 114.861 1.00 21.59 122 GLY C N 1
ATOM 5300 C CA . GLY C 1 129 ? 73.324 67.134 114.061 1.00 21.56 122 GLY C CA 1
ATOM 5301 C C . GLY C 1 129 ? 72.796 65.777 114.485 1.00 25.70 122 GLY C C 1
ATOM 5302 O O . GLY C 1 129 ? 72.034 65.669 115.435 1.00 25.19 122 GLY C O 1
ATOM 5303 N N . PHE C 1 130 ? 73.207 64.748 113.755 1.00 24.62 123 PHE C N 1
ATOM 5304 C CA . PHE C 1 130 ? 72.881 63.365 114.084 1.00 24.37 123 PHE C CA 1
ATOM 5305 C C . PHE C 1 130 ? 73.858 62.451 113.354 1.00 23.49 123 PHE C C 1
ATOM 5306 O O . PHE C 1 130 ? 74.534 62.867 112.406 1.00 24.65 123 PHE C O 1
ATOM 5314 N N . MET C 1 131 ? 73.973 61.217 113.824 1.00 27.27 124 MET C N 1
ATOM 5315 C CA . MET C 1 131 ? 74.696 60.204 113.080 1.00 29.58 124 MET C CA 1
ATOM 5316 C C . MET C 1 131 ? 73.922 58.907 113.094 1.00 30.67 124 MET C C 1
ATOM 5317 O O . MET C 1 131 ? 73.742 58.290 114.138 1.00 30.25 124 MET C O 1
ATOM 5322 N N . TYR C 1 132 ? 73.466 58.513 111.916 1.00 29.48 125 TYR C N 1
ATOM 5323 C CA . TYR C 1 132 ? 72.814 57.236 111.729 1.00 31.31 125 TYR C CA 1
ATOM 5324 C C . TYR C 1 132 ? 73.889 56.201 111.377 1.00 32.98 125 TYR C C 1
ATOM 5325 O O . TYR C 1 132 ? 74.598 56.355 110.382 1.00 31.16 125 TYR C O 1
ATOM 5334 N N . ALA C 1 133 ? 74.017 55.170 112.216 1.00 35.16 126 ALA C N 1
ATOM 5335 C CA . ALA C 1 133 ? 75.063 54.142 112.065 1.00 36.53 126 ALA C CA 1
ATOM 5336 C C . ALA C 1 133 ? 74.510 52.798 111.583 1.00 44.46 126 ALA C C 1
ATOM 5337 O O . ALA C 1 133 ? 75.000 51.729 111.986 1.00 42.55 126 ALA C O 1
ATOM 5339 N N . GLY C 1 134 ? 73.492 52.851 110.728 1.00 41.85 127 GLY C N 1
ATOM 5340 C CA . GLY C 1 134 ? 72.938 51.648 110.115 1.00 46.18 127 GLY C CA 1
ATOM 5341 C C . GLY C 1 134 ? 73.745 51.227 108.902 1.00 47.43 127 GLY C C 1
ATOM 5342 O O . GLY C 1 134 ? 74.910 51.601 108.767 1.00 46.08 127 GLY C O 1
ATOM 5343 N N . GLY C 1 135 ? 73.109 50.463 108.014 1.00 48.62 128 GLY C N 1
ATOM 5344 C CA . GLY C 1 135 ? 73.771 49.881 106.842 1.00 49.91 128 GLY C CA 1
ATOM 5345 C C . GLY C 1 135 ? 74.395 50.895 105.903 1.00 48.99 128 GLY C C 1
ATOM 5346 O O . GLY C 1 135 ? 75.501 50.691 105.413 1.00 52.60 128 GLY C O 1
ATOM 5347 N N . ALA C 1 136 ? 73.676 51.979 105.639 1.00 48.27 129 ALA C N 1
ATOM 5348 C CA . ALA C 1 136 ? 74.207 53.085 104.844 1.00 50.26 129 ALA C CA 1
ATOM 5349 C C . ALA C 1 136 ? 74.302 54.321 105.745 1.00 48.73 129 ALA C C 1
ATOM 5350 O O . ALA C 1 136 ? 73.368 55.125 105.797 1.00 47.89 129 ALA C O 1
ATOM 5352 N N . PRO C 1 137 ? 75.425 54.459 106.480 1.00 47.41 130 PRO C N 1
ATOM 5353 C CA . PRO C 1 137 ? 75.542 55.524 107.477 1.00 44.66 130 PRO C CA 1
ATOM 5354 C C . PRO C 1 137 ? 75.491 56.933 106.897 1.00 41.29 130 PRO C C 1
ATOM 5355 O O . PRO C 1 137 ? 75.993 57.185 105.807 1.00 41.13 130 PRO C O 1
ATOM 5359 N N . VAL C 1 138 ? 74.860 57.827 107.647 1.00 39.61 131 VAL C N 1
ATOM 5360 C CA . VAL C 1 138 ? 74.687 59.223 107.262 1.00 33.82 131 VAL C CA 1
ATOM 5361 C C . VAL C 1 138 ? 74.996 60.051 108.504 1.00 29.59 131 VAL C C 1
ATOM 5362 O O . VAL C 1 138 ? 74.432 59.803 109.564 1.00 28.60 131 VAL C O 1
ATOM 5366 N N . ARG C 1 139 ? 75.924 60.996 108.375 1.00 26.26 132 ARG C N 1
ATOM 5367 C CA . ARG C 1 139 ? 76.306 61.865 109.483 1.00 27.45 132 ARG C CA 1
ATOM 5368 C C . ARG C 1 139 ? 76.065 63.330 109.132 1.00 28.57 132 ARG C C 1
ATOM 5369 O O . ARG C 1 139 ? 76.531 63.821 108.101 1.00 35.32 132 ARG C O 1
ATOM 5377 N N . ARG C 1 140 ? 75.350 64.018 110.011 1.00 23.67 133 ARG C N 1
ATOM 5378 C CA . ARG C 1 140 ? 75.181 65.463 109.925 1.00 23.00 133 ARG C CA 1
ATOM 5379 C C . ARG C 1 140 ? 75.912 66.077 111.104 1.00 22.06 133 ARG C C 1
ATOM 5380 O O . ARG C 1 140 ? 75.548 65.838 112.247 1.00 23.09 133 ARG C O 1
ATOM 5388 N N . THR C 1 141 ? 76.941 66.868 110.835 1.00 24.53 134 THR C N 1
ATOM 5389 C CA . THR C 1 141 ? 77.701 67.492 111.915 1.00 25.20 134 THR C CA 1
ATOM 5390 C C . THR C 1 141 ? 76.828 68.536 112.623 1.00 26.12 134 THR C C 1
ATOM 5391 O O . THR C 1 141 ? 75.965 69.139 112.005 1.00 23.85 134 THR C O 1
ATOM 5395 N N . SER C 1 142 ? 77.018 68.703 113.928 1.00 22.37 135 SER C N 1
ATOM 5396 C CA . SER C 1 142 ? 76.274 69.703 114.691 1.00 25.62 135 SER C CA 1
ATOM 5397 C C . SER C 1 142 ? 76.576 71.097 114.167 1.00 24.71 135 SER C C 1
ATOM 5398 O O . SER C 1 142 ? 77.724 71.394 113.853 1.00 24.44 135 SER C O 1
ATOM 5401 N N . ARG C 1 143 ? 75.549 71.944 114.073 1.00 22.27 136 ARG C N 1
ATOM 5402 C CA . ARG C 1 143 ? 75.760 73.370 113.846 1.00 24.01 136 ARG C CA 1
ATOM 5403 C C . ARG C 1 143 ? 76.117 74.107 115.138 1.00 23.87 136 ARG C C 1
ATOM 5404 O O . ARG C 1 143 ? 76.598 75.231 115.081 1.00 27.40 136 ARG C O 1
ATOM 5412 N N . ILE C 1 144 ? 75.827 73.493 116.284 1.00 25.08 137 ILE C N 1
ATOM 5413 C CA . ILE C 1 144 ? 76.188 74.036 117.595 1.00 24.25 137 ILE C CA 1
ATOM 5414 C C . ILE C 1 144 ? 77.383 73.229 118.126 1.00 25.61 137 ILE C C 1
ATOM 5415 O O . ILE C 1 144 ? 77.289 72.025 118.357 1.00 28.27 137 ILE C O 1
ATOM 5420 N N . LYS C 1 145 ? 78.506 73.912 118.303 1.00 26.49 138 LYS C N 1
ATOM 5421 C CA . LYS C 1 145 ? 79.746 73.283 118.725 1.00 29.48 138 LYS C CA 1
ATOM 5422 C C . LYS C 1 145 ? 80.101 73.813 120.104 1.00 27.13 138 LYS C C 1
ATOM 5423 O O . LYS C 1 145 ? 80.211 75.016 120.302 1.00 25.36 138 LYS C O 1
ATOM 5429 N N . LEU C 1 146 ? 80.243 72.902 121.051 1.00 27.63 139 LEU C N 1
ATOM 5430 C CA . LEU C 1 146 ? 80.466 73.238 122.442 1.00 30.76 139 LEU C CA 1
ATOM 5431 C C . LEU C 1 146 ? 81.736 72.559 122.926 1.00 35.14 139 LEU C C 1
ATOM 5432 O O . LEU C 1 146 ? 81.893 71.353 122.783 1.00 33.19 139 LEU C O 1
ATOM 5437 N N . GLY C 1 147 ? 82.651 73.340 123.480 1.00 30.67 140 GLY C N 1
ATOM 5438 C CA . GLY C 1 147 ? 83.835 72.778 124.115 1.00 34.06 140 GLY C CA 1
ATOM 5439 C C . GLY C 1 147 ? 83.500 72.219 125.484 1.00 31.64 140 GLY C C 1
ATOM 5440 O O . GLY C 1 147 ? 82.432 72.481 126.027 1.00 33.85 140 GLY C O 1
ATOM 5441 N N . TYR C 1 148 ? 84.418 71.437 126.042 1.00 32.30 141 TYR C N 1
ATOM 5442 C CA . TYR C 1 148 ? 84.327 71.041 127.448 1.00 30.58 141 TYR C CA 1
ATOM 5443 C C . TYR C 1 148 ? 84.378 72.268 128.343 1.00 30.33 141 TYR C C 1
ATOM 5444 O O . TYR C 1 148 ? 85.027 73.261 128.016 1.00 29.79 141 TYR C O 1
ATOM 5453 N N . MET C 1 149 ? 83.691 72.190 129.477 1.00 29.33 142 MET C N 1
ATOM 5454 C CA . MET C 1 149 ? 83.782 73.217 130.501 1.00 32.30 142 MET C CA 1
ATOM 5455 C C . MET C 1 149 ? 84.846 72.806 131.532 1.00 28.42 142 MET C C 1
ATOM 5456 O O . MET C 1 149 ? 84.695 71.794 132.222 1.00 29.23 142 MET C O 1
ATOM 5461 N N . ILE C 1 150 ? 85.918 73.592 131.612 1.00 30.97 143 ILE C N 1
ATOM 5462 C CA . ILE C 1 150 ? 87.075 73.256 132.451 1.00 30.61 143 ILE C CA 1
ATOM 5463 C C . ILE C 1 150 ? 87.467 74.403 133.387 1.00 33.83 143 ILE C C 1
ATOM 5464 O O . ILE C 1 150 ? 87.107 75.556 133.143 1.00 30.29 143 ILE C O 1
ATOM 5469 N N . PRO C 1 151 ? 88.206 74.094 134.468 1.00 31.07 144 PRO C N 1
ATOM 5470 C CA . PRO C 1 151 ? 88.627 75.166 135.373 1.00 30.59 144 PRO C CA 1
ATOM 5471 C C . PRO C 1 151 ? 89.312 76.326 134.652 1.00 30.67 144 PRO C C 1
ATOM 5472 O O . PRO C 1 151 ? 90.179 76.105 133.804 1.00 33.81 144 PRO C O 1
ATOM 5476 N N . ALA C 1 152 ? 88.897 77.551 134.979 1.00 34.08 145 ALA C N 1
ATOM 5477 C CA . ALA C 1 152 ? 89.521 78.751 134.441 1.00 35.84 145 ALA C CA 1
ATOM 5478 C C . ALA C 1 152 ? 90.860 78.958 135.139 1.00 38.69 145 ALA C C 1
ATOM 5479 O O . ALA C 1 152 ? 90.929 79.149 136.351 1.00 39.57 145 ALA C O 1
ATOM 5481 N N . LEU C 1 153 ? 91.922 78.899 134.349 1.00 37.59 146 LEU C N 1
ATOM 5482 C CA . LEU C 1 153 ? 93.283 78.943 134.846 1.00 35.39 146 LEU C CA 1
ATOM 5483 C C . LEU C 1 153 ? 93.755 80.390 134.809 1.00 36.03 146 LEU C C 1
ATOM 5484 O O . LEU C 1 153 ? 94.509 80.786 133.924 1.00 32.93 146 LEU C O 1
ATOM 5489 N N . ARG C 1 154 ? 93.279 81.161 135.784 1.00 38.47 147 ARG C N 1
ATOM 5490 C CA . ARG C 1 154 ? 93.504 82.606 135.858 1.00 40.53 147 ARG C CA 1
ATOM 5491 C C . ARG C 1 154 ? 94.398 82.991 137.036 1.00 40.30 147 ARG C C 1
ATOM 5492 O O . ARG C 1 154 ? 94.605 82.207 137.961 1.00 41.56 147 ARG C O 1
ATOM 5500 N N . GLY C 1 155 ? 94.918 84.210 136.994 1.00 43.02 148 GLY C N 1
ATOM 5501 C CA . GLY C 1 155 ? 95.586 84.797 138.155 1.00 43.10 148 GLY C CA 1
ATOM 5502 C C . GLY C 1 155 ? 97.021 84.358 138.365 1.00 42.56 148 GLY C C 1
ATOM 5503 O O . GLY C 1 155 ? 97.603 83.651 137.545 1.00 42.22 148 GLY C O 1
ATOM 5504 N N . ASP C 1 156 ? 97.582 84.770 139.497 1.00 44.88 149 ASP C N 1
ATOM 5505 C CA . ASP C 1 156 ? 99.020 84.649 139.740 1.00 43.16 149 ASP C CA 1
ATOM 5506 C C . ASP C 1 156 ? 99.435 83.448 140.604 1.00 45.05 149 ASP C C 1
ATOM 5507 O O . ASP C 1 156 ? 100.591 83.365 141.023 1.00 42.14 149 ASP C O 1
ATOM 5512 N N . GLU C 1 157 ? 98.507 82.526 140.870 1.00 40.91 150 GLU C N 1
ATOM 5513 C CA . GLU C 1 157 ? 98.809 81.364 141.717 1.00 42.05 150 GLU C CA 1
ATOM 5514 C C . GLU C 1 157 ? 98.007 80.127 141.302 1.00 42.72 150 GLU C C 1
ATOM 5515 O O . GLU C 1 157 ? 97.369 79.469 142.131 1.00 40.53 150 GLU C O 1
ATOM 5521 N N . ILE C 1 158 ? 98.077 79.808 140.013 1.00 39.59 151 ILE C N 1
ATOM 5522 C CA . ILE C 1 158 ? 97.214 78.797 139.400 1.00 37.96 151 ILE C CA 1
ATOM 5523 C C . ILE C 1 158 ? 97.330 77.405 140.050 1.00 38.20 151 ILE C C 1
ATOM 5524 O O . ILE C 1 158 ? 96.314 76.809 140.395 1.00 39.09 151 ILE C O 1
ATOM 5529 N N . PRO C 1 159 ? 98.561 76.897 140.245 1.00 37.44 152 PRO C N 1
ATOM 5530 C CA . PRO C 1 159 ? 98.697 75.558 140.839 1.00 42.24 152 PRO C CA 1
ATOM 5531 C C . PRO C 1 159 ? 98.143 75.453 142.268 1.00 40.41 152 PRO C C 1
ATOM 5532 O O . PRO C 1 159 ? 97.536 74.444 142.616 1.00 42.27 152 PRO C O 1
ATOM 5536 N N . ALA C 1 160 ? 98.356 76.490 143.076 1.00 41.67 153 ALA C N 1
ATOM 5537 C CA . ALA C 1 160 ? 97.820 76.543 144.442 1.00 41.09 153 ALA C CA 1
ATOM 5538 C C . ALA C 1 160 ? 96.284 76.561 144.469 1.00 38.76 153 ALA C C 1
ATOM 5539 O O . ALA C 1 160 ? 95.666 75.906 145.313 1.00 33.62 153 ALA C O 1
ATOM 5541 N N . GLN C 1 161 ? 95.673 77.299 143.544 1.00 38.18 154 GLN C N 1
ATOM 5542 C CA . GLN C 1 161 ? 94.210 77.354 143.453 1.00 38.20 154 GLN C CA 1
ATOM 5543 C C . GLN C 1 161 ? 93.609 76.001 143.077 1.00 36.12 154 GLN C C 1
ATOM 5544 O O . GLN C 1 161 ? 92.558 75.624 143.594 1.00 38.48 154 GLN C O 1
ATOM 5550 N N . LEU C 1 162 ? 94.269 75.285 142.172 1.00 33.56 155 LEU C N 1
ATOM 5551 C CA . LEU C 1 162 ? 93.824 73.942 141.783 1.00 35.37 155 LEU C CA 1
ATOM 5552 C C . LEU C 1 162 ? 93.906 72.975 142.969 1.00 35.81 155 LEU C C 1
ATOM 5553 O O . LEU C 1 162 ? 92.982 72.200 143.209 1.00 36.94 155 LEU C O 1
ATOM 5558 N N . GLU C 1 163 ? 95.007 73.037 143.714 1.00 36.50 156 GLU C N 1
ATOM 5559 C CA . GLU C 1 163 ? 95.163 72.225 144.925 1.00 36.13 156 GLU C CA 1
ATOM 5560 C C . GLU C 1 163 ? 94.113 72.576 145.974 1.00 38.87 156 GLU C C 1
ATOM 5561 O O . GLU C 1 163 ? 93.605 71.699 146.659 1.00 41.51 156 GLU C O 1
ATOM 5567 N N . ALA C 1 164 ? 93.800 73.864 146.094 1.00 39.78 157 ALA C N 1
ATOM 5568 C CA . ALA C 1 164 ? 92.798 74.347 147.053 1.00 39.74 157 ALA C CA 1
ATOM 5569 C C . ALA C 1 164 ? 91.381 73.896 146.688 1.00 41.75 157 ALA C C 1
ATOM 5570 O O . ALA C 1 164 ? 90.577 73.572 147.565 1.00 42.23 157 ALA C O 1
ATOM 5572 N N . GLN C 1 165 ? 91.088 73.883 145.391 1.00 38.81 158 GLN C N 1
ATOM 5573 C CA . GLN C 1 165 ? 89.753 73.560 144.881 1.00 37.59 158 GLN C CA 1
ATOM 5574 C C . GLN C 1 165 ? 89.523 72.066 144.733 1.00 43.57 158 GLN C C 1
ATOM 5575 O O . GLN C 1 165 ? 88.436 71.570 145.020 1.00 40.19 158 GLN C O 1
ATOM 5581 N N . PHE C 1 166 ? 90.549 71.364 144.263 1.00 41.87 159 PHE C N 1
ATOM 5582 C CA . PHE C 1 166 ? 90.431 69.960 143.891 1.00 44.88 159 PHE C CA 1
ATOM 5583 C C . PHE C 1 166 ? 91.414 69.095 144.689 1.00 48.84 159 PHE C C 1
ATOM 5584 O O . PHE C 1 166 ? 92.308 69.604 145.373 1.00 48.75 159 PHE C O 1
ATOM 5592 N N . HIS C 1 167 ? 91.266 67.780 144.576 1.00 53.26 160 HIS C N 1
ATOM 5593 C CA . HIS C 1 167 ? 92.050 66.843 145.394 1.00 60.17 160 HIS C CA 1
ATOM 5594 C C . HIS C 1 167 ? 93.519 66.670 144.956 1.00 60.30 160 HIS C C 1
ATOM 5595 O O . HIS C 1 167 ? 94.242 65.855 145.533 1.00 68.76 160 HIS C O 1
ATOM 5602 N N . VAL C 1 168 ? 93.966 67.454 143.975 1.00 53.01 161 VAL C N 1
ATOM 5603 C CA . VAL C 1 168 ? 95.251 67.220 143.312 1.00 48.93 161 VAL C CA 1
ATOM 5604 C C . VAL C 1 168 ? 96.434 67.776 144.093 1.00 51.13 161 VAL C C 1
ATOM 5605 O O . VAL C 1 168 ? 96.285 68.688 144.904 1.00 48.72 161 VAL C O 1
ATOM 5609 N N . ARG C 1 169 ? 97.610 67.221 143.817 1.00 48.88 162 ARG C N 1
ATOM 5610 C CA . ARG C 1 169 ? 98.849 67.639 144.462 1.00 52.12 162 ARG C CA 1
ATOM 5611 C C . ARG C 1 169 ? 99.968 67.716 143.435 1.00 53.47 162 ARG C C 1
ATOM 5612 O O . ARG C 1 169 ? 100.393 66.693 142.909 1.00 53.02 162 ARG C O 1
ATOM 5620 N N . PHE C 1 170 ? 100.438 68.928 143.152 1.00 51.06 163 PHE C N 1
ATOM 5621 C CA . PHE C 1 170 ? 101.568 69.129 142.247 1.00 54.74 163 PHE C CA 1
ATOM 5622 C C . PHE C 1 170 ? 102.883 68.988 142.996 1.00 55.05 163 PHE C C 1
ATOM 5623 O O . PHE C 1 170 ? 103.415 67.890 143.120 1.00 63.37 163 PHE C O 1
ATOM 5631 N N . VAL C 1 184 ? 90.230 69.772 150.555 1.00 72.66 177 VAL C N 1
ATOM 5632 C CA . VAL C 1 184 ? 89.593 70.790 149.724 1.00 68.92 177 VAL C CA 1
ATOM 5633 C C . VAL C 1 184 ? 89.294 72.060 150.535 1.00 65.91 177 VAL C C 1
ATOM 5634 O O . VAL C 1 184 ? 88.341 72.108 151.313 1.00 64.52 177 VAL C O 1
ATOM 5638 N N . GLU C 1 185 ? 90.126 73.081 150.342 1.00 61.92 178 GLU C N 1
ATOM 5639 C CA . GLU C 1 185 ? 89.999 74.352 151.062 1.00 61.12 178 GLU C CA 1
ATOM 5640 C C . GLU C 1 185 ? 88.742 75.137 150.662 1.00 61.72 178 GLU C C 1
ATOM 5641 O O . GLU C 1 185 ? 87.998 75.606 151.525 1.00 59.30 178 GLU C O 1
ATOM 5647 N N . VAL C 1 186 ? 88.510 75.251 149.354 1.00 61.36 179 VAL C N 1
ATOM 5648 C CA . VAL C 1 186 ? 87.492 76.155 148.788 1.00 62.34 179 VAL C CA 1
ATOM 5649 C C . VAL C 1 186 ? 86.257 75.401 148.246 1.00 60.50 179 VAL C C 1
ATOM 5650 O O . VAL C 1 186 ? 86.346 74.224 147.891 1.00 56.91 179 VAL C O 1
ATOM 5654 N N . SER C 1 187 ? 85.117 76.098 148.197 1.00 61.02 180 SER C N 1
ATOM 5655 C CA . SER C 1 187 ? 83.810 75.519 147.819 1.00 60.60 180 SER C CA 1
ATOM 5656 C C . SER C 1 187 ? 83.294 75.919 146.422 1.00 60.65 180 SER C C 1
ATOM 5657 O O . SER C 1 187 ? 82.278 75.399 145.944 1.00 49.62 180 SER C O 1
ATOM 5660 N N . SER C 1 188 ? 83.965 76.871 145.789 1.00 55.88 181 SER C N 1
ATOM 5661 C CA . SER C 1 188 ? 83.593 77.300 144.452 1.00 54.58 181 SER C CA 1
ATOM 5662 C C . SER C 1 188 ? 84.822 77.355 143.572 1.00 50.35 181 SER C C 1
ATOM 5663 O O . SER C 1 188 ? 85.951 77.523 144.054 1.00 50.27 181 SER C O 1
ATOM 5666 N N . ALA C 1 189 ? 84.594 77.206 142.273 1.00 41.78 182 ALA C N 1
ATOM 5667 C CA . ALA C 1 189 ? 85.668 77.293 141.301 1.00 38.48 182 ALA C CA 1
ATOM 5668 C C . ALA C 1 189 ? 85.159 77.965 140.039 1.00 38.81 182 ALA C C 1
ATOM 5669 O O . ALA C 1 189 ? 84.004 77.783 139.639 1.00 38.39 182 ALA C O 1
ATOM 5671 N N . LEU C 1 190 ? 86.039 78.758 139.441 1.00 37.22 183 LEU C N 1
ATOM 5672 C CA . LEU C 1 190 ? 85.785 79.417 138.177 1.00 39.80 183 LEU C CA 1
ATOM 5673 C C . LEU C 1 190 ? 86.020 78.408 137.061 1.00 36.64 183 LEU C C 1
ATOM 5674 O O . LEU C 1 190 ? 87.045 77.720 137.036 1.00 30.99 183 LEU C O 1
ATOM 5679 N N . TYR C 1 191 ? 85.045 78.313 136.162 1.00 33.23 184 TYR C N 1
ATOM 5680 C CA . TYR C 1 191 ? 85.091 77.418 135.017 1.00 32.36 184 TYR C CA 1
ATOM 5681 C C . TYR C 1 191 ? 84.842 78.221 133.751 1.00 33.38 184 TYR C C 1
ATOM 5682 O O . TYR C 1 191 ? 84.275 79.313 133.801 1.00 33.57 184 TYR C O 1
ATOM 5691 N N . THR C 1 192 ? 85.273 77.669 132.623 1.00 34.49 185 THR C N 1
ATOM 5692 C CA . THR C 1 192 ? 85.048 78.289 131.327 1.00 32.45 185 THR C CA 1
ATOM 5693 C C . THR C 1 192 ? 84.753 77.274 130.220 1.00 34.14 185 THR C C 1
ATOM 5694 O O . THR C 1 192 ? 85.221 76.137 130.255 1.00 29.00 185 THR C O 1
ATOM 5698 N N . PHE C 1 193 ? 83.967 77.707 129.240 1.00 31.87 186 PHE C N 1
ATOM 5699 C CA . PHE C 1 193 ? 83.857 76.991 127.971 1.00 32.20 186 PHE C CA 1
ATOM 5700 C C . PHE C 1 193 ? 83.654 77.987 126.843 1.00 29.20 186 PHE C C 1
ATOM 5701 O O . PHE C 1 193 ? 83.352 79.155 127.085 1.00 27.97 186 PHE C O 1
ATOM 5709 N N . SER C 1 194 ? 83.851 77.508 125.620 1.00 28.17 187 SER C N 1
ATOM 5710 C CA . SER C 1 194 ? 83.602 78.282 124.416 1.00 27.17 187 SER C CA 1
ATOM 5711 C C . SER C 1 194 ? 82.626 77.526 123.510 1.00 27.13 187 SER C C 1
ATOM 5712 O O . SER C 1 194 ? 82.473 76.302 123.608 1.00 27.61 187 SER C O 1
ATOM 5715 N N . PHE C 1 195 ? 81.962 78.268 122.639 1.00 24.42 188 PHE C N 1
ATOM 5716 C CA . PHE C 1 195 ? 80.992 77.689 121.725 1.00 22.78 188 PHE C CA 1
ATOM 5717 C C . PHE C 1 195 ? 81.033 78.392 120.377 1.00 25.77 188 PHE C C 1
ATOM 5718 O O . PHE C 1 195 ? 81.577 79.492 120.236 1.00 21.69 188 PHE C O 1
ATOM 5726 N N . GLU C 1 196 ? 80.460 77.722 119.391 1.00 25.24 189 GLU C N 1
ATOM 5727 C CA . GLU C 1 196 ? 80.304 78.263 118.055 1.00 28.37 189 GLU C CA 1
ATOM 5728 C C . GLU C 1 196 ? 78.969 77.782 117.526 1.00 26.80 189 GLU C C 1
ATOM 5729 O O . GLU C 1 196 ? 78.671 76.589 117.598 1.00 25.63 189 GLU C O 1
ATOM 5735 N N . LEU C 1 197 ? 78.177 78.717 117.000 1.00 24.59 190 LEU C N 1
ATOM 5736 C CA . LEU C 1 197 ? 76.895 78.405 116.352 1.00 24.94 190 LEU C CA 1
ATOM 5737 C C . LEU C 1 197 ? 76.988 78.829 114.893 1.00 23.59 190 LEU C C 1
ATOM 5738 O O . LEU C 1 197 ? 77.097 80.018 114.593 1.00 23.10 190 LEU C O 1
ATOM 5743 N N . ASP C 1 198 ? 76.980 77.844 114.000 1.00 26.13 191 ASP C N 1
ATOM 5744 C CA . ASP C 1 198 ? 77.043 78.079 112.567 1.00 27.05 191 ASP C CA 1
ATOM 5745 C C . ASP C 1 198 ? 75.634 78.343 112.072 1.00 23.82 191 ASP C C 1
ATOM 5746 O O . ASP C 1 198 ? 74.996 77.482 111.467 1.00 24.42 191 ASP C O 1
ATOM 5751 N N . GLU C 1 199 ? 75.147 79.547 112.344 1.00 23.88 192 GLU C N 1
ATOM 5752 C CA . GLU C 1 199 ? 73.728 79.825 112.145 1.00 26.91 192 GLU C CA 1
ATOM 5753 C C . GLU C 1 199 ? 73.272 79.676 110.696 1.00 22.29 192 GLU C C 1
ATOM 5754 O O . GLU C 1 199 ? 72.140 79.266 110.448 1.00 24.92 192 GLU C O 1
ATOM 5760 N N . ASP C 1 200 ? 74.145 79.997 109.743 1.00 24.78 193 ASP C N 1
ATOM 5761 C CA . ASP C 1 200 ? 73.777 79.919 108.325 1.00 23.34 193 ASP C CA 1
ATOM 5762 C C . ASP C 1 200 ? 73.797 78.511 107.737 1.00 26.12 193 ASP C C 1
ATOM 5763 O O . ASP C 1 200 ? 73.414 78.320 106.582 1.00 24.73 193 ASP C O 1
ATOM 5768 N N . LEU C 1 201 ? 74.223 77.524 108.520 1.00 23.51 194 LEU C N 1
ATOM 5769 C CA . LEU C 1 201 ? 74.148 76.124 108.086 1.00 19.44 194 LEU C CA 1
ATOM 5770 C C . LEU C 1 201 ? 72.934 75.402 108.667 1.00 21.00 194 LEU C C 1
ATOM 5771 O O . LEU C 1 201 ? 72.674 74.237 108.340 1.00 21.23 194 LEU C O 1
ATOM 5776 N N . ILE C 1 202 ? 72.182 76.098 109.518 1.00 19.36 195 ILE C N 1
ATOM 5777 C CA . ILE C 1 202 ? 70.947 75.564 110.053 1.00 20.48 195 ILE C CA 1
ATOM 5778 C C . ILE C 1 202 ? 69.947 75.415 108.900 1.00 20.59 195 ILE C C 1
ATOM 5779 O O . ILE C 1 202 ? 69.828 76.297 108.038 1.00 22.43 195 ILE C O 1
ATOM 5784 N N . ALA C 1 203 ? 69.265 74.274 108.886 1.00 23.21 196 ALA C N 1
ATOM 5785 C CA . ALA C 1 203 ? 68.255 73.940 107.872 1.00 21.74 196 ALA C CA 1
ATOM 5786 C C . ALA C 1 203 ? 68.819 73.701 106.463 1.00 25.25 196 ALA C C 1
ATOM 5787 O O . ALA C 1 203 ? 68.051 73.566 105.503 1.00 26.72 196 ALA C O 1
ATOM 5789 N N . VAL C 1 204 ? 70.146 73.634 106.351 1.00 24.20 197 VAL C N 1
ATOM 5790 C CA . VAL C 1 204 ? 70.824 73.385 105.088 1.00 24.84 197 VAL C CA 1
ATOM 5791 C C . VAL C 1 204 ? 71.318 71.940 105.076 1.00 25.54 197 VAL C C 1
ATOM 5792 O O . VAL C 1 204 ? 72.118 71.567 105.926 1.00 23.62 197 VAL C O 1
ATOM 5796 N N . PRO C 1 205 ? 70.847 71.122 104.110 1.00 24.75 198 PRO C N 1
ATOM 5797 C CA . PRO C 1 205 ? 71.355 69.753 103.989 1.00 24.42 198 PRO C CA 1
ATOM 5798 C C . PRO C 1 205 ? 72.872 69.708 103.792 1.00 26.58 198 PRO C C 1
ATOM 5799 O O . PRO C 1 205 ? 73.440 70.572 103.122 1.00 29.07 198 PRO C O 1
ATOM 5803 N N . SER C 1 206 ? 73.502 68.703 104.392 1.00 26.57 199 SER C N 1
ATOM 5804 C CA . SER C 1 206 ? 74.953 68.524 104.358 1.00 29.68 199 SER C CA 1
ATOM 5805 C C . SER C 1 206 ? 75.369 67.369 103.450 1.00 30.79 199 SER C C 1
ATOM 5806 O O . SER C 1 206 ? 76.535 67.236 103.115 1.00 31.81 199 SER C O 1
ATOM 5809 N N . THR C 1 207 ? 74.406 66.540 103.058 1.00 27.57 200 THR C N 1
ATOM 5810 C CA . THR C 1 207 ? 74.669 65.314 102.316 1.00 31.19 200 THR C CA 1
ATOM 5811 C C . THR C 1 207 ? 74.734 65.582 100.821 1.00 32.98 200 THR C C 1
ATOM 5812 O O . THR C 1 207 ? 74.079 66.485 100.314 1.00 35.86 200 THR C O 1
ATOM 5816 N N . PHE C 1 208 ? 75.533 64.801 100.109 1.00 33.90 201 PHE C N 1
ATOM 5817 C CA . PHE C 1 208 ? 75.591 64.934 98.657 1.00 36.15 201 PHE C CA 1
ATOM 5818 C C . PHE C 1 208 ? 74.313 64.417 97.998 1.00 38.02 201 PHE C C 1
ATOM 5819 O O . PHE C 1 208 ? 73.765 63.396 98.416 1.00 39.09 201 PHE C O 1
ATOM 5827 N N . GLY C 1 209 ? 73.851 65.121 96.965 1.00 36.18 202 GLY C N 1
ATOM 5828 C CA . GLY C 1 209 ? 72.742 64.638 96.139 1.00 41.20 202 GLY C CA 1
ATOM 5829 C C . GLY C 1 209 ? 71.960 65.719 95.421 1.00 41.71 202 GLY C C 1
ATOM 5830 O O . GLY C 1 209 ? 72.094 66.901 95.723 1.00 41.98 202 GLY C O 1
ATOM 5831 N N . GLU C 1 210 ? 71.127 65.298 94.473 1.00 45.02 203 GLU C N 1
ATOM 5832 C CA . GLU C 1 210 ? 70.200 66.202 93.798 1.00 48.28 203 GLU C CA 1
ATOM 5833 C C . GLU C 1 210 ? 69.095 66.628 94.761 1.00 50.06 203 GLU C C 1
ATOM 5834 O O . GLU C 1 210 ? 68.825 65.938 95.749 1.00 41.84 203 GLU C O 1
ATOM 5840 N N . LYS C 1 211 ? 68.451 67.749 94.444 1.00 50.06 204 LYS C N 1
ATOM 5841 C CA . LYS C 1 211 ? 67.387 68.309 95.272 1.00 49.34 204 LYS C CA 1
ATOM 5842 C C . LYS C 1 211 ? 66.297 67.280 95.530 1.00 46.46 204 LYS C C 1
ATOM 5843 O O . LYS C 1 211 ? 65.877 66.568 94.623 1.00 47.24 204 LYS C O 1
ATOM 5849 N N . VAL C 1 212 ? 65.848 67.214 96.779 1.00 38.96 205 VAL C N 1
ATOM 5850 C CA . VAL C 1 212 ? 64.807 66.279 97.177 1.00 39.03 205 VAL C CA 1
ATOM 5851 C C . VAL C 1 212 ? 63.577 67.031 97.660 1.00 40.64 205 VAL C C 1
ATOM 5852 O O . VAL C 1 212 ? 63.650 68.209 98.010 1.00 39.51 205 VAL C O 1
ATOM 5856 N N . LYS C 1 213 ? 62.440 66.344 97.655 1.00 45.52 206 LYS C N 1
ATOM 5857 C CA . LYS C 1 213 ? 61.229 66.886 98.239 1.00 50.47 206 LYS C CA 1
ATOM 5858 C C . LYS C 1 213 ? 61.502 67.125 99.715 1.00 45.33 206 LYS C C 1
ATOM 5859 O O . LYS C 1 213 ? 62.113 66.292 100.393 1.00 49.46 206 LYS C O 1
ATOM 5865 N N . GLY C 1 214 ? 61.058 68.276 100.197 1.00 42.81 207 GLY C N 1
ATOM 5866 C CA . GLY C 1 214 ? 61.279 68.669 101.572 1.00 33.34 207 GLY C CA 1
ATOM 5867 C C . GLY C 1 214 ? 62.186 69.874 101.680 1.00 28.58 207 GLY C C 1
ATOM 5868 O O . GLY C 1 214 ? 62.072 70.646 102.616 1.00 27.87 207 GLY C O 1
ATOM 5869 N N . GLU C 1 215 ? 63.101 70.038 100.733 1.00 29.06 208 GLU C N 1
ATOM 5870 C CA . GLU C 1 215 ? 64.022 71.173 100.792 1.00 28.56 208 GLU C CA 1
ATOM 5871 C C . GLU C 1 215 ? 63.298 72.521 100.715 1.00 26.43 208 GLU C C 1
ATOM 5872 O O . GLU C 1 215 ? 63.715 73.485 101.357 1.00 25.95 208 GLU C O 1
ATOM 5878 N N . GLU C 1 216 ? 62.203 72.596 99.961 1.00 26.26 209 GLU C N 1
ATOM 5879 C CA . GLU C 1 216 ? 61.422 73.838 99.932 1.00 28.32 209 GLU C CA 1
ATOM 5880 C C . GLU C 1 216 ? 60.833 74.147 101.317 1.00 29.52 209 GLU C C 1
ATOM 5881 O O . GLU C 1 216 ? 60.837 75.295 101.755 1.00 25.30 209 GLU C O 1
ATOM 5887 N N . GLU C 1 217 ? 60.318 73.123 101.996 1.00 27.44 210 GLU C N 1
ATOM 5888 C CA . GLU C 1 217 ? 59.761 73.299 103.330 1.00 26.10 210 GLU C CA 1
ATOM 5889 C C . GLU C 1 217 ? 60.856 73.687 104.322 1.00 20.89 210 GLU C C 1
ATOM 5890 O O . GLU C 1 217 ? 60.635 74.526 105.192 1.00 25.69 210 GLU C O 1
ATOM 5896 N N . LEU C 1 218 ? 62.036 73.081 104.198 1.00 25.58 211 LEU C N 1
ATOM 5897 C CA . LEU C 1 218 ? 63.169 73.461 105.045 1.00 24.04 211 LEU C CA 1
ATOM 5898 C C . LEU C 1 218 ? 63.523 74.932 104.885 1.00 25.35 211 LEU C C 1
ATOM 5899 O O . LEU C 1 218 ? 63.738 75.636 105.873 1.00 27.58 211 LEU C O 1
ATOM 5904 N N . GLU C 1 219 ? 63.614 75.387 103.635 1.00 28.21 212 GLU C N 1
ATOM 5905 C CA . GLU C 1 219 ? 63.898 76.801 103.349 1.00 27.83 212 GLU C CA 1
ATOM 5906 C C . GLU C 1 219 ? 62.860 77.733 103.964 1.00 28.81 212 GLU C C 1
ATOM 5907 O O . GLU C 1 219 ? 63.208 78.777 104.502 1.00 30.56 212 GLU C O 1
ATOM 5913 N N . ARG C 1 220 ? 61.586 77.353 103.874 1.00 30.23 213 ARG C N 1
ATOM 5914 C CA . ARG C 1 220 ? 60.507 78.126 104.488 1.00 29.91 213 ARG C CA 1
ATOM 5915 C C . ARG C 1 220 ? 60.656 78.209 106.008 1.00 30.00 213 ARG C C 1
ATOM 5916 O O . ARG C 1 220 ? 60.372 79.245 106.606 1.00 28.10 213 ARG C O 1
ATOM 5924 N N . GLN C 1 221 ? 61.108 77.119 106.627 1.00 27.20 214 GLN C N 1
ATOM 5925 C CA . GLN C 1 221 ? 61.260 77.067 108.086 1.00 24.36 214 GLN C CA 1
ATOM 5926 C C . GLN C 1 221 ? 62.589 77.628 108.582 1.00 27.91 214 GLN C C 1
ATOM 5927 O O . GLN C 1 221 ? 62.768 77.800 109.782 1.00 23.45 214 GLN C O 1
ATOM 5933 N N . LYS C 1 222 ? 63.518 77.915 107.672 1.00 24.15 215 LYS C N 1
ATOM 5934 C CA . LYS C 1 222 ? 64.897 78.228 108.065 1.00 24.63 215 LYS C CA 1
ATOM 5935 C C . LYS C 1 222 ? 64.978 79.388 109.055 1.00 24.15 215 LYS C C 1
ATOM 5936 O O . LYS C 1 222 ? 65.677 79.300 110.065 1.00 25.02 215 LYS C O 1
ATOM 5942 N N . ALA C 1 223 ? 64.271 80.474 108.771 1.00 26.43 216 ALA C N 1
ATOM 5943 C CA . ALA C 1 223 ? 64.340 81.667 109.625 1.00 27.51 216 ALA C CA 1
ATOM 5944 C C . ALA C 1 223 ? 63.947 81.381 111.077 1.00 27.12 216 ALA C C 1
ATOM 5945 O O . ALA C 1 223 ? 64.630 81.813 112.011 1.00 26.92 216 ALA C O 1
ATOM 5947 N N . LYS C 1 224 ? 62.851 80.648 111.258 1.00 25.97 217 LYS C N 1
ATOM 5948 C CA . LYS C 1 224 ? 62.366 80.288 112.590 1.00 25.66 217 LYS C CA 1
ATOM 5949 C C . LYS C 1 224 ? 63.295 79.282 113.278 1.00 21.93 217 LYS C C 1
ATOM 5950 O O . LYS C 1 224 ? 63.504 79.359 114.491 1.00 22.20 217 LYS C O 1
ATOM 5956 N N . ARG C 1 225 ? 63.854 78.346 112.508 1.00 22.35 218 ARG C N 1
ATOM 5957 C CA . ARG C 1 225 ? 64.829 77.387 113.047 1.00 22.56 218 ARG C CA 1
ATOM 5958 C C . ARG C 1 225 ? 66.063 78.115 113.576 1.00 23.49 218 ARG C C 1
ATOM 5959 O O . ARG C 1 225 ? 66.546 77.815 114.676 1.00 24.24 218 ARG C O 1
ATOM 5967 N N . VAL C 1 226 ? 66.561 79.078 112.799 1.00 22.70 219 VAL C N 1
ATOM 5968 C CA . VAL C 1 226 ? 67.693 79.904 113.216 1.00 22.97 219 VAL C CA 1
ATOM 5969 C C . VAL C 1 226 ? 67.355 80.707 114.477 1.00 22.90 219 VAL C C 1
ATOM 5970 O O . VAL C 1 226 ? 68.138 80.729 115.434 1.00 23.01 219 VAL C O 1
ATOM 5974 N N . LYS C 1 227 ? 66.207 81.381 114.462 1.00 24.26 220 LYS C N 1
ATOM 5975 C CA . LYS C 1 227 ? 65.760 82.179 115.611 1.00 23.05 220 LYS C CA 1
ATOM 5976 C C . LYS C 1 227 ? 65.707 81.332 116.895 1.00 23.35 220 LYS C C 1
ATOM 5977 O O . LYS C 1 227 ? 66.185 81.748 117.955 1.00 24.52 220 LYS C O 1
ATOM 5983 N N . SER C 1 228 ? 65.133 80.142 116.785 1.00 24.80 221 SER C N 1
ATOM 5984 C CA . SER C 1 228 ? 65.027 79.220 117.913 1.00 25.22 221 SER C CA 1
ATOM 5985 C C . SER C 1 228 ? 66.407 78.775 118.411 1.00 23.84 221 SER C C 1
ATOM 5986 O O . SER C 1 228 ? 66.636 78.686 119.614 1.00 23.59 221 SER C O 1
ATOM 5989 N N . ALA C 1 229 ? 67.329 78.523 117.485 1.00 22.99 222 ALA C N 1
ATOM 5990 C CA . ALA C 1 229 ? 68.662 78.081 117.852 1.00 22.14 222 ALA C CA 1
ATOM 5991 C C . ALA C 1 229 ? 69.421 79.188 118.585 1.00 21.88 222 ALA C C 1
ATOM 5992 O O . ALA C 1 229 ? 70.209 78.914 119.484 1.00 27.13 222 ALA C O 1
ATOM 5994 N N . ILE C 1 230 ? 69.176 80.436 118.193 1.00 21.81 223 ILE C N 1
ATOM 5995 C CA . ILE C 1 230 ? 69.794 81.585 118.853 1.00 23.92 223 ILE C CA 1
ATOM 5996 C C . ILE C 1 230 ? 69.178 81.780 120.242 1.00 24.50 223 ILE C C 1
ATOM 5997 O O . ILE C 1 230 ? 69.901 81.963 121.216 1.00 25.50 223 ILE C O 1
ATOM 6002 N N . LYS C 1 231 ? 67.850 81.712 120.338 1.00 25.37 224 LYS C N 1
ATOM 6003 C CA . LYS C 1 231 ? 67.171 81.849 121.633 1.00 25.40 224 LYS C CA 1
ATOM 6004 C C . LYS C 1 231 ? 67.586 80.761 122.617 1.00 27.27 224 LYS C C 1
ATOM 6005 O O . LYS C 1 231 ? 67.653 81.008 123.818 1.00 27.05 224 LYS C O 1
ATOM 6011 N N . ALA C 1 232 ? 67.880 79.566 122.104 1.00 26.26 225 ALA C N 1
ATOM 6012 C CA . ALA C 1 232 ? 68.327 78.449 122.940 1.00 25.28 225 ALA C CA 1
ATOM 6013 C C . ALA C 1 232 ? 69.704 78.676 123.575 1.00 23.18 225 ALA C C 1
ATOM 6014 O O . ALA C 1 232 ? 70.071 77.990 124.537 1.00 27.02 225 ALA C O 1
ATOM 6016 N N . LEU C 1 233 ? 70.470 79.631 123.056 1.00 25.09 226 LEU C N 1
ATOM 6017 C CA . LEU C 1 233 ? 71.726 80.020 123.699 1.00 24.44 226 LEU C CA 1
ATOM 6018 C C . LEU C 1 233 ? 71.519 80.552 125.114 1.00 32.61 226 LEU C C 1
ATOM 6019 O O . LEU C 1 233 ? 72.411 80.429 125.957 1.00 29.38 226 LEU C O 1
ATOM 6024 N N . TYR C 1 234 ? 70.350 81.134 125.379 1.00 33.92 227 TYR C N 1
ATOM 6025 C CA . TYR C 1 234 ? 70.046 81.649 126.718 1.00 35.67 227 TYR C CA 1
ATOM 6026 C C . TYR C 1 234 ? 70.376 80.623 127.805 1.00 40.71 227 TYR C C 1
ATOM 6027 O O . TYR C 1 234 ? 70.974 80.967 128.829 1.00 36.56 227 TYR C O 1
ATOM 6036 N N . SER C 1 235 ? 70.007 79.367 127.551 1.00 43.47 228 SER C N 1
ATOM 6037 C CA . SER C 1 235 ? 70.240 78.249 128.473 1.00 43.80 228 SER C CA 1
ATOM 6038 C C . SER C 1 235 ? 71.715 78.050 128.809 1.00 43.59 228 SER C C 1
ATOM 6039 O O . SER C 1 235 ? 72.075 77.891 129.976 1.00 51.80 228 SER C O 1
ATOM 6042 N N . LEU C 1 236 ? 72.560 78.050 127.783 1.00 41.56 229 LEU C N 1
ATOM 6043 C CA . LEU C 1 236 ? 74.003 77.889 127.966 1.00 39.93 229 LEU C CA 1
ATOM 6044 C C . LEU C 1 236 ? 74.633 79.045 128.737 1.00 41.36 229 LEU C C 1
ATOM 6045 O O . LEU C 1 236 ? 75.539 78.837 129.543 1.00 44.40 229 LEU C O 1
ATOM 6050 N N . LEU C 1 237 ? 74.168 80.264 128.470 1.00 34.87 230 LEU C N 1
ATOM 6051 C CA . LEU C 1 237 ? 74.906 81.462 128.871 1.00 32.80 230 LEU C CA 1
ATOM 6052 C C . LEU C 1 237 ? 74.430 82.111 130.171 1.00 29.97 230 LEU C C 1
ATOM 6053 O O . LEU C 1 237 ? 75.153 82.917 130.751 1.00 34.96 230 LEU C O 1
ATOM 6058 N N . SER C 1 238 ? 73.236 81.761 130.638 1.00 27.30 231 SER C N 1
ATOM 6059 C CA . SER C 1 238 ? 72.627 82.470 131.770 1.00 36.18 231 SER C CA 1
ATOM 6060 C C . SER C 1 238 ? 72.982 81.867 133.132 1.00 42.10 231 SER C C 1
ATOM 6061 O O . SER C 1 238 ? 72.836 82.528 134.162 1.00 43.84 231 SER C O 1
ATOM 6064 N N . GLY C 1 239 ? 73.451 80.622 133.130 1.00 41.71 232 GLY C N 1
ATOM 6065 C CA . GLY C 1 239 ? 73.781 79.922 134.364 1.00 47.81 232 GLY C CA 1
ATOM 6066 C C . GLY C 1 239 ? 72.536 79.380 135.038 1.00 54.67 232 GLY C C 1
ATOM 6067 O O . GLY C 1 239 ? 71.583 78.985 134.365 1.00 58.06 232 GLY C O 1
ATOM 6068 N N . LEU C 1 249 ? 73.173 69.827 134.383 1.00 63.27 242 LEU C N 1
ATOM 6069 C CA . LEU C 1 249 ? 74.282 70.724 134.719 1.00 60.02 242 LEU C CA 1
ATOM 6070 C C . LEU C 1 249 ? 74.280 71.127 136.196 1.00 61.08 242 LEU C C 1
ATOM 6071 O O . LEU C 1 249 ? 73.223 71.176 136.828 1.00 60.41 242 LEU C O 1
ATOM 6076 N N . PRO C 1 250 ? 75.469 71.432 136.747 1.00 58.16 243 PRO C N 1
ATOM 6077 C CA . PRO C 1 250 ? 75.535 71.887 138.128 1.00 58.96 243 PRO C CA 1
ATOM 6078 C C . PRO C 1 250 ? 75.091 73.342 138.265 1.00 59.58 243 PRO C C 1
ATOM 6079 O O . PRO C 1 250 ? 74.995 74.064 137.269 1.00 54.42 243 PRO C O 1
ATOM 6083 N N . SER C 1 251 ? 74.816 73.757 139.496 1.00 59.59 244 SER C N 1
ATOM 6084 C CA . SER C 1 251 ? 74.482 75.149 139.780 1.00 56.61 244 SER C CA 1
ATOM 6085 C C . SER C 1 251 ? 75.671 76.036 139.438 1.00 51.55 244 SER C C 1
ATOM 6086 O O . SER C 1 251 ? 76.802 75.739 139.824 1.00 50.68 244 SER C O 1
ATOM 6089 N N . MET C 1 252 ? 75.409 77.116 138.706 1.00 49.37 245 MET C N 1
ATOM 6090 C CA . MET C 1 252 ? 76.464 78.023 138.275 1.00 46.47 245 MET C CA 1
ATOM 6091 C C . MET C 1 252 ? 75.939 79.437 138.018 1.00 43.72 245 MET C C 1
ATOM 6092 O O . MET C 1 252 ? 74.776 79.625 137.672 1.00 44.55 245 MET C O 1
ATOM 6097 N N . LYS C 1 253 ? 76.829 80.411 138.196 1.00 42.25 246 LYS C N 1
ATOM 6098 C CA . LYS C 1 253 ? 76.524 81.841 138.087 1.00 41.90 246 LYS C CA 1
ATOM 6099 C C . LYS C 1 253 ? 77.431 82.479 137.037 1.00 40.37 246 LYS C C 1
ATOM 6100 O O . LYS C 1 253 ? 78.656 82.318 137.086 1.00 33.49 246 LYS C O 1
ATOM 6106 N N . LEU C 1 254 ? 76.828 83.203 136.093 1.00 36.43 247 LEU C N 1
ATOM 6107 C CA . LEU C 1 254 ? 77.575 83.887 135.038 1.00 35.26 247 LEU C CA 1
ATOM 6108 C C . LEU C 1 254 ? 78.452 84.999 135.612 1.00 37.16 247 LEU C C 1
ATOM 6109 O O . LEU C 1 254 ? 77.949 85.956 136.206 1.00 38.19 247 LEU C O 1
ATOM 6114 N N . MET C 1 255 ? 79.761 84.874 135.413 1.00 32.92 248 MET C N 1
ATOM 6115 C CA . MET C 1 255 ? 80.709 85.880 135.885 1.00 35.64 248 MET C CA 1
ATOM 6116 C C . MET C 1 255 ? 81.057 86.856 134.778 1.00 36.02 248 MET C C 1
ATOM 6117 O O . MET C 1 255 ? 81.055 88.069 134.997 1.00 37.02 248 MET C O 1
ATOM 6122 N N . SER C 1 256 ? 81.384 86.326 133.603 1.00 34.83 249 SER C N 1
ATOM 6123 C CA . SER C 1 256 ? 81.597 87.159 132.418 1.00 34.68 249 SER C CA 1
ATOM 6124 C C . SER C 1 256 ? 81.499 86.367 131.119 1.00 33.76 249 SER C C 1
ATOM 6125 O O . SER C 1 256 ? 81.553 85.135 131.107 1.00 31.90 249 SER C O 1
ATOM 6128 N N . LEU C 1 257 ? 81.336 87.097 130.025 1.00 31.16 250 LEU C N 1
ATOM 6129 C CA . LEU C 1 257 ? 81.389 86.507 128.693 1.00 33.51 250 LEU C CA 1
ATOM 6130 C C . LEU C 1 257 ? 81.674 87.545 127.627 1.00 31.14 250 LEU C C 1
ATOM 6131 O O . LEU C 1 257 ? 81.418 88.739 127.815 1.00 29.18 250 LEU C O 1
ATOM 6136 N N . VAL C 1 258 ? 82.241 87.075 126.520 1.00 29.53 251 VAL C N 1
ATOM 6137 C CA . VAL C 1 258 ? 82.229 87.823 125.276 1.00 29.27 251 VAL C CA 1
ATOM 6138 C C . VAL C 1 258 ? 81.623 86.923 124.199 1.00 30.50 251 VAL C C 1
ATOM 6139 O O . VAL C 1 258 ? 81.999 85.753 124.052 1.00 24.79 251 VAL C O 1
ATOM 6143 N N . VAL C 1 259 ? 80.653 87.469 123.478 1.00 27.60 252 VAL C N 1
ATOM 6144 C CA . VAL C 1 259 ? 80.018 86.766 122.378 1.00 26.75 252 VAL C CA 1
ATOM 6145 C C . VAL C 1 259 ? 80.172 87.633 121.139 1.00 27.65 252 VAL C C 1
ATOM 6146 O O . VAL C 1 259 ? 79.916 88.834 121.184 1.00 29.23 252 VAL C O 1
ATOM 6150 N N . THR C 1 260 ? 80.606 87.018 120.044 1.00 26.87 253 THR C N 1
ATOM 6151 C CA . THR C 1 260 ? 80.832 87.718 118.789 1.00 28.89 253 THR C CA 1
ATOM 6152 C C . THR C 1 260 ? 79.904 87.203 117.689 1.00 27.51 253 THR C C 1
ATOM 6153 O O . THR C 1 260 ? 79.517 86.031 117.671 1.00 27.75 253 THR C O 1
ATOM 6157 N N . LYS C 1 261 ? 79.522 88.104 116.798 1.00 27.20 254 LYS C N 1
ATOM 6158 C CA . LYS C 1 261 ? 78.811 87.743 115.587 1.00 25.41 254 LYS C CA 1
ATOM 6159 C C . LYS C 1 261 ? 79.588 88.309 114.409 1.00 25.37 254 LYS C C 1
ATOM 6160 O O . LYS C 1 261 ? 79.854 89.509 114.326 1.00 26.49 254 LYS C O 1
ATOM 6166 N N . THR C 1 262 ? 79.975 87.414 113.516 1.00 22.89 255 THR C N 1
ATOM 6167 C CA . THR C 1 262 ? 80.837 87.740 112.395 1.00 24.28 255 THR C CA 1
ATOM 6168 C C . THR C 1 262 ? 80.286 87.119 111.117 1.00 28.70 255 THR C C 1
ATOM 6169 O O . THR C 1 262 ? 79.445 86.223 111.164 1.00 27.79 255 THR C O 1
ATOM 6173 N N . ASP C 1 263 ? 80.758 87.606 109.972 1.00 27.18 256 ASP C N 1
ATOM 6174 C CA . ASP C 1 263 ? 80.464 86.962 108.695 1.00 28.70 256 ASP C CA 1
ATOM 6175 C C . ASP C 1 263 ? 81.727 86.275 108.179 1.00 31.58 256 ASP C C 1
ATOM 6176 O O . ASP C 1 263 ? 81.965 86.198 106.976 1.00 34.27 256 ASP C O 1
ATOM 6181 N N . PHE C 1 264 ? 82.533 85.793 109.123 1.00 29.71 257 PHE C N 1
ATOM 6182 C CA . PHE C 1 264 ? 83.737 85.028 108.838 1.00 34.31 257 PHE C CA 1
ATOM 6183 C C . PHE C 1 264 ? 84.018 84.146 110.053 1.00 31.47 257 PHE C C 1
ATOM 6184 O O . PHE C 1 264 ? 83.511 84.424 111.139 1.00 30.83 257 PHE C O 1
ATOM 6192 N N . PRO C 1 265 ? 84.799 83.066 109.878 1.00 32.76 258 PRO C N 1
ATOM 6193 C CA . PRO C 1 265 ? 85.099 82.229 111.038 1.00 32.90 258 PRO C CA 1
ATOM 6194 C C . PRO C 1 265 ? 85.918 82.971 112.084 1.00 32.42 258 PRO C C 1
ATOM 6195 O O . PRO C 1 265 ? 86.910 83.615 111.745 1.00 35.04 258 PRO C O 1
ATOM 6199 N N . PHE C 1 266 ? 85.484 82.889 113.337 1.00 31.99 259 PHE C N 1
ATOM 6200 C CA . PHE C 1 266 ? 86.164 83.554 114.446 1.00 33.88 259 PHE C CA 1
ATOM 6201 C C . PHE C 1 266 ? 85.835 82.854 115.767 1.00 37.01 259 PHE C C 1
ATOM 6202 O O . PHE C 1 266 ? 84.680 82.518 116.025 1.00 36.60 259 PHE C O 1
ATOM 6210 N N . MET C 1 267 ? 86.855 82.642 116.594 1.00 37.00 260 MET C N 1
ATOM 6211 C CA . MET C 1 267 ? 86.668 82.078 117.934 1.00 38.58 260 MET C CA 1
ATOM 6212 C C . MET C 1 267 ? 87.319 83.007 118.951 1.00 38.22 260 MET C C 1
ATOM 6213 O O . MET C 1 267 ? 88.523 83.242 118.879 1.00 35.86 260 MET C O 1
ATOM 6218 N N . PRO C 1 268 ? 86.523 83.575 119.877 1.00 35.81 261 PRO C N 1
ATOM 6219 C CA . PRO C 1 268 ? 87.098 84.341 120.983 1.00 32.20 261 PRO C CA 1
ATOM 6220 C C . PRO C 1 268 ? 88.140 83.577 121.800 1.00 32.02 261 PRO C C 1
ATOM 6221 O O . PRO C 1 268 ? 88.246 82.352 121.700 1.00 29.97 261 PRO C O 1
ATOM 6225 N N . GLU C 1 269 ? 88.904 84.318 122.597 1.00 34.73 262 GLU C N 1
ATOM 6226 C CA . GLU C 1 269 ? 89.911 83.735 123.476 1.00 36.21 262 GLU C CA 1
ATOM 6227 C C . GLU C 1 269 ? 89.294 82.789 124.493 1.00 34.03 262 GLU C C 1
ATOM 6228 O O . GLU C 1 269 ? 88.251 83.096 125.061 1.00 36.06 262 GLU C O 1
ATOM 6234 N N . PRO C 1 270 ? 89.947 81.639 124.742 1.00 38.89 263 PRO C N 1
ATOM 6235 C CA . PRO C 1 270 ? 89.561 80.867 125.919 1.00 36.89 263 PRO C CA 1
ATOM 6236 C C . PRO C 1 270 ? 89.630 81.768 127.143 1.00 33.87 263 PRO C C 1
ATOM 6237 O O . PRO C 1 270 ? 90.513 82.619 127.223 1.00 36.58 263 PRO C O 1
ATOM 6241 N N . ALA C 1 271 ? 88.698 81.607 128.074 1.00 31.20 264 ALA C N 1
ATOM 6242 C CA . ALA C 1 271 ? 88.560 82.549 129.190 1.00 32.85 264 ALA C CA 1
ATOM 6243 C C . ALA C 1 271 ? 89.473 82.247 130.393 1.00 36.03 264 ALA C C 1
ATOM 6244 O O . ALA C 1 271 ? 89.062 82.395 131.536 1.00 36.53 264 ALA C O 1
ATOM 6246 N N . HIS C 1 272 ? 90.709 81.839 130.144 1.00 36.20 265 HIS C N 1
ATOM 6247 C CA . HIS C 1 272 ? 91.635 81.559 131.239 1.00 34.97 265 HIS C CA 1
ATOM 6248 C C . HIS C 1 272 ? 92.262 82.851 131.745 1.00 35.45 265 HIS C C 1
ATOM 6249 O O . HIS C 1 272 ? 92.162 83.170 132.921 1.00 40.07 265 HIS C O 1
ATOM 6256 N N . ASP C 1 273 ? 92.886 83.602 130.851 1.00 41.79 266 ASP C N 1
ATOM 6257 C CA . ASP C 1 273 ? 93.464 84.895 131.219 1.00 42.41 266 ASP C CA 1
ATOM 6258 C C . ASP C 1 273 ? 92.379 85.948 131.441 1.00 40.58 266 ASP C C 1
ATOM 6259 O O . ASP C 1 273 ? 91.444 86.055 130.656 1.00 34.92 266 ASP C O 1
ATOM 6264 N N . ASP C 1 274 ? 92.524 86.737 132.504 1.00 41.72 267 ASP C N 1
ATOM 6265 C CA . ASP C 1 274 ? 91.587 87.831 132.804 1.00 43.20 267 ASP C CA 1
ATOM 6266 C C . ASP C 1 274 ? 91.403 88.840 131.669 1.00 43.32 267 ASP C C 1
ATOM 6267 O O . ASP C 1 274 ? 90.385 89.526 131.619 1.00 43.51 267 ASP C O 1
ATOM 6272 N N . ASP C 1 275 ? 92.392 88.947 130.783 1.00 39.14 268 ASP C N 1
ATOM 6273 C CA . ASP C 1 275 ? 92.320 89.866 129.644 1.00 38.84 268 ASP C CA 1
ATOM 6274 C C . ASP C 1 275 ? 91.696 89.245 128.388 1.00 38.52 268 ASP C C 1
ATOM 6275 O O . ASP C 1 275 ? 91.816 89.810 127.297 1.00 39.02 268 ASP C O 1
ATOM 6280 N N . TYR C 1 276 ? 91.028 88.100 128.531 1.00 38.41 269 TYR C N 1
ATOM 6281 C CA . TYR C 1 276 ? 90.524 87.359 127.361 1.00 33.33 269 TYR C CA 1
ATOM 6282 C C . TYR C 1 276 ? 89.533 88.157 126.513 1.00 33.36 269 TYR C C 1
ATOM 6283 O O . TYR C 1 276 ? 89.472 87.978 125.291 1.00 34.01 269 TYR C O 1
ATOM 6292 N N . ILE C 1 277 ? 88.767 89.038 127.154 1.00 31.75 270 ILE C N 1
ATOM 6293 C CA . ILE C 1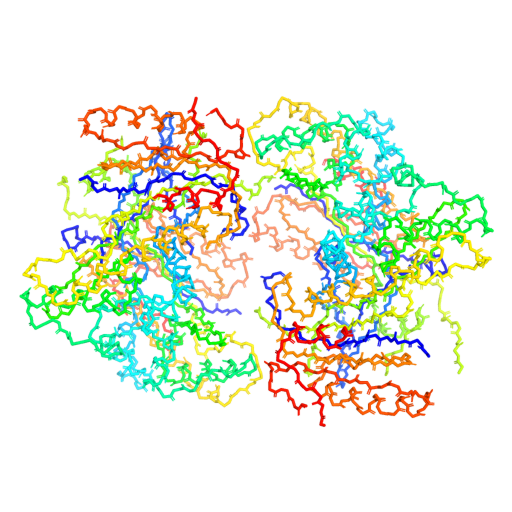 277 ? 87.779 89.851 126.447 1.00 33.25 270 ILE C CA 1
ATOM 6294 C C . ILE C 1 277 ? 88.478 90.957 125.664 1.00 35.43 270 ILE C C 1
ATOM 6295 O O . ILE C 1 277 ? 88.201 91.161 124.479 1.00 36.82 270 ILE C O 1
ATOM 6300 N N . LYS C 1 278 ? 89.382 91.664 126.340 1.00 37.18 271 LYS C N 1
ATOM 6301 C CA . LYS C 1 278 ? 90.214 92.684 125.714 1.00 38.65 271 LYS C CA 1
ATOM 6302 C C . LYS C 1 278 ? 90.935 92.112 124.494 1.00 39.06 271 LYS C C 1
ATOM 6303 O O . LYS C 1 278 ? 90.898 92.691 123.410 1.00 36.94 271 LYS C O 1
ATOM 6309 N N . THR C 1 279 ? 91.559 90.950 124.670 1.00 38.63 272 THR C N 1
ATOM 6310 C CA . THR C 1 279 ? 92.303 90.293 123.595 1.00 39.44 272 THR C CA 1
ATOM 6311 C C . THR C 1 279 ? 91.394 89.852 122.442 1.00 36.91 272 THR C C 1
ATOM 6312 O O . THR C 1 279 ? 91.747 90.010 121.271 1.00 40.35 272 THR C O 1
ATOM 6316 N N . THR C 1 280 ? 90.227 89.306 122.775 1.00 35.70 273 THR C N 1
ATOM 6317 C CA . THR C 1 280 ? 89.258 88.891 121.762 1.00 33.06 273 THR C CA 1
ATOM 6318 C C . THR C 1 280 ? 88.835 90.068 120.875 1.00 35.03 273 THR C C 1
ATOM 6319 O O . THR C 1 280 ? 88.795 89.947 119.642 1.00 35.64 273 THR C O 1
ATOM 6323 N N . ILE C 1 281 ? 88.510 91.196 121.503 1.00 34.09 274 ILE C N 1
ATOM 6324 C CA . ILE C 1 281 ? 88.035 92.373 120.771 1.00 37.64 274 ILE C CA 1
ATOM 6325 C C . ILE C 1 281 ? 89.128 92.940 119.862 1.00 39.42 274 ILE C C 1
ATOM 6326 O O . ILE C 1 281 ? 88.852 93.336 118.732 1.00 34.59 274 ILE C O 1
ATOM 6331 N N . MET C 1 282 ? 90.361 92.966 120.364 1.00 38.27 275 MET C N 1
ATOM 6332 C CA . MET C 1 282 ? 91.531 93.354 119.565 1.00 41.64 275 MET C CA 1
ATOM 6333 C C . MET C 1 282 ? 91.680 92.425 118.360 1.00 40.69 275 MET C C 1
ATOM 6334 O O . MET C 1 282 ? 91.848 92.880 117.227 1.00 39.39 275 MET C O 1
ATOM 6339 N N . ARG C 1 283 ? 91.603 91.122 118.613 1.00 38.53 276 ARG C N 1
ATOM 6340 C CA . ARG C 1 283 ? 91.687 90.117 117.550 1.00 37.38 276 ARG C CA 1
ATOM 6341 C C . ARG C 1 283 ? 90.526 90.201 116.551 1.00 38.45 276 ARG C C 1
ATOM 6342 O O . ARG C 1 283 ? 90.715 90.009 115.346 1.00 34.89 276 ARG C O 1
ATOM 6350 N N . LEU C 1 284 ? 89.327 90.476 117.060 1.00 37.35 277 LEU C N 1
ATOM 6351 C CA . LEU C 1 284 ? 88.137 90.617 116.216 1.00 32.78 277 LEU C CA 1
ATOM 6352 C C . LEU C 1 284 ? 88.315 91.721 115.169 1.00 37.97 277 LEU C C 1
ATOM 6353 O O . LEU C 1 284 ? 88.084 91.501 113.977 1.00 37.64 277 LEU C O 1
ATOM 6358 N N . GLY C 1 285 ? 88.716 92.904 115.630 1.00 38.70 278 GLY C N 1
ATOM 6359 C CA . GLY C 1 285 ? 88.929 94.058 114.760 1.00 39.76 278 GLY C CA 1
ATOM 6360 C C . GLY C 1 285 ? 89.951 93.778 113.676 1.00 41.84 278 GLY C C 1
ATOM 6361 O O . GLY C 1 285 ? 89.738 94.105 112.512 1.00 42.02 278 GLY C O 1
ATOM 6362 N N . LYS C 1 286 ? 91.064 93.160 114.062 1.00 42.92 279 LYS C N 1
ATOM 6363 C CA . LYS C 1 286 ? 92.102 92.786 113.108 1.00 45.09 279 LYS C CA 1
ATOM 6364 C C . LYS C 1 286 ? 91.590 91.764 112.094 1.00 40.08 279 LYS C C 1
ATOM 6365 O O . LYS C 1 286 ? 91.861 91.886 110.902 1.00 45.85 279 LYS C O 1
ATOM 6371 N N . ALA C 1 287 ? 90.852 90.765 112.574 1.00 40.76 280 ALA C N 1
ATOM 6372 C CA . ALA C 1 287 ? 90.313 89.703 111.710 1.00 39.60 280 ALA C CA 1
ATOM 6373 C C . ALA C 1 287 ? 89.330 90.242 110.666 1.00 39.36 280 ALA C C 1
ATOM 6374 O O . ALA C 1 287 ? 89.352 89.812 109.513 1.00 40.96 280 ALA C O 1
ATOM 6376 N N . LYS C 1 288 ? 88.475 91.182 111.061 1.00 39.29 281 LYS C N 1
ATOM 6377 C CA . LYS C 1 288 ? 87.534 91.790 110.116 1.00 37.26 281 LYS C CA 1
ATOM 6378 C C . LYS C 1 288 ? 88.292 92.434 108.957 1.00 41.49 281 LYS C C 1
ATOM 6379 O O . LYS C 1 288 ? 87.958 92.217 107.791 1.00 44.57 281 LYS C O 1
ATOM 6385 N N . GLY C 1 289 ? 89.314 93.219 109.287 1.00 44.30 282 GLY C N 1
ATOM 6386 C CA . GLY C 1 289 ? 90.111 93.909 108.273 1.00 48.53 282 GLY C CA 1
ATOM 6387 C C . GLY C 1 289 ? 90.833 92.910 107.392 1.00 50.30 282 GLY C C 1
ATOM 6388 O O . GLY C 1 289 ? 90.719 92.941 106.168 1.00 53.63 282 GLY C O 1
ATOM 6389 N N . VAL C 1 290 ? 91.563 92.014 108.046 1.00 50.95 283 VAL C N 1
ATOM 6390 C CA . VAL C 1 290 ? 92.324 90.953 107.390 1.00 56.88 283 VAL C CA 1
ATOM 6391 C C . VAL C 1 290 ? 91.496 90.136 106.397 1.00 56.08 283 VAL C C 1
ATOM 6392 O O . VAL C 1 290 ? 91.906 89.952 105.247 1.00 61.13 283 VAL C O 1
ATOM 6396 N N . LEU C 1 291 ? 90.337 89.659 106.845 1.00 55.29 284 LEU C N 1
ATOM 6397 C CA . LEU C 1 291 ? 89.486 88.765 106.045 1.00 52.55 284 LEU C CA 1
ATOM 6398 C C . LEU C 1 291 ? 88.453 89.506 105.184 1.00 51.38 284 LEU C C 1
ATOM 6399 O O . LEU C 1 291 ? 87.590 88.878 104.566 1.00 49.95 284 LEU C O 1
ATOM 6404 N N . ASN C 1 292 ? 88.552 90.833 105.138 1.00 51.00 285 ASN C N 1
ATOM 6405 C CA . ASN C 1 292 ? 87.607 91.672 104.394 1.00 52.78 285 ASN C CA 1
ATOM 6406 C C . ASN C 1 292 ? 86.152 91.362 104.759 1.00 49.38 285 ASN C C 1
ATOM 6407 O O . ASN C 1 292 ? 85.287 91.260 103.888 1.00 47.80 285 ASN C O 1
ATOM 6412 N N . GLY C 1 293 ? 85.905 91.192 106.055 1.00 41.13 286 GLY C N 1
ATOM 6413 C CA . GLY C 1 293 ? 84.569 90.904 106.562 1.00 40.36 286 GLY C CA 1
ATOM 6414 C C . GLY C 1 293 ? 83.678 92.130 106.558 1.00 35.54 286 GLY C C 1
ATOM 6415 O O . GLY C 1 293 ? 84.155 93.262 106.618 1.00 33.90 286 GLY C O 1
ATOM 6416 N N . ASN C 1 294 ? 82.377 91.893 106.471 1.00 33.73 287 ASN C N 1
ATOM 6417 C CA . ASN C 1 294 ? 81.382 92.961 106.497 1.00 33.35 287 ASN C CA 1
ATOM 6418 C C . ASN C 1 294 ? 80.572 92.987 107.792 1.00 33.07 287 ASN C C 1
ATOM 6419 O O . ASN C 1 294 ? 79.667 93.808 107.947 1.00 38.00 287 ASN C O 1
ATOM 6424 N N . LEU C 1 295 ? 80.897 92.087 108.718 1.00 29.26 288 LEU C N 1
ATOM 6425 C CA . LEU C 1 295 ? 80.216 92.032 110.012 1.00 30.74 288 LEU C CA 1
ATOM 6426 C C . LEU C 1 295 ? 81.167 91.516 111.087 1.00 32.16 288 LEU C C 1
ATOM 6427 O O . LEU C 1 295 ? 81.717 90.424 110.972 1.00 30.68 288 LEU C O 1
ATOM 6432 N N . ALA C 1 296 ? 81.357 92.314 112.130 1.00 29.49 289 ALA C N 1
ATOM 6433 C CA . ALA C 1 296 ? 82.146 91.893 113.285 1.00 31.63 289 ALA C CA 1
ATOM 6434 C C . ALA C 1 296 ? 81.683 92.691 114.479 1.00 34.57 289 ALA C C 1
ATOM 6435 O O . ALA C 1 296 ? 82.056 93.842 114.627 1.00 32.23 289 ALA C O 1
ATOM 6437 N N . LYS C 1 297 ? 80.833 92.099 115.310 1.00 29.92 290 LYS C N 1
ATOM 6438 C CA . LYS C 1 297 ? 80.414 92.779 116.530 1.00 31.43 290 LYS C CA 1
ATOM 6439 C C . LYS C 1 297 ? 80.614 91.888 117.737 1.00 28.97 290 LYS C C 1
ATOM 6440 O O . LYS C 1 297 ? 80.596 90.656 117.627 1.00 25.93 290 LYS C O 1
ATOM 6446 N N . ALA C 1 298 ? 80.856 92.522 118.877 1.00 30.14 291 ALA C N 1
ATOM 6447 C CA . ALA C 1 298 ? 81.063 91.816 120.134 1.00 33.22 291 ALA C CA 1
ATOM 6448 C C . ALA C 1 298 ? 80.100 92.369 121.177 1.00 35.58 291 ALA C C 1
ATOM 6449 O O . ALA C 1 298 ? 79.868 93.573 121.241 1.00 32.44 291 ALA C O 1
ATOM 6451 N N . TYR C 1 299 ? 79.520 91.475 121.970 1.00 28.38 292 TYR C N 1
ATOM 6452 C CA . TYR C 1 299 ? 78.755 91.856 123.154 1.00 26.90 292 TYR C CA 1
ATOM 6453 C C . TYR C 1 299 ? 79.431 91.274 124.394 1.00 31.69 292 TYR C C 1
ATOM 6454 O O . TYR C 1 299 ? 79.923 90.145 124.373 1.00 30.24 292 TYR C O 1
ATOM 6463 N N . VAL C 1 300 ? 79.436 92.051 125.469 1.00 29.89 293 VAL C N 1
ATOM 6464 C CA . VAL C 1 300 ? 80.116 91.678 126.701 1.00 32.60 293 VAL C CA 1
ATOM 6465 C C . VAL C 1 300 ? 79.157 91.773 127.876 1.00 31.45 293 VAL C C 1
ATOM 6466 O O . VAL C 1 300 ? 78.343 92.694 127.953 1.00 31.38 293 VAL C O 1
ATOM 6470 N N . ILE C 1 301 ? 79.242 90.786 128.763 1.00 30.21 294 ILE C N 1
ATOM 6471 C CA . ILE C 1 301 ? 78.639 90.852 130.090 1.00 30.87 294 ILE C CA 1
ATOM 6472 C C . ILE C 1 301 ? 79.784 90.688 131.087 1.00 31.68 294 ILE C C 1
ATOM 6473 O O . ILE C 1 301 ? 80.632 89.819 130.922 1.00 33.68 294 ILE C O 1
ATOM 6478 N N . ASN C 1 302 ? 79.817 91.549 132.099 1.00 35.72 295 ASN C N 1
ATOM 6479 C CA . ASN C 1 302 ? 80.913 91.576 133.066 1.00 36.61 295 ASN C CA 1
ATOM 6480 C C . ASN C 1 302 ? 80.384 91.745 134.491 1.00 38.40 295 ASN C C 1
ATOM 6481 O O . ASN C 1 302 ? 80.088 92.856 134.922 1.00 41.23 295 ASN C O 1
ATOM 6486 N N . ASN C 1 303 ? 80.254 90.627 135.200 1.00 40.12 296 ASN C N 1
ATOM 6487 C CA . ASN C 1 303 ? 79.869 90.611 136.621 1.00 43.98 296 ASN C CA 1
ATOM 6488 C C . ASN C 1 303 ? 81.084 90.325 137.494 1.00 47.03 296 ASN C C 1
ATOM 6489 O O . ASN C 1 303 ? 80.960 89.901 138.644 1.00 51.60 296 ASN C O 1
ATOM 6494 N N . GLU C 1 304 ? 82.259 90.578 136.934 1.00 50.17 297 GLU C N 1
ATOM 6495 C CA . GLU C 1 304 ? 83.511 90.094 137.492 1.00 50.73 297 GLU C CA 1
ATOM 6496 C C . GLU C 1 304 ? 84.522 91.207 137.763 1.00 52.12 297 GLU C C 1
ATOM 6497 O O . GLU C 1 304 ? 85.527 90.975 138.429 1.00 53.57 297 GLU C O 1
ATOM 6503 N N . GLY C 1 305 ? 84.272 92.403 137.233 1.00 52.28 298 GLY C N 1
ATOM 6504 C CA . GLY C 1 305 ? 85.182 93.535 137.413 1.00 54.63 298 GLY C CA 1
ATOM 6505 C C . GLY C 1 305 ? 86.484 93.437 136.631 1.00 55.67 298 GLY C C 1
ATOM 6506 O O . GLY C 1 305 ? 87.410 94.207 136.874 1.00 53.94 298 GLY C O 1
ATOM 6507 N N . ILE C 1 306 ? 86.560 92.508 135.679 1.00 52.81 299 ILE C N 1
ATOM 6508 C CA . ILE C 1 306 ? 87.767 92.359 134.852 1.00 53.91 299 ILE C CA 1
ATOM 6509 C C . ILE C 1 306 ? 87.847 93.468 133.798 1.00 53.57 299 ILE C C 1
ATOM 6510 O O . ILE C 1 306 ? 86.902 94.231 133.618 1.00 47.93 299 ILE C O 1
ATOM 6515 N N . GLU C 1 307 ? 88.981 93.541 133.109 1.00 57.69 300 GLU C N 1
ATOM 6516 C CA . GLU C 1 307 ? 89.254 94.604 132.136 1.00 62.38 300 GLU C CA 1
ATOM 6517 C C . GLU C 1 307 ? 88.708 94.213 130.762 1.00 62.31 300 GLU C C 1
ATOM 6518 O O . GLU C 1 307 ? 89.142 93.216 130.186 1.00 62.16 300 GLU C O 1
ATOM 6524 N N . VAL C 1 308 ? 87.765 94.990 130.232 1.00 59.28 301 VAL C N 1
ATOM 6525 C CA . VAL C 1 308 ? 87.203 94.697 128.901 1.00 57.67 301 VAL C CA 1
ATOM 6526 C C . VAL C 1 308 ? 87.704 95.639 127.801 1.00 60.46 301 VAL C C 1
ATOM 6527 O O . VAL C 1 308 ? 87.624 95.307 126.617 1.00 56.94 301 VAL C O 1
ATOM 6531 N N . GLY C 1 309 ? 88.213 96.806 128.189 1.00 64.12 302 GLY C N 1
ATOM 6532 C CA . GLY C 1 309 ? 88.757 97.759 127.227 1.00 67.10 302 GLY C CA 1
ATOM 6533 C C . GLY C 1 309 ? 87.880 98.973 126.978 1.00 68.97 302 GLY C C 1
ATOM 6534 O O . GLY C 1 309 ? 86.820 99.138 127.585 1.00 66.44 302 GLY C O 1
ATOM 6535 N N . GLU C 1 310 ? 88.334 99.797 126.037 1.00 74.84 303 GLU C N 1
ATOM 6536 C CA . GLU C 1 310 ? 87.864 101.178 125.860 1.00 80.12 303 GLU C CA 1
ATOM 6537 C C . GLU C 1 310 ? 86.462 101.381 125.276 1.00 78.08 303 GLU C C 1
ATOM 6538 O O . GLU C 1 310 ? 85.691 102.194 125.794 1.00 80.86 303 GLU C O 1
ATOM 6544 N N . GLY C 1 311 ? 86.148 100.676 124.192 1.00 73.51 304 GLY C N 1
ATOM 6545 C CA . GLY C 1 311 ? 84.947 100.978 123.398 1.00 71.22 304 GLY C CA 1
ATOM 6546 C C . GLY C 1 311 ? 83.945 99.844 123.340 1.00 66.97 304 GLY C C 1
ATOM 6547 O O . GLY C 1 311 ? 83.258 99.661 122.332 1.00 68.12 304 GLY C O 1
ATOM 6548 N N . VAL C 1 312 ? 83.848 99.092 124.429 1.00 63.16 305 VAL C N 1
ATOM 6549 C CA . VAL C 1 312 ? 83.084 97.849 124.440 1.00 60.81 305 VAL C CA 1
ATOM 6550 C C . VAL C 1 312 ? 81.597 98.076 124.715 1.00 58.85 305 VAL C C 1
ATOM 6551 O O . VAL C 1 312 ? 81.225 98.918 125.537 1.00 54.59 305 VAL C O 1
ATOM 6555 N N . THR C 1 313 ? 80.762 97.308 124.014 1.00 59.97 306 THR C N 1
ATOM 6556 C CA . THR C 1 313 ? 79.325 97.257 124.275 1.00 55.76 306 THR C CA 1
ATOM 6557 C C . THR C 1 313 ? 79.043 96.254 125.394 1.00 54.09 306 THR C C 1
ATOM 6558 O O . THR C 1 313 ? 78.983 95.031 125.154 1.00 49.19 306 THR C O 1
ATOM 6562 N N . VAL C 1 314 ? 78.886 96.779 126.612 1.00 48.91 307 VAL C N 1
ATOM 6563 C CA . VAL C 1 314 ? 78.614 95.961 127.797 1.00 47.72 307 VAL C CA 1
ATOM 6564 C C . VAL C 1 314 ? 77.112 95.894 128.075 1.00 45.26 307 VAL C C 1
ATOM 6565 O O . VAL C 1 314 ? 76.458 96.919 128.281 1.00 43.40 307 VAL C O 1
ATOM 6569 N N . LEU C 1 315 ? 76.581 94.676 128.075 1.00 38.84 308 LEU C N 1
ATOM 6570 C CA . LEU C 1 315 ? 75.168 94.421 128.357 1.00 40.67 308 LEU C CA 1
ATOM 6571 C C . LEU C 1 315 ? 74.986 94.006 129.822 1.00 41.56 308 LEU C C 1
ATOM 6572 O O . LEU C 1 315 ? 75.946 93.626 130.489 1.00 42.67 308 LEU C O 1
ATOM 6577 N N . SER C 1 316 ? 73.748 94.063 130.303 1.00 44.33 309 SER C N 1
ATOM 6578 C CA . SER C 1 316 ? 73.424 93.669 131.683 1.00 49.08 309 SER C CA 1
ATOM 6579 C C . SER C 1 316 ? 72.981 92.212 131.796 1.00 47.63 309 SER C C 1
ATOM 6580 O O . SER C 1 316 ? 73.389 91.503 132.721 1.00 46.76 309 SER C O 1
ATOM 6583 N N . THR C 1 317 ? 72.147 91.770 130.857 1.00 43.54 310 THR C N 1
ATOM 6584 C CA . THR C 1 317 ? 71.539 90.440 130.932 1.00 42.98 310 THR C CA 1
ATOM 6585 C C . THR C 1 317 ? 71.728 89.619 129.664 1.00 40.53 310 THR C C 1
ATOM 6586 O O . THR C 1 317 ? 71.920 90.160 128.566 1.00 37.57 310 THR C O 1
ATOM 6590 N N . VAL C 1 318 ? 71.635 88.304 129.824 1.00 31.71 311 VAL C N 1
ATOM 6591 C CA . VAL C 1 318 ? 71.730 87.383 128.693 1.00 35.03 311 VAL C CA 1
ATOM 6592 C C . VAL C 1 318 ? 70.492 87.492 127.813 1.00 32.63 311 VAL C C 1
ATOM 6593 O O . VAL C 1 318 ? 70.582 87.338 126.593 1.00 32.97 311 VAL C O 1
ATOM 6597 N N . GLU C 1 319 ? 69.337 87.759 128.424 1.00 35.12 312 GLU C N 1
ATOM 6598 C CA . GLU C 1 319 ? 68.108 87.991 127.638 1.00 38.21 312 GLU C CA 1
ATOM 6599 C C . GLU C 1 319 ? 68.295 89.138 126.631 1.00 37.87 312 GLU C C 1
ATOM 6600 O O . GLU C 1 319 ? 67.863 89.026 125.478 1.00 37.81 312 GLU C O 1
ATOM 6606 N N . ASP C 1 320 ? 68.957 90.218 127.056 1.00 33.83 313 ASP C N 1
ATOM 6607 C CA A ASP C 1 320 ? 69.236 91.348 126.167 0.50 34.88 313 ASP C CA 1
ATOM 6608 C CA B ASP C 1 320 ? 69.245 91.347 126.169 0.50 34.73 313 ASP C CA 1
ATOM 6609 C C . ASP C 1 320 ? 70.162 90.928 125.021 1.00 32.56 313 ASP C C 1
ATOM 6610 O O . ASP C 1 320 ? 69.967 91.338 123.879 1.00 30.52 313 ASP C O 1
ATOM 6619 N N . LEU C 1 321 ? 71.163 90.108 125.339 1.00 29.28 314 LEU C N 1
ATOM 6620 C CA . LEU C 1 321 ? 72.116 89.606 124.349 1.00 28.97 314 LEU C CA 1
ATOM 6621 C C . LEU C 1 321 ? 71.422 88.815 123.242 1.00 30.12 314 LEU C C 1
ATOM 6622 O O . LEU C 1 321 ? 71.688 89.034 122.062 1.00 26.43 314 LEU C O 1
ATOM 6627 N N . VAL C 1 322 ? 70.542 87.895 123.630 1.00 31.41 315 VAL C N 1
ATOM 6628 C CA . VAL C 1 322 ? 69.872 87.001 122.682 1.00 32.88 315 VAL C CA 1
ATOM 6629 C C . VAL C 1 322 ? 69.085 87.774 121.631 1.00 31.80 315 VAL C C 1
ATOM 6630 O O . VAL C 1 322 ? 69.178 87.483 120.431 1.00 34.47 315 VAL C O 1
ATOM 6634 N N . VAL C 1 323 ? 68.329 88.771 122.079 1.00 34.10 316 VAL C N 1
ATOM 6635 C CA . VAL C 1 323 ? 67.561 89.623 121.178 1.00 30.27 316 VAL C CA 1
ATOM 6636 C C . VAL C 1 323 ? 68.455 90.312 120.153 1.00 31.52 316 VAL C C 1
ATOM 6637 O O . VAL C 1 323 ? 68.125 90.368 118.970 1.00 33.81 316 VAL C O 1
ATOM 6641 N N . LYS C 1 324 ? 69.588 90.830 120.614 1.00 27.32 317 LYS C N 1
ATOM 6642 C CA . LYS C 1 324 ? 70.533 91.512 119.744 1.00 29.17 317 LYS C CA 1
ATOM 6643 C C . LYS C 1 324 ? 71.135 90.586 118.687 1.00 26.13 317 LYS C C 1
ATOM 6644 O O . LYS C 1 324 ? 71.429 91.026 117.583 1.00 30.07 317 LYS C O 1
ATOM 6650 N N . LEU C 1 325 ? 71.289 89.307 119.020 1.00 24.88 318 LEU C N 1
ATOM 6651 C CA . LEU C 1 325 ? 71.854 88.314 118.094 1.00 24.81 318 LEU C CA 1
ATOM 6652 C C . LEU C 1 325 ? 70.890 87.835 117.005 1.00 26.50 318 LEU C C 1
ATOM 6653 O O . LEU C 1 325 ? 71.315 87.261 116.003 1.00 27.19 318 LEU C O 1
ATOM 6658 N N . GLU C 1 326 ? 69.597 88.051 117.212 1.00 27.13 319 GLU C N 1
ATOM 6659 C CA . GLU C 1 326 ? 68.592 87.605 116.258 1.00 26.99 319 GLU C CA 1
ATOM 6660 C C . GLU C 1 326 ? 68.734 88.334 114.922 1.00 31.90 319 GLU C C 1
ATOM 6661 O O . GLU C 1 326 ? 69.158 89.486 114.879 1.00 27.88 319 GLU C O 1
ATOM 6667 N N . GLU C 1 327 ? 68.407 87.634 113.838 1.00 31.38 320 GLU C N 1
ATOM 6668 C CA . GLU C 1 327 ? 68.571 88.154 112.479 1.00 32.32 320 GLU C CA 1
ATOM 6669 C C . GLU C 1 327 ? 67.522 89.197 112.114 1.00 32.92 320 GLU C C 1
ATOM 6670 O O . GLU C 1 327 ? 67.805 90.139 111.373 1.00 33.35 320 GLU C O 1
ATOM 6676 N N . GLU C 1 328 ? 66.308 89.015 112.613 1.00 28.57 321 GLU C N 1
ATOM 6677 C CA . GLU C 1 328 ? 65.217 89.938 112.309 1.00 36.67 321 GLU C CA 1
ATOM 6678 C C . GLU C 1 328 ? 64.610 90.460 113.593 1.00 37.07 321 GLU C C 1
ATOM 6679 O O . GLU C 1 328 ? 64.986 90.013 114.675 1.00 37.53 321 GLU C O 1
ATOM 6686 N N . HIS D 1 5 ? 91.728 37.327 144.894 1.00 40.26 -2 HIS D N 1
ATOM 6687 C CA . HIS D 1 5 ? 92.875 37.301 143.928 1.00 40.38 -2 HIS D CA 1
ATOM 6688 C C . HIS D 1 5 ? 92.355 37.502 142.513 1.00 35.38 -2 HIS D C 1
ATOM 6689 O O . HIS D 1 5 ? 92.614 36.712 141.609 1.00 40.11 -2 HIS D O 1
ATOM 6696 N N . HIS D 1 6 ? 91.598 38.576 142.342 1.00 33.08 -1 HIS D N 1
ATOM 6697 C CA . HIS D 1 6 ? 91.056 38.919 141.047 1.00 29.88 -1 HIS D CA 1
ATOM 6698 C C . HIS D 1 6 ? 92.216 39.307 140.126 1.00 25.88 -1 HIS D C 1
ATOM 6699 O O . HIS D 1 6 ? 93.064 40.115 140.494 1.00 35.42 -1 HIS D O 1
ATOM 6706 N N . HIS D 1 7 ? 92.256 38.692 138.954 1.00 28.77 0 HIS D N 1
ATOM 6707 C CA . HIS D 1 7 ? 93.252 39.019 137.932 1.00 29.11 0 HIS D CA 1
ATOM 6708 C C . HIS D 1 7 ? 92.839 40.267 137.156 1.00 26.53 0 HIS D C 1
ATOM 6709 O O . HIS D 1 7 ? 91.663 40.413 136.773 1.00 27.48 0 HIS D O 1
ATOM 6716 N N . MET D 1 8 ? 93.806 41.151 136.918 1.00 32.74 1 MET D N 1
ATOM 6717 C CA . MET D 1 8 ? 93.595 42.332 136.082 1.00 30.35 1 MET D CA 1
ATOM 6718 C C . MET D 1 8 ? 94.719 42.472 135.058 1.00 28.68 1 MET D C 1
ATOM 6719 O O . MET D 1 8 ? 95.857 42.053 135.289 1.00 27.79 1 MET D O 1
ATOM 6724 N N . ILE D 1 9 ? 94.371 43.043 133.913 1.00 24.63 2 ILE D N 1
ATOM 6725 C CA . ILE D 1 9 ? 95.338 43.370 132.878 1.00 23.99 2 ILE D CA 1
ATOM 6726 C C . ILE D 1 9 ? 95.496 44.891 132.837 1.00 25.08 2 ILE D C 1
ATOM 6727 O O . ILE D 1 9 ? 94.516 45.618 132.680 1.00 25.64 2 ILE D O 1
ATOM 6732 N N . SER D 1 10 ? 96.724 45.374 133.002 1.00 26.15 3 SER D N 1
ATOM 6733 C CA . SER D 1 10 ? 96.985 46.817 133.000 1.00 26.55 3 SER D CA 1
ATOM 6734 C C . SER D 1 10 ? 98.100 47.123 132.031 1.00 27.67 3 SER D C 1
ATOM 6735 O O . SER D 1 10 ? 98.954 46.283 131.773 1.00 25.78 3 SER D O 1
ATOM 6738 N N . GLY D 1 11 ? 98.110 48.332 131.491 1.00 25.68 4 GLY D N 1
ATOM 6739 C CA . GLY D 1 11 ? 99.163 48.679 130.554 1.00 23.98 4 GLY D CA 1
ATOM 6740 C C . GLY D 1 11 ? 99.404 50.153 130.348 1.00 26.29 4 GLY D C 1
ATOM 6741 O O . GLY D 1 11 ? 98.545 50.990 130.631 1.00 25.10 4 GLY D O 1
ATOM 6742 N N . SER D 1 12 ? 100.600 50.442 129.852 1.00 28.29 5 SER D N 1
ATOM 6743 C CA . SER D 1 12 ? 100.990 51.771 129.390 1.00 26.92 5 SER D CA 1
ATOM 6744 C C . SER D 1 12 ? 101.544 51.601 127.987 1.00 27.35 5 SER D C 1
ATOM 6745 O O . SER D 1 12 ? 102.339 50.699 127.743 1.00 28.41 5 SER D O 1
ATOM 6748 N N . VAL D 1 13 ? 101.089 52.445 127.069 1.00 28.35 6 VAL D N 1
ATOM 6749 C CA . VAL D 1 13 ? 101.438 52.328 125.657 1.00 30.35 6 VAL D CA 1
ATOM 6750 C C . VAL D 1 13 ? 101.979 53.652 125.145 1.00 32.23 6 VAL D C 1
ATOM 6751 O O . VAL D 1 13 ? 101.495 54.714 125.526 1.00 33.96 6 VAL D O 1
ATOM 6755 N N . ARG D 1 14 ? 102.982 53.570 124.275 1.00 33.80 7 ARG D N 1
ATOM 6756 C CA . ARG D 1 14 ? 103.582 54.743 123.645 1.00 35.07 7 ARG D CA 1
ATOM 6757 C C . ARG D 1 14 ? 103.382 54.674 122.129 1.00 34.73 7 ARG D C 1
ATOM 6758 O O . ARG D 1 14 ? 103.774 53.688 121.499 1.00 31.97 7 ARG D O 1
ATOM 6766 N N . PHE D 1 15 ? 102.752 55.710 121.569 1.00 31.67 8 PHE D N 1
ATOM 6767 C CA . PHE D 1 15 ? 102.497 55.829 120.128 1.00 31.73 8 PHE D CA 1
ATOM 6768 C C . PHE D 1 15 ? 103.249 57.023 119.534 1.00 32.61 8 PHE D C 1
ATOM 6769 O O . PHE D 1 15 ? 103.414 58.049 120.196 1.00 34.62 8 PHE D O 1
ATOM 6777 N N . LEU D 1 16 ? 103.711 56.873 118.296 1.00 30.45 9 LEU D N 1
ATOM 6778 C CA . LEU D 1 16 ? 104.135 58.020 117.490 1.00 30.78 9 LEU D CA 1
ATOM 6779 C C . LEU D 1 16 ? 102.931 58.438 116.656 1.00 35.80 9 LEU D C 1
ATOM 6780 O O . LEU D 1 16 ? 102.437 57.667 115.833 1.00 34.93 9 LEU D O 1
ATOM 6785 N N . VAL D 1 17 ? 102.440 59.646 116.902 1.00 33.88 10 VAL D N 1
ATOM 6786 C CA . VAL D 1 17 ? 101.213 60.116 116.280 1.00 35.11 10 VAL D CA 1
ATOM 6787 C C . VAL D 1 17 ? 101.524 61.187 115.246 1.00 40.57 10 VAL D C 1
ATOM 6788 O O . VAL D 1 17 ? 102.266 62.128 115.525 1.00 38.69 10 VAL D O 1
ATOM 6792 N N . ASN D 1 18 ? 100.958 61.027 114.053 1.00 43.87 11 ASN D N 1
ATOM 6793 C CA . ASN D 1 18 ? 101.046 62.038 113.002 1.00 46.75 11 ASN D CA 1
ATOM 6794 C C . ASN D 1 18 ? 100.102 63.186 113.356 1.00 47.29 11 ASN D C 1
ATOM 6795 O O . ASN D 1 18 ? 98.892 62.990 113.460 1.00 45.55 11 ASN D O 1
ATOM 6800 N N . LEU D 1 19 ? 100.655 64.378 113.561 1.00 46.79 12 LEU D N 1
ATOM 6801 C CA . LEU D 1 19 ? 99.873 65.492 114.097 1.00 49.61 12 LEU D CA 1
ATOM 6802 C C . LEU D 1 19 ? 98.869 66.026 113.077 1.00 60.80 12 LEU D C 1
ATOM 6803 O O . LEU D 1 19 ? 97.846 66.609 113.449 1.00 62.70 12 LEU D O 1
ATOM 6808 N N . GLU D 1 20 ? 99.166 65.802 111.799 1.00 63.05 13 GLU D N 1
ATOM 6809 C CA . GLU D 1 20 ? 98.253 66.135 110.706 1.00 70.27 13 GLU D CA 1
ATOM 6810 C C . GLU D 1 20 ? 96.926 65.401 110.889 1.00 68.30 13 GLU D C 1
ATOM 6811 O O . GLU D 1 20 ? 95.857 66.005 110.818 1.00 66.89 13 GLU D O 1
ATOM 6817 N N . SER D 1 21 ? 97.012 64.097 111.138 1.00 67.66 14 SER D N 1
ATOM 6818 C CA . SER D 1 21 ? 95.825 63.259 111.326 1.00 67.91 14 SER D CA 1
ATOM 6819 C C . SER D 1 21 ? 95.091 63.558 112.636 1.00 68.54 14 SER D C 1
ATOM 6820 O O . SER D 1 21 ? 93.882 63.349 112.733 1.00 68.14 14 SER D O 1
ATOM 6823 N N . LEU D 1 22 ? 95.831 64.033 113.636 1.00 72.44 15 LEU D N 1
ATOM 6824 C CA . LEU D 1 22 ? 95.269 64.380 114.942 1.00 73.23 15 LEU D CA 1
ATOM 6825 C C . LEU D 1 22 ? 94.829 65.840 114.954 1.00 76.98 15 LEU D C 1
ATOM 6826 O O . LEU D 1 22 ? 93.659 66.143 115.192 1.00 81.01 15 LEU D O 1
ATOM 6831 N N . HIS D 1 34 ? 87.305 68.626 118.978 1.00 71.65 27 HIS D N 1
ATOM 6832 C CA . HIS D 1 34 ? 88.691 68.207 119.175 1.00 68.12 27 HIS D CA 1
ATOM 6833 C C . HIS D 1 34 ? 89.205 68.610 120.557 1.00 62.88 27 HIS D C 1
ATOM 6834 O O . HIS D 1 34 ? 89.236 69.793 120.909 1.00 60.78 27 HIS D O 1
ATOM 6841 N N . ARG D 1 35 ? 89.613 67.612 121.333 1.00 52.97 28 ARG D N 1
ATOM 6842 C CA . ARG D 1 35 ? 89.987 67.830 122.716 1.00 46.34 28 ARG D CA 1
ATOM 6843 C C . ARG D 1 35 ? 91.402 68.381 122.828 1.00 40.40 28 ARG D C 1
ATOM 6844 O O . ARG D 1 35 ? 92.289 68.049 122.038 1.00 33.67 28 ARG D O 1
ATOM 6852 N N . THR D 1 36 ? 91.598 69.245 123.811 1.00 39.55 29 THR D N 1
ATOM 6853 C CA . THR D 1 36 ? 92.930 69.701 124.165 1.00 42.40 29 THR D CA 1
ATOM 6854 C C . THR D 1 36 ? 93.097 69.650 125.673 1.00 41.07 29 THR D C 1
ATOM 6855 O O . THR D 1 36 ? 92.127 69.532 126.420 1.00 43.28 29 THR D O 1
ATOM 6859 N N . ALA D 1 37 ? 94.346 69.716 126.103 1.00 36.38 30 ALA D N 1
ATOM 6860 C CA . ALA D 1 37 ? 94.672 69.878 127.506 1.00 36.78 30 ALA D CA 1
ATOM 6861 C C . ALA D 1 37 ? 95.418 71.200 127.651 1.00 33.54 30 ALA D C 1
ATOM 6862 O O . ALA D 1 37 ? 96.307 71.489 126.847 1.00 30.82 30 ALA D O 1
ATOM 6864 N N . PRO D 1 38 ? 95.062 72.005 128.669 1.00 35.41 31 PRO D N 1
ATOM 6865 C CA . PRO D 1 38 ? 95.843 73.216 128.934 1.00 36.27 31 PRO D CA 1
ATOM 6866 C C . PRO D 1 38 ? 97.208 72.908 129.534 1.00 37.32 31 PRO D C 1
ATOM 6867 O O . PRO D 1 38 ? 97.344 72.011 130.376 1.00 33.65 31 PRO D O 1
ATOM 6871 N N . VAL D 1 39 ? 98.203 73.657 129.081 1.00 39.91 32 VAL D N 1
ATOM 6872 C CA . VAL D 1 39 ? 99.564 73.567 129.580 1.00 40.33 32 VAL D CA 1
ATOM 6873 C C . VAL D 1 39 ? 99.913 74.917 130.204 1.00 40.00 32 VAL D C 1
ATOM 6874 O O . VAL D 1 39 ? 99.931 75.936 129.520 1.00 37.98 32 VAL D O 1
ATOM 6878 N N . VAL D 1 40 ? 100.168 74.906 131.507 1.00 39.20 33 VAL D N 1
ATOM 6879 C CA . VAL D 1 40 ? 100.411 76.120 132.281 1.00 39.52 33 VAL D CA 1
ATOM 6880 C C . VAL D 1 40 ? 101.918 76.351 132.421 1.00 40.14 33 VAL D C 1
ATOM 6881 O O . VAL D 1 40 ? 102.653 75.478 132.882 1.00 38.93 33 VAL D O 1
ATOM 6885 N N . LEU D 1 41 ? 102.378 77.526 132.013 1.00 46.32 34 LEU D N 1
ATOM 6886 C CA . LEU D 1 41 ? 103.795 77.844 132.119 1.00 47.68 34 LEU D CA 1
ATOM 6887 C C . LEU D 1 41 ? 104.004 79.211 132.753 1.00 48.31 34 LEU D C 1
ATOM 6888 O O . LEU D 1 41 ? 103.318 80.184 132.426 1.00 46.37 34 LEU D O 1
ATOM 6893 N N . LYS D 1 42 ? 104.944 79.258 133.690 1.00 50.28 35 LYS D N 1
ATOM 6894 C CA . LYS D 1 42 ? 105.226 80.470 134.439 1.00 52.59 35 LYS D CA 1
ATOM 6895 C C . LYS D 1 42 ? 105.995 81.431 133.552 1.00 53.64 35 LYS D C 1
ATOM 6896 O O . LYS D 1 42 ? 106.907 81.025 132.833 1.00 56.14 35 LYS D O 1
ATOM 6902 N N . THR D 1 43 ? 105.588 82.695 133.582 1.00 58.62 36 THR D N 1
ATOM 6903 C CA . THR D 1 43 ? 106.319 83.777 132.929 1.00 63.15 36 THR D CA 1
ATOM 6904 C C . THR D 1 43 ? 106.737 84.785 133.994 1.00 66.23 36 THR D C 1
ATOM 6905 O O . THR D 1 43 ? 106.177 84.800 135.090 1.00 63.89 36 THR D O 1
ATOM 6909 N N . SER D 1 44 ? 107.722 85.619 133.670 1.00 73.97 37 SER D N 1
ATOM 6910 C CA . SER D 1 44 ? 108.211 86.640 134.603 1.00 79.32 37 SER D CA 1
ATOM 6911 C C . SER D 1 44 ? 107.058 87.477 135.154 1.00 82.40 37 SER D C 1
ATOM 6912 O O . SER D 1 44 ? 107.005 87.772 136.351 1.00 84.32 37 SER D O 1
ATOM 6915 N N . THR D 1 45 ? 106.136 87.841 134.266 1.00 83.51 38 THR D N 1
ATOM 6916 C CA . THR D 1 45 ? 104.967 88.645 134.629 1.00 84.16 38 THR D CA 1
ATOM 6917 C C . THR D 1 45 ? 103.883 87.831 135.354 1.00 81.50 38 THR D C 1
ATOM 6918 O O . THR D 1 45 ? 103.358 88.281 136.374 1.00 85.65 38 THR D O 1
ATOM 6922 N N . GLY D 1 46 ? 103.556 86.642 134.841 1.00 75.07 39 GLY D N 1
ATOM 6923 C CA . GLY D 1 46 ? 102.502 85.813 135.436 1.00 67.75 39 GLY D CA 1
ATOM 6924 C C . GLY D 1 46 ? 102.482 84.367 134.962 1.00 63.71 39 GLY D C 1
ATOM 6925 O O . GLY D 1 46 ? 103.445 83.623 135.157 1.00 59.82 39 GLY D O 1
ATOM 6926 N N . TYR D 1 47 ? 101.368 83.963 134.356 1.00 55.64 40 TYR D N 1
ATOM 6927 C CA . TYR D 1 47 ? 101.241 82.640 133.747 1.00 49.82 40 TYR D CA 1
ATOM 6928 C C . TYR D 1 47 ? 100.744 82.764 132.309 1.00 49.09 40 TYR D C 1
ATOM 6929 O O . TYR D 1 47 ? 99.989 83.681 131.977 1.00 45.73 40 TYR D O 1
ATOM 6938 N N . LEU D 1 48 ? 101.176 81.831 131.468 1.00 49.69 41 LEU D N 1
ATOM 6939 C CA . LEU D 1 48 ? 100.623 81.668 130.129 1.00 46.77 41 LEU D CA 1
ATOM 6940 C C . LEU D 1 48 ? 100.040 80.271 130.011 1.00 48.26 41 LEU D C 1
ATOM 6941 O O . LEU D 1 48 ? 100.628 79.291 130.491 1.00 41.08 41 LEU D O 1
ATOM 6946 N N . VAL D 1 49 ? 98.866 80.192 129.395 1.00 44.20 42 VAL D N 1
ATOM 6947 C CA . VAL D 1 49 ? 98.212 78.919 129.151 1.00 38.61 42 VAL D CA 1
ATOM 6948 C C . VAL D 1 49 ? 98.313 78.610 127.660 1.00 41.09 42 VAL D C 1
ATOM 6949 O O . VAL D 1 49 ? 97.862 79.395 126.818 1.00 38.03 42 VAL D O 1
ATOM 6953 N N . ARG D 1 50 ? 98.951 77.485 127.349 1.00 43.49 43 ARG D N 1
ATOM 6954 C CA . ARG D 1 50 ? 98.994 76.937 125.993 1.00 42.55 43 ARG D CA 1
ATOM 6955 C C . ARG D 1 50 ? 98.156 75.660 125.967 1.00 42.98 43 ARG D C 1
ATOM 6956 O O . ARG D 1 50 ? 97.617 75.247 126.993 1.00 45.06 43 ARG D O 1
ATOM 6964 N N . TYR D 1 51 ? 98.039 75.046 124.792 1.00 41.48 44 TYR D N 1
ATOM 6965 C CA . TYR D 1 51 ? 97.147 73.909 124.588 1.00 40.51 44 TYR D CA 1
ATOM 6966 C C . TYR D 1 51 ? 97.803 72.884 123.678 1.00 43.69 44 TYR D C 1
ATOM 6967 O O . TYR D 1 51 ? 98.440 73.245 122.685 1.00 42.12 44 TYR D O 1
ATOM 6976 N N . VAL D 1 52 ? 97.661 71.609 124.036 1.00 42.65 45 VAL D N 1
ATOM 6977 C CA . VAL D 1 52 ? 98.113 70.505 123.188 1.00 37.09 45 VAL D CA 1
ATOM 6978 C C . VAL D 1 52 ? 96.932 69.588 122.868 1.00 39.07 45 VAL D C 1
ATOM 6979 O O . VAL D 1 52 ? 96.017 69.460 123.682 1.00 35.12 45 VAL D O 1
ATOM 6983 N N . PRO D 1 53 ? 96.940 68.954 121.681 1.00 39.42 46 PRO D N 1
ATOM 6984 C CA . PRO D 1 53 ? 95.883 68.001 121.352 1.00 38.62 46 PRO D CA 1
ATOM 6985 C C . PRO D 1 53 ? 95.937 66.756 122.236 1.00 33.65 46 PRO D C 1
ATOM 6986 O O . PRO D 1 53 ? 97.017 66.264 122.535 1.00 36.05 46 PRO D O 1
ATOM 6990 N N . VAL D 1 54 ? 94.773 66.272 122.649 1.00 34.96 47 VAL D N 1
ATOM 6991 C CA . VAL D 1 54 ? 94.666 65.024 123.391 1.00 32.52 47 VAL D CA 1
ATOM 6992 C C . VAL D 1 54 ? 93.469 64.225 122.888 1.00 37.37 47 VAL D C 1
ATOM 6993 O O . VAL D 1 54 ? 92.616 64.739 122.151 1.00 30.81 47 VAL D O 1
ATOM 6997 N N . ILE D 1 55 ? 93.421 62.960 123.291 1.00 33.08 48 ILE D N 1
ATOM 6998 C CA . ILE D 1 55 ? 92.278 62.097 123.013 1.00 31.10 48 ILE D CA 1
ATOM 6999 C C . ILE D 1 55 ? 91.768 61.609 124.354 1.00 32.02 48 ILE D C 1
ATOM 7000 O O . ILE D 1 55 ? 92.536 61.107 125.164 1.00 28.12 48 ILE D O 1
ATOM 7005 N N . SER D 1 56 ? 90.471 61.765 124.583 1.00 28.10 49 SER D N 1
ATOM 7006 C CA . SER D 1 56 ? 89.881 61.457 125.876 1.00 28.06 49 SER D CA 1
ATOM 7007 C C . SER D 1 56 ? 89.777 59.963 126.060 1.00 26.28 49 SER D C 1
ATOM 7008 O O . SER D 1 56 ? 89.730 59.211 125.082 1.00 26.32 49 SER D O 1
ATOM 7011 N N . GLY D 1 57 ? 89.760 59.536 127.320 1.00 25.61 50 GLY D N 1
ATOM 7012 C CA . GLY D 1 57 ? 89.477 58.148 127.661 1.00 25.72 50 GLY D CA 1
ATOM 7013 C C . GLY D 1 57 ? 88.100 57.692 127.194 1.00 28.10 50 GLY D C 1
ATOM 7014 O O . GLY D 1 57 ? 87.911 56.531 126.856 1.00 26.36 50 GLY D O 1
ATOM 7015 N N . GLU D 1 58 ? 87.145 58.618 127.172 1.00 28.30 51 GLU D N 1
ATOM 7016 C CA . GLU D 1 58 ? 85.795 58.341 126.687 1.00 28.79 51 GLU D CA 1
ATOM 7017 C C . GLU D 1 58 ? 85.808 58.030 125.183 1.00 30.13 51 GLU D C 1
ATOM 7018 O O . GLU D 1 58 ? 85.100 57.139 124.723 1.00 29.93 51 GLU D O 1
ATOM 7024 N N . ALA D 1 59 ? 86.639 58.742 124.425 1.00 29.43 52 ALA D N 1
ATOM 7025 C CA . ALA D 1 59 ? 86.821 58.458 123.003 1.00 26.81 52 ALA D CA 1
ATOM 7026 C C . ALA D 1 59 ? 87.496 57.098 122.779 1.00 29.78 52 ALA D C 1
ATOM 7027 O O . ALA D 1 59 ? 87.089 56.322 121.900 1.00 25.64 52 ALA D O 1
ATOM 7029 N N . LEU D 1 60 ? 88.521 56.803 123.578 1.00 25.31 53 LEU D N 1
ATOM 7030 C CA . LEU D 1 60 ? 89.178 55.499 123.517 1.00 24.31 53 LEU D CA 1
ATOM 7031 C C . LEU D 1 60 ? 88.195 54.384 123.873 1.00 26.41 53 LEU D C 1
ATOM 7032 O O . LEU D 1 60 ? 88.177 53.335 123.222 1.00 25.35 53 LEU D O 1
ATOM 7037 N N . ALA D 1 61 ? 87.380 54.620 124.900 1.00 24.91 54 ALA D N 1
ATOM 7038 C CA . ALA D 1 61 ? 86.375 53.642 125.330 1.00 28.41 54 ALA D CA 1
ATOM 7039 C C . ALA D 1 61 ? 85.329 53.399 124.246 1.00 27.56 54 ALA D C 1
ATOM 7040 O O . ALA D 1 61 ? 84.822 52.286 124.107 1.00 27.10 54 ALA D O 1
ATOM 7042 N N . HIS D 1 62 ? 85.006 54.434 123.478 1.00 31.65 55 HIS D N 1
ATOM 7043 C CA . HIS D 1 62 ? 84.046 54.290 122.379 1.00 29.67 55 HIS D CA 1
ATOM 7044 C C . HIS D 1 62 ? 84.614 53.380 121.294 1.00 30.78 55 HIS D C 1
ATOM 7045 O O . HIS D 1 62 ? 83.933 52.472 120.808 1.00 27.61 55 HIS D O 1
ATOM 7052 N N . ALA D 1 63 ? 85.863 53.628 120.922 1.00 27.61 56 ALA D N 1
ATOM 7053 C CA . ALA D 1 63 ? 86.577 52.773 119.973 1.00 26.85 56 ALA D CA 1
ATOM 7054 C C . ALA D 1 63 ? 86.633 51.327 120.456 1.00 25.49 56 ALA D C 1
ATOM 7055 O O . ALA D 1 63 ? 86.316 50.402 119.700 1.00 24.64 56 ALA D O 1
ATOM 7057 N N . TYR D 1 64 ? 87.036 51.140 121.714 1.00 25.55 57 TYR D N 1
ATOM 7058 C CA . TYR D 1 64 ? 87.116 49.803 122.319 1.00 25.10 57 TYR D CA 1
ATOM 7059 C C . TYR D 1 64 ? 85.772 49.084 122.257 1.00 21.79 57 TYR D C 1
ATOM 7060 O O . TYR D 1 64 ? 85.703 47.929 121.872 1.00 23.53 57 TYR D O 1
ATOM 7069 N N . GLN D 1 65 ? 84.706 49.771 122.654 1.00 24.32 58 GLN D N 1
ATOM 7070 C CA . GLN D 1 65 ? 83.388 49.154 122.710 1.00 20.44 58 GLN D CA 1
ATOM 7071 C C . GLN D 1 65 ? 82.862 48.801 121.316 1.00 25.30 58 GLN D C 1
ATOM 7072 O O . GLN D 1 65 ? 82.234 47.757 121.137 1.00 24.38 58 GLN D O 1
ATOM 7078 N N . ALA D 1 66 ? 83.128 49.660 120.332 1.00 25.53 59 ALA D N 1
ATOM 7079 C CA . ALA D 1 66 ? 82.776 49.377 118.930 1.00 23.07 59 ALA D CA 1
ATOM 7080 C C . ALA D 1 66 ? 83.509 48.144 118.407 1.00 25.61 59 ALA D C 1
ATOM 7081 O O . ALA D 1 66 ? 82.928 47.333 117.682 1.00 25.44 59 ALA D O 1
ATOM 7083 N N . SER D 1 67 ? 84.787 48.014 118.767 1.00 25.58 60 SER D N 1
ATOM 7084 C CA . SER D 1 67 ? 85.569 46.815 118.446 1.00 25.90 60 SER D CA 1
ATOM 7085 C C . SER D 1 67 ? 85.009 45.569 119.115 1.00 25.68 60 SER D C 1
ATOM 7086 O O . SER D 1 67 ? 84.975 44.494 118.508 1.00 25.35 60 SER D O 1
ATOM 7089 N N . LEU D 1 68 ? 84.592 45.715 120.371 1.00 21.81 61 LEU D N 1
ATOM 7090 C CA . LEU D 1 68 ? 83.986 44.607 121.114 1.00 21.61 61 LEU D CA 1
ATOM 7091 C C . LEU D 1 68 ? 82.648 44.190 120.507 1.00 21.40 61 LEU D C 1
ATOM 7092 O O . LEU D 1 68 ? 82.344 42.996 120.470 1.00 25.14 61 LEU D O 1
ATOM 7097 N N . VAL D 1 69 ? 81.851 45.158 120.041 1.00 23.90 62 VAL D N 1
ATOM 7098 C CA . VAL D 1 69 ? 80.594 44.856 119.337 1.00 23.43 62 VAL D CA 1
ATOM 7099 C C . VAL D 1 69 ? 80.858 43.917 118.155 1.00 26.31 62 VAL D C 1
ATOM 7100 O O . VAL D 1 69 ? 80.177 42.903 117.979 1.00 25.91 62 VAL D O 1
ATOM 7104 N N . ASP D 1 70 ? 81.864 44.258 117.353 1.00 25.48 63 ASP D N 1
ATOM 7105 C CA . ASP D 1 70 ? 82.196 43.484 116.156 1.00 27.78 63 ASP D CA 1
ATOM 7106 C C . ASP D 1 70 ? 82.699 42.091 116.496 1.00 25.56 63 ASP D C 1
ATOM 7107 O O . ASP D 1 70 ? 82.285 41.104 115.885 1.00 26.07 63 ASP D O 1
ATOM 7112 N N . ILE D 1 71 ? 83.591 42.010 117.477 1.00 23.17 64 ILE D N 1
ATOM 7113 C CA . ILE D 1 71 ? 84.106 40.724 117.942 1.00 23.72 64 ILE D CA 1
ATOM 7114 C C . ILE D 1 71 ? 82.985 39.865 118.528 1.00 27.65 64 ILE D C 1
ATOM 7115 O O . ILE D 1 71 ? 82.860 38.680 118.206 1.00 25.91 64 ILE D O 1
ATOM 7120 N N . ALA D 1 72 ? 82.168 40.476 119.380 1.00 23.69 65 ALA D N 1
ATOM 7121 C CA . ALA D 1 72 ? 81.074 39.780 120.048 1.00 22.99 65 ALA D CA 1
ATOM 7122 C C . ALA D 1 72 ? 80.096 39.177 119.044 1.00 26.76 65 ALA D C 1
ATOM 7123 O O . ALA D 1 72 ? 79.698 38.009 119.165 1.00 28.80 65 ALA D O 1
ATOM 7125 N N . LYS D 1 73 ? 79.721 39.974 118.048 1.00 26.44 66 LYS D N 1
ATOM 7126 C CA . LYS D 1 73 ? 78.830 39.517 116.995 1.00 30.69 66 LYS D CA 1
ATOM 7127 C C . LYS D 1 73 ? 79.402 38.321 116.247 1.00 33.26 66 LYS D C 1
ATOM 7128 O O . LYS D 1 73 ? 78.709 37.332 116.038 1.00 35.65 66 LYS D O 1
ATOM 7134 N N . LYS D 1 74 ? 80.663 38.425 115.845 1.00 30.78 67 LYS D N 1
ATOM 7135 C CA . LYS D 1 74 ? 81.372 37.326 115.182 1.00 30.72 67 LYS D CA 1
ATOM 7136 C C . LYS D 1 74 ? 81.399 36.060 116.045 1.00 29.77 67 LYS D C 1
ATOM 7137 O O . LYS D 1 74 ? 81.222 34.948 115.542 1.00 28.89 67 LYS D O 1
ATOM 7143 N N . GLU D 1 75 ? 81.604 36.230 117.347 1.00 29.23 68 GLU D N 1
ATOM 7144 C CA . GLU D 1 75 ? 81.758 35.085 118.248 1.00 29.06 68 GLU D CA 1
ATOM 7145 C C . GLU D 1 75 ? 80.438 34.501 118.762 1.00 28.06 68 GLU D C 1
ATOM 7146 O O . GLU D 1 75 ? 80.426 33.431 119.368 1.00 28.90 68 GLU D O 1
ATOM 7152 N N . GLY D 1 76 ? 79.336 35.203 118.531 1.00 23.75 69 GLY D N 1
ATOM 7153 C CA . GLY D 1 76 ? 78.015 34.738 118.949 1.00 27.46 69 GLY D CA 1
ATOM 7154 C C . GLY D 1 76 ? 77.595 35.177 120.343 1.00 29.27 69 GLY D C 1
ATOM 7155 O O . GLY D 1 76 ? 76.627 34.654 120.888 1.00 29.68 69 GLY D O 1
ATOM 7156 N N . LEU D 1 77 ? 78.316 36.134 120.924 1.00 25.54 70 LEU D N 1
ATOM 7157 C CA . LEU D 1 77 ? 77.959 36.684 122.236 1.00 24.15 70 LEU D CA 1
ATOM 7158 C C . LEU D 1 77 ? 76.803 37.668 122.089 1.00 26.32 70 LEU D C 1
ATOM 7159 O O . LEU D 1 77 ? 76.656 38.299 121.041 1.00 25.47 70 LEU D O 1
ATOM 7164 N N . PRO D 1 78 ? 75.981 37.820 123.144 1.00 27.33 71 PRO D N 1
ATOM 7165 C CA . PRO D 1 78 ? 74.862 38.761 123.030 1.00 22.96 71 PRO D CA 1
ATOM 7166 C C . PRO D 1 78 ? 75.300 40.224 123.002 1.00 23.18 71 PRO D C 1
ATOM 7167 O O . PRO D 1 78 ? 76.069 40.657 123.849 1.00 23.71 71 PRO D O 1
ATOM 7171 N N . VAL D 1 79 ? 74.810 40.960 122.011 1.00 23.73 72 VAL D N 1
ATOM 7172 C CA . VAL D 1 79 ? 74.995 42.409 121.935 1.00 20.12 72 VAL D CA 1
ATOM 7173 C C . VAL D 1 79 ? 73.608 43.022 121.855 1.00 27.28 72 VAL D C 1
ATOM 7174 O O . VAL D 1 79 ? 72.743 42.524 121.135 1.00 25.79 72 VAL D O 1
ATOM 7178 N N . GLY D 1 80 ? 73.385 44.087 122.614 1.00 23.73 73 GLY D N 1
ATOM 7179 C CA . GLY D 1 80 ? 72.053 44.676 122.724 1.00 24.99 73 GLY D CA 1
ATOM 7180 C C . GLY D 1 80 ? 71.589 45.311 121.420 1.00 28.30 73 GLY D C 1
ATOM 7181 O O . GLY D 1 80 ? 72.373 45.483 120.491 1.00 27.92 73 GLY D O 1
ATOM 7182 N N . SER D 1 81 ? 70.305 45.649 121.360 1.00 30.53 74 SER D N 1
ATOM 7183 C CA . SER D 1 81 ? 69.705 46.251 120.172 1.00 33.06 74 SER D CA 1
ATOM 7184 C C . SER D 1 81 ? 70.426 47.530 119.762 1.00 28.99 74 SER D C 1
ATOM 7185 O O . SER D 1 81 ? 70.783 47.709 118.600 1.00 31.78 74 SER D O 1
ATOM 7188 N N . LEU D 1 82 ? 70.653 48.411 120.732 1.00 30.29 75 LEU D N 1
ATOM 7189 C CA . LEU D 1 82 ? 71.262 49.703 120.457 1.00 25.27 75 LEU D CA 1
ATOM 7190 C C . LEU D 1 82 ? 72.778 49.588 120.304 1.00 24.64 75 LEU D C 1
ATOM 7191 O O . LEU D 1 82 ? 73.353 50.164 119.375 1.00 26.15 75 LEU D O 1
ATOM 7196 N N . SER D 1 83 ? 73.418 48.821 121.189 1.00 23.66 76 SER D N 1
ATOM 7197 C CA . SER D 1 83 ? 74.860 48.587 121.107 1.00 23.58 76 SER D CA 1
ATOM 7198 C C . SER D 1 83 ? 75.262 47.958 119.774 1.00 25.68 76 SER D C 1
ATOM 7199 O O . SER D 1 83 ? 76.337 48.252 119.245 1.00 25.22 76 SER D O 1
ATOM 7202 N N . SER D 1 84 ? 74.398 47.097 119.229 1.00 25.38 77 SER D N 1
ATOM 7203 C CA . SER D 1 84 ? 74.637 46.462 117.927 1.00 25.43 77 SER D CA 1
ATOM 7204 C C . SER D 1 84 ? 74.877 47.460 116.791 1.00 27.58 77 SER D C 1
ATOM 7205 O O . SER D 1 84 ? 75.579 47.148 115.823 1.00 28.60 77 SER D O 1
ATOM 7208 N N . GLN D 1 85 ? 74.289 48.648 116.902 1.00 26.22 78 GLN D N 1
ATOM 7209 C CA . GLN D 1 85 ? 74.535 49.718 115.931 1.00 26.65 78 GLN D CA 1
ATOM 7210 C C . GLN D 1 85 ? 75.345 50.868 116.524 1.00 31.25 78 GLN D C 1
ATOM 7211 O O . GLN D 1 85 ? 75.248 52.013 116.075 1.00 29.31 78 GLN D O 1
ATOM 7217 N N . TYR D 1 86 ? 76.174 50.536 117.513 1.00 26.66 79 TYR D N 1
ATOM 7218 C CA . TYR D 1 86 ? 77.152 51.464 118.101 1.00 26.94 79 TYR D CA 1
ATOM 7219 C C . TYR D 1 86 ? 76.507 52.672 118.793 1.00 27.51 79 TYR D C 1
ATOM 7220 O O . TYR D 1 86 ? 77.125 53.723 118.933 1.00 26.85 79 TYR D O 1
ATOM 7229 N N . GLU D 1 87 ? 75.270 52.494 119.240 1.00 25.21 80 GLU D N 1
ATOM 7230 C CA . GLU D 1 87 ? 74.578 53.481 120.040 1.00 27.84 80 GLU D CA 1
ATOM 7231 C C . GLU D 1 87 ? 74.723 53.014 121.472 1.00 25.27 80 GLU D C 1
ATOM 7232 O O . GLU D 1 87 ? 74.017 52.104 121.907 1.00 28.71 80 GLU D O 1
ATOM 7238 N N . PHE D 1 88 ? 75.639 53.641 122.204 1.00 25.48 81 PHE D N 1
ATOM 7239 C CA . PHE D 1 88 ? 75.990 53.177 123.540 1.00 27.05 81 PHE D CA 1
ATOM 7240 C C . PHE D 1 88 ? 75.266 53.907 124.673 1.00 29.96 81 PHE D C 1
ATOM 7241 O O . PHE D 1 88 ? 75.831 54.112 125.750 1.00 27.05 81 PHE D O 1
ATOM 7249 N N . ILE D 1 89 ? 74.009 54.261 124.424 1.00 28.77 82 ILE D N 1
ATOM 7250 C CA . ILE D 1 89 ? 73.089 54.733 125.459 1.00 30.29 82 ILE D CA 1
ATOM 7251 C C . ILE D 1 89 ? 73.043 53.736 126.639 1.00 30.56 82 ILE D C 1
ATOM 7252 O O . ILE D 1 89 ? 72.846 54.130 127.788 1.00 30.77 82 ILE D O 1
ATOM 7257 N N . LYS D 1 90 ? 73.225 52.453 126.326 1.00 28.18 83 LYS D N 1
ATOM 7258 C CA . LYS D 1 90 ? 73.399 51.369 127.307 1.00 25.38 83 LYS D CA 1
ATOM 7259 C C . LYS D 1 90 ? 72.425 51.422 128.472 1.00 25.22 83 LYS D C 1
ATOM 7260 O O . LYS D 1 90 ? 72.824 51.613 129.623 1.00 24.24 83 LYS D O 1
ATOM 7266 N N . PHE D 1 91 ? 71.142 51.265 128.164 1.00 26.26 84 PHE D N 1
ATOM 7267 C CA . PHE D 1 91 ? 70.128 51.025 129.193 1.00 28.01 84 PHE D CA 1
ATOM 7268 C C . PHE D 1 91 ? 70.007 52.158 130.224 1.00 28.39 84 PHE D C 1
ATOM 7269 O O . PHE D 1 91 ? 69.577 51.936 131.352 1.00 29.50 84 PHE D O 1
ATOM 7277 N N . SER D 1 92 ? 70.368 53.376 129.832 1.00 28.68 85 SER D N 1
ATOM 7278 C CA . SER D 1 92 ? 70.447 54.483 130.786 1.00 32.76 85 SER D CA 1
ATOM 7279 C C . SER D 1 92 ? 69.118 55.196 131.024 1.00 33.28 85 SER D C 1
ATOM 7280 O O . SER D 1 92 ? 68.985 55.929 132.004 1.00 32.22 85 SER D O 1
ATOM 7283 N N . THR D 1 93 ? 68.146 54.967 130.140 1.00 35.98 86 THR D N 1
ATOM 7284 C CA . THR D 1 93 ? 66.842 55.634 130.195 1.00 36.30 86 THR D CA 1
ATOM 7285 C C . THR D 1 93 ? 65.724 54.613 130.048 1.00 37.77 86 THR D C 1
ATOM 7286 O O . THR D 1 93 ? 65.937 53.529 129.504 1.00 33.08 86 THR D O 1
ATOM 7290 N N . ASP D 1 94 ? 64.527 54.975 130.505 1.00 35.70 87 ASP D N 1
ATOM 7291 C CA . ASP D 1 94 ? 63.364 54.092 130.400 1.00 40.63 87 ASP D CA 1
ATOM 7292 C C . ASP D 1 94 ? 63.003 53.781 128.941 1.00 36.41 87 ASP D C 1
ATOM 7293 O O . ASP D 1 94 ? 62.530 52.686 128.625 1.00 36.69 87 ASP D O 1
ATOM 7298 N N . GLU D 1 95 ? 63.256 54.734 128.054 1.00 37.67 88 GLU D N 1
ATOM 7299 C CA . GLU D 1 95 ? 63.059 54.518 126.620 1.00 36.97 88 GLU D CA 1
ATOM 7300 C C . GLU D 1 95 ? 64.029 53.468 126.067 1.00 36.72 88 GLU D C 1
ATOM 7301 O O . GLU D 1 95 ? 63.624 52.593 125.300 1.00 32.85 88 GLU D O 1
ATOM 7307 N N . ALA D 1 96 ? 65.304 53.564 126.443 1.00 31.64 89 ALA D N 1
ATOM 7308 C CA . ALA D 1 96 ? 66.288 52.538 126.079 1.00 31.62 89 ALA D CA 1
ATOM 7309 C C . ALA D 1 96 ? 65.801 51.164 126.529 1.00 32.11 89 ALA D C 1
ATOM 7310 O O . ALA D 1 96 ? 65.860 50.189 125.770 1.00 28.51 89 ALA D O 1
ATOM 7312 N N . LEU D 1 97 ? 65.308 51.097 127.764 1.00 28.68 90 LEU D N 1
ATOM 7313 C CA . LEU D 1 97 ? 64.813 49.844 128.320 1.00 28.95 90 LEU D CA 1
ATOM 7314 C C . LEU D 1 97 ? 63.636 49.312 127.507 1.00 31.31 90 LEU D C 1
ATOM 7315 O O . LEU D 1 97 ? 63.529 48.112 127.269 1.00 33.12 90 LEU D O 1
ATOM 7320 N N . LYS D 1 98 ? 62.745 50.210 127.101 1.00 35.57 91 LYS D N 1
ATOM 7321 C CA . LYS D 1 98 ? 61.583 49.821 126.301 1.00 35.58 91 LYS D CA 1
ATOM 7322 C C . LYS D 1 98 ? 62.072 49.217 124.994 1.00 35.21 91 LYS D C 1
ATOM 7323 O O . LYS D 1 98 ? 61.657 48.129 124.604 1.00 32.70 91 LYS D O 1
ATOM 7329 N N . ILE D 1 99 ? 62.995 49.910 124.340 1.00 33.89 92 ILE D N 1
ATOM 7330 C CA . ILE D 1 99 ? 63.571 49.424 123.094 1.00 31.19 92 ILE D CA 1
ATOM 7331 C C . ILE D 1 99 ? 64.191 48.039 123.285 1.00 32.31 92 ILE D C 1
ATOM 7332 O O . ILE D 1 99 ? 63.952 47.136 122.490 1.00 29.35 92 ILE D O 1
ATOM 7337 N N . GLU D 1 100 ? 64.958 47.877 124.361 1.00 31.61 93 GLU D N 1
ATOM 7338 C CA . GLU D 1 100 ? 65.672 46.627 124.644 1.00 28.05 93 GLU D CA 1
ATOM 7339 C C . GLU D 1 100 ? 64.785 45.512 125.209 1.00 31.05 93 GLU D C 1
ATOM 7340 O O . GLU D 1 100 ? 65.177 44.351 125.193 1.00 33.31 93 GLU D O 1
ATOM 7346 N N . GLY D 1 101 ? 63.615 45.868 125.730 1.00 30.95 94 GLY D N 1
ATOM 7347 C CA . GLY D 1 101 ? 62.654 44.883 126.239 1.00 34.83 94 GLY D CA 1
ATOM 7348 C C . GLY D 1 101 ? 62.941 44.425 127.657 1.00 33.72 94 GLY D C 1
ATOM 7349 O O . GLY D 1 101 ? 62.661 43.282 128.019 1.00 32.39 94 GLY D O 1
ATOM 7350 N N . ILE D 1 102 ? 63.486 45.331 128.463 1.00 32.81 95 ILE D N 1
ATOM 7351 C CA . ILE D 1 102 ? 63.843 45.046 129.848 1.00 32.17 95 ILE D CA 1
ATOM 7352 C C . ILE D 1 102 ? 62.992 45.915 130.768 1.00 31.79 95 ILE D C 1
ATOM 7353 O O . ILE D 1 102 ? 62.956 47.125 130.611 1.00 32.10 95 ILE D O 1
ATOM 7358 N N . LYS D 1 103 ? 62.298 45.292 131.717 1.00 35.76 96 LYS D N 1
ATOM 7359 C CA . LYS D 1 103 ? 61.483 46.042 132.671 1.00 36.89 96 LYS D CA 1
ATOM 7360 C C . LYS D 1 103 ? 62.378 46.810 133.635 1.00 33.57 96 LYS D C 1
ATOM 7361 O O . LYS D 1 103 ? 63.379 46.289 134.118 1.00 31.08 96 LYS D O 1
ATOM 7367 N N . GLU D 1 104 ? 62.023 48.056 133.913 1.00 39.18 97 GLU D N 1
ATOM 7368 C CA . GLU D 1 104 ? 62.827 48.884 134.811 1.00 38.96 97 GLU D CA 1
ATOM 7369 C C . GLU D 1 104 ? 62.859 48.269 136.209 1.00 38.27 97 GLU D C 1
ATOM 7370 O O . GLU D 1 104 ? 61.955 47.515 136.575 1.00 37.64 97 GLU D O 1
ATOM 7376 N N . PRO D 1 105 ? 63.912 48.566 136.988 1.00 35.40 98 PRO D N 1
ATOM 7377 C CA . PRO D 1 105 ? 63.940 48.087 138.362 1.00 37.88 98 PRO D CA 1
ATOM 7378 C C . PRO D 1 105 ? 62.816 48.719 139.196 1.00 41.23 98 PRO D C 1
ATOM 7379 O O . PRO D 1 105 ? 62.666 49.942 139.208 1.00 43.77 98 PRO D O 1
ATOM 7383 N N . LYS D 1 106 ? 62.030 47.876 139.861 1.00 46.49 99 LYS D N 1
ATOM 7384 C CA . LYS D 1 106 ? 60.907 48.325 140.689 1.00 51.23 99 LYS D CA 1
ATOM 7385 C C . LYS D 1 106 ? 61.411 49.148 141.871 1.00 52.15 99 LYS D C 1
ATOM 7386 O O . LYS D 1 106 ? 60.844 50.185 142.210 1.00 54.18 99 LYS D O 1
ATOM 7392 N N . ASP D 1 107 ? 62.487 48.668 142.484 1.00 51.89 100 ASP D N 1
ATOM 7393 C CA . ASP D 1 107 ? 63.084 49.311 143.651 1.00 48.81 100 ASP D CA 1
ATOM 7394 C C . ASP D 1 107 ? 64.497 48.764 143.857 1.00 49.04 100 ASP D C 1
ATOM 7395 O O . ASP D 1 107 ? 64.968 47.953 143.058 1.00 41.74 100 ASP D O 1
ATOM 7400 N N . TYR D 1 108 ? 65.165 49.195 144.924 1.00 49.68 101 TYR D N 1
ATOM 7401 C CA . TYR D 1 108 ? 66.564 48.807 145.170 1.00 52.14 101 TYR D CA 1
ATOM 7402 C C . TYR D 1 108 ? 66.769 47.292 145.346 1.00 48.55 101 TYR D C 1
ATOM 7403 O O . TYR D 1 108 ? 67.853 46.780 145.070 1.00 45.26 101 TYR D O 1
ATOM 7412 N N . ASN D 1 109 ? 65.734 46.584 145.797 1.00 44.79 102 ASN D N 1
ATOM 7413 C CA . ASN D 1 109 ? 65.777 45.111 145.874 1.00 46.18 102 ASN D CA 1
ATOM 7414 C C . ASN D 1 109 ? 65.740 44.417 144.507 1.00 39.26 102 ASN D C 1
ATOM 7415 O O . ASN D 1 109 ? 66.059 43.230 144.396 1.00 42.60 102 ASN D O 1
ATOM 7420 N N . ASP D 1 110 ? 65.331 45.161 143.484 1.00 36.69 103 ASP D N 1
ATOM 7421 C CA . ASP D 1 110 ? 65.228 44.667 142.108 1.00 37.67 103 ASP D CA 1
ATOM 7422 C C . ASP D 1 110 ? 66.477 45.016 141.284 1.00 33.96 103 ASP D C 1
ATOM 7423 O O . ASP D 1 110 ? 66.528 44.738 140.084 1.00 32.72 103 ASP D O 1
ATOM 7428 N N . ALA D 1 111 ? 67.472 45.629 141.921 1.00 32.53 104 ALA D N 1
ATOM 7429 C CA . ALA D 1 111 ? 68.666 46.108 141.214 1.00 33.60 104 ALA D CA 1
ATOM 7430 C C . ALA D 1 111 ? 69.464 44.970 140.590 1.00 31.94 104 ALA D C 1
ATOM 7431 O O . ALA D 1 111 ? 69.908 45.076 139.443 1.00 30.02 104 ALA D O 1
ATOM 7433 N N . ARG D 1 112 ? 69.656 43.897 141.355 1.00 32.13 105 ARG D N 1
ATOM 7434 C CA . ARG D 1 112 ? 70.442 42.748 140.898 1.00 31.06 105 ARG D CA 1
ATOM 7435 C C . ARG D 1 112 ? 69.775 42.046 139.718 1.00 27.36 105 ARG D C 1
ATOM 7436 O O . ARG D 1 112 ? 70.439 41.755 138.722 1.00 27.18 105 ARG D O 1
ATOM 7444 N N . ARG D 1 113 ? 68.474 41.772 139.831 1.00 27.09 106 ARG D N 1
ATOM 7445 C CA . ARG D 1 113 ? 67.703 41.197 138.713 1.00 29.17 106 ARG D CA 1
ATOM 7446 C C . ARG D 1 113 ? 67.943 42.011 137.439 1.00 28.46 106 ARG D C 1
ATOM 7447 O O . ARG D 1 113 ? 68.280 41.467 136.391 1.00 25.90 106 ARG D O 1
ATOM 7455 N N . PHE D 1 114 ? 67.765 43.322 137.554 1.00 28.11 107 PHE D N 1
ATOM 7456 C CA . PHE D 1 114 ? 67.909 44.245 136.431 1.00 26.11 107 PHE D CA 1
ATOM 7457 C C . PHE D 1 114 ? 69.331 44.218 135.830 1.00 26.78 107 PHE D C 1
ATOM 7458 O O . PHE D 1 114 ? 69.499 44.078 134.617 1.00 25.22 107 PHE D O 1
ATOM 7466 N N . GLU D 1 115 ? 70.348 44.342 136.678 1.00 26.95 108 GLU D N 1
ATOM 7467 C CA . GLU D 1 115 ? 71.745 44.324 136.216 1.00 24.70 108 GLU D CA 1
ATOM 7468 C C . GLU D 1 115 ? 72.051 43.039 135.444 1.00 26.86 108 GLU D C 1
ATOM 7469 O O . GLU D 1 115 ? 72.626 43.074 134.364 1.00 24.18 108 GLU D O 1
ATOM 7475 N N . VAL D 1 116 ? 71.656 41.906 136.005 1.00 25.38 109 VAL D N 1
ATOM 7476 C CA . VAL D 1 116 ? 71.916 40.620 135.372 1.00 22.62 109 VAL D CA 1
ATOM 7477 C C . VAL D 1 116 ? 71.206 40.517 134.022 1.00 23.05 109 VAL D C 1
ATOM 7478 O O . VAL D 1 116 ? 71.777 40.024 133.050 1.00 24.59 109 VAL D O 1
ATOM 7482 N N . GLU D 1 117 ? 69.962 40.979 133.965 1.00 26.89 110 GLU D N 1
ATOM 7483 C CA . GLU D 1 117 ? 69.209 40.938 132.717 1.00 26.46 110 GLU D CA 1
ATOM 7484 C C . GLU D 1 117 ? 69.862 41.843 131.666 1.00 26.57 110 GLU D C 1
ATOM 7485 O O . GLU D 1 117 ? 69.938 41.497 130.487 1.00 22.65 110 GLU D O 1
ATOM 7491 N N . VAL D 1 118 ? 70.326 43.009 132.100 1.00 24.35 111 VAL D N 1
ATOM 7492 C CA . VAL D 1 118 ? 71.049 43.907 131.206 1.00 22.33 111 VAL D CA 1
ATOM 7493 C C . VAL D 1 118 ? 72.319 43.233 130.677 1.00 21.13 111 VAL D C 1
ATOM 7494 O O . VAL D 1 118 ? 72.579 43.233 129.468 1.00 27.59 111 VAL D O 1
ATOM 7498 N N . MET D 1 119 ? 73.095 42.646 131.585 1.00 23.06 112 MET D N 1
ATOM 7499 C CA . MET D 1 119 ? 74.338 41.968 131.218 1.00 20.58 112 MET D CA 1
ATOM 7500 C C . MET D 1 119 ? 74.107 40.798 130.258 1.00 23.17 112 MET D C 1
ATOM 7501 O O . MET D 1 119 ? 74.864 40.609 129.313 1.00 21.31 112 MET D O 1
ATOM 7506 N N . LEU D 1 120 ? 73.067 40.011 130.502 1.00 21.96 113 LEU D N 1
ATOM 7507 C CA . LEU D 1 120 ? 72.704 38.921 129.587 1.00 22.21 113 LEU D CA 1
ATOM 7508 C C . LEU D 1 120 ? 72.308 39.436 128.196 1.00 23.41 113 LEU D C 1
ATOM 7509 O O . LEU D 1 120 ? 72.568 38.782 127.183 1.00 25.84 113 LEU D O 1
ATOM 7514 N N . LYS D 1 121 ? 71.670 40.600 128.153 1.00 24.08 114 LYS D N 1
ATOM 7515 C CA . LYS D 1 121 ? 71.240 41.205 126.888 1.00 23.97 114 LYS D CA 1
ATOM 7516 C C . LYS D 1 121 ? 72.421 41.764 126.088 1.00 23.17 114 LYS D C 1
ATOM 7517 O O . LYS D 1 121 ? 72.423 41.714 124.859 1.00 25.91 114 LYS D O 1
ATOM 7523 N N . ASP D 1 122 ? 73.424 42.284 126.780 1.00 22.77 115 ASP D N 1
ATOM 7524 C CA . ASP D 1 122 ? 74.434 43.114 126.122 1.00 21.47 115 ASP D CA 1
ATOM 7525 C C . ASP D 1 122 ? 75.806 43.018 126.779 1.00 22.45 115 ASP D C 1
ATOM 7526 O O . ASP D 1 122 ? 76.040 43.596 127.835 1.00 21.90 115 ASP D O 1
ATOM 7531 N N . VAL D 1 123 ? 76.738 42.328 126.126 1.00 20.08 116 VAL D N 1
ATOM 7532 C CA . VAL D 1 123 ? 78.097 42.198 126.670 1.00 18.90 116 VAL D CA 1
ATOM 7533 C C . VAL D 1 123 ? 78.822 43.549 126.774 1.00 19.41 116 VAL D C 1
ATOM 7534 O O . VAL D 1 123 ? 79.747 43.715 127.582 1.00 22.47 116 VAL D O 1
ATOM 7538 N N . ILE D 1 124 ? 78.412 44.509 125.956 1.00 20.52 117 ILE D N 1
ATOM 7539 C CA . ILE D 1 124 ? 78.987 45.860 126.023 1.00 19.46 117 ILE D CA 1
ATOM 7540 C C . ILE D 1 124 ? 78.661 46.512 127.361 1.00 24.69 117 ILE D C 1
ATOM 7541 O O . ILE D 1 124 ? 79.524 47.162 127.966 1.00 23.24 117 ILE D O 1
ATOM 7546 N N . ALA D 1 125 ? 77.423 46.329 127.827 1.00 20.87 118 ALA D N 1
ATOM 7547 C CA . ALA D 1 125 ? 77.007 46.856 129.124 1.00 18.54 118 ALA D CA 1
ATOM 7548 C C . ALA D 1 125 ? 77.697 46.128 130.286 1.00 22.12 118 ALA D C 1
ATOM 7549 O O . ALA D 1 125 ? 77.923 46.710 131.349 1.00 24.43 118 ALA D O 1
ATOM 7551 N N . ASP D 1 126 ? 78.037 44.861 130.069 1.00 21.59 119 ASP D N 1
ATOM 7552 C CA . ASP D 1 126 ? 78.768 44.056 131.044 1.00 20.33 119 ASP D CA 1
ATOM 7553 C C . ASP D 1 126 ? 80.196 44.611 131.148 1.00 23.13 119 ASP D C 1
ATOM 7554 O O . ASP D 1 126 ? 80.589 45.159 132.181 1.00 21.58 119 ASP D O 1
ATOM 7559 N N . VAL D 1 127 ? 80.953 44.510 130.063 1.00 22.92 120 VAL D N 1
ATOM 7560 C CA . VAL D 1 127 ? 82.368 44.910 130.075 1.00 24.45 120 VAL D CA 1
ATOM 7561 C C . VAL D 1 127 ? 82.545 46.419 130.253 1.00 23.67 120 VAL D C 1
ATOM 7562 O O . VAL D 1 127 ? 83.380 46.866 131.050 1.00 24.22 120 VAL D O 1
ATOM 7566 N N . GLY D 1 128 ? 81.746 47.196 129.516 1.00 21.90 121 GLY D N 1
ATOM 7567 C CA . GLY D 1 128 ? 81.873 48.646 129.479 1.00 21.23 121 GLY D CA 1
ATOM 7568 C C . GLY D 1 128 ? 81.079 49.386 130.534 1.00 23.24 121 GLY D C 1
ATOM 7569 O O . GLY D 1 128 ? 81.171 50.608 130.650 1.00 24.91 121 GLY D O 1
ATOM 7570 N N . GLY D 1 129 ? 80.294 48.650 131.307 1.00 22.28 122 GLY D N 1
ATOM 7571 C CA . GLY D 1 129 ? 79.473 49.249 132.345 1.00 22.07 122 GLY D CA 1
ATOM 7572 C C . GLY D 1 129 ? 78.256 49.961 131.790 1.00 22.55 122 GLY D C 1
ATOM 7573 O O . GLY D 1 129 ? 78.078 50.093 130.570 1.00 26.25 122 GLY D O 1
ATOM 7574 N N . PHE D 1 130 ? 77.409 50.410 132.705 1.00 24.62 123 PHE D N 1
ATOM 7575 C CA . PHE D 1 130 ? 76.232 51.192 132.358 1.00 25.57 123 PHE D CA 1
ATOM 7576 C C . PHE D 1 130 ? 75.719 51.932 133.592 1.00 26.78 123 PHE D C 1
ATOM 7577 O O . PHE D 1 130 ? 76.078 51.602 134.728 1.00 26.31 123 PHE D O 1
ATOM 7585 N N . MET D 1 131 ? 74.880 52.930 133.349 1.00 27.70 124 MET D N 1
ATOM 7586 C CA . MET D 1 131 ? 74.304 53.756 134.407 1.00 29.91 124 MET D CA 1
ATOM 7587 C C . MET D 1 131 ? 72.837 54.032 134.073 1.00 32.12 124 MET D C 1
ATOM 7588 O O . MET D 1 131 ? 72.534 54.845 133.206 1.00 29.19 124 MET D O 1
ATOM 7593 N N . TYR D 1 132 ? 71.939 53.336 134.760 1.00 30.71 125 TYR D N 1
ATOM 7594 C CA . TYR D 1 132 ? 70.506 53.573 134.622 1.00 33.48 125 TYR D CA 1
ATOM 7595 C C . TYR D 1 132 ? 70.078 54.597 135.667 1.00 37.22 125 TYR D C 1
ATOM 7596 O O . TYR D 1 132 ? 70.176 54.341 136.867 1.00 35.95 125 TYR D O 1
ATOM 7605 N N . ALA D 1 133 ? 69.591 55.742 135.195 1.00 39.70 126 ALA D N 1
ATOM 7606 C CA . ALA D 1 133 ? 69.274 56.884 136.055 1.00 43.03 126 ALA D CA 1
ATOM 7607 C C . ALA D 1 133 ? 67.770 57.150 136.158 1.00 49.56 126 ALA D C 1
ATOM 7608 O O . ALA D 1 133 ? 67.346 58.300 136.274 1.00 50.50 126 ALA D O 1
ATOM 7610 N N . GLY D 1 134 ? 66.971 56.088 136.129 1.00 47.77 127 GLY D N 1
ATOM 7611 C CA . GLY D 1 134 ? 65.528 56.202 136.316 1.00 49.83 127 GLY D CA 1
ATOM 7612 C C . GLY D 1 134 ? 65.146 56.185 137.784 1.00 49.80 127 GLY D C 1
ATOM 7613 O O . GLY D 1 134 ? 65.950 56.547 138.644 1.00 50.00 127 GLY D O 1
ATOM 7614 N N . GLY D 1 135 ? 63.921 55.741 138.064 1.00 52.34 128 GLY D N 1
ATOM 7615 C CA . GLY D 1 135 ? 63.332 55.809 139.412 1.00 53.34 128 GLY D CA 1
ATOM 7616 C C . GLY D 1 135 ? 64.119 55.125 140.519 1.00 51.82 128 GLY D C 1
ATOM 7617 O O . GLY D 1 135 ? 64.243 55.657 141.621 1.00 49.21 128 GLY D O 1
ATOM 7618 N N . ALA D 1 136 ? 64.630 53.934 140.229 1.00 48.05 129 ALA D N 1
ATOM 7619 C CA . ALA D 1 136 ? 65.498 53.206 141.153 1.00 45.29 129 ALA D CA 1
ATOM 7620 C C . ALA D 1 136 ? 66.825 53.004 140.438 1.00 45.07 129 ALA D C 1
ATOM 7621 O O . ALA D 1 136 ? 66.993 52.007 139.742 1.00 43.55 129 ALA D O 1
ATOM 7623 N N . PRO D 1 137 ? 67.766 53.958 140.593 1.00 44.78 130 PRO D N 1
ATOM 7624 C CA . PRO D 1 137 ? 68.987 53.928 139.790 1.00 41.87 130 PRO D CA 1
ATOM 7625 C C . PRO D 1 137 ? 69.865 52.711 140.055 1.00 40.06 130 PRO D C 1
ATOM 7626 O O . PRO D 1 137 ? 69.885 52.178 141.166 1.00 37.81 130 PRO D O 1
ATOM 7630 N N . VAL D 1 138 ? 70.567 52.276 139.014 1.00 37.23 131 VAL D N 1
ATOM 7631 C CA . VAL D 1 138 ? 71.508 51.164 139.104 1.00 34.93 131 VAL D CA 1
ATOM 7632 C C . VAL D 1 138 ? 72.745 51.520 138.278 1.00 35.23 131 VAL D C 1
ATOM 7633 O O . VAL D 1 138 ? 72.630 51.958 137.131 1.00 29.70 131 VAL D O 1
ATOM 7637 N N . ARG D 1 139 ? 73.917 51.350 138.882 1.00 29.40 132 ARG D N 1
ATOM 7638 C CA . ARG D 1 139 ? 75.185 51.660 138.239 1.00 31.72 132 ARG D CA 1
ATOM 7639 C C . ARG D 1 139 ? 76.060 50.420 138.214 1.00 32.51 132 ARG D C 1
ATOM 7640 O O . ARG D 1 139 ? 76.198 49.732 139.225 1.00 35.56 132 ARG D O 1
ATOM 7648 N N . ARG D 1 140 ? 76.639 50.142 137.051 1.00 27.65 133 ARG D N 1
ATOM 7649 C CA . ARG D 1 140 ? 77.671 49.125 136.907 1.00 25.78 133 ARG D CA 1
ATOM 7650 C C . ARG D 1 140 ? 78.890 49.840 136.343 1.00 26.94 133 ARG D C 1
ATOM 7651 O O . ARG D 1 140 ? 78.863 50.318 135.209 1.00 25.36 133 ARG D O 1
ATOM 7659 N N . THR D 1 141 ? 79.947 49.940 137.143 1.00 26.23 134 THR D N 1
ATOM 7660 C CA . THR D 1 141 ? 81.171 50.598 136.701 1.00 27.03 134 THR D CA 1
ATOM 7661 C C . THR D 1 141 ? 81.807 49.791 135.580 1.00 29.73 134 THR D C 1
ATOM 7662 O O . THR D 1 141 ? 81.685 48.574 135.548 1.00 24.46 134 THR D O 1
ATOM 7666 N N . SER D 1 142 ? 82.479 50.474 134.660 1.00 23.22 135 SER D N 1
ATOM 7667 C CA . SER D 1 142 ? 83.174 49.809 133.561 1.00 23.96 135 SER D CA 1
ATOM 7668 C C . SER D 1 142 ? 84.335 48.954 134.060 1.00 26.43 135 SER D C 1
ATOM 7669 O O . SER D 1 142 ? 85.101 49.381 134.925 1.00 20.99 135 SER D O 1
ATOM 7672 N N . ARG D 1 143 ? 84.455 47.748 133.509 1.00 22.02 136 ARG D N 1
ATOM 7673 C CA . ARG D 1 143 ? 85.615 46.887 133.756 1.00 23.64 136 ARG D CA 1
ATOM 7674 C C . ARG D 1 143 ? 86.813 47.307 132.903 1.00 22.51 136 ARG D C 1
ATOM 7675 O O . ARG D 1 143 ? 87.943 46.929 133.209 1.00 25.22 136 ARG D O 1
ATOM 7683 N N . ILE D 1 144 ? 86.560 48.046 131.821 1.00 23.74 137 ILE D N 1
ATOM 7684 C CA . ILE D 1 144 ? 87.642 48.610 130.989 1.00 23.23 137 ILE D CA 1
ATOM 7685 C C . ILE D 1 144 ? 87.805 50.085 131.359 1.00 25.03 137 ILE D C 1
ATOM 7686 O O . ILE D 1 144 ? 86.884 50.883 131.211 1.00 22.58 137 ILE D O 1
ATOM 7691 N N . LYS D 1 145 ? 88.989 50.429 131.850 1.00 25.03 138 LYS D N 1
ATOM 7692 C CA . LYS D 1 145 ? 89.269 51.769 132.347 1.00 23.03 138 LYS D CA 1
ATOM 7693 C C . LYS D 1 145 ? 90.385 52.387 131.513 1.00 27.26 138 LYS D C 1
ATOM 7694 O O . LYS D 1 145 ? 91.466 51.817 131.390 1.00 23.47 138 LYS D O 1
ATOM 7700 N N . LEU D 1 146 ? 90.112 53.550 130.936 1.00 25.24 139 LEU D N 1
ATOM 7701 C CA . LEU D 1 146 ? 91.024 54.174 129.980 1.00 29.21 139 LEU D CA 1
ATOM 7702 C C . LEU D 1 146 ? 91.305 55.625 130.352 1.00 29.70 139 LEU D C 1
ATOM 7703 O O . LEU D 1 146 ? 90.386 56.405 130.601 1.00 30.09 139 LEU D O 1
ATOM 7708 N N . GLY D 1 147 ? 92.582 55.974 130.420 1.00 28.58 140 GLY D N 1
ATOM 7709 C CA . GLY D 1 147 ? 92.973 57.360 130.637 1.00 25.34 140 GLY D CA 1
ATOM 7710 C C . GLY D 1 147 ? 92.991 58.120 129.318 1.00 25.60 140 GLY D C 1
ATOM 7711 O O . GLY D 1 147 ? 92.762 57.542 128.256 1.00 26.66 140 GLY D O 1
ATOM 7712 N N . TYR D 1 148 ? 93.271 59.420 129.389 1.00 26.93 141 TYR D N 1
ATOM 7713 C CA . TYR D 1 148 ? 93.484 60.229 128.186 1.00 27.11 141 TYR D CA 1
ATOM 7714 C C . TYR D 1 148 ? 94.762 59.812 127.494 1.00 28.55 141 TYR D C 1
ATOM 7715 O O . TYR D 1 148 ? 95.708 59.348 128.146 1.00 27.68 141 TYR D O 1
ATOM 7724 N N . MET D 1 149 ? 94.795 59.987 126.177 1.00 26.41 142 MET D N 1
ATOM 7725 C CA . MET D 1 149 ? 96.044 59.904 125.429 1.00 27.43 142 MET D CA 1
ATOM 7726 C C . MET D 1 149 ? 96.615 61.313 125.299 1.00 30.58 142 MET D C 1
ATOM 7727 O O . MET D 1 149 ? 96.005 62.191 124.677 1.00 28.32 142 MET D O 1
ATOM 7732 N N . ILE D 1 150 ? 97.777 61.522 125.909 1.00 34.63 143 ILE D N 1
ATOM 7733 C CA . ILE D 1 150 ? 98.376 62.847 126.005 1.00 33.85 143 ILE D CA 1
ATOM 7734 C C . ILE D 1 150 ? 99.808 62.811 125.466 1.00 34.12 143 ILE D C 1
ATOM 7735 O O . ILE D 1 150 ? 100.404 61.736 125.371 1.00 32.70 143 ILE D O 1
ATOM 7740 N N . PRO D 1 151 ? 100.369 63.981 125.109 1.00 34.57 144 PRO D N 1
ATOM 7741 C CA . PRO D 1 151 ? 101.763 63.989 124.663 1.00 36.12 144 PRO D CA 1
ATOM 7742 C C . PRO D 1 151 ? 102.717 63.419 125.715 1.00 40.65 144 PRO D C 1
ATOM 7743 O O . PRO D 1 151 ? 102.503 63.611 126.916 1.00 38.41 144 PRO D O 1
ATOM 7747 N N . ALA D 1 152 ? 103.747 62.709 125.264 1.00 40.15 145 ALA D N 1
ATOM 7748 C CA . ALA D 1 152 ? 104.784 62.230 126.164 1.00 41.40 145 ALA D CA 1
ATOM 7749 C C . ALA D 1 152 ? 105.555 63.455 126.630 1.00 46.40 145 ALA D C 1
ATOM 7750 O O . ALA D 1 152 ? 106.070 64.222 125.818 1.00 47.89 145 ALA D O 1
ATOM 7752 N N . LEU D 1 153 ? 105.593 63.648 127.942 1.00 49.78 146 LEU D N 1
ATOM 7753 C CA . LEU D 1 153 ? 106.195 64.826 128.545 1.00 58.07 146 LEU D CA 1
ATOM 7754 C C . LEU D 1 153 ? 107.625 64.440 128.891 1.00 65.15 146 LEU D C 1
ATOM 7755 O O . LEU D 1 153 ? 107.969 64.175 130.048 1.00 65.19 146 LEU D O 1
ATOM 7760 N N . ARG D 1 154 ? 108.438 64.393 127.841 1.00 68.42 147 ARG D N 1
ATOM 7761 C CA . ARG D 1 154 ? 109.757 63.775 127.874 1.00 74.20 147 ARG D CA 1
ATOM 7762 C C . ARG D 1 154 ? 110.848 64.802 128.177 1.00 78.34 147 ARG D C 1
ATOM 7763 O O . ARG D 1 154 ? 111.800 64.509 128.902 1.00 81.53 147 ARG D O 1
ATOM 7771 N N . GLY D 1 155 ? 110.702 66.002 127.619 1.00 80.22 148 GLY D N 1
ATOM 7772 C CA . GLY D 1 155 ? 111.651 67.091 127.857 1.00 82.73 148 GLY D CA 1
ATOM 7773 C C . GLY D 1 155 ? 111.214 68.398 127.220 1.00 84.12 148 GLY D C 1
ATOM 7774 O O . GLY D 1 155 ? 111.979 69.364 127.168 1.00 86.22 148 GLY D O 1
ATOM 7775 N N . GLU D 1 185 ? 108.827 71.259 110.685 1.00 60.68 178 GLU D N 1
ATOM 7776 C CA . GLU D 1 185 ? 110.018 70.422 110.529 1.00 61.20 178 GLU D CA 1
ATOM 7777 C C . GLU D 1 185 ? 109.709 68.940 110.763 1.00 61.33 178 GLU D C 1
ATOM 7778 O O . GLU D 1 185 ? 109.974 68.105 109.896 1.00 62.32 178 GLU D O 1
ATOM 7784 N N . VAL D 1 186 ? 109.144 68.632 111.930 1.00 57.14 179 VAL D N 1
ATOM 7785 C CA . VAL D 1 186 ? 108.737 67.265 112.285 1.00 53.89 179 VAL D CA 1
ATOM 7786 C C . VAL D 1 186 ? 107.222 67.233 112.528 1.00 54.08 179 VAL D C 1
ATOM 7787 O O . VAL D 1 186 ? 106.696 68.022 113.318 1.00 54.57 179 VAL D O 1
ATOM 7791 N N . SER D 1 187 ? 106.533 66.319 111.847 1.00 47.23 180 SER D N 1
ATOM 7792 C CA . SER D 1 187 ? 105.068 66.308 111.800 1.00 51.91 180 SER D CA 1
ATOM 7793 C C . SER D 1 187 ? 104.421 65.350 112.804 1.00 46.91 180 SER D C 1
ATOM 7794 O O . SER D 1 187 ? 103.196 65.315 112.925 1.00 44.60 180 SER D O 1
ATOM 7797 N N . SER D 1 188 ? 105.240 64.570 113.502 1.00 41.50 181 SER D N 1
ATOM 7798 C CA . SER D 1 188 ? 104.751 63.578 114.453 1.00 42.84 181 SER D CA 1
ATOM 7799 C C . SER D 1 188 ? 105.245 63.872 115.866 1.00 41.69 181 SER D C 1
ATOM 7800 O O . SER D 1 188 ? 106.209 64.612 116.055 1.00 37.84 181 SER D O 1
ATOM 7803 N N . ALA D 1 189 ? 104.576 63.288 116.858 1.00 37.57 182 ALA D N 1
ATOM 7804 C CA . ALA D 1 189 ? 104.981 63.435 118.259 1.00 33.94 182 ALA D CA 1
ATOM 7805 C C . ALA D 1 189 ? 104.594 62.210 119.078 1.00 35.28 182 ALA D C 1
ATOM 7806 O O . ALA D 1 189 ? 103.689 61.461 118.712 1.00 33.33 182 ALA D O 1
ATOM 7808 N N . LEU D 1 190 ? 105.281 62.030 120.198 1.00 33.59 183 LEU D N 1
ATOM 7809 C CA . LEU D 1 190 ? 105.054 60.876 121.059 1.00 36.62 183 LEU D CA 1
ATOM 7810 C C . LEU D 1 190 ? 103.850 61.106 121.947 1.00 34.39 183 LEU D C 1
ATOM 7811 O O . LEU D 1 190 ? 103.736 62.148 122.597 1.00 32.95 183 LEU D O 1
ATOM 7816 N N . TYR D 1 191 ? 102.964 60.115 121.965 1.00 35.15 184 TYR D N 1
ATOM 7817 C CA . TYR D 1 191 ? 101.774 60.124 122.807 1.00 33.73 184 TYR D CA 1
ATOM 7818 C C . TYR D 1 191 ? 101.711 58.859 123.654 1.00 33.70 184 TYR D C 1
ATOM 7819 O O . TYR D 1 191 ? 102.227 57.813 123.263 1.00 34.83 184 TYR D O 1
ATOM 7828 N N . THR D 1 192 ? 101.067 58.963 124.811 1.00 33.96 185 THR D N 1
ATOM 7829 C CA . THR D 1 192 ? 100.893 57.813 125.693 1.00 33.86 185 THR D CA 1
ATOM 7830 C C . THR D 1 192 ? 99.504 57.777 126.319 1.00 31.55 185 THR D C 1
ATOM 7831 O O . THR D 1 192 ? 98.888 58.815 126.560 1.00 27.56 185 THR D O 1
ATOM 7835 N N . PHE D 1 193 ? 99.021 56.566 126.574 1.00 30.06 186 PHE D N 1
ATOM 7836 C CA . PHE D 1 193 ? 97.872 56.367 127.452 1.00 29.70 186 PHE D CA 1
ATOM 7837 C C . PHE D 1 193 ? 98.067 55.090 128.268 1.00 30.34 186 PHE D C 1
ATOM 7838 O O . PHE D 1 193 ? 98.917 54.256 127.948 1.00 27.73 186 PHE D O 1
ATOM 7846 N N . SER D 1 194 ? 97.277 54.969 129.328 1.00 28.70 187 SER D N 1
ATOM 7847 C CA . SER D 1 194 ? 97.286 53.804 130.186 1.00 24.98 187 SER D CA 1
ATOM 7848 C C . SER D 1 194 ? 95.866 53.261 130.278 1.00 26.20 187 SER D C 1
ATOM 7849 O O . SER D 1 194 ? 94.888 53.976 130.036 1.00 30.10 187 SER D O 1
ATOM 7852 N N . PHE D 1 195 ? 95.766 51.984 130.602 1.00 23.91 188 PHE D N 1
ATOM 7853 C CA . PHE D 1 195 ? 94.479 51.315 130.706 1.00 21.58 188 PHE D CA 1
ATOM 7854 C C . PHE D 1 195 ? 94.536 50.223 131.757 1.00 24.73 188 PHE D C 1
ATOM 7855 O O . PHE D 1 195 ? 95.613 49.758 132.138 1.00 23.17 188 PHE D O 1
ATOM 7863 N N . GLU D 1 196 ? 93.354 49.814 132.197 1.00 22.37 189 GLU D N 1
ATOM 7864 C CA . GLU D 1 196 ? 93.188 48.679 133.092 1.00 23.52 189 GLU D CA 1
ATOM 7865 C C . GLU D 1 196 ? 91.945 47.917 132.648 1.00 26.64 189 GLU D C 1
ATOM 7866 O O . GLU D 1 196 ? 90.908 48.528 132.394 1.00 24.39 189 GLU D O 1
ATOM 7872 N N . LEU D 1 197 ? 92.066 46.597 132.545 1.00 22.80 190 LEU D N 1
ATOM 7873 C CA . LEU D 1 197 ? 90.931 45.713 132.267 1.00 21.35 190 LEU D CA 1
ATOM 7874 C C . LEU D 1 197 ? 90.765 44.745 133.435 1.00 25.16 190 LEU D C 1
ATOM 7875 O O . LEU D 1 197 ? 91.629 43.902 133.693 1.00 23.57 190 LEU D O 1
ATOM 7880 N N . ASP D 1 198 ? 89.665 44.894 134.161 1.00 23.92 191 ASP D N 1
ATOM 7881 C CA . ASP D 1 198 ? 89.366 44.028 135.291 1.00 21.67 191 ASP D CA 1
ATOM 7882 C C . ASP D 1 198 ? 88.704 42.760 134.784 1.00 26.08 191 ASP D C 1
ATOM 7883 O O . ASP D 1 198 ? 87.502 42.556 134.961 1.00 23.99 191 ASP D O 1
ATOM 7888 N N . GLU D 1 199 ? 89.514 41.902 134.162 1.00 23.70 192 GLU D N 1
ATOM 7889 C CA . GLU D 1 199 ? 88.995 40.753 133.428 1.00 24.99 192 GLU D CA 1
ATOM 7890 C C . GLU D 1 199 ? 88.204 39.773 134.298 1.00 24.73 192 GLU D C 1
ATOM 7891 O O . GLU D 1 199 ? 87.226 39.207 133.837 1.00 23.95 192 GLU D O 1
ATOM 7897 N N . ASP D 1 200 ? 88.627 39.573 135.542 1.00 23.70 193 ASP D N 1
ATOM 7898 C CA . ASP D 1 200 ? 87.943 38.625 136.429 1.00 30.17 193 ASP D CA 1
ATOM 7899 C C . ASP D 1 200 ? 86.605 39.144 136.971 1.00 28.16 193 ASP D C 1
ATOM 7900 O O . ASP D 1 200 ? 85.875 38.402 137.632 1.00 27.00 193 ASP D O 1
ATOM 7905 N N . LEU D 1 201 ? 86.288 40.412 136.720 1.00 24.71 194 LEU D N 1
ATOM 7906 C CA . LEU D 1 201 ? 84.993 40.964 137.114 1.00 26.70 194 LEU D CA 1
ATOM 7907 C C . LEU D 1 201 ? 84.045 41.130 135.925 1.00 24.79 194 LEU D C 1
ATOM 7908 O O . LEU D 1 201 ? 82.933 41.610 136.087 1.00 23.23 194 LEU D O 1
ATOM 7913 N N . ILE D 1 202 ? 84.472 40.688 134.748 1.00 21.54 195 ILE D N 1
ATOM 7914 C CA . ILE D 1 202 ? 83.580 40.577 133.590 1.00 21.75 195 ILE D CA 1
ATOM 7915 C C . ILE D 1 202 ? 82.551 39.469 133.870 1.00 24.30 195 ILE D C 1
ATOM 7916 O O . ILE D 1 202 ? 82.890 38.414 134.408 1.00 24.71 195 ILE D O 1
ATOM 7921 N N . ALA D 1 203 ? 81.292 39.748 133.544 1.00 23.99 196 ALA D N 1
ATOM 7922 C CA . ALA D 1 203 ? 80.173 38.815 133.738 1.00 25.61 196 ALA D CA 1
ATOM 7923 C C . ALA D 1 203 ? 79.863 38.534 135.220 1.00 28.51 196 ALA D C 1
ATOM 7924 O O . ALA D 1 203 ? 79.093 37.636 135.530 1.00 24.35 196 ALA D O 1
ATOM 7926 N N . VAL D 1 204 ? 80.453 39.321 136.117 1.00 26.42 197 VAL D N 1
ATOM 7927 C CA . VAL D 1 204 ? 80.208 39.221 137.546 1.00 24.87 197 VAL D CA 1
ATOM 7928 C C . VAL D 1 204 ? 79.324 40.385 137.964 1.00 22.58 197 VAL D C 1
ATOM 7929 O O . VAL D 1 204 ? 79.705 41.533 137.757 1.00 27.72 197 VAL D O 1
ATOM 7933 N N . PRO D 1 205 ? 78.137 40.105 138.544 1.00 23.29 198 PRO D N 1
ATOM 7934 C CA . PRO D 1 205 ? 77.301 41.211 139.014 1.00 27.53 198 PRO D CA 1
ATOM 7935 C C . PRO D 1 205 ? 77.983 42.060 140.092 1.00 30.68 198 PRO D C 1
ATOM 7936 O O . PRO D 1 205 ? 78.710 41.532 140.935 1.00 29.77 198 PRO D O 1
ATOM 7940 N N . SER D 1 206 ? 77.747 43.365 140.038 1.00 28.38 199 SER D N 1
ATOM 7941 C CA . SER D 1 206 ? 78.332 44.327 140.983 1.00 34.19 199 SER D CA 1
ATOM 7942 C C . SER D 1 206 ? 77.322 44.881 141.996 1.00 31.40 199 SER D C 1
ATOM 7943 O O . SER D 1 206 ? 77.717 45.482 142.989 1.00 33.76 199 SER D O 1
ATOM 7946 N N . THR D 1 207 ? 76.030 44.699 141.733 1.00 30.38 200 THR D N 1
ATOM 7947 C CA . THR D 1 207 ? 74.979 45.276 142.576 1.00 30.72 200 THR D CA 1
ATOM 7948 C C . THR D 1 207 ? 74.744 44.456 143.831 1.00 35.19 200 THR D C 1
ATOM 7949 O O . THR D 1 207 ? 74.991 43.249 143.857 1.00 32.74 200 THR D O 1
ATOM 7953 N N . PHE D 1 208 ? 74.251 45.130 144.865 1.00 31.94 201 PHE D N 1
ATOM 7954 C CA . PHE D 1 208 ? 73.906 44.492 146.122 1.00 33.78 201 PHE D CA 1
ATOM 7955 C C . PHE D 1 208 ? 72.632 43.690 145.944 1.00 36.11 201 PHE D C 1
ATOM 7956 O O . PHE D 1 208 ? 71.661 44.177 145.362 1.00 39.30 201 PHE D O 1
A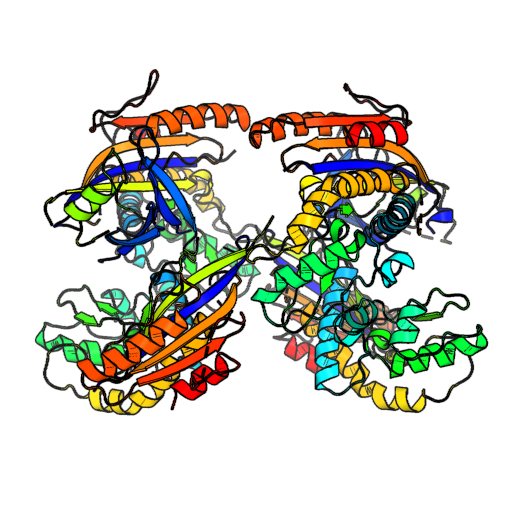TOM 7964 N N . GLY D 1 209 ? 72.634 42.460 146.446 1.00 36.24 202 GLY D N 1
ATOM 7965 C CA . GLY D 1 209 ? 71.410 41.673 146.513 1.00 35.31 202 GLY D CA 1
ATOM 7966 C C . GLY D 1 209 ? 71.621 40.180 146.472 1.00 38.65 202 GLY D C 1
ATOM 7967 O O . GLY D 1 209 ? 72.725 39.690 146.211 1.00 38.13 202 GLY D O 1
ATOM 7968 N N . GLU D 1 210 ? 70.534 39.461 146.721 1.00 38.14 203 GLU D N 1
ATOM 7969 C CA . GLU D 1 210 ? 70.523 38.005 146.667 1.00 43.52 203 GLU D CA 1
ATOM 7970 C C . GLU D 1 210 ? 70.737 37.526 145.232 1.00 42.52 203 GLU D C 1
ATOM 7971 O O . GLU D 1 210 ? 70.392 38.219 144.277 1.00 36.22 203 GLU D O 1
ATOM 7977 N N . LYS D 1 211 ? 71.309 36.335 145.100 1.00 43.32 204 LYS D N 1
ATOM 7978 C CA . LYS D 1 211 ? 71.562 35.716 143.797 1.00 43.46 204 LYS D CA 1
ATOM 7979 C C . LYS D 1 211 ? 70.279 35.624 142.964 1.00 38.15 204 LYS D C 1
ATOM 7980 O O . LYS D 1 211 ? 69.244 35.220 143.473 1.00 36.78 204 LYS D O 1
ATOM 7986 N N . VAL D 1 212 ? 70.354 36.009 141.689 1.00 33.83 205 VAL D N 1
ATOM 7987 C CA . VAL D 1 212 ? 69.224 35.852 140.765 1.00 33.16 205 VAL D CA 1
ATOM 7988 C C . VAL D 1 212 ? 69.487 34.740 139.742 1.00 33.73 205 VAL D C 1
ATOM 7989 O O . VAL D 1 212 ? 70.633 34.346 139.496 1.00 34.51 205 VAL D O 1
ATOM 7993 N N . LYS D 1 213 ? 68.408 34.255 139.141 1.00 40.11 206 LYS D N 1
ATOM 7994 C CA . LYS D 1 213 ? 68.435 33.054 138.298 1.00 42.45 206 LYS D CA 1
ATOM 7995 C C . LYS D 1 213 ? 69.451 33.155 137.155 1.00 42.37 206 LYS D C 1
ATOM 7996 O O . LYS D 1 213 ? 70.261 32.246 136.950 1.00 46.69 206 LYS D O 1
ATOM 8002 N N . GLY D 1 214 ? 69.416 34.274 136.437 1.00 35.73 207 GLY D N 1
ATOM 8003 C CA . GLY D 1 214 ? 70.263 34.473 135.252 1.00 32.35 207 GLY D CA 1
ATOM 8004 C C . GLY D 1 214 ? 71.762 34.441 135.488 1.00 29.96 207 GLY D C 1
ATOM 8005 O O . GLY D 1 214 ? 72.541 34.399 134.535 1.00 28.41 207 GLY D O 1
ATOM 8006 N N . GLU D 1 215 ? 72.179 34.459 136.752 1.00 29.47 208 GLU D N 1
ATOM 8007 C CA . GLU D 1 215 ? 73.598 34.419 137.078 1.00 26.90 208 GLU D CA 1
ATOM 8008 C C . GLU D 1 215 ? 74.281 33.133 136.619 1.00 28.68 208 GLU D C 1
ATOM 8009 O O . GLU D 1 215 ? 75.454 33.150 136.259 1.00 28.00 208 GLU D O 1
ATOM 8015 N N . GLU D 1 216 ? 73.547 32.026 136.616 1.00 29.48 209 GLU D N 1
ATOM 8016 C CA . GLU D 1 216 ? 74.081 30.768 136.097 1.00 29.21 209 GLU D CA 1
ATOM 8017 C C . GLU D 1 216 ? 74.532 30.917 134.646 1.00 28.15 209 GLU D C 1
ATOM 8018 O O . GLU D 1 216 ? 75.601 30.439 134.275 1.00 28.99 209 GLU D O 1
ATOM 8024 N N . GLU D 1 217 ? 73.720 31.599 133.841 1.00 27.11 210 GLU D N 1
ATOM 8025 C CA . GLU D 1 217 ? 74.018 31.786 132.418 1.00 27.23 210 GLU D CA 1
ATOM 8026 C C . GLU D 1 217 ? 75.183 32.755 132.200 1.00 29.74 210 GLU D C 1
ATOM 8027 O O . GLU D 1 217 ? 76.027 32.528 131.330 1.00 24.12 210 GLU D O 1
ATOM 8033 N N . LEU D 1 218 ? 75.241 33.822 132.996 1.00 27.39 211 LEU D N 1
ATOM 8034 C CA . LEU D 1 218 ? 76.413 34.700 132.998 1.00 27.05 211 LEU D CA 1
ATOM 8035 C C . LEU D 1 218 ? 77.695 33.919 133.272 1.00 23.85 211 LEU D C 1
ATOM 8036 O O . LEU D 1 218 ? 78.687 34.110 132.579 1.00 26.32 211 LEU D O 1
ATOM 8041 N N . GLU D 1 219 ? 77.677 33.049 134.279 1.00 26.80 212 GLU D N 1
ATOM 8042 C CA . GLU D 1 219 ? 78.831 32.186 134.566 1.00 29.06 212 GLU D CA 1
ATOM 8043 C C . GLU D 1 219 ? 79.202 31.304 133.365 1.00 28.15 212 GLU D C 1
ATOM 8044 O O . GLU D 1 219 ? 80.380 31.142 133.060 1.00 30.89 212 GLU D O 1
ATOM 8050 N N . ARG D 1 220 ? 78.204 30.742 132.685 1.00 28.70 213 ARG D N 1
ATOM 8051 C CA . ARG D 1 220 ? 78.453 29.951 131.474 1.00 28.74 213 ARG D CA 1
ATOM 8052 C C . ARG D 1 220 ? 79.165 30.762 130.387 1.00 26.08 213 ARG D C 1
ATOM 8053 O O . ARG D 1 220 ? 80.028 30.238 129.688 1.00 23.64 213 ARG D O 1
ATOM 8061 N N . GLN D 1 221 ? 78.778 32.024 130.235 1.00 26.54 214 GLN D N 1
ATOM 8062 C CA . GLN D 1 221 ? 79.309 32.873 129.163 1.00 20.97 214 GLN D CA 1
ATOM 8063 C C . GLN D 1 221 ? 80.619 33.564 129.539 1.00 24.07 214 GLN D C 1
ATOM 8064 O O . GLN D 1 221 ? 81.282 34.150 128.682 1.00 24.57 214 GLN D O 1
ATOM 8070 N N . LYS D 1 222 ? 80.993 33.500 130.813 1.00 24.98 215 LYS D N 1
ATOM 8071 C CA . LYS D 1 222 ? 82.103 34.316 131.323 1.00 28.99 215 LYS D CA 1
ATOM 8072 C C . LYS D 1 222 ? 83.407 34.124 130.532 1.00 28.04 215 LYS D C 1
ATOM 8073 O O . LYS D 1 222 ? 84.030 35.100 130.137 1.00 25.02 215 LYS D O 1
ATOM 8079 N N . ALA D 1 223 ? 83.824 32.881 130.300 1.00 27.00 216 ALA D N 1
ATOM 8080 C CA . ALA D 1 223 ? 85.099 32.638 129.608 1.00 27.02 216 ALA D CA 1
ATOM 8081 C C . ALA D 1 223 ? 85.106 33.269 128.222 1.00 26.12 216 ALA D C 1
ATOM 8082 O O . ALA D 1 223 ? 86.103 33.874 127.807 1.00 25.39 216 ALA D O 1
ATOM 8084 N N . LYS D 1 224 ? 83.991 33.137 127.510 1.00 27.51 217 LYS D N 1
ATOM 8085 C CA . LYS D 1 224 ? 83.865 33.696 126.161 1.00 28.47 217 LYS D CA 1
ATOM 8086 C C . LYS D 1 224 ? 83.828 35.230 126.178 1.00 23.76 217 LYS D C 1
ATOM 8087 O O . LYS D 1 224 ? 84.423 35.888 125.321 1.00 22.39 217 LYS D O 1
ATOM 8093 N N . ARG D 1 225 ? 83.119 35.795 127.148 1.00 21.04 218 ARG D N 1
ATOM 8094 C CA . ARG D 1 225 ? 83.097 37.258 127.342 1.00 21.80 218 ARG D CA 1
ATOM 8095 C C . ARG D 1 225 ? 84.482 37.842 127.652 1.00 21.19 218 ARG D C 1
ATOM 8096 O O . ARG D 1 225 ? 84.875 38.876 127.088 1.00 23.67 218 ARG D O 1
ATOM 8104 N N . VAL D 1 226 ? 85.219 37.181 128.538 1.00 22.46 219 VAL D N 1
ATOM 8105 C CA . VAL D 1 226 ? 86.572 37.608 128.879 1.00 21.43 219 VAL D CA 1
ATOM 8106 C C . VAL D 1 226 ? 87.496 37.581 127.649 1.00 22.43 219 VAL D C 1
ATOM 8107 O O . VAL D 1 226 ? 88.221 38.538 127.387 1.00 24.68 219 VAL D O 1
ATOM 8111 N N . LYS D 1 227 ? 87.462 36.479 126.901 1.00 24.20 220 LYS D N 1
ATOM 8112 C CA . LYS D 1 227 ? 88.291 36.318 125.703 1.00 25.75 220 LYS D CA 1
ATOM 8113 C C . LYS D 1 227 ? 88.007 37.432 124.694 1.00 28.26 220 LYS D C 1
ATOM 8114 O O . LYS D 1 227 ? 88.930 38.043 124.164 1.00 25.98 220 LYS D O 1
ATOM 8120 N N . SER D 1 228 ? 86.727 37.706 124.452 1.00 21.79 221 SER D N 1
ATOM 8121 C CA . SER D 1 228 ? 86.319 38.812 123.569 1.00 25.14 221 SER D CA 1
ATOM 8122 C C . SER D 1 228 ? 86.790 40.179 124.064 1.00 24.12 221 SER D C 1
ATOM 8123 O O . SER D 1 228 ? 87.240 41.015 123.274 1.00 22.87 221 SER D O 1
ATOM 8126 N N . ALA D 1 229 ? 86.699 40.410 125.367 1.00 22.60 222 ALA D N 1
ATOM 8127 C CA . ALA D 1 229 ? 87.138 41.685 125.949 1.00 23.04 222 ALA D CA 1
ATOM 8128 C C . ALA D 1 229 ? 88.647 41.892 125.796 1.00 25.50 222 ALA D C 1
ATOM 8129 O O . ALA D 1 229 ? 89.116 43.011 125.561 1.00 24.59 222 ALA D O 1
ATOM 8131 N N . ILE D 1 230 ? 89.404 40.811 125.942 1.00 24.89 223 ILE D N 1
ATOM 8132 C CA . ILE D 1 230 ? 90.851 40.845 125.707 1.00 25.19 223 ILE D CA 1
ATOM 8133 C C . ILE D 1 230 ? 91.171 41.086 124.214 1.00 26.39 223 ILE D C 1
ATOM 8134 O O . ILE D 1 230 ? 92.031 41.914 123.876 1.00 26.35 223 ILE D O 1
ATOM 8139 N N . LYS D 1 231 ? 90.481 40.370 123.327 1.00 26.02 224 LYS D N 1
ATOM 8140 C CA . LYS D 1 231 ? 90.655 40.545 121.881 1.00 28.73 224 LYS D CA 1
ATOM 8141 C C . LYS D 1 231 ? 90.379 41.985 121.454 1.00 28.77 224 LYS D C 1
ATOM 8142 O O . LYS D 1 231 ? 91.025 42.501 120.557 1.00 26.09 224 LYS D O 1
ATOM 8148 N N . ALA D 1 232 ? 89.417 42.625 122.106 1.00 24.18 225 ALA D N 1
ATOM 8149 C CA . ALA D 1 232 ? 89.057 44.008 121.791 1.00 27.45 225 ALA D CA 1
ATOM 8150 C C . ALA D 1 232 ? 90.161 45.016 122.150 1.00 29.17 225 ALA D C 1
ATOM 8151 O O . ALA D 1 232 ? 90.104 46.160 121.714 1.00 26.30 225 ALA D O 1
ATOM 8153 N N . LEU D 1 233 ? 91.153 44.604 122.941 1.00 24.42 226 LEU D N 1
ATOM 8154 C CA . LEU D 1 233 ? 92.322 45.454 123.210 1.00 27.35 226 LEU D CA 1
ATOM 8155 C C . LEU D 1 233 ? 93.175 45.681 121.960 1.00 28.88 226 LEU D C 1
ATOM 8156 O O . LEU D 1 233 ? 93.922 46.652 121.889 1.00 30.45 226 LEU D O 1
ATOM 8161 N N . TYR D 1 234 ? 93.077 44.787 120.981 1.00 31.03 227 TYR D N 1
ATOM 8162 C CA . TYR D 1 234 ? 93.892 44.901 119.768 1.00 34.33 227 TYR D CA 1
ATOM 8163 C C . TYR D 1 234 ? 93.743 46.280 119.122 1.00 35.36 227 TYR D C 1
ATOM 8164 O O . TYR D 1 234 ? 94.735 46.907 118.743 1.00 33.14 227 TYR D O 1
ATOM 8173 N N . SER D 1 235 ? 92.501 46.738 119.024 1.00 38.60 228 SER D N 1
ATOM 8174 C CA . SER D 1 235 ? 92.162 48.041 118.433 1.00 43.16 228 SER D CA 1
ATOM 8175 C C . SER D 1 235 ? 92.925 49.202 119.075 1.00 41.28 228 SER D C 1
ATOM 8176 O O . SER D 1 235 ? 93.478 50.056 118.376 1.00 52.22 228 SER D O 1
ATOM 8179 N N . LEU D 1 236 ? 92.974 49.213 120.403 1.00 39.96 229 LEU D N 1
ATOM 8180 C CA . LEU D 1 236 ? 93.643 50.282 121.145 1.00 35.30 229 LEU D CA 1
ATOM 8181 C C . LEU D 1 236 ? 95.166 50.164 121.144 1.00 36.58 229 LEU D C 1
ATOM 8182 O O . LEU D 1 236 ? 95.864 51.172 121.076 1.00 39.62 229 LEU D O 1
ATOM 8187 N N . LEU D 1 237 ? 95.671 48.939 121.249 1.00 31.01 230 LEU D N 1
ATOM 8188 C CA . LEU D 1 237 ? 97.103 48.709 121.437 1.00 33.62 230 LEU D CA 1
ATOM 8189 C C . LEU D 1 237 ? 97.902 48.693 120.137 1.00 36.68 230 LEU D C 1
ATOM 8190 O O . LEU D 1 237 ? 99.076 49.045 120.128 1.00 36.04 230 LEU D O 1
ATOM 8195 N N . SER D 1 238 ? 97.271 48.280 119.047 1.00 36.81 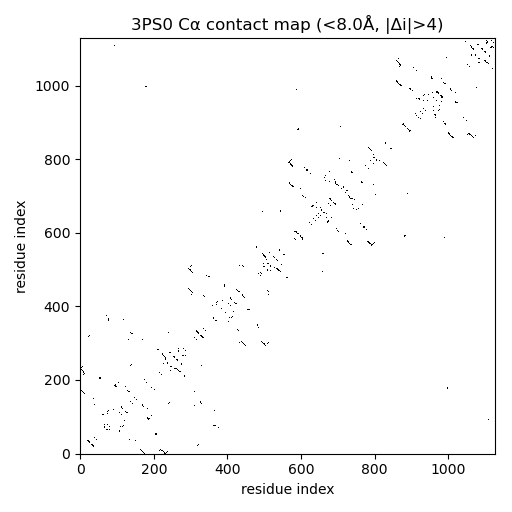231 SER D N 1
ATOM 8196 C CA . SER D 1 238 ? 97.910 48.344 117.746 1.00 41.19 231 SER D CA 1
ATOM 8197 C C . SER D 1 238 ? 97.800 49.771 117.198 1.00 45.10 231 SER D C 1
ATOM 8198 O O . SER D 1 238 ? 97.166 50.638 117.800 1.00 50.08 231 SER D O 1
ATOM 8201 N N . GLY D 1 239 ? 98.398 50.012 116.045 1.00 50.03 232 GLY D N 1
ATOM 8202 C CA . GLY D 1 239 ? 98.309 51.331 115.408 1.00 63.29 232 GLY D CA 1
ATOM 8203 C C . GLY D 1 239 ? 96.939 51.703 114.844 1.00 67.30 232 GLY D C 1
ATOM 8204 O O . GLY D 1 239 ? 96.767 52.798 114.301 1.00 71.67 232 GLY D O 1
ATOM 8205 N N . ASN D 1 240 ? 95.967 50.800 114.978 1.00 67.16 233 ASN D N 1
ATOM 8206 C CA . ASN D 1 240 ? 94.648 50.955 114.364 1.00 70.79 233 ASN D CA 1
ATOM 8207 C C . ASN D 1 240 ? 93.621 51.536 115.332 1.00 71.17 233 ASN D C 1
ATOM 8208 O O . ASN D 1 240 ? 92.692 52.237 114.926 1.00 72.41 233 ASN D O 1
ATOM 8213 N N . LEU D 1 249 ? 90.138 57.805 116.680 1.00 70.16 242 LEU D N 1
ATOM 8214 C CA . LEU D 1 249 ? 91.589 57.664 116.709 1.00 68.78 242 LEU D CA 1
ATOM 8215 C C . LEU D 1 249 ? 92.233 58.259 115.454 1.00 69.94 242 LEU D C 1
ATOM 8216 O O . LEU D 1 249 ? 91.657 58.184 114.369 1.00 68.46 242 LEU D O 1
ATOM 8221 N N . PRO D 1 250 ? 93.425 58.866 115.605 1.00 69.04 243 PRO D N 1
ATOM 8222 C CA . PRO D 1 250 ? 94.225 59.324 114.483 1.00 68.94 243 PRO D CA 1
ATOM 8223 C C . PRO D 1 250 ? 95.177 58.233 113.992 1.00 66.10 243 PRO D C 1
ATOM 8224 O O . PRO D 1 250 ? 95.152 57.105 114.500 1.00 59.97 243 PRO D O 1
ATOM 8228 N N . SER D 1 251 ? 96.008 58.581 113.014 1.00 62.53 244 SER D N 1
ATOM 8229 C CA . SER D 1 251 ? 97.034 57.679 112.496 1.00 64.19 244 SER D CA 1
ATOM 8230 C C . SER D 1 251 ? 98.204 57.612 113.473 1.00 58.14 244 SER D C 1
ATOM 8231 O O . SER D 1 251 ? 98.783 58.645 113.824 1.00 53.21 244 SER D O 1
ATOM 8234 N N . MET D 1 252 ? 98.551 56.404 113.911 1.00 55.29 245 MET D N 1
ATOM 8235 C CA . MET D 1 252 ? 99.662 56.239 114.848 1.00 51.12 245 MET D CA 1
ATOM 8236 C C . MET D 1 252 ? 100.381 54.892 114.778 1.00 48.76 245 MET D C 1
ATOM 8237 O O . MET D 1 252 ? 99.813 53.879 114.383 1.00 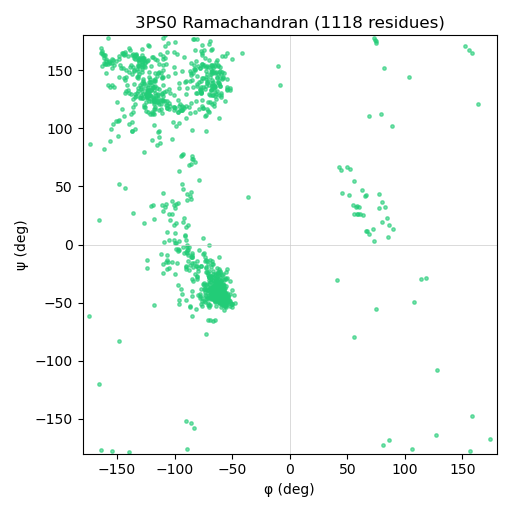50.80 245 MET D O 1
ATOM 8242 N N . LYS D 1 253 ? 101.645 54.931 115.190 1.00 43.94 246 LYS D N 1
ATOM 8243 C CA . LYS D 1 253 ? 102.578 53.807 115.131 1.00 43.68 246 LYS D CA 1
ATOM 8244 C C . LYS D 1 253 ? 102.950 53.391 116.547 1.00 35.08 246 LYS D C 1
ATOM 8245 O O . LYS D 1 253 ? 103.340 54.235 117.350 1.00 35.58 246 LYS D O 1
ATOM 8251 N N . LEU D 1 254 ? 102.846 52.099 116.846 1.00 35.61 247 LEU D N 1
ATOM 8252 C CA . LEU D 1 254 ? 103.201 51.582 118.167 1.00 35.85 247 LEU D CA 1
ATOM 8253 C C . LEU D 1 254 ? 104.710 51.637 118.358 1.00 34.61 247 LEU D C 1
ATOM 8254 O O . LEU D 1 254 ? 105.452 50.952 117.654 1.00 34.69 247 LEU D O 1
ATOM 8259 N N . MET D 1 255 ? 105.155 52.459 119.307 1.00 32.69 248 MET D N 1
ATOM 8260 C CA . MET D 1 255 ? 106.577 52.575 119.624 1.00 33.40 248 MET D CA 1
ATOM 8261 C C . MET D 1 255 ? 106.981 51.511 120.638 1.00 33.17 248 MET D C 1
ATOM 8262 O O . MET D 1 255 ? 107.926 50.749 120.415 1.00 32.91 248 MET D O 1
ATOM 8267 N N . SER D 1 256 ? 106.262 51.472 121.754 1.00 34.38 249 SER D N 1
ATOM 8268 C CA . SER D 1 256 ? 106.463 50.439 122.755 1.00 31.50 249 SER D CA 1
ATOM 8269 C C . SER D 1 256 ? 105.267 50.350 123.688 1.00 30.20 249 SER D C 1
ATOM 8270 O O . SER D 1 256 ? 104.427 51.255 123.745 1.00 31.08 249 SER D O 1
ATOM 8273 N N . LEU D 1 257 ? 105.192 49.238 124.404 1.00 29.59 250 LEU D N 1
ATOM 8274 C CA . LEU D 1 257 ? 104.244 49.096 125.502 1.00 28.75 250 LEU D CA 1
ATOM 8275 C C . LEU D 1 257 ? 104.743 48.093 126.534 1.00 26.69 250 LEU D C 1
ATOM 8276 O O . LEU D 1 257 ? 105.611 47.261 126.260 1.00 28.13 250 LEU D O 1
ATOM 8281 N N . VAL D 1 258 ? 104.209 48.222 127.738 1.00 29.60 251 VAL D N 1
ATOM 8282 C CA . VAL D 1 258 ? 104.372 47.214 128.761 1.00 32.51 251 VAL D CA 1
ATOM 8283 C C . VAL D 1 258 ? 102.974 46.941 129.296 1.00 27.33 251 VAL D C 1
ATOM 8284 O O . VAL D 1 258 ? 102.241 47.863 129.635 1.00 26.42 251 VAL D O 1
ATOM 8288 N N . VAL D 1 259 ? 102.592 45.671 129.288 1.00 29.05 252 VAL D N 1
ATOM 8289 C CA . VAL D 1 259 ? 101.293 45.240 129.777 1.00 26.19 252 VAL D CA 1
ATOM 8290 C C . VAL D 1 259 ? 101.530 44.193 130.866 1.00 32.68 252 VAL D C 1
ATOM 8291 O O . VAL D 1 259 ? 102.314 43.261 130.681 1.00 31.61 252 VAL D O 1
ATOM 8295 N N . THR D 1 260 ? 100.866 44.366 132.006 1.00 30.85 253 THR D N 1
ATOM 8296 C CA . THR D 1 260 ? 101.020 43.452 133.132 1.00 29.19 253 THR D CA 1
ATOM 8297 C C . THR D 1 260 ? 99.723 42.686 133.391 1.00 31.50 253 THR D C 1
ATOM 8298 O O . THR D 1 260 ? 98.626 43.179 133.114 1.00 28.53 253 THR D O 1
ATOM 8302 N N . LYS D 1 261 ? 99.876 41.458 133.875 1.00 27.80 254 LYS D N 1
ATOM 8303 C CA . LYS D 1 261 ? 98.777 40.681 134.430 1.00 25.17 254 LYS D CA 1
ATOM 8304 C C . LYS D 1 261 ? 99.122 40.343 135.876 1.00 28.27 254 LYS D C 1
ATOM 8305 O O . LYS D 1 261 ? 100.161 39.745 136.157 1.00 30.60 254 LYS D O 1
ATOM 8311 N N . THR D 1 262 ? 98.239 40.739 136.783 1.00 27.83 255 THR D N 1
ATOM 8312 C CA . THR D 1 262 ? 98.485 40.645 138.213 1.00 27.20 255 THR D CA 1
ATOM 8313 C C . THR D 1 262 ? 97.232 40.178 138.949 1.00 28.74 255 THR D C 1
ATOM 8314 O O . THR D 1 262 ? 96.113 40.413 138.490 1.00 29.99 255 THR D O 1
ATOM 8318 N N . ASP D 1 263 ? 97.425 39.530 140.094 1.00 27.27 256 ASP D N 1
ATOM 8319 C CA . ASP D 1 263 ? 96.309 39.149 140.963 1.00 25.93 256 ASP D CA 1
ATOM 8320 C C . ASP D 1 263 ? 96.165 40.142 142.115 1.00 31.95 256 ASP D C 1
ATOM 8321 O O . ASP D 1 263 ? 95.750 39.783 143.220 1.00 32.83 256 ASP D O 1
ATOM 8326 N N . PHE D 1 264 ? 96.522 41.392 141.829 1.00 29.91 257 PHE D N 1
ATOM 8327 C CA . PHE D 1 264 ? 96.398 42.512 142.757 1.00 31.41 257 PHE D CA 1
ATOM 8328 C C . PHE D 1 264 ? 96.333 43.787 141.926 1.00 30.46 257 PHE D C 1
ATOM 8329 O O . PHE D 1 264 ? 96.812 43.798 140.782 1.00 32.76 257 PHE D O 1
ATOM 8337 N N . PRO D 1 265 ? 95.744 44.862 142.477 1.00 30.30 258 PRO D N 1
ATOM 8338 C CA . PRO D 1 265 ? 95.706 46.115 141.725 1.00 28.92 258 PRO D CA 1
ATOM 8339 C C . PRO D 1 265 ? 97.092 46.636 141.385 1.00 30.11 258 PRO D C 1
ATOM 8340 O O . PRO D 1 265 ? 97.951 46.729 142.261 1.00 29.12 258 PRO D O 1
ATOM 8344 N N . PHE D 1 266 ? 97.307 46.948 140.109 1.00 26.73 259 PHE D N 1
ATOM 8345 C CA . PHE D 1 266 ? 98.594 47.468 139.653 1.00 28.19 259 PHE D CA 1
ATOM 8346 C C . PHE D 1 266 ? 98.432 48.309 138.393 1.00 30.86 259 PHE D C 1
ATOM 8347 O O . PHE D 1 266 ? 97.682 47.942 137.487 1.00 33.31 259 PHE D O 1
ATOM 8355 N N . MET D 1 267 ? 99.126 49.443 138.359 1.00 32.93 260 MET D N 1
ATOM 8356 C CA . MET D 1 267 ? 99.191 50.280 137.162 1.00 34.49 260 MET D CA 1
ATOM 8357 C C . MET D 1 267 ? 100.640 50.555 136.778 1.00 32.68 260 MET D C 1
ATOM 8358 O O . MET D 1 267 ? 101.393 51.108 137.575 1.00 30.53 260 MET D O 1
ATOM 8363 N N . PRO D 1 268 ? 101.048 50.150 135.560 1.00 33.68 261 PRO D N 1
ATOM 8364 C CA . PRO D 1 268 ? 102.368 50.525 135.062 1.00 31.79 261 PRO D CA 1
ATOM 8365 C C . PRO D 1 268 ? 102.614 52.030 134.967 1.00 32.26 261 PRO D C 1
ATOM 8366 O O . PRO D 1 268 ? 101.676 52.830 134.978 1.00 29.43 261 PRO D O 1
ATOM 8370 N N . GLU D 1 269 ? 103.888 52.395 134.875 1.00 34.02 262 GLU D N 1
ATOM 8371 C CA . GLU D 1 269 ? 104.278 53.791 134.754 1.00 37.32 262 GLU D CA 1
ATOM 8372 C C . GLU D 1 269 ? 103.729 54.402 133.480 1.00 35.12 262 GLU D C 1
ATOM 8373 O O . GLU D 1 269 ? 103.760 53.765 132.432 1.00 39.27 262 GLU D O 1
ATOM 8379 N N . PRO D 1 270 ? 103.257 55.657 133.559 1.00 37.76 263 PRO D N 1
ATOM 8380 C CA . PRO D 1 270 ? 102.910 56.373 132.342 1.00 36.82 263 PRO D CA 1
ATOM 8381 C C . PRO D 1 270 ? 104.160 56.470 131.485 1.00 36.86 263 PRO D C 1
ATOM 8382 O O . PRO D 1 270 ? 105.264 56.583 132.023 1.00 34.89 263 PRO D O 1
ATOM 8386 N N . ALA D 1 271 ? 103.988 56.432 130.173 1.00 34.29 264 ALA D N 1
ATOM 8387 C CA . ALA D 1 271 ? 105.114 56.315 129.252 1.00 35.07 264 ALA D CA 1
ATOM 8388 C C . ALA D 1 271 ? 105.730 57.666 128.876 1.00 40.40 264 ALA D C 1
ATOM 8389 O O . ALA D 1 271 ? 106.071 57.895 127.720 1.00 45.00 264 ALA D O 1
ATOM 8391 N N . HIS D 1 272 ? 105.883 58.554 129.853 1.00 42.13 265 HIS D N 1
ATOM 8392 C CA . HIS D 1 272 ? 106.517 59.847 129.619 1.00 42.29 265 HIS D CA 1
ATOM 8393 C C . HIS D 1 272 ? 108.022 59.703 129.445 1.00 48.50 265 HIS D C 1
ATOM 8394 O O . HIS D 1 272 ? 108.599 60.235 128.497 1.00 50.97 265 HIS D O 1
ATOM 8401 N N . ASP D 1 273 ? 108.648 58.989 130.377 1.00 51.00 266 ASP D N 1
ATOM 8402 C CA . ASP D 1 273 ? 110.101 58.814 130.386 1.00 53.19 266 ASP D CA 1
ATOM 8403 C C . ASP D 1 273 ? 110.509 57.530 129.670 1.00 49.88 266 ASP D C 1
ATOM 8404 O O . ASP D 1 273 ? 109.770 56.552 129.681 1.00 45.28 266 ASP D O 1
ATOM 8409 N N . ASP D 1 274 ? 111.689 57.541 129.053 1.00 47.32 267 ASP D N 1
ATOM 8410 C CA . ASP D 1 274 ? 112.201 56.369 128.325 1.00 49.07 267 ASP D CA 1
ATOM 8411 C C . ASP D 1 274 ? 112.419 55.144 129.223 1.00 48.44 267 ASP D C 1
ATOM 8412 O O . ASP D 1 274 ? 112.404 54.013 128.736 1.00 52.39 267 ASP D O 1
ATOM 8417 N N . ASP D 1 275 ? 112.619 55.372 130.522 1.00 46.37 268 ASP D N 1
ATOM 8418 C CA . ASP D 1 275 ? 112.785 54.275 131.492 1.00 44.24 268 ASP D CA 1
ATOM 8419 C C . ASP D 1 275 ? 111.469 53.764 132.103 1.00 40.16 268 ASP D C 1
ATOM 8420 O O . ASP D 1 275 ? 111.497 53.075 133.120 1.00 40.43 268 ASP D O 1
ATOM 8425 N N . TYR D 1 276 ? 110.327 54.077 131.489 1.00 37.41 269 TYR D N 1
ATOM 8426 C CA . TYR D 1 276 ? 109.030 53.698 132.073 1.00 34.25 269 TYR D CA 1
ATOM 8427 C C . TYR D 1 276 ? 108.818 52.182 132.168 1.00 36.13 269 TYR D C 1
ATOM 8428 O O . TYR D 1 276 ? 108.108 51.705 133.056 1.00 34.30 269 TYR D O 1
ATOM 8437 N N . ILE D 1 277 ? 109.423 51.425 131.260 1.00 32.82 270 ILE D N 1
ATOM 8438 C CA . ILE D 1 277 ? 109.276 49.969 131.280 1.00 35.15 270 ILE D CA 1
ATOM 8439 C C . ILE D 1 277 ? 110.138 49.363 132.391 1.00 39.28 270 ILE D C 1
ATOM 8440 O O . ILE D 1 277 ? 109.663 48.543 133.172 1.00 35.30 270 ILE D O 1
ATOM 8445 N N . LYS D 1 278 ? 111.401 49.780 132.453 1.00 36.83 271 LYS D N 1
ATOM 8446 C CA . LYS D 1 278 ? 112.297 49.437 133.562 1.00 40.31 271 LYS D CA 1
ATOM 8447 C C . LYS D 1 278 ? 111.653 49.742 134.919 1.00 38.87 271 LYS D C 1
ATOM 8448 O O . LYS D 1 278 ? 111.596 48.884 135.802 1.00 35.23 271 LYS D O 1
ATOM 8454 N N . THR D 1 279 ? 111.155 50.965 135.064 1.00 34.22 272 THR D N 1
ATOM 8455 C CA . THR D 1 279 ? 110.531 51.411 136.313 1.00 36.00 272 THR D CA 1
ATOM 8456 C C . THR D 1 279 ? 109.282 50.591 136.666 1.00 33.90 272 THR D C 1
ATOM 8457 O O . THR D 1 279 ? 109.057 50.259 137.834 1.00 36.12 272 THR D O 1
ATOM 8461 N N . THR D 1 280 ? 108.481 50.268 135.651 1.00 33.07 273 THR D N 1
ATOM 8462 C CA . THR D 1 280 ? 107.304 49.418 135.812 1.00 30.39 273 THR D CA 1
ATOM 8463 C C . THR D 1 280 ? 107.667 48.039 136.374 1.00 33.26 273 THR D C 1
ATOM 8464 O O . THR D 1 280 ? 107.030 47.555 137.305 1.00 31.24 273 THR D O 1
ATOM 8468 N N . ILE D 1 281 ? 108.688 47.411 135.801 1.00 32.19 274 ILE D N 1
ATOM 8469 C CA . ILE D 1 281 ? 109.107 46.080 136.234 1.00 35.94 274 ILE D CA 1
ATOM 8470 C C . ILE D 1 281 ? 109.615 46.118 137.681 1.00 33.72 274 ILE D C 1
ATOM 8471 O O . ILE D 1 281 ? 109.302 45.233 138.474 1.00 36.02 274 ILE D O 1
ATOM 8476 N N . MET D 1 282 ? 110.394 47.145 138.019 1.00 37.38 275 MET D N 1
ATOM 8477 C CA . MET D 1 282 ? 110.865 47.339 139.403 1.00 37.17 275 MET D CA 1
ATOM 8478 C C . MET D 1 282 ? 109.681 47.468 140.365 1.00 35.02 275 MET D C 1
ATOM 8479 O O . MET D 1 282 ? 109.599 46.760 141.369 1.00 34.25 275 MET D O 1
ATOM 8484 N N . ARG D 1 283 ? 108.756 48.368 140.049 1.00 34.46 276 ARG D N 1
ATOM 8485 C CA . ARG D 1 283 ? 107.565 48.570 140.882 1.00 36.40 276 ARG D CA 1
ATOM 8486 C C . ARG D 1 283 ? 106.703 47.311 140.983 1.00 34.85 276 ARG D C 1
ATOM 8487 O O . ARG D 1 283 ? 106.150 47.024 142.038 1.00 37.34 276 ARG D O 1
ATOM 8495 N N . LEU D 1 284 ? 106.604 46.562 139.886 1.00 36.32 277 LEU D N 1
ATOM 8496 C CA . LEU D 1 284 ? 105.822 45.318 139.847 1.00 34.56 277 LEU D CA 1
ATOM 8497 C C . LEU D 1 284 ? 106.317 44.310 140.880 1.00 38.53 277 LEU D C 1
ATOM 8498 O O . LEU D 1 284 ? 105.526 43.739 141.630 1.00 32.77 277 LEU D O 1
ATOM 8503 N N . GLY D 1 285 ? 107.626 44.081 140.888 1.00 38.26 278 GLY D N 1
ATOM 8504 C CA . GLY D 1 285 ? 108.258 43.202 141.882 1.00 40.12 278 GLY D CA 1
ATOM 8505 C C . GLY D 1 285 ? 108.022 43.655 143.313 1.00 40.95 278 GLY D C 1
ATOM 8506 O O . GLY D 1 285 ? 107.695 42.848 144.185 1.00 40.84 278 GLY D O 1
ATOM 8507 N N . LYS D 1 286 ? 108.181 44.953 143.550 1.00 39.49 279 LYS D N 1
ATOM 8508 C CA . LYS D 1 286 ? 107.958 45.532 144.878 1.00 41.78 279 LYS D CA 1
ATOM 8509 C C . LYS D 1 286 ? 106.508 45.382 145.332 1.00 39.97 279 LYS D C 1
ATOM 8510 O O . LYS D 1 286 ? 106.247 44.960 146.460 1.00 34.27 279 LYS D O 1
ATOM 8516 N N . ALA D 1 287 ? 105.578 45.730 144.442 1.00 34.99 280 ALA D N 1
ATOM 8517 C CA . ALA D 1 287 ? 104.142 45.617 144.705 1.00 36.05 280 ALA D CA 1
ATOM 8518 C C . ALA D 1 287 ? 103.707 44.173 144.940 1.00 33.58 280 ALA D C 1
ATOM 8519 O O . ALA D 1 287 ? 102.895 43.901 145.824 1.00 32.29 280 ALA D O 1
ATOM 8521 N N . LYS D 1 288 ? 104.239 43.248 144.146 1.00 34.26 281 LYS D N 1
ATOM 8522 C CA . LYS D 1 288 ? 103.932 41.827 144.326 1.00 33.05 281 LYS D CA 1
ATOM 8523 C C . LYS D 1 288 ? 104.270 41.382 145.755 1.00 38.90 281 LYS D C 1
ATOM 8524 O O . LYS D 1 288 ? 103.514 40.632 146.382 1.00 38.46 281 LYS D O 1
ATOM 8530 N N . GLY D 1 289 ? 105.406 41.854 146.262 1.00 40.01 282 GLY D N 1
ATOM 8531 C CA . GLY D 1 289 ? 105.847 41.518 147.613 1.00 36.84 282 GLY D CA 1
ATOM 8532 C C . GLY D 1 289 ? 104.999 42.162 148.694 1.00 40.10 282 GLY D C 1
ATOM 8533 O O . GLY D 1 289 ? 104.502 41.482 149.589 1.00 41.52 282 GLY D O 1
ATOM 8534 N N . VAL D 1 290 ? 104.825 43.478 148.611 1.00 39.90 283 VAL D N 1
ATOM 8535 C CA . VAL D 1 290 ? 104.081 44.222 149.636 1.00 39.96 283 VAL D CA 1
ATOM 8536 C C . VAL D 1 290 ? 102.611 43.800 149.714 1.00 40.22 283 VAL D C 1
ATOM 8537 O O . VAL D 1 290 ? 102.031 43.741 150.801 1.00 41.69 283 VAL D O 1
ATOM 8541 N N . LEU D 1 291 ? 102.019 43.508 148.562 1.00 41.72 284 LEU D N 1
ATOM 8542 C CA . LEU D 1 291 ? 100.599 43.159 148.481 1.00 39.58 284 LEU D CA 1
ATOM 8543 C C . LEU D 1 291 ? 100.369 41.650 148.586 1.00 43.07 284 LEU D C 1
ATOM 8544 O O . LEU D 1 291 ? 99.226 41.195 148.676 1.00 42.52 284 LEU D O 1
ATOM 8549 N N . ASN D 1 292 ? 101.461 40.888 148.573 1.00 40.71 285 ASN D N 1
ATOM 8550 C CA . ASN D 1 292 ? 101.419 39.435 148.748 1.00 41.67 285 ASN D CA 1
ATOM 8551 C C . ASN D 1 292 ? 100.708 38.748 147.579 1.00 40.41 285 ASN D C 1
ATOM 8552 O O . ASN D 1 292 ? 99.906 37.824 147.764 1.00 40.78 285 ASN D O 1
ATOM 8557 N N . GLY D 1 293 ? 101.015 39.210 146.369 1.00 38.68 286 GLY D N 1
ATOM 8558 C CA . GLY D 1 293 ? 100.441 38.639 145.164 1.00 34.78 286 GLY D CA 1
ATOM 8559 C C . GLY D 1 293 ? 101.077 37.310 144.805 1.00 36.48 286 GLY D C 1
ATOM 8560 O O . GLY D 1 293 ? 102.208 37.032 145.194 1.00 37.30 286 GLY D O 1
ATOM 8561 N N . ASN D 1 294 ? 100.322 36.487 144.080 1.00 36.04 287 ASN D N 1
ATOM 8562 C CA . ASN D 1 294 ? 100.806 35.220 143.528 1.00 38.27 287 ASN D CA 1
ATOM 8563 C C . ASN D 1 294 ? 101.117 35.321 142.035 1.00 38.43 287 ASN D C 1
ATOM 8564 O O . ASN D 1 294 ? 101.761 34.443 141.477 1.00 40.60 287 ASN D O 1
ATOM 8569 N N . LEU D 1 295 ? 100.637 36.384 141.393 1.00 35.24 288 LEU D N 1
ATOM 8570 C CA . LEU D 1 295 ? 100.728 36.525 139.943 1.00 32.87 288 LEU D CA 1
ATOM 8571 C C . LEU D 1 295 ? 101.197 37.922 139.587 1.00 31.89 288 LEU D C 1
ATOM 8572 O O . LEU D 1 295 ? 100.559 38.918 139.949 1.00 29.06 288 LEU D O 1
ATOM 8577 N N . ALA D 1 296 ? 102.322 37.982 138.885 1.00 35.88 289 ALA D N 1
ATOM 8578 C CA . ALA D 1 296 ? 102.841 39.231 138.339 1.00 33.05 289 ALA D CA 1
ATOM 8579 C C . ALA D 1 296 ? 103.595 38.918 137.051 1.00 37.04 289 ALA D C 1
ATOM 8580 O O . ALA D 1 296 ? 104.775 38.564 137.079 1.00 34.78 289 ALA D O 1
ATOM 8582 N N . LYS D 1 297 ? 102.894 39.019 135.927 1.00 28.83 290 LYS D N 1
ATOM 8583 C CA . LYS D 1 297 ? 103.506 38.802 134.617 1.00 35.05 290 LYS D CA 1
ATOM 8584 C C . LYS D 1 297 ? 103.570 40.120 133.857 1.00 33.00 290 LYS D C 1
ATOM 8585 O O . LYS D 1 297 ? 102.672 40.946 133.964 1.00 31.60 290 LYS D O 1
ATOM 8591 N N . ALA D 1 298 ? 104.644 40.315 133.103 1.00 33.40 291 ALA D N 1
ATOM 8592 C CA . ALA D 1 298 ? 104.845 41.542 132.340 1.00 35.17 291 ALA D CA 1
ATOM 8593 C C . ALA D 1 298 ? 105.256 41.194 130.916 1.00 32.48 291 ALA D C 1
ATOM 8594 O O . ALA D 1 298 ? 106.145 40.383 130.704 1.00 34.59 291 ALA D O 1
ATOM 8596 N N . TYR D 1 299 ? 104.574 41.805 129.955 1.00 28.41 292 TYR D N 1
ATOM 8597 C CA . TYR D 1 299 ? 104.838 41.612 128.540 1.00 29.63 292 TYR D CA 1
ATOM 8598 C C . TYR D 1 299 ? 105.225 42.954 127.929 1.00 30.81 292 TYR D C 1
ATOM 8599 O O . TYR D 1 299 ? 104.573 43.974 128.177 1.00 32.56 292 TYR D O 1
ATOM 8608 N N . VAL D 1 300 ? 106.280 42.942 127.128 1.00 31.18 293 VAL D N 1
ATOM 8609 C CA . VAL D 1 300 ? 106.795 44.143 126.478 1.00 30.35 293 VAL D CA 1
ATOM 8610 C C . VAL D 1 300 ? 106.765 43.989 124.957 1.00 32.93 293 VAL D C 1
ATOM 8611 O O . VAL D 1 300 ? 107.008 42.911 124.429 1.00 33.20 293 VAL D O 1
ATOM 8615 N N . ILE D 1 301 ? 106.399 45.068 124.269 1.00 31.32 294 ILE D N 1
ATOM 8616 C CA . ILE D 1 301 ? 106.618 45.199 122.835 1.00 34.25 294 ILE D CA 1
ATOM 8617 C C . ILE D 1 301 ? 107.539 46.403 122.673 1.00 34.69 294 ILE D C 1
ATOM 8618 O O . ILE D 1 301 ? 107.323 47.437 123.299 1.00 34.29 294 ILE D O 1
ATOM 8623 N N . ASN D 1 302 ? 108.585 46.251 121.867 1.00 37.15 295 ASN D N 1
ATOM 8624 C CA . ASN D 1 302 ? 109.618 47.278 121.762 1.00 37.08 295 ASN D CA 1
ATOM 8625 C C . ASN D 1 302 ? 110.055 47.521 120.317 1.00 40.78 295 ASN D C 1
ATOM 8626 O O . ASN D 1 302 ? 110.884 46.788 119.770 1.00 41.89 295 ASN D O 1
ATOM 8631 N N . ASN D 1 303 ? 109.484 48.561 119.715 1.00 40.98 296 ASN D N 1
ATOM 8632 C CA . ASN D 1 303 ? 109.822 48.973 118.353 1.00 40.96 296 ASN D CA 1
ATOM 8633 C C . ASN D 1 303 ? 110.656 50.254 118.329 1.00 45.22 296 ASN D C 1
ATOM 8634 O O . ASN D 1 303 ? 110.867 50.841 117.262 1.00 46.65 296 ASN D O 1
ATOM 8639 N N . GLU D 1 304 ? 111.142 50.674 119.496 1.00 41.86 297 GLU D N 1
ATOM 8640 C CA . GLU D 1 304 ? 111.929 51.906 119.614 1.00 47.01 297 GLU D CA 1
ATOM 8641 C C . GLU D 1 304 ? 113.279 51.722 120.311 1.00 50.19 297 GLU D C 1
ATOM 8642 O O . GLU D 1 304 ? 113.883 52.693 120.776 1.00 50.67 297 GLU D O 1
ATOM 8648 N N . GLY D 1 305 ? 113.746 50.479 120.378 1.00 49.25 298 GLY D N 1
ATOM 8649 C CA . GLY D 1 305 ? 115.070 50.166 120.915 1.00 55.20 298 GLY D CA 1
ATOM 8650 C C . GLY D 1 305 ? 115.367 50.658 122.322 1.00 56.08 298 GLY D C 1
ATOM 8651 O O . GLY D 1 305 ? 116.525 50.860 122.667 1.00 53.34 298 GLY D O 1
ATOM 8652 N N . ILE D 1 306 ? 114.338 50.839 123.148 1.00 57.98 299 ILE D N 1
ATOM 8653 C CA . ILE D 1 306 ? 114.568 51.309 124.521 1.00 60.13 299 ILE D CA 1
ATOM 8654 C C . ILE D 1 306 ? 115.105 50.176 125.391 1.00 62.33 299 ILE D C 1
ATOM 8655 O O . ILE D 1 306 ? 115.029 49.004 125.014 1.00 60.49 299 ILE D O 1
ATOM 8660 N N . GLU D 1 307 ? 115.679 50.548 126.532 1.00 67.96 300 GLU D N 1
ATOM 8661 C CA . GLU D 1 307 ? 116.288 49.594 127.462 1.00 72.01 300 GLU D CA 1
ATOM 8662 C C . GLU D 1 307 ? 115.247 48.661 128.070 1.00 64.48 300 GLU D C 1
ATOM 8663 O O . GLU D 1 307 ? 114.283 49.117 128.680 1.00 67.88 300 GLU D O 1
ATOM 8669 N N . GLY D 1 311 ? 115.746 39.640 131.828 1.00 65.85 304 GLY D N 1
ATOM 8670 C CA . GLY D 1 311 ? 114.864 38.489 131.623 1.00 66.35 304 GLY D CA 1
ATOM 8671 C C . GLY D 1 311 ? 113.393 38.839 131.475 1.00 61.77 304 GLY D C 1
ATOM 8672 O O . GLY D 1 311 ? 112.527 38.139 132.003 1.00 63.97 304 GLY D O 1
ATOM 8673 N N . VAL D 1 312 ? 113.108 39.915 130.746 1.00 61.30 305 VAL D N 1
ATOM 8674 C CA . VAL D 1 312 ? 111.728 40.379 130.543 1.00 58.32 305 VAL D CA 1
ATOM 8675 C C . VAL D 1 312 ? 111.141 39.749 129.282 1.00 55.63 305 VAL D C 1
ATOM 8676 O O . VAL D 1 312 ? 111.836 39.630 128.271 1.00 55.78 305 VAL D O 1
ATOM 8680 N N . THR D 1 313 ? 109.873 39.345 129.337 1.00 47.46 306 THR D N 1
ATOM 8681 C CA . THR D 1 313 ? 109.215 38.749 128.167 1.00 49.05 306 THR D CA 1
ATOM 8682 C C . THR D 1 313 ? 108.888 39.792 127.097 1.00 43.78 306 THR D C 1
ATOM 8683 O O . THR D 1 313 ? 108.007 40.632 127.280 1.00 44.42 306 THR D O 1
ATOM 8687 N N . VAL D 1 314 ? 109.601 39.713 125.977 1.00 42.23 307 VAL D N 1
ATOM 8688 C CA . VAL D 1 314 ? 109.393 40.605 124.838 1.00 43.94 307 VAL D CA 1
ATOM 8689 C C . VAL D 1 314 ? 108.646 39.854 123.734 1.00 45.13 307 VAL D C 1
ATOM 8690 O O . VAL D 1 314 ? 109.027 38.743 123.356 1.00 44.83 307 VAL D O 1
ATOM 8694 N N . LEU D 1 315 ? 107.585 40.470 123.224 1.00 36.72 308 LEU D N 1
ATOM 8695 C CA . LEU D 1 315 ? 106.787 39.901 122.140 1.00 40.34 308 LEU D CA 1
ATOM 8696 C C . LEU D 1 315 ? 106.927 40.752 120.878 1.00 40.09 308 LEU D C 1
ATOM 8697 O O . LEU D 1 315 ? 107.224 41.944 120.949 1.00 42.43 308 LEU D O 1
ATOM 8702 N N . SER D 1 316 ? 106.705 40.126 119.728 1.00 43.76 309 SER D N 1
ATOM 8703 C CA . SER D 1 316 ? 106.862 40.786 118.438 1.00 46.74 309 SER D CA 1
ATOM 8704 C C . SER D 1 316 ? 105.684 41.690 118.084 1.00 45.00 309 SER D C 1
ATOM 8705 O O . SER D 1 316 ? 105.881 42.821 117.640 1.00 45.30 309 SER D O 1
ATOM 8708 N N . THR D 1 317 ? 104.467 41.188 118.282 1.00 42.68 310 THR D N 1
ATOM 8709 C CA . THR D 1 317 ? 103.261 41.855 117.783 1.00 40.04 310 THR D CA 1
ATOM 8710 C C . THR D 1 317 ? 102.146 41.899 118.818 1.00 40.38 310 THR D C 1
ATOM 8711 O O . THR D 1 317 ? 102.136 41.117 119.770 1.00 37.32 310 THR D O 1
ATOM 8715 N N . VAL D 1 318 ? 101.200 42.815 118.612 1.00 35.44 311 VAL D N 1
ATOM 8716 C CA . VAL D 1 318 ? 100.043 42.948 119.501 1.00 35.37 311 VAL D CA 1
ATOM 8717 C C . VAL D 1 318 ? 99.168 41.691 119.441 1.00 35.68 311 VAL D C 1
ATOM 8718 O O . VAL D 1 318 ? 98.551 41.308 120.429 1.00 33.20 311 VAL D O 1
ATOM 8722 N N . GLU D 1 319 ? 99.127 41.046 118.277 1.00 38.19 312 GLU D N 1
ATOM 8723 C CA . GLU D 1 319 ? 98.389 39.781 118.138 1.00 41.67 312 GLU D CA 1
ATOM 8724 C C . GLU D 1 319 ? 98.989 38.714 119.058 1.00 38.70 312 GLU D C 1
ATOM 8725 O O . GLU D 1 319 ? 98.252 37.978 119.709 1.00 38.76 312 GLU D O 1
ATOM 8731 N N . ASP D 1 320 ? 100.319 38.660 119.133 1.00 41.63 313 ASP D N 1
ATOM 8732 C CA . ASP D 1 320 ? 101.015 37.754 120.055 1.00 39.41 313 ASP D CA 1
ATOM 8733 C C . ASP D 1 320 ? 100.696 38.098 121.506 1.00 37.20 313 ASP D C 1
ATOM 8734 O O . ASP D 1 320 ? 100.508 37.201 122.327 1.00 36.68 313 ASP D O 1
ATOM 8739 N N . LEU D 1 321 ? 100.645 39.394 121.817 1.00 34.94 314 LEU D N 1
ATOM 8740 C CA . LEU D 1 321 ? 100.268 39.849 123.160 1.00 33.28 314 LEU D CA 1
ATOM 8741 C C . LEU D 1 321 ? 98.856 39.375 123.527 1.00 34.61 314 LEU D C 1
ATOM 8742 O O . LEU D 1 321 ? 98.636 38.852 124.613 1.00 33.03 314 LEU D O 1
ATOM 8747 N N . VAL D 1 322 ? 97.905 39.580 122.621 1.00 30.92 315 VAL D N 1
ATOM 8748 C CA . VAL D 1 322 ? 96.523 39.171 122.852 1.00 32.84 315 VAL D CA 1
ATOM 8749 C C . VAL D 1 322 ? 96.432 37.673 123.143 1.00 34.68 315 VAL D C 1
ATOM 8750 O O . VAL D 1 322 ? 95.754 37.265 124.077 1.00 35.04 315 VAL D O 1
ATOM 8754 N N . VAL D 1 323 ? 97.134 36.865 122.353 1.00 37.17 316 VAL D N 1
ATOM 8755 C CA . VAL D 1 323 ? 97.132 35.411 122.540 1.00 40.06 316 VAL D CA 1
ATOM 8756 C C . VAL D 1 323 ? 97.715 35.030 123.904 1.00 40.96 316 VAL D C 1
ATOM 8757 O O . VAL D 1 323 ? 97.179 34.154 124.586 1.00 40.20 316 VAL D O 1
ATOM 8761 N N . LYS D 1 324 ? 98.792 35.702 124.309 1.00 38.56 317 LYS D N 1
ATOM 8762 C CA . LYS D 1 324 ? 99.365 35.495 125.648 1.00 37.24 317 LYS D CA 1
ATOM 8763 C C . LYS D 1 324 ? 98.411 35.884 126.781 1.00 34.10 317 LYS D C 1
ATOM 8764 O O . LYS D 1 324 ? 98.328 35.187 127.791 1.00 40.04 317 LYS D O 1
ATOM 8770 N N . LEU D 1 325 ? 97.698 36.992 126.622 1.00 34.74 318 LEU D N 1
ATOM 8771 C CA . LEU D 1 325 ? 96.785 37.463 127.670 1.00 32.35 318 LEU D CA 1
ATOM 8772 C C . LEU D 1 325 ? 95.551 36.571 127.809 1.00 32.75 318 LEU D C 1
ATOM 8773 O O . LEU D 1 325 ? 94.941 36.504 128.878 1.00 35.84 318 LEU D O 1
ATOM 8778 N N . GLU D 1 326 ? 95.183 35.892 126.729 1.00 34.34 319 GLU D N 1
ATOM 8779 C CA . GLU D 1 326 ? 94.015 34.998 126.750 1.00 39.27 319 GLU D CA 1
ATOM 8780 C C . GLU D 1 326 ? 94.288 33.719 127.534 1.00 46.02 319 GLU D C 1
ATOM 8781 O O . GLU D 1 326 ? 93.352 33.042 127.965 1.00 49.38 319 GLU D O 1
ATOM 8787 N N . GLU D 1 327 ? 95.570 33.398 127.708 1.00 46.03 320 GLU D N 1
ATOM 8788 C CA . GLU D 1 327 ? 95.990 32.299 128.574 1.00 51.97 320 GLU D CA 1
ATOM 8789 C C . GLU D 1 327 ? 95.634 32.624 130.020 1.00 55.19 320 GLU D C 1
ATOM 8790 O O . GLU D 1 327 ? 94.709 32.039 130.586 1.00 65.94 320 GLU D O 1
#

Radius of gyration: 32.75 Å; Cα contacts (8 Å, |Δi|>4): 2454; chains: 4; bounding box: 77×73×94 Å

Organism: Saccharolobus solfataricus (strain ATCC 35092 / DSM 1617 / JCM 11322 / P2) (NCBI:txid273057)

B-factor: mean 45.84, std 17.5, range [17.56, 135.57]

Sequence (1129 aa):
HHMISGSVRFLVNLESLNHRTAPVVLKTSTGYLVRYVPVISGEALAHHAYQASLVDIAKKEGLPVGSLSSQYEFIKFSTDEALKIEGIKEPKDYNDARRFEVEVMLKDVIADVGGFMYAGGAPVRRTSRIKLGYMIPALRGDEIPAQLEAQFHVRFSAIFNVEVSSALYTFSFELDEDLIAVPSTFGEKVKGEEELERQKAKRVKSAIKALYSLLSGFLPSMKLMSLVVTKTDFPFMPEPAHDDDYIKTTIMRLGKAKGVLNGNLAKAYVINNEGIEVGTVLSTVEDLVVKLEEHHHMISGSVRFLVNLESNLTKHRTAPVVLKTSTGYLVRYVPVISGEALAHAYQASLVDIAKKEGLPVGSLSSQYEFIKFSTDEALKIEGIKEPKDYNDARRFEVEVMLKDVIADVGGFMYAGGAPVRRTSRIKLGYMIPALRGSSALYTFSFELDEDLIAVPSTFGEKVKGEEELERQKAKRVKSAIKALYSLLSGNPSMKLMSLVVTKTDFPFMPEPAHDDDYIKTTIMRLGKAKGVLNGNLAKAYVINNEGIEVGVTVLSTVEDLVVKLEHHHMISGSVRFLVNLESLKHRTAPVVLKTSTGYLVRYVPVISGEALAHHAYQASLVDIAKKEGLPVGSLSSQYEFIKFSTDEALKIEGIKEPKDYNDARRFEVEVMLKDVIADVGGFMYAGGAPVRRTSRIKLGYMIPALRGDEIPAQLEAQFHVRFVEVSSALYTFSFELDEDLIAVPSTFGEKVKGEEELERQKAKRVKSAIKALYSLLSGLPSMKLMSLVVTKTDFPFMPEPAHDDDYIKTTIMRLGKAKGVLNGNLAKAYVINNEGIEVGEGVTVLSTVEDDLVVKLEEEHHHMISGSVRFLVNLESLHRTAPVVLKTSTGYLVRYVPVISGEALAHAYQASLVDIAKKEGLPVGSLSSQYEFIKFSTDEALKIEGIKEPKDYNDARRFEVEVMLKDVIADVGGFMYAGGAPVRRTSRIKLGYMIPALRGEVSSALYTFSFELDEDLIAVPSTFGEKVKGEEELERQKAKRVKSAIKALYSLLSGNLPSMKLMSLVVTKTDFPFMPEPAHDDDYIKTTIMRLGKAKGVLNGNLAKAYVINNEGIEGVTVLSTVEDLVVKLEE

InterPro domains:
  IPR002764 CRISPR-associated protein Cas7/Cst2/DevR, subtype I-a/Apern [TIGR02583] (1-281)
  IPR010154 CRISPR-associated protein Cas7/Cst2/DevR [PF01905] (5-273)
  IPR010154 CRISPR-associated protein Cas7/Cst2/DevR [TIGR01875] (4-258)
  IPR052681 CRISPR-associated Cas7/Cst2/DevR [PTHR37459] (2-321)

Foldseek 3Di:
DKKKKKKFKKKFFLVLQVADWDWDWDQDPVGIDIDIDHWAAQVLLLLLLLLLLLVLCVVVVAAAFDCSVVSRPLQQAEPVSCVRRVADDQPDLQCQQVRLLVSCRRHLSCQQQNHWHDDPRIHTGHHLKFKGMKAFQQEDDPRQVVRQQRDVDDRVVPDDRNDGITMIMIMMMHNLVSRLPGDGDYDDDPSSVVSVVCSLVSSLSSLVSCQDSQCAVDGGIHTAKMKMKIWPDDDYFAHRRYLCSLVVRVVVQVVVCVVVVTDGIDMEMEHNHPGDHVNYDDHPVVVSVVVSD/DFKKKKKKFKWKFQPVLVDLVWNWDWDWDQDPVGIDIDIDTKAFQVNVLLLLLLLLLVLCVVVVAAAFPCSVVSRPLQQQEPVVCVVRVHDDQPALQSQQVRQLVSCSRHLSCQQQWHWHDDPHIHTDHHQKTKGMWAFLQLVNIGMIMIMIMGRLRCRLPGDRDYDDDPNSVVSVVCSVVSSLSSLVSCQCVRCDPSHIHTAKMKMKMWPDDDHQAHNNHLCSNVVRVVVQVVCCVVVVTDGIAMEMEHNNPGPDVHHYDDGVVVVSVVVD/DFKKKKKKFKKKFFVVLQVWDWDWDWDQDPVGIDIDIDTWAAQVNLLLLLLLLLLVLCVVVVAAAFDCSVVSRPLQQAEVVSCVRRVHDDQPDQQSQQVRLLVSCRRRLSCQQQWHWHPPPHIHTDHHLKFKGMKAFQQEDDPRVVVRVCVDVDDCPPDRITMIMIMMMHRLRSGLPGPGDYDDDPNSVVSVVCSQVSSLSSLVSVQSSQCFVGHIHTAKMKMKIWRDDAYFAHRNYLCRLVVRVVVQVVVCVVVVTPGIAMEMEHNHPGDNDDPHHYDDHVVVVSVVPRPD/DQKKKKKKFKKKFQVVQQCDWDWDWDADPVGIDIDIDHKAFQVNVLLLLLLLLLVLCVVLVAAAFPCSVVSNPLQQQEPVSCVRRVADDQPALQSQQVRLLVSCNRHLSCQQQWHWHDPDHIHTDHHQKGKGMWDFQQAPVDRIGMIMIMIMHSLRSRLPDDGDYDDDDSSVVSVVCSLVSSLSSLVSCQCVRQQNVGGIHTAKMKMKMWPDDDYFAHPNYLCSNVVRVVVQVVCCVVVVTPGIAMEMEHNNPGDVHHYDDDVVVVSVVVSD

Solvent-accessible surface area: 49917 Å² total; per-residue (Å²): 124,76,22,0,0,0,0,0,0,0,50,0,59,8,151,52,28,96,188,82,59,6,3,3,1,16,83,44,124,131,28,68,40,31,56,84,1,22,7,11,8,2,83,29,1,27,62,11,0,14,5,18,0,2,74,24,0,115,182,65,69,15,39,17,0,44,3,1,34,90,94,31,34,14,29,0,13,0,67,55,0,5,177,70,8,62,9,168,83,6,170,24,48,73,16,13,33,62,0,0,3,60,0,0,45,71,0,0,0,0,0,0,10,2,11,85,0,29,34,75,9,71,3,147,3,62,25,6,10,58,11,1,4,0,11,2,12,4,94,31,118,108,4,23,43,83,6,51,14,11,8,121,17,172,23,125,138,150,162,143,45,150,49,82,38,2,36,0,6,4,17,0,22,0,12,13,54,33,0,3,12,11,23,16,50,16,115,131,35,166,19,25,67,57,2,109,162,33,58,82,71,0,25,86,0,0,3,48,0,1,88,57,4,0,34,54,160,52,18,70,29,128,17,22,0,0,0,0,0,17,1,39,6,93,13,62,2,45,41,0,5,65,43,65,3,0,77,44,0,72,100,70,10,46,102,21,73,40,70,92,134,15,138,44,28,109,18,14,4,2,45,90,51,75,22,114,29,109,99,94,18,85,47,6,90,63,0,12,86,66,2,57,151,150,119,62,23,0,0,0,0,0,0,0,14,12,65,67,156,77,53,26,53,121,120,13,36,0,2,8,1,14,122,48,128,137,9,40,76,20,141,86,30,72,10,37,10,5,68,50,12,24,94,48,0,16,22,25,0,2,72,28,0,116,183,60,64,17,41,18,0,35,2,2,31,36,84,31,34,45,27,2,29,40,76,26,2,3,160,32,11,60,11,158,88,5,170,69,167,139,24,7,44,63,0,0,1,64,0,0,41,64,0,0,0,0,0,0,10,1,12,100,1,79,25,80,10,71,9,140,2,66,36,14,7,96,28,26,11,1,10,12,1,51,82,88,114,32,27,7,10,4,4,26,4,35,0,12,10,35,54,0,4,48,22,55,18,191,38,152,150,35,201,19,26,107,72,0,127,164,20,43,75,119,0,21,83,0,0,4,56,0,0,88,17,8,0,26,20,123,74,68,29,95,15,1,0,0,0,0,0,20,0,13,13,100,13,65,1,51,67,0,41,86,49,53,0,0,132,43,0,55,126,86,10,46,126,21,68,58,125,93,122,10,114,30,30,99,15,20,4,2,48,47,6,60,18,137,55,133,41,63,88,14,88,64,11,111,60,0,10,102,101,4,77,148,110,49,22,0,1,0,0,0,0,0,55,0,53,30,160,54,40,185,171,56,62,5,2,3,2,16,92,34,127,130,27,75,53,26,74,84,1,39,3,12,8,7,105,38,2,26,91,25,0,12,20,24,0,2,76,29,0,110,178,48,65,11,34,17,2,57,6,1,24,120,94,37,34,20,28,0,12,0,52,61,0,4,173,67,10,56,8,169,84,2,169,26,70,51,20,17,39,58,0,0,0,57,0,0,36,78,0,0,0,0,0,0,9,2,9,105,0,27,11,75,16,81,8,163,3,70,35,11,9,99,30,35,31,0,29,2,12,4,97,31,126,104,6,26,41,87,6,44,17,24,8,168,17,167,55,121,153,56,72,35,1,24,0,6,5,26,2,29,0,14,0,50,61,0,2,44,23,42,18,59,22,132,138,25,203,10,20,103,76,1,112,170,34,55,68,92,0,13,92,0,0,0,51,0,0,87,33,6,0,36,52,109,19,74,31,119,10,40,0,0,0,0,1,8,1,7,9,102,14,72,1,47,50,0,6,74,40,53,2,0,87,41,0,49,92,76,10,47,130,19,84,53,52,66,88,9,118,44,27,68,16,21,0,1,42,74,43,72,25,110,20,37,192,77,32,70,81,18,95,51,6,90,64,0,11,100,87,0,33,85,203,145,115,64,21,0,0,0,0,0,0,0,18,0,40,71,146,56,58,218,47,62,0,5,16,1,29,155,33,133,135,22,38,90,30,153,88,40,55,4,16,7,6,60,49,0,24,88,24,0,15,23,27,0,2,77,36,0,110,179,58,61,8,38,15,0,35,2,1,30,39,80,29,33,44,27,0,26,43,70,34,2,3,162,29,9,62,9,174,86,2,178,68,162,114,15,13,45,64,0,0,3,62,0,0,46,67,0,0,0,0,0,0,10,2,10,53,0,76,23,78,15,89,6,138,2,69,32,14,6,92,30,28,11,0,10,20,17,32,62,106,117,49,54,22,24,8,2,5,4,26,2,27,0,14,10,40,53,0,4,45,20,58,17,178,34,161,128,34,190,20,12,113,79,1,114,196,35,66,83,94,0,23,101,1,0,2,54,0,0,78,20,2,0,8,29,120,90,17,69,13,94,18,5,0,0,0,0,0,19,0,10,12,100,14,68,2,46,67,0,34,78,66,76,3,10,144,36,0,51,90,75,10,47,134,22,80,57,129,92,121,14,115,27,29,101,16,14,7,1,53,46,2,50,27,178,135,67,62,95,27,91,54,7,88,61,0,12,92,69,1,52,146

Nearest PDB structures (foldseek):
  3ps0-assembly4_D  TM=1.004E+00  e=7.561E-61  Saccharolobus solfataricus P2
  3ps0-assembly2_B  TM=9.874E-01  e=5.440E-54  Saccharolobus solfataricus P2
  3ps0-assembly3_C  TM=9.653E-01  e=2.607E-53  Saccharolobus solfataricus P2
  3ps0-assembly1_A  TM=9.677E-01  e=5.372E-53  Saccharolobus solfataricus P2
  4reg-assembly1_A  TM=6.827E-01  e=4.039E-16  Pyrococcus furiosus DSM 3638